Protein AF-A0A2B4R4Y3-F1 (afdb_monomer)

Foldseek 3Di:
DDPLLPAAEEQEDAALAPPVSVVVVVVSCVVHDLVCQQVRYEYEYAPDDHPNVVVCVVSVHHYDHDDNLDDPLRCCLPCRNLVVCVVVVAPSVLLVQLLVVLVVVCLQFVLVRPLQLVLLLQLQLPLPLQQQAEEEEELDPVCQVVLVSLQVNQCVFAVPDNGGHRYHYDYCNPPVVVVLCCCLVDRLRYEYEYEAEQDEPDFDQDDDDPDPVCNVSRRHGPNNVSRVSSVVSQVVCVVSVRHYDYHYDHYDGSNSNSNVSSSSNSNSLSNFDAQLVVVLVLVQLVFQEWEWEDEQLNQFKTKIWTQGQWDDPVVVVQLLDFQDDPQDDPPPPLFRPGPDDGSVHNVSLLLFFFKKKWADGPPDPWIWIWTRHNNDTDDIDIDDDHHTMMIMGGNGRPVHPSSSSSDDRSVSSVVVSLLSQLLLCLLCLSHWYWYHYPPRTPATRHRDDSLSSCCRRVHDQCSLFWFWFWFDDPQKIKTWIWGAQLDKDLDCSQAFEEESSHTADEPLLVVLQCLQCVQFADPSIDIHIHMYIYHDSVQKDQSPHSNSRYIDGVDSPVVSVRSNVRSNVRNLVCLLVLQAVVVVVVVVPDDDDDDDDDDDDDDDDDDDDDDDDDDDDDDDDDDDDDDDDDDDDDDDDDDDDDDDDDDDDDDDDDDDDDDDDDDDDDPPPDPDALAPAPQGAFDDDDQLAWTWHDHPFWIKIFGQQLLQLLLQLLVLVVCLVPPAFAKDFDPDWDKAFAAQVLLVLCVVCQVLCVSSRWHWADDPRGIITTGIDGPLQDDFPVNVLSVVLSVVSVVPDPPDDSVSNSSVNSSSSSSRRTDDRNDDDDSVRSVVSSVSLVVGGSSQAGSHNHGRMHMAGPVNVCVVVVHD

InterPro domains:
  IPR001672 Phosphoglucose isomerase (PGI) [PF00342] (5-161)
  IPR001672 Phosphoglucose isomerase (PGI) [PR00662] (64-82)
  IPR001672 Phosphoglucose isomerase (PGI) [PR00662] (139-160)
  IPR001672 Phosphoglucose isomerase (PGI) [PR00662] (240-258)
  IPR001672 Phosphoglucose isomerase (PGI) [PS51463] (1-276)
  IPR002099 DNA mismatch repair protein MutL/Mlh/PMS [TIGR00585] (272-794)
  IPR013507 DNA mismatch repair protein, S5 domain 2-like [PF01119] (455-571)
  IPR013507 DNA mismatch repair protein, S5 domain 2-like [SM01340] (454-572)
  IPR014721 Small ribosomal subunit protein uS5 domain 2-type fold, subgroup [G3DSA:3.30.230.10] (459-569)
  IPR014762 DNA mismatch repair, conserved site [PS00058] (340-346)
  IPR014790 MutL, C-terminal, dimerisation [PF08676] (684-825)
  IPR014790 MutL, C-terminal, dimerisation [SM00853] (682-825)
  IPR020568 Ribosomal protein uS5 domain 2-type superfamily [SSF54211] (439-572)
  IPR020667 DNA mismatch repair protein, MutL [MF_00149] (247-865)
  IPR035482 Phosphoglucose isomerase, SIS domain 2 [cd05016] (135-276)
  IPR036890 Histidine kinase/HSP90-like ATPase superfamily [G3DSA:3.30.565.10] (274-454)
  IPR036890 Histidine kinase/HSP90-like ATPase superfamily [SSF55874] (273-446)
  IPR037198 MutL, C-terminal domain superfamily [SSF118116] (677-867)
  IPR038973 DNA mismatch repair protein MutL/Mlh/Pms-like [PTHR10073] (274-659)
  IPR042120 MutL, C-terminal domain, dimerisation subdomain [G3DSA:3.30.1540.20] (685-862)

Radius of gyration: 37.44 Å; Cα contacts (8 Å, |Δi|>4): 1451; chains: 1; bounding box: 118×90×121 Å

Solvent-accessible surface area (backbone atoms only — not comparable to full-atom values): 48286 Å² total; per-residue (Å²): 132,81,64,56,95,77,48,75,45,80,47,73,35,70,73,20,66,54,63,69,58,49,53,50,50,55,55,51,58,73,70,41,62,76,93,48,34,50,84,29,34,38,36,38,22,34,78,61,94,25,65,46,51,51,52,30,58,78,57,61,29,49,73,44,71,40,64,80,88,56,52,77,76,72,28,57,87,36,70,79,35,36,48,62,39,42,76,73,69,44,56,50,67,40,20,49,50,21,20,47,49,41,49,52,45,34,68,55,24,38,28,77,26,67,22,39,47,49,22,22,55,56,44,39,48,34,68,79,60,52,23,35,32,35,37,39,28,35,45,42,81,89,42,51,67,54,36,53,49,47,28,50,37,43,34,76,69,50,27,53,94,92,35,69,39,45,52,39,65,43,56,51,82,53,66,46,73,63,50,52,48,52,61,67,76,41,75,89,26,54,32,38,38,40,32,44,62,75,42,66,96,70,75,58,68,39,69,86,53,87,48,78,91,53,42,80,46,52,85,33,28,60,57,56,52,42,45,52,50,46,49,53,47,54,52,49,37,53,75,70,71,41,54,68,46,81,45,78,36,66,51,90,46,50,30,49,49,21,22,51,54,40,27,57,54,49,11,63,53,61,65,62,75,74,67,68,63,59,55,33,50,35,53,68,38,63,30,50,43,40,42,36,39,30,28,70,42,35,40,54,25,34,32,46,34,29,51,16,47,42,37,48,71,67,52,54,65,40,48,53,33,76,74,35,59,92,73,66,59,103,86,44,91,89,62,81,89,55,82,60,78,69,25,49,65,53,30,53,49,16,9,19,11,42,25,36,42,36,22,6,18,71,91,48,96,63,13,34,34,39,41,21,48,43,46,48,75,50,78,77,38,84,49,89,60,64,55,4,36,35,41,35,36,29,36,45,29,61,60,17,66,76,39,54,73,22,55,60,61,36,70,56,35,42,48,56,53,48,57,53,50,51,51,54,38,61,53,35,20,74,29,23,41,31,37,27,49,72,92,43,74,75,47,76,42,69,57,47,50,62,65,58,37,46,25,76,71,69,32,66,72,45,57,79,42,43,40,72,37,79,39,74,56,97,73,33,36,39,36,40,36,39,35,40,58,77,49,57,35,81,52,61,83,54,51,45,39,27,50,70,65,38,64,41,73,39,67,65,61,54,48,20,53,47,66,43,41,57,74,34,35,42,90,75,50,25,55,36,32,40,40,40,38,39,54,59,70,92,44,45,46,53,87,72,37,98,78,45,33,32,64,46,56,74,54,57,64,60,53,36,49,51,49,26,52,38,49,39,51,43,51,48,78,36,25,79,54,62,15,44,63,49,40,62,55,63,75,58,79,78,71,88,78,77,80,82,84,76,85,84,80,88,83,87,84,89,85,80,88,88,84,89,80,89,84,91,84,85,88,82,88,86,87,90,88,81,86,85,85,81,90,83,84,90,81,88,88,89,86,87,86,85,90,88,88,86,88,87,88,85,90,88,86,86,85,88,86,85,86,90,75,83,77,80,80,71,82,76,73,75,81,75,65,50,85,79,40,98,68,31,49,53,74,49,72,47,90,36,41,30,40,35,19,41,37,82,59,32,45,31,45,29,38,48,35,46,33,37,21,34,53,44,32,55,50,50,52,53,32,48,76,74,79,43,34,59,63,32,76,48,97,67,64,49,78,34,78,42,54,55,71,51,47,52,55,54,61,76,42,33,78,58,37,43,57,62,11,36,38,64,45,88,40,79,77,43,28,34,35,39,44,27,37,36,58,77,38,64,81,48,60,59,61,60,52,55,51,55,49,45,55,48,54,69,72,56,56,94,81,62,56,76,69,61,53,51,57,53,51,42,49,56,53,15,59,49,26,29,58,58,79,60,57,84,73,55,62,69,59,45,36,51,51,50,54,49,42,73,74,38,84,45,37,32,37,16,66,66,28,44,63,11,35,35,50,43,44,50,68,58,54,34,49,77,69,74,45,131

pLDDT: mean 74.62, std 19.9, range [24.61, 96.38]

Sequence (868 aa):
ALPWDKTAVLIVSKSGSTAETLCQAHYVLQKLPQNILKDHVWVITSPQSSPLKRLAESNNITCLDHDPSLGGRFSVFSLVGLLPALLQGIDVRQVRLGALQVLEHAKQDLSTSPAAKGAAFIATTNLENQYSLSVIMPYLDQLDQFSKWYRQLWGESVGKDGKGTTPIDALGTIDQHSQIQLYLDGPQDKTFSVITLKSNPIQEPLLKVSDPELSYLNNQTMFDLLQAEGQATLETFIAHNQPTRHIEIDTLNEKTLGALMMSFMLETIATAALLNELVENALDANAKNIEVRIEDGGQSLISVMDDGVGMNGQDLELCVERHATSKLSDENLFKISTMGFRGEALPSIGSIAKLSITSRHKDEDNAWCLKVEGGQKFPLSPTTHTTGTKIEVRELFFATPARLKFLKTPSTELQHITDGLQRLSMAHPEISFSLKEKNRTVFDYPKGSLLDRLHAVMGKEFAENALPLNASRDGYHLEGYASLPTLNRANARLQYLFVNARPVKDKILSGAVRTAYQDLLPRDRHPLLALFLTLPQDAVDVNVHPTKTEVRFKDTGLVRGLLVSGLRHALSGAGHRASNTISASTLGISQPSPLPNMPRAHSGTSSRLYRPSTSTAPQVSEGRGTAYQASLSPTQQDSFTDLNAVRPLPDVSQTSPSEDSHPPEAPSKEEEPLNHYPLGLARAQIHTTFIVAETSDSLVIIDQHAAHERLVYEHMKAQMEEKGIQRQILLIPEVVELKEEEQEILIRHTSDLEKLGLAVEKFGEKAVLVREIPALLKNPNISKLVQDLVDEFQELGDLFSLKEHINELLGTFACHGSIRAGRRLNLTEMDAILRQMEETPYSGQCNHGRPTYIQLSKAEIEKLFERR

Secondary structure (DSSP, 8-state):
---GGG--EEEEESSS--HHHHHHHHHHHHHS-GGGHHHHEEEEE-SS--HHHHHHHHTT-EEEEP-TTS-GGGGGGSHHHHHHHHHTT--HHHHHHHHHHHHHHHHH-TTTSHHHHHHHHHHHHTTTSSS-EEEEEES-GGGHHHHHHHHHHHHHHTSSTT-SPEEEE--TTSSHHHHHHHHHHS-S-EEEEEEEES--S--PBP-----GGGGGGGG-BHHHHHHHHHHHHHHHHHHTT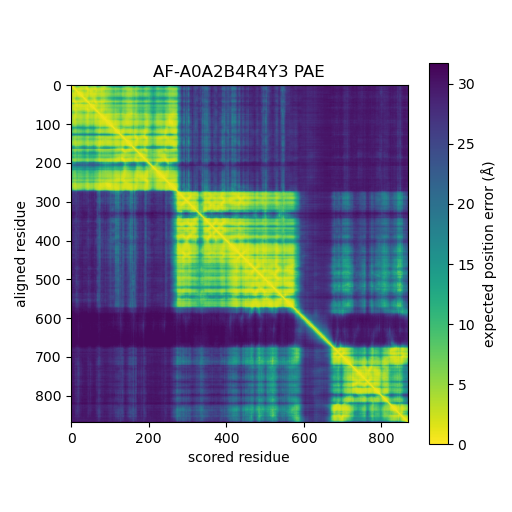--EEEEEES--SHHHHHHHHHHHHHHHHHTT-SSHHHHHHHHHTT-SEEEEEEEGGGTSEEEEEE-SS---HHHHHHHTSTT--SS--TT-TT---SS--SS-HHHHHHHHSEEEEEEE-TT-SSEEEEEEETTEEPPPEEE---SEEEEEEESTTTT-HHHHTTS--HHHHHHHHHHHHHHHHHH-TTSEEEEEETTEEEEEE-S--HHHHHHHHH-HHHHHHEEEEEEEETTEEEEEEEE-TTSEESSGGGEEEEETTEEE--HHHHHHHHHHHTTTS-TT-EE-EEEEEE--GGGEE-TTSTTS---EES-HHHHHHHHHHHHHHHHHHTTTTHHHHHHHHHTT----PPPP------------------------------------PPPP-------------------------PPPPPP------GGG-TT-EEEEEETTTEEEEE-SSEEEEEEHHHHHHHHHHHHHHHHHHHT---EEEEEEEEEEE--HHHHHHHHHTHHHHHHTT-EEEE-SSSEEEEEEEETT-SS--HHHHHHHHHHHHHHHGGGS-HHHHHHHHHHHHHHHTS--TT----HHHHHHHHHHHHHSTTTTB-TTS-BSEEEEEHHHHHHHTT--

Organism: Stylophora pistillata (NCBI:txid50429)

Nearest PDB structures (foldseek):
  6lzj-assembly1_A  TM=9.062E-01  e=4.089E-21  Aquifex aeolicus VF5
  3ifs-assembly3_E  TM=8.488E-01  e=4.109E-15  Bacillus anthracis str. 'Ames Ancestor'
  3ff1-assembly1_A  TM=9.108E-01  e=1.998E-13  Staphylococcus aureus subsp. aureus COL
  1b0z-assembly1_A  TM=8.970E-01  e=7.661E-14  Geobacillus stearothermophilus
  1c7r-assembly1_A  TM=8.956E-01  e=2.444E-13  Geobacillus stearothermophilus

Mean predicted aligned error: 20.49 Å

Structure (mmCIF, N/CA/C/O backbone):
data_AF-A0A2B4R4Y3-F1
#
_entry.id   AF-A0A2B4R4Y3-F1
#
loop_
_atom_site.group_PDB
_atom_site.id
_atom_site.type_symbol
_atom_site.label_atom_id
_atom_site.label_alt_id
_atom_site.label_comp_id
_atom_site.label_asym_id
_atom_site.label_entity_id
_atom_site.label_seq_id
_atom_site.pdbx_PDB_ins_code
_atom_site.Cartn_x
_atom_site.Cartn_y
_atom_site.Cartn_z
_atom_site.occupancy
_atom_site.B_iso_or_equiv
_atom_site.auth_seq_id
_atom_site.auth_comp_id
_atom_site.auth_asym_id
_atom_site.auth_atom_id
_atom_site.pdbx_PDB_model_num
ATOM 1 N N . ALA A 1 1 ? -27.024 -35.172 11.592 1.00 68.19 1 ALA A N 1
ATOM 2 C CA . ALA A 1 1 ? -27.477 -34.424 10.399 1.00 68.19 1 ALA A CA 1
ATOM 3 C C . ALA A 1 1 ? -28.312 -33.242 10.872 1.00 68.19 1 ALA A C 1
ATOM 5 O O . ALA A 1 1 ? -29.016 -33.405 11.862 1.00 68.19 1 ALA A O 1
ATOM 6 N N . LEU A 1 2 ? -28.195 -32.074 10.234 1.00 77.12 2 LEU A N 1
ATOM 7 C CA . LEU A 1 2 ? -29.011 -30.902 10.576 1.00 77.12 2 LEU A CA 1
ATOM 8 C C . LEU A 1 2 ? -30.506 -31.202 10.335 1.00 77.12 2 LEU A C 1
ATOM 10 O O . LEU A 1 2 ? -30.820 -31.880 9.352 1.00 77.12 2 LEU A O 1
ATOM 14 N N . PRO A 1 3 ? -31.423 -30.724 11.195 1.00 86.50 3 PRO A N 1
ATOM 15 C CA . PRO A 1 3 ? -32.861 -30.797 10.950 1.00 86.50 3 PRO A CA 1
ATOM 16 C C . PRO A 1 3 ? -33.236 -29.778 9.865 1.00 86.50 3 PRO A C 1
ATOM 18 O O . PRO A 1 3 ? -33.548 -28.622 10.156 1.00 86.50 3 PRO A O 1
ATOM 21 N N . TRP A 1 4 ? -33.111 -30.178 8.597 1.00 83.06 4 TRP A N 1
ATOM 22 C CA . TRP A 1 4 ? -33.259 -29.296 7.432 1.00 83.06 4 TRP A CA 1
ATOM 23 C C . TRP A 1 4 ? -34.615 -28.579 7.375 1.00 83.06 4 TRP A C 1
ATOM 25 O O . TRP A 1 4 ? -34.671 -27.416 6.998 1.00 83.06 4 TRP A O 1
ATOM 35 N N . ASP A 1 5 ? -35.682 -29.223 7.842 1.00 79.69 5 ASP A N 1
ATOM 36 C CA . ASP A 1 5 ? -37.039 -28.672 7.959 1.00 79.69 5 ASP A CA 1
ATOM 37 C C . ASP A 1 5 ? -37.168 -27.528 8.979 1.00 79.69 5 ASP A C 1
ATOM 39 O O . ASP A 1 5 ? -38.146 -26.788 8.957 1.00 79.69 5 ASP A O 1
ATOM 43 N N . LYS A 1 6 ? -36.189 -27.369 9.875 1.00 84.00 6 LYS A N 1
ATOM 44 C CA . LYS A 1 6 ? -36.148 -26.317 10.908 1.00 84.00 6 LYS A CA 1
ATOM 45 C C . LYS A 1 6 ? -34.944 -25.391 10.771 1.00 84.00 6 LYS A C 1
ATOM 47 O O . LYS A 1 6 ? -34.741 -24.520 11.611 1.00 84.00 6 LYS A O 1
ATOM 52 N N . THR A 1 7 ? -34.121 -25.597 9.746 1.00 87.44 7 THR A N 1
ATOM 53 C CA . THR A 1 7 ? -32.876 -24.852 9.555 1.00 87.44 7 THR A CA 1
ATOM 54 C C . THR A 1 7 ? -33.122 -23.679 8.610 1.00 87.44 7 THR A C 1
ATOM 56 O O . THR A 1 7 ? -33.641 -23.865 7.512 1.00 87.44 7 THR A O 1
ATOM 59 N N . ALA A 1 8 ? -32.743 -22.476 9.041 1.00 87.81 8 ALA A N 1
ATOM 60 C CA . ALA A 1 8 ? -32.669 -21.284 8.201 1.00 87.81 8 ALA A CA 1
ATOM 61 C C . ALA A 1 8 ? -31.267 -21.170 7.585 1.00 87.81 8 ALA A C 1
ATOM 63 O O . ALA A 1 8 ? -30.268 -21.447 8.250 1.00 87.81 8 ALA A O 1
ATOM 64 N N . VAL A 1 9 ? -31.185 -20.754 6.323 1.00 91.19 9 VAL A N 1
ATOM 65 C CA . VAL A 1 9 ? -29.936 -20.648 5.565 1.00 91.19 9 VAL A CA 1
ATOM 66 C C . VAL A 1 9 ? -29.821 -19.249 4.977 1.00 91.19 9 VAL A C 1
ATOM 68 O O . VAL A 1 9 ? -30.662 -18.809 4.198 1.00 91.19 9 VAL A O 1
ATOM 71 N N . LEU A 1 10 ? -28.733 -18.564 5.309 1.00 92.75 10 LEU A N 1
ATOM 72 C CA . LEU A 1 10 ? -28.383 -17.276 4.726 1.00 92.75 10 LEU A CA 1
ATOM 73 C C . LEU A 1 10 ? -27.107 -17.438 3.900 1.00 92.75 10 LEU A C 1
ATOM 75 O O . LEU A 1 10 ? -26.043 -17.728 4.443 1.00 92.75 10 LEU A O 1
ATOM 79 N N . ILE A 1 11 ? -27.213 -17.265 2.586 1.00 93.75 11 ILE A N 1
ATOM 80 C CA . ILE A 1 11 ? -26.091 -17.402 1.653 1.00 93.75 11 ILE A CA 1
ATOM 81 C C . ILE A 1 11 ? -25.585 -16.007 1.309 1.00 93.75 11 ILE A C 1
ATOM 83 O O . ILE A 1 11 ? -26.329 -15.190 0.771 1.00 93.75 11 ILE A O 1
ATOM 87 N N . VAL A 1 12 ? -24.310 -15.732 1.578 1.00 90.81 12 VAL A N 1
ATOM 88 C CA . VAL A 1 12 ? -23.732 -14.401 1.364 1.00 90.81 12 VAL A CA 1
ATOM 89 C C . VAL A 1 12 ? -22.537 -14.474 0.422 1.00 90.81 12 VAL A C 1
ATOM 91 O O . VAL A 1 12 ? -21.568 -15.178 0.689 1.00 90.81 12 VAL A O 1
ATOM 94 N N . SER A 1 13 ? -22.584 -13.729 -0.683 1.00 89.50 13 SER A N 1
ATOM 95 C CA . SER A 1 13 ? -21.434 -13.529 -1.574 1.00 89.50 13 SER A CA 1
ATOM 96 C C . SER A 1 13 ? -21.524 -12.168 -2.247 1.00 89.50 13 SER A C 1
ATOM 98 O O . SER A 1 13 ? -22.450 -11.919 -3.017 1.00 89.50 13 SER A O 1
ATOM 100 N N . LYS A 1 14 ? -20.523 -11.305 -2.028 1.00 80.25 14 LYS A N 1
ATOM 101 C CA . LYS A 1 14 ? -20.473 -9.968 -2.642 1.00 80.25 14 LYS A CA 1
ATOM 102 C C . LYS A 1 14 ? -20.554 -10.034 -4.171 1.00 80.25 14 LYS A C 1
ATOM 104 O O . LYS A 1 14 ? -21.371 -9.338 -4.759 1.00 80.25 14 LYS A O 1
ATOM 109 N N . SER A 1 15 ? -19.714 -10.847 -4.816 1.00 84.12 15 SER A N 1
ATOM 110 C CA . SER A 1 15 ? -19.703 -10.959 -6.282 1.00 84.12 15 SER A CA 1
ATOM 111 C C . SER A 1 15 ? -20.813 -11.861 -6.823 1.00 84.12 15 SER A C 1
ATOM 113 O O . SER A 1 15 ? -21.120 -11.812 -8.011 1.00 84.12 15 SER A O 1
ATOM 115 N N . GLY A 1 16 ? -21.369 -12.733 -5.975 1.00 86.88 16 GLY A N 1
ATOM 116 C CA . GLY A 1 16 ? -22.292 -13.791 -6.385 1.00 86.88 16 GLY A CA 1
ATOM 117 C C . GLY A 1 16 ? -21.656 -14.835 -7.307 1.00 86.88 16 GLY A C 1
ATOM 118 O O . GLY A 1 16 ? -22.364 -15.630 -7.921 1.00 86.88 16 GLY A O 1
ATOM 119 N N . SER A 1 17 ? -20.325 -14.817 -7.422 1.00 88.94 17 SER A N 1
ATOM 120 C CA . SER A 1 17 ? -19.525 -15.678 -8.298 1.00 88.94 17 SER A CA 1
ATOM 121 C C . SER A 1 17 ? -18.470 -16.492 -7.542 1.00 88.94 17 SER A C 1
ATOM 123 O O . SER A 1 17 ? -17.686 -17.194 -8.173 1.00 88.94 17 SER A O 1
ATOM 125 N N . THR A 1 18 ? -18.405 -16.372 -6.211 1.00 87.19 18 THR A N 1
ATOM 126 C CA . THR A 1 18 ? -17.448 -17.107 -5.372 1.00 87.19 18 THR A CA 1
ATOM 127 C C . THR A 1 18 ? -17.716 -18.606 -5.481 1.00 87.19 18 THR A C 1
ATOM 129 O O . THR A 1 18 ? -18.799 -19.061 -5.108 1.00 87.19 18 THR A O 1
ATOM 132 N N . ALA A 1 19 ? -16.750 -19.364 -6.004 1.00 87.19 19 ALA A N 1
ATOM 133 C CA . ALA A 1 19 ? -16.931 -20.772 -6.346 1.00 87.19 19 ALA A CA 1
ATOM 134 C C . ALA A 1 19 ? -17.287 -21.621 -5.117 1.00 87.19 19 ALA A C 1
ATOM 136 O O . ALA A 1 19 ? -18.240 -22.393 -5.157 1.00 87.19 19 ALA A O 1
ATOM 137 N N . GLU A 1 20 ? -16.591 -21.419 -4.001 1.00 90.62 20 GLU A N 1
ATOM 138 C CA . GLU A 1 20 ? -16.821 -22.128 -2.743 1.00 90.62 20 GLU A CA 1
ATOM 139 C C . GLU A 1 20 ? -18.235 -21.873 -2.219 1.00 90.62 20 GLU A C 1
ATOM 141 O O . GLU A 1 20 ? -18.954 -22.816 -1.886 1.00 90.62 20 GLU A O 1
ATOM 146 N N . THR A 1 21 ? -18.670 -20.608 -2.207 1.00 90.75 21 THR A N 1
ATOM 147 C CA . THR A 1 21 ? -20.026 -20.235 -1.784 1.00 90.75 21 THR A CA 1
ATOM 148 C C . THR A 1 21 ? -21.083 -20.825 -2.709 1.00 90.75 21 THR A C 1
ATOM 150 O O . THR A 1 21 ? -22.098 -21.315 -2.226 1.00 90.75 21 THR A O 1
ATOM 153 N N . LEU A 1 22 ? -20.863 -20.810 -4.027 1.00 91.94 22 LEU A N 1
ATOM 154 C CA . LEU A 1 22 ? -21.791 -21.394 -4.997 1.00 91.94 22 LEU A CA 1
ATOM 155 C C . LEU A 1 22 ? -21.906 -22.911 -4.828 1.00 91.94 22 LEU A C 1
ATOM 157 O O . LEU A 1 22 ? -23.016 -23.435 -4.804 1.00 91.94 22 LEU A O 1
ATOM 161 N N . CYS A 1 23 ? -20.789 -23.616 -4.651 1.00 92.94 23 CYS A N 1
ATOM 162 C CA . CYS A 1 23 ? -20.786 -25.054 -4.381 1.00 92.94 23 CYS A CA 1
ATOM 163 C C . CYS A 1 23 ? -21.549 -25.387 -3.092 1.00 92.94 23 CYS A C 1
ATOM 165 O O . CYS A 1 23 ? -22.384 -26.293 -3.085 1.00 92.94 23 CYS A O 1
ATOM 167 N N . GLN A 1 24 ? -21.319 -24.626 -2.016 1.00 93.12 24 GLN A N 1
ATOM 168 C CA . GLN A 1 24 ? -22.047 -24.788 -0.754 1.00 93.12 24 GLN A CA 1
ATOM 169 C C . GLN A 1 24 ? -23.540 -24.481 -0.913 1.00 93.12 24 GLN A C 1
ATOM 171 O O . GLN A 1 24 ? -24.374 -25.248 -0.434 1.00 93.12 24 GLN A O 1
ATOM 176 N N . ALA A 1 25 ? -23.885 -23.412 -1.635 1.00 92.56 25 ALA A N 1
ATOM 177 C CA . ALA A 1 25 ? -25.264 -23.060 -1.951 1.00 92.56 25 ALA A CA 1
ATOM 178 C C . ALA A 1 25 ? -25.965 -24.203 -2.695 1.00 92.56 25 ALA A C 1
ATOM 180 O O . ALA A 1 25 ? -27.010 -24.669 -2.252 1.00 92.56 25 ALA A O 1
ATOM 181 N N . HIS A 1 26 ? -25.364 -24.724 -3.767 1.00 91.56 26 HIS A N 1
ATOM 182 C CA . HIS A 1 26 ? -25.908 -25.863 -4.508 1.00 91.56 26 HIS A CA 1
ATOM 183 C C . HIS A 1 26 ? -26.100 -27.099 -3.624 1.00 91.56 26 HIS A C 1
ATOM 185 O O . HIS A 1 26 ? -27.152 -27.732 -3.689 1.00 91.56 26 HIS A O 1
ATOM 191 N N . TYR A 1 27 ? -25.123 -27.421 -2.774 1.00 90.56 27 TYR A N 1
ATOM 192 C CA . TYR A 1 27 ? -25.227 -28.551 -1.853 1.00 90.56 27 TYR A CA 1
ATOM 193 C C . TYR A 1 27 ? -26.391 -28.389 -0.867 1.00 90.56 27 TYR A C 1
ATOM 195 O O . TYR A 1 27 ? -27.174 -29.318 -0.679 1.00 90.56 27 TYR A O 1
ATOM 203 N N . VAL A 1 28 ? -26.543 -27.209 -0.262 1.00 88.50 28 VAL A N 1
ATOM 204 C CA . VAL A 1 28 ? -27.623 -26.933 0.698 1.00 88.50 28 VAL A CA 1
ATOM 205 C C . VAL A 1 28 ? -28.993 -26.968 0.020 1.00 88.50 28 VAL A C 1
ATOM 207 O O . VAL A 1 28 ? -29.912 -27.605 0.537 1.00 88.50 28 VAL A O 1
ATOM 210 N N . LEU A 1 29 ? -29.122 -26.371 -1.167 1.00 89.31 29 LEU A N 1
ATOM 211 C CA . LEU A 1 29 ? -30.369 -26.384 -1.937 1.00 89.31 29 LEU A CA 1
ATOM 212 C C . LEU A 1 29 ? -30.793 -27.801 -2.352 1.00 89.31 29 LEU A C 1
ATOM 214 O O . LEU A 1 29 ? -31.983 -28.074 -2.428 1.00 89.31 29 LEU A O 1
ATOM 218 N N . GLN A 1 30 ? -29.848 -28.725 -2.563 1.00 88.25 30 GLN A N 1
ATOM 219 C CA . GLN A 1 30 ? -30.157 -30.138 -2.828 1.00 88.25 30 GLN A CA 1
ATOM 220 C C . GLN A 1 30 ? -30.651 -30.905 -1.591 1.00 88.25 30 GLN A C 1
ATOM 222 O O . GLN A 1 30 ? -31.267 -31.961 -1.736 1.00 88.25 30 GLN A O 1
ATOM 227 N N . LYS A 1 31 ? -30.353 -30.430 -0.375 1.00 86.88 31 LYS A N 1
ATOM 228 C CA . LYS A 1 31 ? -30.771 -31.083 0.878 1.00 86.88 31 LYS A CA 1
ATOM 229 C C . LYS A 1 31 ? -32.124 -30.597 1.389 1.00 86.88 31 LYS A C 1
ATOM 231 O O . LYS A 1 31 ? -32.761 -31.317 2.157 1.00 86.88 31 LYS A O 1
ATOM 236 N N . LEU A 1 32 ? -32.557 -29.411 0.972 1.00 85.94 32 LEU A N 1
ATOM 237 C CA . LEU A 1 32 ? -33.831 -28.816 1.361 1.00 85.94 32 LEU A CA 1
ATOM 238 C C . LEU A 1 32 ? -34.929 -29.140 0.329 1.00 85.94 32 LEU A C 1
ATOM 240 O O . LEU A 1 32 ? -34.704 -28.990 -0.871 1.00 85.94 32 LEU A O 1
ATOM 244 N N . PRO A 1 33 ? -36.134 -29.551 0.762 1.00 84.12 33 PRO A N 1
ATOM 245 C CA . PRO A 1 33 ? -37.290 -29.662 -0.123 1.00 84.12 33 PRO A CA 1
ATOM 246 C C . PRO A 1 33 ? -37.600 -28.337 -0.839 1.00 84.12 33 PRO A C 1
ATOM 248 O O . PRO A 1 33 ? -37.613 -27.277 -0.213 1.00 84.12 33 PRO A O 1
ATOM 251 N N . GLN A 1 34 ? -37.910 -28.378 -2.142 1.00 83.75 34 GLN A N 1
ATOM 252 C CA . GLN A 1 34 ? -38.172 -27.155 -2.920 1.00 83.75 34 GLN A CA 1
ATOM 253 C C . GLN A 1 34 ? -39.301 -26.286 -2.346 1.00 83.75 34 GLN A C 1
ATOM 255 O O . GLN A 1 34 ? -39.245 -25.063 -2.434 1.00 83.75 34 GLN A O 1
ATOM 260 N N . ASN A 1 35 ? -40.312 -26.903 -1.731 1.00 84.88 35 ASN A N 1
ATOM 261 C CA . ASN A 1 35 ? -41.476 -26.209 -1.184 1.00 84.88 35 ASN A CA 1
ATOM 262 C C . ASN A 1 35 ? -41.176 -25.356 0.059 1.00 84.88 35 ASN A C 1
ATOM 264 O O . ASN A 1 35 ? -42.027 -24.550 0.416 1.00 84.88 35 ASN A O 1
ATOM 268 N N . ILE A 1 36 ? -40.012 -25.518 0.701 1.00 86.38 36 ILE A N 1
ATOM 269 C CA . ILE A 1 36 ? -39.631 -24.726 1.883 1.00 86.38 36 ILE A CA 1
ATOM 270 C C . ILE A 1 36 ? -38.542 -23.685 1.589 1.00 86.38 36 ILE A C 1
ATOM 272 O O . ILE A 1 36 ? -38.265 -22.837 2.432 1.00 86.38 36 ILE A O 1
ATOM 276 N N . LEU A 1 37 ? -37.933 -23.706 0.394 1.00 86.94 37 LEU A N 1
ATOM 277 C CA . LEU A 1 37 ? -36.782 -22.854 0.060 1.00 86.94 37 LEU A CA 1
ATOM 278 C C . LEU A 1 37 ? -37.070 -21.359 0.220 1.00 86.94 37 LEU A C 1
ATOM 280 O O . LEU A 1 37 ? -36.234 -20.633 0.747 1.00 86.94 37 LEU A O 1
ATOM 284 N N . LYS A 1 38 ? -38.255 -20.905 -0.196 1.00 86.38 38 LYS A N 1
ATOM 285 C CA . LYS A 1 38 ? -38.647 -19.491 -0.132 1.00 86.38 38 LYS A CA 1
ATOM 286 C C . LYS A 1 38 ? -38.705 -18.946 1.300 1.00 86.38 38 LYS A C 1
ATOM 288 O O . LYS A 1 38 ? -38.422 -17.768 1.509 1.00 86.38 38 LYS A O 1
ATOM 293 N N . ASP A 1 39 ? -39.061 -19.802 2.254 1.00 86.12 39 ASP A N 1
ATOM 294 C CA . ASP A 1 39 ? -39.295 -19.419 3.649 1.00 86.12 39 ASP A CA 1
ATOM 295 C C . ASP A 1 39 ? -38.081 -19.708 4.547 1.00 86.12 39 ASP A C 1
ATOM 297 O O . ASP A 1 39 ? -38.016 -19.219 5.672 1.00 86.12 39 ASP A O 1
ATOM 301 N N . HIS A 1 40 ? -37.120 -20.499 4.056 1.00 88.62 40 HIS A N 1
ATOM 302 C CA . HIS A 1 40 ? -35.952 -20.948 4.817 1.00 88.62 40 HIS A CA 1
ATOM 303 C C . HIS A 1 40 ? -34.618 -20.449 4.266 1.00 88.62 40 HIS A C 1
ATOM 305 O O . HIS A 1 40 ? -33.615 -20.534 4.975 1.00 88.62 40 HIS A O 1
ATOM 311 N N . VAL A 1 41 ? -34.569 -19.969 3.022 1.00 92.50 41 VAL A N 1
ATOM 312 C CA . VAL A 1 41 ? -33.326 -19.544 2.375 1.00 92.50 41 VAL A CA 1
ATOM 313 C C . VAL A 1 41 ? -33.410 -18.075 1.985 1.00 92.50 41 VAL A C 1
ATOM 315 O O . VAL A 1 41 ? -34.380 -17.626 1.378 1.00 92.50 41 VAL A O 1
ATOM 318 N N . TRP A 1 42 ? -32.347 -17.336 2.289 1.00 93.88 42 TRP A N 1
ATOM 319 C CA . TRP A 1 42 ? -32.140 -15.964 1.836 1.00 93.88 42 TRP A CA 1
ATOM 320 C C . TRP A 1 42 ? -30.752 -15.818 1.231 1.00 93.88 42 TRP A C 1
ATOM 322 O O . TRP A 1 42 ? -29.799 -16.486 1.639 1.00 93.88 42 TRP A O 1
ATOM 332 N N . VAL A 1 43 ? -30.631 -14.915 0.266 1.00 94.88 43 VAL A N 1
ATOM 333 C CA . VAL A 1 43 ? -29.369 -14.603 -0.407 1.00 94.88 43 VAL A CA 1
ATOM 334 C C . VAL A 1 43 ? -29.025 -13.137 -0.186 1.00 94.88 43 VAL A C 1
ATOM 336 O O . VAL A 1 43 ? -29.891 -12.283 -0.320 1.00 94.88 43 VAL A O 1
ATOM 339 N N . ILE A 1 44 ? -27.761 -12.836 0.110 1.00 93.56 44 ILE A N 1
ATOM 340 C CA . ILE A 1 44 ? -27.206 -11.478 0.063 1.00 93.56 44 ILE A CA 1
ATOM 341 C C . ILE A 1 44 ? -26.120 -11.446 -1.013 1.00 93.56 44 ILE A C 1
ATOM 343 O O . ILE A 1 44 ? -25.101 -12.136 -0.899 1.00 93.56 44 ILE A O 1
ATOM 347 N N . THR A 1 45 ? -26.318 -10.657 -2.068 1.00 91.88 45 THR A N 1
ATOM 348 C CA . THR A 1 45 ? -25.345 -10.540 -3.166 1.00 91.88 45 THR A CA 1
ATOM 349 C C . THR A 1 45 ? -25.434 -9.194 -3.880 1.00 91.88 45 THR A C 1
ATOM 351 O O . THR A 1 45 ? -26.316 -8.397 -3.576 1.00 91.88 45 THR A O 1
ATOM 354 N N . SER A 1 46 ? -24.496 -8.899 -4.786 1.00 82.44 46 SER A N 1
ATOM 355 C CA . SER A 1 46 ? -24.535 -7.665 -5.581 1.00 82.44 46 SER A CA 1
ATOM 356 C C . SER A 1 46 ? -25.893 -7.504 -6.289 1.00 82.44 46 SER A C 1
ATOM 358 O O . SER A 1 46 ? -26.444 -8.494 -6.778 1.00 82.44 46 SER A O 1
ATOM 360 N N . PRO A 1 47 ? -26.419 -6.271 -6.422 1.00 83.69 47 PRO A N 1
ATOM 361 C CA . PRO A 1 47 ? -27.612 -5.992 -7.213 1.00 83.69 47 PRO A CA 1
ATOM 362 C C . PRO A 1 47 ? -27.477 -6.414 -8.682 1.00 83.69 47 PRO A C 1
ATOM 364 O O . PRO A 1 47 ? -28.487 -6.679 -9.336 1.00 83.69 47 PRO A O 1
ATOM 367 N N . GLN A 1 48 ? -26.253 -6.517 -9.204 1.00 85.31 48 GLN A N 1
ATOM 368 C CA . GLN A 1 48 ? -25.990 -6.961 -10.573 1.00 85.31 48 GLN A CA 1
ATOM 369 C C . GLN A 1 48 ? -26.295 -8.457 -10.755 1.00 85.31 48 GLN A C 1
ATOM 371 O O . GLN A 1 48 ? -26.155 -9.254 -9.828 1.00 85.31 48 GLN A O 1
ATOM 376 N N . SER A 1 49 ? -26.672 -8.862 -11.974 1.00 87.69 49 SER A N 1
ATOM 377 C CA . SER A 1 49 ? -26.899 -10.282 -12.275 1.00 87.69 49 SER A CA 1
ATOM 378 C C . SER A 1 49 ? -25.619 -11.092 -12.051 1.00 87.69 49 SER A C 1
ATOM 380 O O . SER A 1 49 ? -24.575 -10.816 -12.642 1.00 87.69 49 SER A O 1
ATOM 382 N N . SER A 1 50 ? -25.713 -12.126 -11.220 1.00 90.88 50 SER A N 1
ATOM 383 C CA . SER A 1 50 ? -24.618 -13.026 -10.861 1.00 90.88 50 SER A CA 1
ATOM 384 C C . SER A 1 50 ? -25.103 -14.479 -10.888 1.00 90.88 50 SER A C 1
ATOM 386 O O . SER A 1 50 ? -26.315 -14.716 -10.866 1.00 90.88 50 SER A O 1
ATOM 388 N N . PRO A 1 51 ? -24.201 -15.478 -10.948 1.00 93.50 51 PRO A N 1
ATOM 389 C CA . PRO A 1 51 ? -24.592 -16.881 -10.821 1.00 93.50 51 PRO A CA 1
ATOM 390 C C . PRO A 1 51 ? -25.450 -17.150 -9.578 1.00 93.50 51 PRO A C 1
ATOM 392 O O . PRO A 1 51 ? -26.476 -17.813 -9.690 1.00 93.50 51 PRO A O 1
ATOM 395 N N . LEU A 1 52 ? -25.089 -16.575 -8.426 1.00 93.75 52 LEU A N 1
ATOM 396 C CA . LEU A 1 52 ? -25.854 -16.721 -7.188 1.00 93.75 52 LEU A CA 1
ATOM 397 C C . LEU A 1 52 ? -27.227 -16.042 -7.270 1.00 93.75 52 LEU A C 1
ATOM 399 O O . LEU A 1 52 ? -28.211 -16.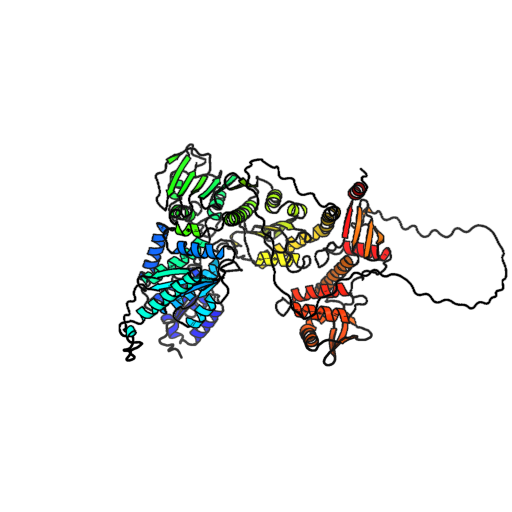611 -6.806 1.00 93.75 52 LEU A O 1
ATOM 403 N N . LYS A 1 53 ? -27.316 -14.859 -7.890 1.00 93.12 53 LYS A N 1
ATOM 404 C CA . LYS A 1 53 ? -28.594 -14.156 -8.072 1.00 93.12 53 LYS A CA 1
ATOM 405 C C . LYS A 1 53 ? -29.530 -14.932 -9.004 1.00 93.12 53 LYS A C 1
ATOM 407 O O . LYS A 1 53 ? -30.676 -15.167 -8.646 1.00 93.12 53 LYS A O 1
ATOM 412 N N . ARG A 1 54 ? -29.013 -15.460 -10.121 1.00 94.31 54 ARG A N 1
ATOM 413 C CA . ARG A 1 54 ? -29.767 -16.357 -11.019 1.00 94.31 54 ARG A CA 1
ATOM 414 C C . ARG A 1 54 ? -30.191 -17.653 -10.328 1.00 94.31 54 ARG A C 1
ATOM 416 O O . ARG A 1 54 ? -31.301 -18.132 -10.544 1.00 94.31 54 ARG A O 1
ATOM 423 N N . LEU A 1 55 ? -29.327 -18.218 -9.483 1.00 91.81 55 LEU A N 1
ATOM 424 C CA . LEU A 1 55 ? -29.652 -19.396 -8.680 1.00 91.81 55 LEU A CA 1
ATOM 425 C C . LEU A 1 55 ? -30.809 -19.101 -7.718 1.00 91.81 55 LEU A C 1
ATOM 427 O O . LEU A 1 55 ? -31.748 -19.895 -7.644 1.00 91.81 55 LEU A O 1
ATOM 431 N N . ALA A 1 56 ? -30.778 -17.950 -7.043 1.00 92.69 56 ALA A N 1
ATOM 432 C CA . ALA A 1 56 ? -31.854 -17.502 -6.167 1.00 92.69 56 ALA A CA 1
ATOM 433 C C . ALA A 1 56 ? -33.171 -17.309 -6.937 1.00 92.69 56 ALA A C 1
ATOM 435 O O . ALA A 1 56 ? -34.196 -17.869 -6.551 1.00 92.69 56 ALA A O 1
ATOM 436 N N . GLU A 1 57 ? -33.123 -16.602 -8.069 1.00 92.25 57 GLU A N 1
ATOM 437 C CA . GLU A 1 57 ? -34.271 -16.352 -8.952 1.00 92.25 57 GLU A CA 1
ATOM 438 C C . GLU A 1 57 ? -34.903 -17.662 -9.447 1.00 92.25 57 GLU A C 1
ATOM 440 O O . GLU A 1 57 ? -36.112 -17.850 -9.326 1.00 92.25 57 GLU A O 1
ATOM 445 N N . SER A 1 58 ? -34.088 -18.610 -9.927 1.00 91.38 58 SER A N 1
ATOM 446 C CA . SER A 1 58 ? -34.567 -19.907 -10.433 1.00 91.38 58 SER A CA 1
ATOM 447 C C . SER A 1 58 ? -35.250 -20.781 -9.374 1.00 91.38 58 SER A C 1
ATOM 449 O O . SER A 1 58 ? -36.064 -21.633 -9.722 1.00 91.38 58 SER A O 1
ATOM 451 N N . ASN A 1 59 ? -34.949 -20.561 -8.090 1.00 90.56 59 ASN A N 1
ATOM 452 C CA . ASN A 1 59 ? -35.527 -21.296 -6.963 1.00 90.56 59 ASN A CA 1
ATOM 453 C C . ASN A 1 59 ? -36.539 -20.460 -6.157 1.00 90.56 59 ASN A C 1
ATOM 455 O O . ASN A 1 59 ? -36.973 -20.900 -5.094 1.00 90.56 59 ASN A O 1
ATOM 459 N N . ASN A 1 60 ? -36.928 -19.274 -6.647 1.00 91.50 60 ASN A N 1
ATOM 460 C CA . ASN A 1 60 ? -37.855 -18.354 -5.972 1.00 91.50 60 ASN A CA 1
ATOM 461 C C . ASN A 1 60 ? -37.410 -17.966 -4.542 1.00 91.50 60 ASN A C 1
ATOM 463 O O . ASN A 1 60 ? -38.223 -17.866 -3.622 1.00 91.50 60 ASN A O 1
ATOM 467 N N . ILE A 1 61 ? -36.101 -17.785 -4.360 1.00 94.69 61 ILE A N 1
ATOM 468 C CA . ILE A 1 61 ? -35.455 -17.422 -3.094 1.00 94.69 61 ILE A CA 1
ATOM 469 C C . ILE A 1 61 ? -35.335 -15.901 -2.996 1.00 94.69 61 ILE A C 1
ATOM 471 O O . ILE A 1 61 ? -34.963 -15.230 -3.961 1.00 94.69 61 ILE A O 1
ATOM 475 N N . THR A 1 62 ? -35.603 -15.350 -1.811 1.00 92.81 62 THR A N 1
ATOM 476 C CA . THR A 1 62 ? -35.493 -13.905 -1.574 1.00 92.81 62 THR A CA 1
ATOM 477 C C . THR A 1 62 ? -34.029 -13.463 -1.609 1.00 92.81 62 THR A C 1
ATOM 479 O O . THR A 1 62 ? -33.196 -13.975 -0.858 1.00 92.81 62 THR A O 1
ATOM 482 N N . CYS A 1 63 ? -33.726 -12.477 -2.455 1.00 93.06 63 CYS A N 1
ATOM 483 C CA . CYS A 1 63 ? -32.398 -11.888 -2.591 1.00 93.06 63 CYS A CA 1
ATOM 484 C C . CYS A 1 63 ? -32.387 -10.455 -2.042 1.00 93.06 63 CYS A C 1
ATOM 486 O O . CYS A 1 63 ? -33.202 -9.627 -2.441 1.00 93.06 63 CYS A O 1
ATOM 488 N N . LEU A 1 64 ? -31.455 -10.171 -1.138 1.00 92.69 64 LEU A N 1
ATOM 489 C CA . LEU A 1 64 ? -31.175 -8.856 -0.579 1.00 92.69 64 LEU A CA 1
ATOM 490 C C . LEU A 1 64 ? -29.925 -8.285 -1.250 1.00 92.69 64 LEU A C 1
ATOM 492 O O . LEU A 1 64 ? -28.908 -8.971 -1.380 1.00 92.69 64 LEU A O 1
ATOM 496 N N . ASP A 1 65 ? -29.996 -7.025 -1.662 1.00 90.19 65 ASP A N 1
ATOM 497 C CA . ASP A 1 65 ? -28.895 -6.389 -2.375 1.00 90.19 65 ASP A CA 1
ATOM 498 C C . ASP A 1 65 ? -27.802 -5.917 -1.399 1.00 90.19 65 ASP A C 1
ATOM 500 O O . ASP A 1 65 ? -28.052 -5.204 -0.423 1.00 90.19 65 ASP A O 1
ATOM 504 N N . HIS A 1 66 ? -26.563 -6.320 -1.677 1.00 83.25 66 HIS A N 1
ATOM 505 C CA . HIS A 1 66 ? -25.350 -5.810 -1.039 1.00 83.25 66 HIS A CA 1
ATOM 506 C C . HIS A 1 66 ? -24.860 -4.559 -1.767 1.00 83.25 66 HIS A C 1
ATOM 508 O O . HIS A 1 66 ? -24.759 -4.569 -2.991 1.00 83.25 66 HIS A O 1
ATOM 514 N N . ASP A 1 67 ? -24.463 -3.522 -1.027 1.00 75.69 67 ASP A N 1
ATOM 515 C CA . ASP A 1 67 ? -23.884 -2.305 -1.604 1.00 75.69 67 ASP A CA 1
ATOM 516 C C . ASP A 1 67 ? -22.532 -2.603 -2.296 1.00 75.69 67 ASP A C 1
ATOM 518 O O . ASP A 1 67 ? -21.538 -2.896 -1.616 1.00 75.69 67 ASP A O 1
ATOM 522 N N . PRO A 1 68 ? -22.431 -2.499 -3.638 1.00 69.75 68 PRO A N 1
ATOM 523 C CA . PRO A 1 68 ? -21.197 -2.798 -4.363 1.00 69.75 68 PRO A CA 1
ATOM 524 C C . PRO A 1 68 ? -19.996 -1.962 -3.905 1.00 69.75 68 PRO A C 1
ATOM 526 O O . PRO A 1 68 ? -18.859 -2.454 -3.957 1.00 69.75 68 PRO A O 1
ATOM 529 N N . SER A 1 69 ? -20.240 -0.735 -3.432 1.00 57.56 69 SER A N 1
ATOM 530 C CA . SER A 1 69 ? -19.209 0.209 -2.990 1.00 57.56 69 SER A CA 1
ATOM 531 C C . SER A 1 69 ? -18.534 -0.221 -1.683 1.00 57.56 69 SER A C 1
ATOM 533 O O . SER A 1 69 ? -17.382 0.135 -1.426 1.00 57.56 69 SER A O 1
ATOM 535 N N . LEU A 1 70 ? -19.199 -1.064 -0.888 1.00 54.50 70 LEU A N 1
ATOM 536 C CA . LEU A 1 70 ? -18.690 -1.531 0.392 1.00 54.50 70 LEU A CA 1
ATOM 537 C C . LEU A 1 70 ? -17.779 -2.750 0.200 1.00 54.50 70 LEU A C 1
ATOM 539 O O . LEU A 1 70 ? -18.186 -3.807 -0.299 1.00 54.50 70 LEU A O 1
ATOM 543 N N . GLY A 1 71 ? -16.504 -2.612 0.569 1.00 57.12 71 GLY A N 1
ATOM 544 C CA . GLY A 1 71 ? -15.543 -3.719 0.581 1.00 57.12 71 GLY A CA 1
ATOM 545 C C . GLY A 1 71 ? -15.953 -4.810 1.577 1.00 57.12 71 GLY A C 1
ATOM 546 O O . GLY A 1 71 ? -16.439 -4.493 2.659 1.00 57.12 71 GLY A O 1
ATOM 547 N N . GLY A 1 72 ? -15.732 -6.088 1.240 1.00 64.44 72 GLY A N 1
ATOM 548 C CA . GLY A 1 72 ? -16.162 -7.225 2.073 1.00 64.44 72 GLY A CA 1
ATOM 549 C C . GLY A 1 72 ? -15.677 -7.132 3.525 1.00 64.44 72 GLY A C 1
ATOM 550 O O . GLY A 1 72 ? -16.478 -7.230 4.448 1.00 64.44 72 GLY A O 1
ATOM 551 N N . ARG A 1 73 ? -14.402 -6.796 3.735 1.00 64.75 73 ARG A N 1
ATOM 552 C CA . ARG A 1 73 ? -13.811 -6.602 5.071 1.00 64.75 73 ARG A CA 1
ATOM 553 C C . ARG A 1 73 ? -14.407 -5.457 5.908 1.00 64.75 73 ARG A C 1
ATOM 555 O O . ARG A 1 73 ? -14.325 -5.497 7.127 1.00 64.75 73 ARG A O 1
ATOM 562 N N . PHE A 1 74 ? -15.052 -4.472 5.276 1.00 67.88 74 PHE A N 1
ATOM 563 C CA . PHE A 1 74 ? -15.743 -3.361 5.952 1.00 67.88 74 PHE A CA 1
ATOM 564 C C . PHE A 1 74 ? -17.267 -3.562 6.015 1.00 67.88 74 PHE A C 1
ATOM 566 O O . PHE A 1 74 ? -17.997 -2.697 6.492 1.00 67.88 74 PHE A O 1
ATOM 573 N N . SER A 1 75 ? -17.772 -4.703 5.534 1.00 78.44 75 SER A N 1
ATOM 574 C CA . SER A 1 75 ? -19.211 -4.950 5.385 1.00 78.44 75 SER A CA 1
ATOM 575 C C . SER A 1 75 ? -19.928 -5.363 6.671 1.00 78.44 75 SER A C 1
ATOM 577 O O . SER A 1 75 ? -21.137 -5.597 6.659 1.00 78.44 75 SER A O 1
ATOM 579 N N . VAL A 1 76 ? -19.219 -5.408 7.798 1.00 82.69 76 VAL A N 1
ATOM 580 C CA . VAL A 1 76 ? -19.736 -5.951 9.059 1.00 82.69 76 VAL A CA 1
ATOM 581 C C . VAL A 1 76 ? -20.921 -5.164 9.638 1.00 82.69 76 VAL A C 1
ATOM 583 O O . VAL A 1 76 ? -21.796 -5.744 10.269 1.00 82.69 76 VAL A O 1
ATOM 586 N N . PHE A 1 77 ? -21.017 -3.864 9.337 1.00 84.44 77 PHE A N 1
ATOM 587 C CA . PHE A 1 77 ? -22.159 -3.013 9.709 1.00 84.44 77 PHE A CA 1
ATOM 588 C C . PHE A 1 77 ? -23.219 -2.869 8.602 1.00 84.44 77 PHE A C 1
ATOM 590 O O . PHE A 1 77 ? -24.122 -2.041 8.713 1.00 84.44 77 PHE A O 1
ATOM 597 N N . SER A 1 78 ? -23.119 -3.656 7.531 1.00 86.56 78 SER A N 1
ATOM 598 C CA . SER A 1 78 ? -24.139 -3.748 6.479 1.00 86.56 78 SER A CA 1
ATOM 599 C C . SER A 1 78 ? -25.057 -4.950 6.700 1.00 86.56 78 SER A C 1
ATOM 601 O O . SER A 1 78 ? -24.898 -5.689 7.670 1.00 86.56 78 SER A O 1
ATOM 603 N N . LEU A 1 79 ? -25.980 -5.196 5.766 1.00 87.25 79 LEU A N 1
ATOM 604 C CA . LEU A 1 79 ? -26.813 -6.403 5.768 1.00 87.25 79 LEU A CA 1
ATOM 605 C C . LEU A 1 79 ? -25.984 -7.694 5.847 1.00 87.25 79 LEU A C 1
ATOM 607 O O . LEU A 1 79 ? -26.428 -8.646 6.480 1.00 87.25 79 LEU A O 1
ATOM 611 N N . VAL A 1 80 ? -24.772 -7.705 5.280 1.00 87.38 80 VAL A N 1
ATOM 612 C CA . VAL A 1 80 ? -23.859 -8.859 5.307 1.00 87.38 80 VAL A CA 1
ATOM 613 C C . VAL A 1 80 ? -23.510 -9.295 6.729 1.00 87.38 80 VAL A C 1
ATOM 615 O O . VAL A 1 80 ? -23.496 -10.491 6.992 1.00 87.38 80 VAL A O 1
ATOM 618 N N . GLY A 1 81 ? -23.241 -8.354 7.640 1.00 87.38 81 GLY A N 1
ATOM 619 C CA . GLY A 1 81 ? -22.897 -8.672 9.031 1.00 87.38 81 GLY A CA 1
ATOM 620 C C . GLY A 1 81 ? -24.073 -8.558 10.000 1.00 87.38 81 GLY A C 1
ATOM 621 O O . GLY A 1 81 ? -24.225 -9.390 10.893 1.00 87.38 81 GLY A O 1
ATOM 622 N N . LEU A 1 82 ? -24.953 -7.573 9.804 1.00 90.44 82 LEU A N 1
ATOM 623 C CA . LEU A 1 82 ? -26.051 -7.303 10.730 1.00 90.44 82 LEU A CA 1
ATOM 624 C C . LEU A 1 82 ? -27.208 -8.294 10.596 1.00 90.44 82 LEU A C 1
ATOM 626 O O . LEU A 1 82 ? -27.810 -8.636 11.606 1.00 90.44 82 LEU A O 1
ATOM 630 N N . LEU A 1 83 ? -27.539 -8.785 9.397 1.00 90.50 83 LEU A N 1
ATOM 631 C CA . LEU A 1 83 ? -28.634 -9.752 9.275 1.00 90.50 83 LEU A CA 1
ATOM 632 C C . LEU A 1 83 ? -28.317 -11.086 9.979 1.00 90.50 83 LEU A C 1
ATOM 634 O O . LEU A 1 83 ? -29.148 -11.517 10.778 1.00 90.50 83 LEU A O 1
ATOM 638 N N . PRO A 1 84 ? -27.142 -11.721 9.776 1.00 88.88 84 PRO A N 1
ATOM 639 C CA . PRO A 1 84 ? -26.780 -12.906 10.551 1.00 88.88 84 PRO A CA 1
ATOM 640 C C . PRO A 1 84 ? -26.777 -12.649 12.063 1.00 88.88 84 PRO A C 1
ATOM 642 O O . PRO A 1 84 ? -27.263 -13.488 12.815 1.00 88.88 84 PRO A O 1
ATOM 645 N N . ALA A 1 85 ? -26.275 -11.491 12.507 1.00 89.19 85 ALA A N 1
ATOM 646 C CA . ALA A 1 85 ? -26.262 -11.126 13.923 1.00 89.19 85 ALA A CA 1
ATOM 647 C C . ALA A 1 85 ? -27.686 -11.030 14.495 1.00 89.19 85 ALA A C 1
ATOM 649 O O . ALA A 1 85 ? -27.982 -11.625 15.530 1.00 89.19 85 ALA A O 1
ATOM 650 N N . LEU A 1 86 ? -28.593 -10.357 13.780 1.00 91.12 86 LEU A N 1
ATOM 651 C CA . LEU A 1 86 ? -30.001 -10.252 14.160 1.00 91.12 86 LEU A CA 1
ATOM 652 C C . LEU A 1 86 ? -30.663 -11.632 14.269 1.00 91.12 86 LEU A C 1
ATOM 654 O O . LEU A 1 86 ? -31.396 -11.887 15.221 1.00 91.12 86 LEU A O 1
ATOM 658 N N . LEU A 1 87 ? -30.387 -12.531 13.319 1.00 87.81 87 LEU A N 1
ATOM 659 C CA . LEU A 1 87 ? -30.923 -13.898 13.319 1.00 87.81 87 LEU A CA 1
ATOM 660 C C . LEU A 1 87 ? -30.396 -14.750 14.484 1.00 87.81 87 LEU A C 1
ATOM 662 O O . LEU A 1 87 ? -31.072 -15.685 14.903 1.00 87.81 87 LEU A O 1
ATOM 666 N N . GLN A 1 88 ? -29.225 -14.418 15.030 1.00 86.19 88 GLN A N 1
ATOM 667 C CA . GLN A 1 88 ? -28.665 -15.048 16.232 1.00 86.19 88 GLN A CA 1
ATOM 668 C C . GLN A 1 88 ? -29.174 -14.417 17.539 1.00 86.19 88 GLN A C 1
ATOM 670 O O . GLN A 1 88 ? -28.754 -14.824 18.618 1.00 86.19 88 GLN A O 1
ATOM 675 N N . GLY A 1 89 ? -30.087 -13.443 17.461 1.00 89.56 89 GLY A N 1
ATOM 676 C CA . GLY A 1 89 ? -30.663 -12.772 18.627 1.00 89.56 89 GLY A CA 1
ATOM 677 C C . GLY A 1 89 ? -29.844 -11.591 19.151 1.00 89.56 89 GLY A C 1
ATOM 678 O O . GLY A 1 89 ? -30.164 -11.074 20.216 1.00 89.56 89 GLY A O 1
ATOM 679 N N . ILE A 1 90 ? -28.823 -11.137 18.417 1.00 91.25 90 ILE A N 1
ATOM 680 C CA . ILE A 1 90 ? -28.028 -9.957 18.779 1.00 91.25 90 ILE A CA 1
ATOM 681 C C . ILE A 1 90 ? -28.843 -8.692 18.481 1.00 91.25 90 ILE A C 1
ATOM 683 O O . ILE A 1 90 ? -29.345 -8.513 17.364 1.00 91.25 90 ILE A O 1
ATOM 687 N N . ASP A 1 91 ? -28.929 -7.765 19.440 1.00 95.06 91 ASP A N 1
ATOM 688 C CA . ASP A 1 91 ? -29.530 -6.448 19.204 1.00 95.06 91 ASP A CA 1
ATOM 689 C C . ASP A 1 91 ? -28.630 -5.581 18.305 1.00 95.06 91 ASP A C 1
ATOM 691 O O . ASP A 1 91 ? -27.806 -4.771 18.742 1.00 95.06 91 ASP A O 1
ATOM 695 N N . VAL A 1 92 ? -28.832 -5.712 16.994 1.00 95.38 92 VAL A N 1
ATOM 696 C CA . VAL A 1 92 ? -28.112 -4.945 15.967 1.00 95.38 92 VAL A CA 1
ATOM 697 C C . VAL A 1 92 ? -28.306 -3.435 16.078 1.00 95.38 92 VAL A C 1
ATOM 699 O O . VAL A 1 92 ? -27.492 -2.677 15.545 1.00 95.38 92 VAL A O 1
ATOM 702 N N . ARG A 1 93 ? -29.364 -2.958 16.751 1.00 95.38 93 ARG A N 1
ATOM 703 C CA . ARG A 1 93 ? -29.547 -1.521 16.990 1.00 95.38 93 ARG A CA 1
ATOM 704 C C . ARG A 1 93 ? -28.520 -1.043 18.004 1.00 95.38 93 ARG A C 1
ATOM 706 O O . ARG A 1 93 ? -27.894 -0.017 17.758 1.00 95.38 93 ARG A O 1
ATOM 713 N N . GLN A 1 94 ? -28.291 -1.801 19.076 1.00 96.12 94 GLN A N 1
ATOM 714 C CA . GLN A 1 94 ? -27.240 -1.498 20.051 1.00 96.12 94 GLN A CA 1
ATOM 715 C C . GLN A 1 94 ? -25.845 -1.590 19.429 1.00 96.12 94 GLN A C 1
ATOM 717 O O . GLN A 1 94 ? -25.060 -0.658 19.604 1.00 96.12 94 GLN A O 1
ATOM 722 N N . VAL A 1 95 ? -25.574 -2.616 18.612 1.00 92.56 95 VAL A N 1
ATOM 723 C CA . VAL A 1 95 ? -24.316 -2.724 17.843 1.00 92.56 95 VAL A CA 1
ATOM 724 C C . VAL A 1 95 ? -24.069 -1.464 17.009 1.00 92.56 95 VAL A C 1
ATOM 726 O O . VAL A 1 95 ? -23.012 -0.837 17.098 1.00 92.56 95 VAL A O 1
ATOM 729 N N . ARG A 1 96 ? -25.066 -1.032 16.229 1.00 89.62 96 ARG A N 1
ATOM 730 C CA . ARG A 1 96 ? -24.959 0.193 15.423 1.00 89.62 96 ARG A CA 1
ATOM 731 C C . ARG A 1 96 ? -24.802 1.444 16.278 1.00 89.62 96 ARG A C 1
ATOM 733 O O . ARG A 1 96 ? -24.042 2.322 15.891 1.00 89.62 96 ARG A O 1
ATOM 740 N N . LEU A 1 97 ? -25.497 1.540 17.411 1.00 93.69 97 LEU A N 1
ATOM 741 C CA . LEU A 1 97 ? -25.379 2.679 18.323 1.00 93.69 97 LEU A CA 1
ATOM 742 C C . LEU A 1 97 ? -23.964 2.797 18.888 1.00 93.69 97 LEU A C 1
ATOM 744 O O . LEU A 1 97 ? -23.414 3.892 18.890 1.00 93.69 97 LEU A O 1
ATOM 748 N N . GLY A 1 98 ? -23.354 1.696 19.324 1.00 88.56 98 GLY A N 1
ATOM 749 C CA . GLY A 1 98 ? -21.976 1.706 19.815 1.00 88.56 98 GLY A CA 1
ATOM 750 C C . GLY A 1 98 ? -20.962 2.070 18.735 1.00 88.56 98 GLY A C 1
ATOM 751 O O . GLY A 1 98 ? -20.087 2.907 18.952 1.00 88.56 98 GLY A O 1
ATOM 752 N N . ALA A 1 99 ? -21.130 1.514 17.535 1.00 85.00 99 ALA A N 1
ATOM 753 C CA . ALA A 1 99 ? -20.314 1.873 16.382 1.00 85.00 99 ALA A CA 1
ATOM 754 C C . ALA A 1 99 ? -20.454 3.358 16.024 1.00 85.00 99 ALA A C 1
ATOM 756 O O . ALA A 1 99 ? -19.457 4.048 15.825 1.00 85.00 99 ALA A O 1
ATOM 757 N N . LEU A 1 100 ? -21.686 3.871 15.997 1.00 82.12 100 LEU A N 1
ATOM 758 C CA . LEU A 1 100 ? -21.963 5.279 15.744 1.00 82.12 100 LEU A CA 1
ATOM 759 C C . LEU A 1 100 ? -21.337 6.164 16.823 1.00 82.12 100 LEU A C 1
ATOM 761 O O . LEU A 1 100 ? -20.761 7.179 16.480 1.00 82.12 100 LEU A O 1
ATOM 765 N N . GLN A 1 101 ? -21.376 5.779 18.100 1.00 86.12 101 GLN A N 1
ATOM 766 C CA . GLN A 1 101 ? -20.727 6.543 19.170 1.00 86.12 101 GLN A CA 1
ATOM 767 C C . GLN A 1 101 ? -19.218 6.673 18.965 1.00 86.12 101 GLN A C 1
ATOM 769 O O . GLN A 1 101 ? -18.680 7.763 19.128 1.00 86.12 101 GLN A O 1
ATOM 774 N N . VAL A 1 102 ? -18.538 5.588 18.591 1.00 78.19 102 VAL A N 1
ATOM 775 C CA . VAL A 1 102 ? -17.096 5.632 18.304 1.00 78.19 102 VAL A CA 1
ATOM 776 C C . VAL A 1 102 ? -16.810 6.448 17.058 1.00 78.19 102 VAL A C 1
ATOM 778 O O . VAL A 1 102 ? -15.866 7.233 17.059 1.00 78.19 102 VAL A O 1
ATOM 781 N N . LEU A 1 103 ? -17.633 6.294 16.021 1.00 71.25 103 LEU A N 1
ATOM 782 C CA . LEU A 1 103 ? -17.517 7.097 14.818 1.00 71.25 103 LEU A CA 1
ATOM 783 C C . LEU A 1 103 ? -17.695 8.576 15.159 1.00 71.25 103 LEU A C 1
ATOM 785 O O . LEU A 1 103 ? -16.784 9.338 14.897 1.00 71.25 103 LEU A O 1
ATOM 789 N N . GLU A 1 104 ? -18.792 8.973 15.800 1.00 76.56 104 GLU A N 1
ATOM 790 C CA . GLU A 1 104 ? -19.068 10.355 16.208 1.00 76.56 104 GLU A CA 1
ATOM 791 C C . GLU A 1 104 ? -17.998 10.913 17.160 1.00 76.56 104 GLU A C 1
ATOM 793 O O . GLU A 1 104 ? -17.597 12.064 17.021 1.00 76.56 104 GLU A O 1
ATOM 798 N N . HIS A 1 105 ? -17.452 10.102 18.069 1.00 68.38 105 HIS A N 1
ATOM 799 C CA . HIS A 1 105 ? -16.328 10.515 18.912 1.00 68.38 105 HIS A CA 1
ATOM 800 C C . HIS A 1 105 ? -15.058 10.758 18.087 1.00 68.38 105 HIS A C 1
ATOM 802 O O . HIS A 1 105 ? -14.447 11.815 18.198 1.00 68.38 105 HIS A O 1
ATOM 808 N N . ALA A 1 106 ? -14.702 9.835 17.192 1.00 56.56 106 ALA A N 1
ATOM 809 C CA . ALA A 1 106 ? -13.613 10.037 16.240 1.00 56.56 106 ALA A CA 1
ATOM 810 C C . ALA A 1 106 ? -13.913 11.174 15.250 1.00 56.56 106 ALA A C 1
ATOM 812 O O . ALA A 1 106 ? -12.994 11.747 14.665 1.00 56.56 106 ALA A O 1
ATOM 813 N N . LYS A 1 107 ? -15.194 11.511 15.053 1.00 50.84 107 LYS A N 1
ATOM 814 C CA . LYS A 1 107 ? -15.606 12.629 14.221 1.00 50.84 107 LYS A CA 1
ATOM 815 C C . LYS A 1 107 ? -15.356 13.971 14.909 1.00 50.84 107 LYS A C 1
ATOM 817 O O . LYS A 1 107 ? -14.968 14.936 14.252 1.00 50.84 107 LYS A O 1
ATOM 822 N N . GLN A 1 108 ? -15.617 14.021 16.208 1.00 57.84 108 GLN A N 1
ATOM 823 C CA . GLN A 1 108 ? -15.356 15.181 17.053 1.00 57.84 108 GLN A CA 1
ATOM 824 C C . GLN A 1 108 ? -13.853 15.379 17.228 1.00 57.84 108 GLN A C 1
ATOM 826 O O . GLN A 1 108 ? -13.343 16.473 17.009 1.00 57.84 108 GLN A O 1
ATOM 831 N N . ASP A 1 109 ? -13.150 14.302 17.565 1.00 52.72 109 ASP A N 1
ATOM 832 C CA . ASP A 1 109 ? -11.718 14.314 17.797 1.00 52.72 109 ASP A CA 1
ATOM 833 C C . ASP A 1 109 ? -11.125 12.930 17.492 1.00 52.72 109 ASP A C 1
ATOM 835 O O . ASP A 1 109 ? -11.098 12.013 18.322 1.00 52.72 109 ASP A O 1
ATOM 839 N N . LEU A 1 110 ? -10.612 12.768 16.265 1.00 51.50 110 LEU A N 1
ATOM 840 C CA . LEU A 1 110 ? -9.966 11.523 15.859 1.00 51.50 110 LEU A CA 1
ATOM 841 C C . LEU A 1 110 ? -8.754 11.253 16.732 1.00 51.50 110 LEU A C 1
ATOM 843 O O . LEU A 1 110 ? -8.365 10.096 16.831 1.00 51.50 110 LEU A O 1
ATOM 847 N N . SER A 1 111 ? -8.158 12.270 17.347 1.00 50.34 111 SER A N 1
ATOM 848 C CA . SER A 1 111 ? -6.971 12.179 18.167 1.00 50.34 111 SER A CA 1
ATOM 849 C C . SER A 1 111 ? -7.293 11.417 19.466 1.00 50.34 111 SER A C 1
ATOM 851 O O . SER A 1 111 ? -6.749 10.339 19.747 1.00 50.34 111 SER A O 1
ATOM 853 N N . THR A 1 112 ? -8.249 11.869 20.254 1.00 59.41 112 THR A N 1
ATOM 854 C CA . THR A 1 112 ? -8.521 11.214 21.538 1.00 59.41 112 THR A CA 1
ATOM 855 C C . THR A 1 112 ? -9.102 9.806 21.383 1.00 59.41 112 THR A C 1
ATOM 857 O O . THR A 1 112 ? -8.986 9.003 22.319 1.00 59.41 112 THR A O 1
ATOM 860 N N . SER A 1 113 ? -9.577 9.461 20.176 1.00 64.12 113 SER A N 1
ATOM 861 C CA . SER A 1 113 ? -10.084 8.129 19.856 1.00 64.12 113 SER A CA 1
ATOM 862 C C . SER A 1 113 ? -9.077 6.996 20.155 1.00 64.12 113 SER A C 1
ATOM 864 O O . SER A 1 113 ? -7.891 7.078 19.793 1.00 64.12 113 SER A O 1
ATOM 866 N N . PRO A 1 114 ? -9.541 5.890 20.773 1.00 72.12 114 PRO A N 1
ATOM 867 C CA . PRO A 1 114 ? -8.752 4.669 20.945 1.00 72.12 114 PRO A CA 1
ATOM 868 C C . PRO A 1 114 ? -8.204 4.136 19.617 1.00 72.12 114 PRO A C 1
ATOM 870 O O . PRO A 1 114 ? -7.036 3.757 19.547 1.00 72.12 114 PRO A O 1
ATOM 873 N N . ALA A 1 115 ? -9.019 4.210 18.559 1.00 66.62 115 ALA A N 1
ATOM 874 C CA . ALA A 1 115 ? -8.703 3.767 17.207 1.00 66.62 115 ALA A CA 1
ATOM 875 C C . ALA A 1 115 ? -7.343 4.263 16.727 1.00 66.62 115 ALA A C 1
ATOM 877 O O . ALA A 1 115 ? -6.472 3.477 16.370 1.00 66.62 115 ALA A O 1
ATOM 878 N N . ALA A 1 116 ? -7.114 5.574 16.752 1.00 60.50 116 ALA A N 1
ATOM 879 C CA . ALA A 1 116 ? -5.874 6.077 16.196 1.00 60.50 116 ALA A CA 1
ATOM 880 C C . ALA A 1 116 ? -4.727 6.182 17.223 1.00 60.50 116 ALA A C 1
ATOM 882 O O . ALA A 1 116 ? -3.579 6.334 16.820 1.00 60.50 116 ALA A O 1
ATOM 883 N N . LYS A 1 117 ? -4.972 5.987 18.535 1.00 71.12 117 LYS A N 1
ATOM 884 C CA . LYS A 1 117 ? -3.896 5.621 19.488 1.00 71.12 117 LYS A CA 1
ATOM 885 C C . LYS A 1 117 ? -3.336 4.239 19.150 1.00 71.12 117 LYS A C 1
ATOM 887 O O . LYS A 1 117 ? -2.126 4.045 19.164 1.00 71.12 117 LYS A O 1
ATOM 892 N N . GLY A 1 118 ? -4.221 3.312 18.805 1.00 68.31 118 GLY A N 1
ATOM 893 C CA . GLY A 1 118 ? -3.850 1.988 18.341 1.00 68.31 118 GLY A CA 1
ATOM 894 C C . GLY A 1 118 ? -3.174 1.985 16.969 1.00 68.31 118 GLY A C 1
ATOM 895 O O . GLY A 1 118 ? -2.156 1.321 16.789 1.00 68.31 118 GLY A O 1
ATOM 896 N N . ALA A 1 119 ? -3.662 2.804 16.032 1.00 64.56 119 ALA A N 1
ATOM 897 C CA . ALA A 1 119 ? -3.049 2.971 14.707 1.00 64.56 119 ALA A CA 1
ATOM 898 C C . ALA A 1 119 ? -1.606 3.448 14.829 1.00 64.56 119 ALA A C 1
ATOM 900 O O . ALA A 1 119 ? -0.706 2.943 14.162 1.00 64.56 119 ALA A O 1
ATOM 901 N N . ALA A 1 120 ? -1.405 4.407 15.729 1.00 60.00 120 ALA A N 1
ATOM 902 C CA . ALA A 1 120 ? -0.105 4.923 16.066 1.00 60.00 120 ALA A CA 1
ATOM 903 C C . ALA A 1 120 ? 0.759 3.795 16.665 1.00 60.00 120 ALA A C 1
ATOM 905 O O . ALA A 1 120 ? 1.837 3.536 16.141 1.00 60.00 120 ALA A O 1
ATOM 906 N N . PHE A 1 121 ? 0.257 3.040 17.652 1.00 72.56 121 PHE A N 1
ATOM 907 C CA . PHE A 1 121 ? 0.949 1.878 18.239 1.00 72.56 121 PHE A CA 1
ATOM 908 C C . PHE A 1 121 ? 1.487 0.868 17.246 1.00 72.56 121 PHE A C 1
ATOM 910 O O . PHE A 1 121 ? 2.655 0.474 17.327 1.00 72.56 121 PHE A O 1
ATOM 917 N N . ILE A 1 122 ? 0.670 0.487 16.280 1.00 65.50 122 ILE A N 1
ATOM 918 C CA . ILE A 1 122 ? 1.114 -0.459 15.265 1.00 65.50 122 ILE A CA 1
ATOM 919 C C . ILE A 1 122 ? 2.080 0.213 14.285 1.00 65.50 122 ILE A C 1
ATOM 921 O O . ILE A 1 122 ? 3.043 -0.415 13.850 1.00 65.50 122 ILE A O 1
ATOM 925 N N . ALA A 1 123 ? 1.876 1.498 13.981 1.00 59.94 123 ALA A N 1
ATOM 926 C CA . ALA A 1 123 ? 2.807 2.246 13.156 1.00 59.94 123 ALA A CA 1
ATOM 927 C C . ALA A 1 123 ? 4.212 2.271 13.782 1.00 59.94 123 ALA A C 1
ATOM 929 O O . ALA A 1 123 ? 5.114 1.809 13.088 1.00 59.94 123 ALA A O 1
ATOM 930 N N . THR A 1 124 ? 4.422 2.677 15.059 1.00 55.28 124 THR A N 1
ATOM 931 C CA . THR A 1 124 ? 5.800 2.742 15.639 1.00 55.28 124 THR A CA 1
ATOM 932 C C . THR A 1 124 ? 6.538 1.436 15.558 1.00 55.28 124 THR A C 1
ATOM 934 O O . THR A 1 124 ? 7.757 1.363 15.405 1.00 55.28 124 THR A O 1
ATOM 937 N N . THR A 1 125 ? 5.825 0.394 15.914 1.00 61.69 125 THR A N 1
ATOM 938 C CA . THR A 1 125 ? 6.473 -0.870 16.186 1.00 61.69 125 THR A CA 1
ATOM 939 C C . THR A 1 125 ? 6.874 -1.493 14.848 1.00 61.69 125 THR A C 1
ATOM 941 O O . THR A 1 125 ? 7.918 -2.122 14.724 1.00 61.69 125 THR A O 1
ATOM 944 N N . ASN A 1 126 ? 6.161 -1.178 13.768 1.00 60.78 126 ASN A N 1
ATOM 945 C CA . ASN A 1 126 ? 6.488 -1.653 12.432 1.00 60.78 126 ASN A CA 1
ATOM 946 C C . ASN A 1 126 ? 7.544 -0.808 11.681 1.00 60.78 126 ASN A C 1
ATOM 948 O O . ASN A 1 126 ? 7.894 -1.130 10.548 1.00 60.78 126 ASN A O 1
ATOM 952 N N . LEU A 1 127 ? 8.082 0.269 12.267 1.00 47.91 127 LEU A N 1
ATOM 953 C CA . LEU A 1 127 ? 8.817 1.295 11.515 1.00 47.91 127 LEU A CA 1
ATOM 954 C C . LEU A 1 127 ? 10.101 0.811 10.804 1.00 47.91 127 LEU A C 1
ATOM 956 O O . LEU A 1 127 ? 10.525 1.432 9.829 1.00 47.91 127 LEU A O 1
ATOM 960 N N . GLU A 1 128 ? 10.680 -0.308 11.223 1.00 46.72 128 GLU A N 1
ATOM 961 C CA . GLU A 1 128 ? 11.875 -0.912 10.610 1.00 46.72 128 GLU A CA 1
ATOM 962 C C . GLU A 1 128 ? 11.647 -2.375 10.193 1.00 46.72 128 GLU A C 1
ATOM 964 O O . GLU A 1 128 ? 12.598 -3.130 10.020 1.00 46.72 128 GLU A O 1
ATOM 969 N N . ASN A 1 129 ? 10.383 -2.805 10.067 1.00 52.00 129 ASN A N 1
ATOM 970 C CA . ASN A 1 129 ? 9.979 -4.221 10.024 1.00 52.00 129 ASN A CA 1
ATOM 971 C C . ASN A 1 129 ? 10.444 -5.041 11.245 1.00 52.00 129 ASN A C 1
ATOM 973 O O . ASN A 1 129 ? 10.360 -6.266 11.216 1.00 52.00 129 ASN A O 1
ATOM 977 N N . GLN A 1 130 ? 10.910 -4.379 12.311 1.00 64.94 130 GLN A N 1
ATOM 978 C CA . GLN A 1 130 ? 11.367 -5.032 13.534 1.00 64.94 130 GLN A CA 1
ATOM 979 C C . GLN A 1 130 ? 10.232 -5.836 14.168 1.00 64.94 130 GLN A C 1
ATOM 981 O O . GLN A 1 130 ? 10.399 -7.023 14.414 1.00 64.94 130 GLN A O 1
ATOM 986 N N . TYR A 1 131 ? 9.064 -5.213 14.357 1.00 75.19 131 TYR A N 1
ATOM 987 C CA . TYR A 1 131 ? 7.869 -5.891 14.845 1.00 75.19 131 TYR A CA 1
ATOM 988 C C . TYR A 1 131 ? 6.911 -6.142 13.680 1.00 75.19 131 TYR A C 1
ATOM 990 O O . TYR A 1 131 ? 6.063 -5.315 13.332 1.00 75.19 131 TYR A O 1
ATOM 998 N N . SER A 1 132 ? 7.118 -7.276 13.015 1.00 76.31 132 SER A N 1
ATOM 999 C CA . SER A 1 132 ? 6.356 -7.694 11.836 1.00 76.31 132 SER A CA 1
ATOM 1000 C C . SER A 1 132 ? 5.059 -8.426 12.193 1.00 76.31 132 SER A C 1
ATOM 1002 O O . SER A 1 132 ? 4.187 -8.560 11.336 1.00 76.31 132 SER A O 1
ATOM 1004 N N . LEU A 1 133 ? 4.889 -8.855 13.446 1.00 87.50 133 LEU A N 1
ATOM 1005 C CA . LEU A 1 133 ? 3.717 -9.581 13.933 1.00 87.50 133 LEU A CA 1
ATOM 1006 C C . LEU A 1 133 ? 2.898 -8.712 14.903 1.00 87.50 133 LEU A C 1
ATOM 1008 O O . LEU A 1 133 ? 3.445 -8.019 15.763 1.00 87.50 133 LEU A O 1
ATOM 1012 N N . SER A 1 134 ? 1.570 -8.754 14.790 1.00 87.25 134 SER A N 1
ATOM 1013 C CA . SER A 1 134 ? 0.650 -8.090 15.721 1.00 87.25 134 SER A CA 1
ATOM 1014 C C . SER A 1 134 ? -0.325 -9.098 16.309 1.00 87.25 134 SER A C 1
ATOM 1016 O O . SER A 1 134 ? -1.246 -9.556 15.638 1.00 87.25 134 SER A O 1
ATOM 1018 N N . VAL A 1 135 ? -0.099 -9.466 17.564 1.00 92.50 135 VAL A N 1
ATOM 1019 C CA . VAL A 1 135 ? -0.887 -10.447 18.305 1.00 92.50 135 VAL A CA 1
ATOM 1020 C C . VAL A 1 135 ? -2.055 -9.734 18.982 1.00 92.50 135 VAL A C 1
ATOM 1022 O O . VAL A 1 135 ? -1.850 -8.818 19.781 1.00 92.50 135 VAL A O 1
ATOM 1025 N N . ILE A 1 136 ? -3.286 -10.141 18.676 1.00 92.19 136 ILE A N 1
ATOM 1026 C CA . ILE A 1 136 ? -4.486 -9.716 19.404 1.00 92.19 136 ILE A CA 1
ATOM 1027 C C . ILE A 1 136 ? -4.879 -10.805 20.395 1.00 92.19 136 ILE A C 1
ATOM 1029 O O . ILE A 1 136 ? -5.049 -11.959 20.006 1.00 92.19 136 ILE A O 1
ATOM 1033 N N . MET A 1 137 ? -4.989 -10.433 21.671 1.00 92.81 137 MET A N 1
ATOM 1034 C CA . MET A 1 137 ? -5.127 -11.382 22.769 1.00 92.81 137 MET A CA 1
ATOM 1035 C C . MET A 1 137 ? -6.239 -11.002 23.749 1.00 92.81 137 MET A C 1
ATOM 1037 O O . MET A 1 137 ? -5.973 -10.375 24.779 1.00 92.81 137 MET A O 1
ATOM 1041 N N . PRO A 1 138 ? -7.505 -11.336 23.439 1.00 92.50 138 PRO A N 1
ATOM 1042 C CA . PRO A 1 138 ? -8.590 -11.158 24.387 1.00 92.50 138 PRO A CA 1
ATOM 1043 C C . PRO A 1 138 ? -8.574 -12.226 25.484 1.00 92.50 138 PRO A C 1
ATOM 1045 O O . PRO A 1 138 ? -8.445 -13.415 25.204 1.00 92.50 138 PRO A O 1
ATOM 1048 N N . TYR A 1 139 ? -8.796 -11.798 26.726 1.00 89.94 139 TYR A N 1
ATOM 1049 C CA . TYR A 1 139 ? -9.055 -12.656 27.893 1.00 89.94 139 TYR A CA 1
ATOM 1050 C C . TYR A 1 139 ? -10.555 -12.916 28.070 1.00 89.94 139 TYR A C 1
ATOM 1052 O O . TYR A 1 139 ? -11.120 -12.761 29.151 1.00 89.94 139 TYR A O 1
ATOM 1060 N N . LEU A 1 140 ? -11.225 -13.194 26.947 1.00 85.00 140 LEU A N 1
ATOM 1061 C CA . LEU A 1 140 ? -12.678 -13.283 26.819 1.00 85.00 140 LEU A CA 1
ATOM 1062 C C . LEU A 1 140 ? -13.030 -14.237 25.678 1.00 85.00 140 LEU A C 1
ATOM 1064 O O . LEU A 1 140 ? -12.932 -13.856 24.510 1.00 85.00 140 LEU A O 1
ATOM 1068 N N . ASP A 1 141 ? -13.509 -15.438 25.996 1.00 84.94 141 ASP A N 1
ATOM 1069 C CA . ASP A 1 141 ? -13.880 -16.455 24.994 1.00 84.94 141 ASP A CA 1
ATOM 1070 C C . ASP A 1 141 ? -14.902 -15.933 23.975 1.00 84.94 141 ASP A C 1
ATOM 1072 O O . ASP A 1 141 ? -14.858 -16.252 22.788 1.00 84.94 141 ASP A O 1
ATOM 1076 N N . GLN A 1 142 ? -15.792 -15.048 24.428 1.00 86.38 142 GLN A N 1
ATOM 1077 C CA . GLN A 1 142 ? -16.826 -14.414 23.608 1.00 86.38 142 GLN A CA 1
ATOM 1078 C C . GLN A 1 142 ? -16.253 -13.529 22.478 1.00 86.38 142 GLN A C 1
ATOM 1080 O O . GLN A 1 142 ? -16.975 -13.218 21.532 1.00 86.38 142 GLN A O 1
ATOM 1085 N N . LEU A 1 143 ? -14.972 -13.138 22.540 1.00 88.69 143 LEU A N 1
ATOM 1086 C CA . LEU A 1 143 ? -14.288 -12.338 21.514 1.00 88.69 143 LEU A CA 1
ATOM 1087 C C . LEU A 1 143 ? -13.404 -13.159 20.558 1.00 88.69 143 LEU A C 1
ATOM 1089 O O . LEU A 1 143 ? -12.747 -12.570 19.701 1.00 88.69 143 LEU A O 1
ATOM 1093 N N . ASP A 1 144 ? -13.411 -14.494 20.617 1.00 88.38 144 ASP A N 1
ATOM 1094 C CA . ASP A 1 144 ? -12.663 -15.342 19.668 1.00 88.38 144 ASP A CA 1
ATOM 1095 C C . ASP A 1 144 ? -12.999 -15.010 18.198 1.00 88.38 144 ASP A C 1
ATOM 1097 O O . ASP A 1 144 ? -12.124 -14.742 17.370 1.00 88.38 144 ASP A O 1
ATOM 1101 N N . GLN A 1 145 ? -14.293 -14.927 17.875 1.00 88.44 145 GLN A N 1
ATOM 1102 C CA . GLN A 1 145 ? -14.748 -14.578 16.523 1.00 88.44 145 GLN A CA 1
ATOM 1103 C C . GLN A 1 145 ? -14.403 -13.135 16.138 1.00 88.44 145 GLN A C 1
ATOM 1105 O O . GLN A 1 145 ? -14.145 -12.851 14.967 1.00 88.44 145 GLN A O 1
ATOM 1110 N N . PHE A 1 146 ? -14.347 -12.226 17.114 1.00 90.19 146 PHE A N 1
ATOM 1111 C CA . PHE A 1 146 ? -13.903 -10.854 16.892 1.00 90.19 146 PHE A CA 1
ATOM 1112 C C . PHE A 1 146 ? -12.420 -10.809 16.492 1.00 90.19 146 PHE A C 1
ATOM 1114 O O . PHE A 1 146 ? -12.077 -10.126 15.527 1.00 90.19 146 PHE A O 1
ATOM 1121 N N . SER A 1 147 ? -11.552 -11.575 17.157 1.00 90.62 147 SER A N 1
ATOM 1122 C CA . SER A 1 147 ? -10.127 -11.661 16.804 1.00 90.62 147 SER A CA 1
ATOM 1123 C C . SER A 1 147 ? -9.917 -12.212 15.393 1.00 90.62 147 SER A C 1
ATOM 1125 O O . SER A 1 147 ? -9.130 -11.658 14.624 1.00 90.62 147 SER A O 1
ATOM 1127 N N . LYS A 1 148 ? -10.682 -13.241 15.004 1.00 89.81 148 LYS A N 1
ATOM 1128 C CA . LYS A 1 148 ? -10.672 -13.797 13.637 1.00 89.81 148 LYS A CA 1
ATOM 1129 C C . LYS A 1 148 ? -11.122 -12.773 12.598 1.00 89.81 148 LYS A C 1
ATOM 1131 O O . LYS A 1 148 ? -10.487 -12.632 11.551 1.00 89.81 148 LYS A O 1
ATOM 1136 N N . TRP A 1 149 ? -12.182 -12.025 12.901 1.00 89.19 149 TRP A N 1
ATOM 1137 C CA . TRP A 1 149 ? -12.639 -10.919 12.063 1.00 89.19 149 TRP A CA 1
ATOM 1138 C C . TRP A 1 149 ? -11.572 -9.823 11.935 1.00 89.19 149 TRP A C 1
ATOM 1140 O O . TRP A 1 149 ? -11.304 -9.368 10.824 1.00 89.19 149 TRP A O 1
ATOM 1150 N N . TYR A 1 150 ? -10.912 -9.432 13.029 1.00 86.38 150 TYR A N 1
ATOM 1151 C CA . TYR A 1 150 ? -9.836 -8.441 12.989 1.00 86.38 150 TYR A CA 1
ATOM 1152 C C . TYR A 1 150 ? -8.643 -8.927 12.159 1.00 86.38 150 TYR A C 1
ATOM 1154 O O . TYR A 1 150 ? -8.132 -8.172 11.331 1.00 86.38 150 TYR A O 1
ATOM 1162 N N . ARG A 1 151 ? -8.239 -10.197 12.308 1.00 86.19 151 ARG A N 1
ATOM 1163 C CA . ARG A 1 151 ? -7.193 -10.809 11.476 1.00 86.19 151 ARG A CA 1
ATOM 1164 C C . ARG A 1 151 ? -7.519 -10.670 9.992 1.00 86.19 151 ARG A C 1
ATOM 1166 O O . ARG A 1 151 ? -6.651 -10.276 9.213 1.00 86.19 151 ARG A O 1
ATOM 1173 N N . GLN A 1 152 ? -8.768 -10.928 9.609 1.00 78.75 152 GLN A N 1
ATOM 1174 C CA . GLN A 1 152 ? -9.229 -10.722 8.239 1.00 78.75 152 GLN A CA 1
ATOM 1175 C C . GLN A 1 152 ? -9.205 -9.238 7.838 1.00 78.75 152 GLN A C 1
ATOM 1177 O O . GLN A 1 152 ? -8.643 -8.897 6.798 1.00 78.75 152 GLN A O 1
ATOM 1182 N N . LEU A 1 153 ? -9.778 -8.345 8.652 1.00 75.19 153 LEU A N 1
ATOM 1183 C CA . LEU A 1 153 ? -9.829 -6.903 8.394 1.00 75.19 153 LEU A CA 1
ATOM 1184 C C . LEU A 1 153 ? -8.434 -6.318 8.152 1.00 75.19 153 LEU A C 1
ATOM 1186 O O . LEU A 1 153 ? -8.216 -5.627 7.153 1.00 75.19 153 LEU A O 1
ATOM 1190 N N . TRP A 1 154 ? -7.505 -6.599 9.061 1.00 71.19 154 TRP A N 1
ATOM 1191 C CA . TRP A 1 154 ? -6.149 -6.068 9.047 1.00 71.19 154 TRP A CA 1
ATOM 1192 C C . TRP A 1 154 ? -5.299 -6.724 7.963 1.00 71.19 154 TRP A C 1
ATOM 1194 O O . TRP A 1 154 ? -4.689 -6.032 7.144 1.00 71.19 154 TRP A O 1
ATOM 1204 N N . GLY A 1 155 ? -5.322 -8.058 7.895 1.00 63.81 155 GLY A N 1
ATOM 1205 C CA . GLY A 1 155 ? -4.575 -8.830 6.908 1.00 63.81 155 GLY A CA 1
ATOM 1206 C C . GLY A 1 155 ? -4.990 -8.484 5.483 1.00 63.81 155 GLY A C 1
ATOM 1207 O O . GLY A 1 155 ? -4.141 -8.372 4.606 1.00 63.81 155 GLY A O 1
ATOM 1208 N N . GLU A 1 156 ? -6.277 -8.220 5.236 1.00 59.56 156 GLU A N 1
ATOM 1209 C CA . GLU A 1 156 ? -6.740 -7.807 3.913 1.00 59.56 156 GLU A CA 1
ATOM 1210 C C . GLU A 1 156 ? -6.486 -6.333 3.571 1.00 59.56 156 GLU A C 1
ATOM 1212 O O . GLU A 1 156 ? -6.565 -5.998 2.381 1.00 59.56 156 GLU A O 1
ATOM 1217 N N . SER A 1 157 ? -6.220 -5.475 4.565 1.00 56.97 157 SER A N 1
ATOM 1218 C CA . SER A 1 157 ? -6.110 -4.017 4.394 1.00 56.97 157 SER A CA 1
ATOM 1219 C C . SER A 1 157 ? -4.681 -3.481 4.446 1.00 56.97 157 SER A C 1
ATOM 1221 O O . SER A 1 157 ? -4.331 -2.659 3.608 1.00 56.97 157 SER A O 1
ATOM 1223 N N . VAL A 1 158 ? -3.883 -3.892 5.435 1.00 58.09 158 VAL A N 1
ATOM 1224 C CA . VAL A 1 158 ? -2.567 -3.294 5.740 1.00 58.09 158 VAL A CA 1
ATOM 1225 C C . VAL A 1 158 ? -1.443 -4.340 5.734 1.00 58.09 158 VAL A C 1
ATOM 1227 O O . VAL A 1 158 ? -0.297 -3.960 5.540 1.00 58.09 158 VAL A O 1
ATOM 1230 N N . GLY A 1 159 ? -1.756 -5.639 5.868 1.00 48.03 159 GLY A N 1
ATOM 1231 C CA . GLY A 1 159 ? -0.777 -6.737 5.985 1.00 48.03 159 GLY A CA 1
ATOM 1232 C C . GLY A 1 159 ? -0.400 -7.493 4.695 1.00 48.03 159 GLY A C 1
ATOM 1233 O O . GLY A 1 159 ? 0.144 -8.593 4.781 1.00 48.03 159 GLY A O 1
ATOM 1234 N N . LYS A 1 160 ? -0.727 -6.988 3.493 1.00 48.31 160 LYS A N 1
ATOM 1235 C CA . LYS A 1 160 ? -0.464 -7.687 2.212 1.00 48.31 160 LYS A CA 1
ATOM 1236 C C . LYS A 1 160 ? 0.915 -7.378 1.623 1.00 48.31 160 LYS A C 1
ATOM 1238 O O . LYS A 1 160 ? 1.461 -6.292 1.797 1.00 48.31 160 LYS A O 1
ATOM 1243 N N . ASP A 1 161 ? 1.434 -8.330 0.842 1.00 42.50 161 ASP A N 1
ATOM 1244 C CA . ASP A 1 161 ? 2.635 -8.183 0.003 1.00 42.50 161 ASP A CA 1
ATOM 1245 C C . ASP A 1 161 ? 3.896 -7.732 0.765 1.00 42.50 161 ASP A C 1
ATOM 1247 O O . ASP A 1 161 ? 4.671 -6.901 0.282 1.00 42.50 161 ASP A O 1
ATOM 1251 N N . GLY A 1 162 ? 4.089 -8.266 1.976 1.00 45.09 162 GLY A N 1
ATOM 1252 C CA . GLY A 1 162 ? 5.257 -7.978 2.816 1.00 45.09 162 GLY A CA 1
ATOM 1253 C C . GLY A 1 162 ? 5.295 -6.552 3.375 1.00 45.09 162 GLY A C 1
ATOM 1254 O O . GLY A 1 162 ? 6.368 -6.066 3.727 1.00 45.09 162 GLY A O 1
ATOM 1255 N N . LYS A 1 163 ? 4.151 -5.858 3.416 1.00 46.91 163 LYS A N 1
ATOM 1256 C CA . LYS A 1 163 ? 3.991 -4.528 4.020 1.00 46.91 163 LYS A CA 1
ATOM 1257 C C . LYS A 1 163 ? 3.092 -4.628 5.253 1.00 46.91 163 LYS A C 1
ATOM 1259 O O . LYS A 1 163 ? 2.170 -5.437 5.262 1.00 46.91 163 LYS A O 1
ATOM 1264 N N . GLY A 1 164 ? 3.351 -3.783 6.254 1.00 60.09 164 GLY A N 1
ATOM 1265 C CA . GLY A 1 164 ? 2.587 -3.732 7.503 1.00 60.09 164 GLY A CA 1
ATOM 1266 C C . GLY A 1 164 ? 2.898 -4.889 8.456 1.00 60.09 164 GLY A C 1
ATOM 1267 O O . GLY A 1 164 ? 3.954 -5.515 8.371 1.00 60.09 164 GLY A O 1
ATOM 1268 N N . THR A 1 165 ? 1.986 -5.154 9.393 1.00 68.62 165 THR A N 1
ATOM 1269 C CA . THR A 1 165 ? 2.094 -6.267 10.349 1.00 68.62 165 THR A CA 1
ATOM 1270 C C . THR A 1 165 ? 1.199 -7.439 9.954 1.00 68.62 165 THR A C 1
ATOM 1272 O O . THR A 1 165 ? 0.090 -7.247 9.450 1.00 68.62 165 THR A O 1
ATOM 1275 N N . THR A 1 166 ? 1.656 -8.659 10.237 1.00 82.25 166 THR A N 1
ATOM 1276 C CA . THR A 1 166 ? 0.858 -9.885 10.148 1.00 82.25 166 THR A CA 1
ATOM 1277 C C . THR A 1 166 ? 0.032 -10.030 11.428 1.00 82.25 166 THR A C 1
ATOM 1279 O O . THR A 1 166 ? 0.613 -10.166 12.508 1.00 82.25 166 THR A O 1
ATOM 1282 N N . PRO A 1 167 ? -1.306 -9.993 11.346 1.00 82.88 167 PRO A N 1
ATOM 1283 C CA . PRO A 1 167 ? -2.157 -10.128 12.515 1.00 82.88 167 PRO A CA 1
ATOM 1284 C C . PRO A 1 167 ? -2.264 -11.600 12.940 1.00 82.88 167 PRO A C 1
ATOM 1286 O O . PRO A 1 167 ? -2.570 -12.465 12.117 1.00 82.88 167 PRO A O 1
ATOM 1289 N N . ILE A 1 168 ? -2.042 -11.871 14.225 1.00 90.12 168 ILE A N 1
ATOM 1290 C CA . ILE A 1 168 ? -2.178 -13.189 14.857 1.00 90.12 168 ILE A CA 1
ATOM 1291 C C . ILE A 1 168 ? -3.321 -13.105 15.865 1.00 90.12 168 ILE A C 1
ATOM 1293 O O . ILE A 1 168 ? -3.267 -12.298 16.792 1.00 90.12 168 ILE A O 1
ATOM 1297 N N . ASP A 1 169 ? -4.357 -13.922 15.693 1.00 89.00 169 ASP A N 1
ATOM 1298 C CA . ASP A 1 169 ? -5.376 -14.133 16.717 1.00 89.00 169 ASP A CA 1
ATOM 1299 C C . ASP A 1 169 ? -4.894 -15.172 17.732 1.00 89.00 169 ASP A C 1
ATOM 1301 O O . ASP A 1 169 ? -4.574 -16.301 17.370 1.00 89.00 169 ASP A O 1
ATOM 1305 N N . ALA A 1 170 ? -4.839 -14.780 19.004 1.00 88.56 170 ALA A N 1
ATOM 1306 C CA . ALA A 1 170 ? -4.466 -15.643 20.118 1.00 88.56 170 ALA A CA 1
ATOM 1307 C C . ALA A 1 170 ? -5.519 -15.495 21.216 1.00 88.56 170 ALA A C 1
ATOM 1309 O O . ALA A 1 170 ? -5.719 -14.400 21.724 1.00 88.56 170 ALA A O 1
ATOM 1310 N N . LEU A 1 171 ? -6.234 -16.554 21.587 1.00 86.75 171 LEU A N 1
ATOM 1311 C CA . LEU A 1 171 ? -7.185 -16.455 22.694 1.00 86.75 171 LEU A CA 1
ATOM 1312 C C . LEU A 1 171 ? -6.424 -16.621 24.016 1.00 86.75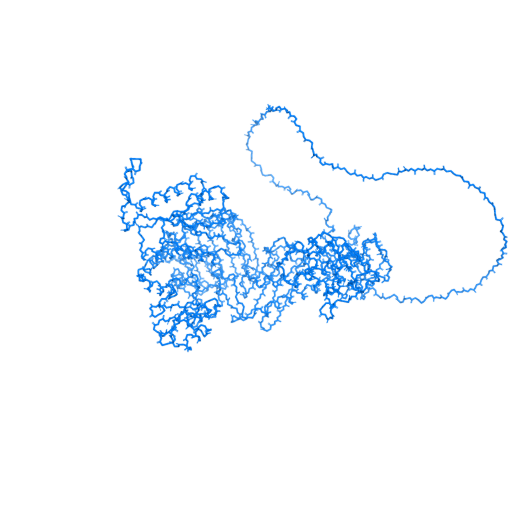 171 LEU A C 1
ATOM 1314 O O . LEU A 1 171 ? -5.850 -17.680 24.255 1.00 86.75 171 LEU A O 1
ATOM 1318 N N . GLY A 1 172 ? -6.408 -15.582 24.858 1.00 83.12 172 GLY A N 1
ATOM 1319 C CA . GLY A 1 172 ? -5.565 -15.543 26.063 1.00 83.12 172 GLY A CA 1
ATOM 1320 C C . GLY A 1 172 ? -5.952 -16.567 27.133 1.00 83.12 172 GLY A C 1
ATOM 1321 O O . GLY A 1 172 ? -5.122 -16.947 27.948 1.00 83.12 172 GLY A O 1
ATOM 1322 N N . THR A 1 173 ? -7.195 -17.047 27.094 1.00 81.38 173 THR A N 1
ATOM 1323 C CA . THR A 1 173 ? -7.759 -18.030 28.030 1.00 81.38 173 THR A CA 1
ATOM 1324 C C . THR A 1 173 ? -7.378 -19.479 27.704 1.00 81.38 173 THR A C 1
ATOM 1326 O O . THR A 1 173 ? -7.692 -20.385 28.473 1.00 81.38 173 THR A O 1
ATOM 1329 N N . ILE A 1 174 ? -6.713 -19.730 26.568 1.00 82.38 174 ILE A N 1
ATOM 1330 C CA . ILE A 1 174 ? -6.368 -21.079 26.103 1.00 82.38 174 ILE A CA 1
ATOM 1331 C C . ILE A 1 174 ? -4.857 -21.204 25.936 1.00 82.38 174 ILE A C 1
ATOM 1333 O O . ILE A 1 174 ? -4.226 -20.376 25.291 1.00 82.38 174 ILE A O 1
ATOM 1337 N N . ASP A 1 175 ? -4.294 -22.299 26.456 1.00 77.88 175 ASP A N 1
ATOM 1338 C CA . ASP A 1 175 ? -2.899 -22.709 26.232 1.00 77.88 175 ASP A CA 1
ATOM 1339 C C . ASP A 1 175 ? -1.859 -21.622 26.573 1.00 77.88 175 ASP A C 1
ATOM 1341 O O . ASP A 1 175 ? -0.833 -21.444 25.914 1.00 77.88 175 ASP A O 1
ATOM 1345 N N . GLN A 1 176 ? -2.144 -20.861 27.629 1.00 79.38 176 GLN A N 1
ATOM 1346 C CA . GLN A 1 176 ? -1.371 -19.688 28.020 1.00 79.38 176 GLN A CA 1
ATOM 1347 C C . GLN A 1 176 ? 0.088 -20.032 28.349 1.00 79.38 176 GLN A C 1
ATOM 1349 O O . GLN A 1 176 ? 0.991 -19.277 27.996 1.00 79.38 176 GLN A O 1
ATOM 1354 N N . HIS A 1 177 ? 0.332 -21.183 28.984 1.00 76.81 177 HIS A N 1
ATOM 1355 C CA . HIS A 1 177 ? 1.681 -21.612 29.349 1.00 76.81 177 HIS A CA 1
ATOM 1356 C C . HIS A 1 177 ? 2.581 -21.742 28.115 1.00 76.81 177 HIS A C 1
ATOM 1358 O O . HIS A 1 177 ? 3.653 -21.141 28.066 1.00 76.81 177 HIS A O 1
ATOM 1364 N N . SER A 1 178 ? 2.117 -22.457 27.088 1.00 82.81 178 SER A N 1
ATOM 1365 C CA . SER A 1 178 ? 2.880 -22.649 25.857 1.00 82.81 178 SER A CA 1
ATOM 1366 C C . SER A 1 178 ? 2.911 -21.392 24.990 1.00 82.81 178 SER A C 1
ATOM 1368 O O . SER A 1 178 ? 3.962 -21.069 24.439 1.00 82.81 178 SER A O 1
ATOM 1370 N N . GLN A 1 179 ? 1.811 -20.639 24.900 1.00 84.94 179 GLN A N 1
ATOM 1371 C CA . GLN A 1 179 ? 1.764 -19.410 24.102 1.00 84.94 179 GLN A CA 1
ATOM 1372 C C . GLN A 1 179 ? 2.652 -18.300 24.667 1.00 84.94 179 GLN A C 1
ATOM 1374 O O . GLN A 1 179 ? 3.441 -17.718 23.926 1.00 84.94 179 GLN A O 1
ATOM 1379 N N . ILE A 1 180 ? 2.567 -18.008 25.969 1.00 86.19 180 ILE A N 1
ATOM 1380 C CA . ILE A 1 180 ? 3.397 -16.964 26.585 1.00 86.19 180 ILE A CA 1
ATOM 1381 C C . ILE A 1 180 ? 4.867 -17.358 26.511 1.00 86.19 180 ILE A C 1
ATOM 1383 O O . ILE A 1 180 ? 5.691 -16.517 26.159 1.00 86.19 180 ILE A O 1
ATOM 1387 N N . GLN A 1 181 ? 5.198 -18.626 26.767 1.00 85.50 181 GLN A N 1
ATOM 1388 C CA . GLN A 1 181 ? 6.568 -19.102 26.623 1.00 85.50 181 GLN A CA 1
ATOM 1389 C C . GLN A 1 181 ? 7.079 -18.911 25.188 1.00 85.50 181 GLN A C 1
ATOM 1391 O O . GLN A 1 181 ? 8.140 -18.329 24.989 1.00 85.50 181 GLN A O 1
ATOM 1396 N N . LEU A 1 182 ? 6.294 -19.303 24.180 1.00 86.62 182 LEU A N 1
ATOM 1397 C CA . LEU A 1 182 ? 6.627 -19.087 22.769 1.00 86.62 182 LEU A CA 1
ATOM 1398 C C . LEU A 1 182 ? 6.846 -17.601 22.440 1.00 86.62 182 LEU A C 1
ATOM 1400 O O . LEU A 1 182 ? 7.734 -17.256 21.658 1.00 86.62 182 LEU A O 1
ATOM 1404 N N . TYR A 1 183 ? 6.025 -16.718 23.005 1.00 90.12 183 TYR A N 1
ATOM 1405 C CA . TYR A 1 183 ? 6.095 -15.279 22.760 1.00 90.12 183 TYR A CA 1
ATOM 1406 C C . TYR A 1 183 ? 7.264 -14.594 23.469 1.00 90.12 183 TYR A C 1
ATOM 1408 O O . TYR A 1 183 ? 7.806 -13.634 22.920 1.00 90.12 183 TYR A O 1
ATOM 1416 N N . LEU A 1 184 ? 7.657 -15.072 24.651 1.00 86.62 184 LEU A N 1
ATOM 1417 C CA . LEU A 1 184 ? 8.768 -14.521 25.427 1.00 86.62 184 LEU A CA 1
ATOM 1418 C C . LEU A 1 184 ? 10.128 -15.076 24.992 1.00 86.62 184 LEU A C 1
ATOM 1420 O O . LEU A 1 184 ? 11.063 -14.293 24.832 1.00 86.62 184 LEU A O 1
ATOM 1424 N N . ASP A 1 185 ? 10.228 -16.390 24.778 1.00 87.31 185 ASP A N 1
ATOM 1425 C CA . ASP A 1 185 ? 11.482 -17.069 24.418 1.00 87.31 185 ASP A CA 1
ATOM 1426 C C . ASP A 1 185 ? 11.788 -16.963 22.911 1.00 87.31 185 ASP A C 1
ATOM 1428 O O . ASP A 1 185 ? 12.919 -17.187 22.473 1.00 87.31 185 ASP A O 1
ATOM 1432 N N . GLY A 1 186 ? 10.776 -16.644 22.097 1.00 84.50 186 GLY A N 1
ATOM 1433 C CA . GLY A 1 186 ? 10.900 -16.474 20.652 1.00 84.50 186 GLY A CA 1
ATOM 1434 C C . GLY A 1 186 ? 11.498 -15.123 20.220 1.00 84.50 186 GLY A C 1
ATOM 1435 O O . GLY A 1 186 ? 11.840 -14.274 21.042 1.00 84.50 186 GLY A O 1
ATOM 1436 N N . PRO A 1 187 ? 11.603 -14.878 18.897 1.00 84.62 187 PRO A N 1
ATOM 1437 C CA . PRO A 1 187 ? 12.099 -13.609 18.368 1.00 84.62 187 PRO A CA 1
ATOM 1438 C C . PRO A 1 187 ? 11.282 -12.405 18.859 1.00 84.62 187 PRO A C 1
ATOM 1440 O O . PRO A 1 187 ? 10.050 -12.471 18.945 1.00 84.62 187 PRO A O 1
ATOM 1443 N N . GLN A 1 188 ? 11.968 -11.290 19.126 1.00 85.38 188 GLN A N 1
ATOM 1444 C CA . GLN A 1 188 ? 11.359 -10.010 19.510 1.00 85.38 188 GLN A CA 1
ATOM 1445 C C . GLN A 1 188 ? 10.845 -9.240 18.286 1.00 85.38 188 GLN A C 1
ATOM 1447 O O . GLN A 1 188 ? 11.334 -8.166 17.947 1.00 85.38 188 GLN A O 1
ATOM 1452 N N . ASP A 1 189 ? 9.865 -9.823 17.604 1.00 88.12 189 ASP A N 1
ATOM 1453 C CA . ASP A 1 189 ? 9.247 -9.296 16.383 1.00 88.12 189 ASP A CA 1
ATOM 1454 C C . ASP A 1 189 ? 7.717 -9.160 16.489 1.00 88.12 189 ASP A C 1
ATOM 1456 O O . ASP A 1 189 ? 7.024 -8.957 15.487 1.00 88.12 189 ASP A O 1
ATOM 1460 N N . LYS A 1 190 ? 7.181 -9.250 17.712 1.00 91.12 190 LYS A N 1
ATOM 1461 C CA . LYS A 1 190 ? 5.746 -9.218 18.014 1.00 91.12 190 LYS A CA 1
ATOM 1462 C C . LYS A 1 190 ? 5.350 -7.965 18.780 1.00 91.12 190 LYS A C 1
ATOM 1464 O O . LYS A 1 190 ? 6.051 -7.509 19.675 1.00 91.12 190 LYS A O 1
ATOM 1469 N N . THR A 1 191 ? 4.169 -7.461 18.462 1.00 90.38 191 THR A N 1
ATOM 1470 C CA . THR A 1 191 ? 3.423 -6.538 19.317 1.00 90.38 191 THR A CA 1
ATOM 1471 C C . THR A 1 191 ? 2.202 -7.223 19.892 1.00 90.38 191 THR A C 1
ATOM 1473 O O . THR A 1 191 ? 1.618 -8.079 19.232 1.00 90.38 191 THR A O 1
ATOM 1476 N N . PHE A 1 192 ? 1.781 -6.820 21.087 1.00 92.75 192 PHE A N 1
ATOM 1477 C CA . PHE A 1 192 ? 0.658 -7.441 21.784 1.00 92.75 192 PHE A CA 1
ATOM 1478 C C . PHE A 1 192 ? -0.465 -6.434 22.027 1.00 92.75 192 PHE A C 1
ATOM 1480 O O . PHE A 1 192 ? -0.239 -5.321 22.497 1.00 92.75 192 PHE A O 1
ATOM 1487 N N . SER A 1 193 ? -1.693 -6.826 21.704 1.00 92.50 193 SER A N 1
ATOM 1488 C CA . SER A 1 193 ? -2.924 -6.105 22.033 1.00 92.50 193 SER A CA 1
ATOM 1489 C C . SER A 1 193 ? -3.728 -6.949 23.009 1.00 92.50 193 SER A C 1
ATOM 1491 O O . SER A 1 193 ? -4.489 -7.816 22.584 1.00 92.50 193 SER A O 1
ATOM 1493 N N . VAL A 1 194 ? -3.541 -6.723 24.306 1.00 93.38 194 VAL A N 1
ATOM 1494 C CA . VAL A 1 194 ? -4.243 -7.478 25.352 1.00 93.38 194 VAL A CA 1
ATOM 1495 C C . VAL A 1 194 ? -5.595 -6.821 25.610 1.00 93.38 194 VAL A C 1
ATOM 1497 O O . VAL A 1 194 ? -5.645 -5.620 25.883 1.00 93.38 194 VAL A O 1
ATOM 1500 N N . ILE A 1 195 ? -6.684 -7.588 25.506 1.00 92.75 195 ILE A N 1
ATOM 1501 C CA . ILE A 1 195 ? -8.050 -7.090 25.726 1.00 92.75 195 ILE A CA 1
ATOM 1502 C C . ILE A 1 195 ? -8.624 -7.723 26.991 1.00 92.75 195 ILE A C 1
ATOM 1504 O O . ILE A 1 195 ? -8.696 -8.948 27.085 1.00 92.75 195 ILE A O 1
ATOM 1508 N N . THR A 1 196 ? -9.061 -6.898 27.941 1.00 90.88 196 THR A N 1
ATOM 1509 C CA . THR A 1 196 ? -9.643 -7.349 29.214 1.00 90.88 196 THR A CA 1
ATOM 1510 C C . THR A 1 196 ? -10.996 -6.685 29.486 1.00 90.88 196 THR A C 1
ATOM 1512 O O . THR A 1 196 ? -11.415 -5.774 28.764 1.00 90.88 196 THR A O 1
ATOM 1515 N N . LEU A 1 197 ? -11.704 -7.159 30.514 1.00 88.38 197 LEU A N 1
ATOM 1516 C CA . LEU A 1 197 ? -12.988 -6.612 30.952 1.00 88.38 197 LEU A CA 1
ATOM 1517 C C . LEU A 1 197 ? -12.851 -6.041 32.356 1.00 88.38 197 LEU A C 1
ATOM 1519 O O . LEU A 1 197 ? -12.342 -6.693 33.256 1.00 88.38 197 LEU A O 1
ATOM 1523 N N . LYS A 1 198 ? -13.422 -4.868 32.587 1.00 85.19 198 LYS A N 1
ATOM 1524 C CA . LYS A 1 198 ? -13.498 -4.292 33.928 1.00 85.19 198 LYS A CA 1
ATOM 1525 C C . LYS A 1 198 ? -14.540 -4.983 34.801 1.00 85.19 198 LYS A C 1
ATOM 1527 O O . LYS A 1 198 ? -14.379 -5.092 36.012 1.00 85.19 198 LYS A O 1
ATOM 1532 N N . SER A 1 199 ? -15.634 -5.432 34.190 1.00 78.75 199 SER A N 1
ATOM 1533 C CA . SER A 1 199 ? -16.704 -6.154 34.874 1.00 78.75 199 SER A CA 1
ATOM 1534 C C . SER A 1 199 ? -17.433 -7.104 33.926 1.00 78.75 199 SER A C 1
ATOM 1536 O O . SER A 1 199 ? -17.610 -6.804 32.742 1.00 78.75 199 SER A O 1
ATOM 1538 N N . ASN A 1 200 ? -17.876 -8.249 34.449 1.00 70.25 200 ASN A N 1
ATOM 1539 C CA . ASN A 1 200 ? -18.705 -9.209 33.724 1.00 70.25 200 ASN A CA 1
ATOM 1540 C C . ASN A 1 200 ? -20.057 -9.376 34.437 1.00 70.25 200 ASN A C 1
ATOM 1542 O O . ASN A 1 200 ? -20.081 -9.537 35.659 1.00 70.25 200 ASN A O 1
ATOM 1546 N N . PRO A 1 201 ? -21.186 -9.335 33.705 1.00 60.78 201 PRO A N 1
ATOM 1547 C CA . PRO A 1 201 ? -22.501 -9.616 34.279 1.00 60.78 201 PRO A CA 1
ATOM 1548 C C . PRO A 1 201 ? -22.654 -11.047 34.826 1.00 60.78 201 PRO A C 1
ATOM 1550 O O . PRO A 1 201 ? -23.538 -11.279 35.648 1.00 60.78 201 PRO A O 1
ATOM 1553 N N . ILE A 1 202 ? -21.818 -12.002 34.403 1.00 62.69 202 ILE A N 1
ATOM 1554 C CA . ILE A 1 202 ? -21.853 -13.390 34.883 1.00 62.69 202 ILE A CA 1
ATOM 1555 C C . ILE A 1 202 ? -20.910 -13.535 36.085 1.00 62.69 202 ILE A C 1
ATOM 1557 O O . ILE A 1 202 ? -19.693 -13.588 35.927 1.00 62.69 202 ILE A O 1
ATOM 1561 N N . GLN A 1 203 ? -21.489 -13.606 37.287 1.00 64.69 203 GLN A N 1
ATOM 1562 C CA . GLN A 1 203 ? -20.781 -13.750 38.567 1.00 64.69 203 GLN A CA 1
ATOM 1563 C C . GLN A 1 203 ? -21.001 -15.139 39.182 1.00 64.69 203 GLN A C 1
ATOM 1565 O O . GLN A 1 203 ? -21.442 -15.266 40.324 1.00 64.69 203 GLN A O 1
ATOM 1570 N N . GLU A 1 204 ? -20.758 -16.202 38.417 1.00 67.94 204 GLU A N 1
ATOM 1571 C CA . GLU A 1 204 ? -20.818 -17.549 38.986 1.00 67.94 204 GLU A CA 1
ATOM 1572 C C . GLU A 1 204 ? -19.585 -17.781 39.883 1.00 67.94 204 GLU A C 1
ATOM 1574 O O . GLU A 1 204 ? -18.450 -17.648 39.406 1.00 67.94 204 GLU A O 1
ATOM 1579 N N . PRO A 1 205 ? -19.768 -18.077 41.186 1.00 66.12 205 PRO A N 1
ATOM 1580 C CA . PRO A 1 205 ? -18.653 -18.346 42.084 1.00 66.12 205 PRO A CA 1
ATOM 1581 C C . PRO A 1 205 ? -17.930 -19.621 41.653 1.00 66.12 205 PRO A C 1
ATOM 1583 O O . PRO A 1 205 ? -18.572 -20.598 41.251 1.00 66.12 205 PRO A O 1
ATOM 1586 N N . LEU A 1 206 ? -16.598 -19.637 41.768 1.00 63.81 206 LEU A N 1
ATOM 1587 C CA . LEU A 1 206 ? -15.862 -20.881 41.598 1.00 63.81 206 LEU A CA 1
ATOM 1588 C C . LEU A 1 206 ? -16.308 -21.901 42.643 1.00 63.81 206 LEU A C 1
ATOM 1590 O O . LEU A 1 206 ? -16.654 -21.575 43.779 1.00 63.81 206 LEU A O 1
ATOM 1594 N N . LEU A 1 207 ? -16.282 -23.156 42.199 1.00 65.44 207 LEU A N 1
ATOM 1595 C CA . LEU A 1 207 ? -16.384 -24.373 42.996 1.00 65.44 207 LEU A CA 1
ATOM 1596 C C . LEU A 1 207 ? -15.896 -24.179 44.440 1.00 65.44 207 LEU A C 1
ATOM 1598 O O . LEU A 1 207 ? -14.819 -23.639 44.673 1.00 65.44 207 LEU A O 1
ATOM 1602 N N . LYS A 1 208 ? -16.649 -24.710 45.410 1.00 69.50 208 LYS A N 1
ATOM 1603 C CA . LYS A 1 208 ? -16.178 -24.808 46.797 1.00 69.50 208 LYS A CA 1
ATOM 1604 C C . LYS A 1 208 ? -14.959 -25.729 46.849 1.00 69.50 208 LYS A C 1
ATOM 1606 O O . LYS A 1 208 ? -15.103 -26.946 46.734 1.00 69.50 208 LYS A O 1
ATOM 1611 N N . VAL A 1 209 ? -13.781 -25.154 47.042 1.00 76.00 209 VAL A N 1
ATOM 1612 C CA . VAL A 1 209 ? -12.519 -25.870 47.202 1.00 76.00 209 VAL A CA 1
ATOM 1613 C C . VAL A 1 209 ? -12.306 -26.178 48.682 1.00 76.00 209 VAL A C 1
ATOM 1615 O O . VAL A 1 209 ? -12.281 -25.287 49.533 1.00 76.00 209 VAL A O 1
ATOM 1618 N N . SER A 1 210 ? -12.180 -27.466 49.000 1.00 80.62 210 SER A N 1
ATOM 1619 C CA . SER A 1 210 ? -11.943 -27.966 50.360 1.00 80.62 210 SER A CA 1
ATOM 1620 C C . SER A 1 210 ? -10.468 -27.969 50.770 1.00 80.62 210 SER A C 1
ATOM 1622 O O . SER A 1 210 ? -10.169 -28.195 51.939 1.00 80.62 210 SER A O 1
ATOM 1624 N N . ASP A 1 211 ? -9.558 -27.750 49.819 1.00 83.69 211 ASP A N 1
ATOM 1625 C CA . ASP A 1 211 ? -8.118 -27.703 50.064 1.00 83.69 211 ASP A CA 1
ATOM 1626 C C . ASP A 1 211 ? -7.720 -26.375 50.752 1.00 83.69 211 ASP A C 1
ATOM 1628 O O . ASP A 1 211 ? -8.023 -25.302 50.215 1.00 83.69 211 ASP A O 1
ATOM 1632 N N . PRO A 1 212 ? -7.057 -26.411 51.925 1.00 82.00 212 PRO A N 1
ATOM 1633 C CA . PRO A 1 212 ? -6.603 -25.212 52.627 1.00 82.00 212 PRO A CA 1
ATOM 1634 C C . PRO A 1 212 ? -5.670 -24.315 51.804 1.00 82.00 212 PRO A C 1
ATOM 1636 O O . PRO A 1 212 ? -5.753 -23.092 51.940 1.00 82.00 212 PRO A O 1
ATOM 1639 N N . GLU A 1 213 ? -4.819 -24.882 50.943 1.00 83.44 213 GLU A N 1
ATOM 1640 C CA . GLU A 1 213 ? -3.860 -24.117 50.129 1.00 83.44 213 GLU A CA 1
ATOM 1641 C C . GLU A 1 213 ? -4.554 -23.333 49.011 1.00 83.44 213 GLU A C 1
ATOM 1643 O O . GLU A 1 213 ? -4.108 -22.252 48.636 1.00 83.44 213 GLU A O 1
ATOM 1648 N N . LEU A 1 214 ? -5.698 -23.828 48.538 1.00 81.00 214 LEU A N 1
ATOM 1649 C CA . LEU A 1 214 ? -6.516 -23.205 47.494 1.00 81.00 214 LEU A CA 1
ATOM 1650 C C . LEU A 1 214 ? -7.719 -22.437 48.059 1.00 81.00 214 LEU A C 1
ATOM 1652 O O . LEU A 1 214 ? -8.575 -21.962 47.313 1.00 81.00 214 LEU A O 1
ATOM 1656 N N . SER A 1 215 ? -7.794 -22.286 49.384 1.00 81.06 215 SER A N 1
ATOM 1657 C CA . SER A 1 215 ? -8.929 -21.656 50.069 1.00 81.06 215 SER A CA 1
ATOM 1658 C C . SER A 1 215 ? -9.173 -20.198 49.656 1.00 81.06 215 SER A C 1
ATOM 1660 O O . SER A 1 215 ? -10.299 -19.713 49.778 1.00 81.06 215 SER A O 1
ATOM 1662 N N . TYR A 1 216 ? -8.160 -19.523 49.101 1.00 80.44 216 TYR A N 1
ATOM 1663 C CA . TYR A 1 216 ? -8.264 -18.175 48.536 1.00 80.44 216 TYR A CA 1
ATOM 1664 C C . TYR A 1 216 ? -9.180 -18.096 47.298 1.00 80.44 216 TYR A C 1
ATOM 1666 O O . TYR A 1 216 ? -9.679 -17.013 46.991 1.00 80.44 216 TYR A O 1
ATOM 1674 N N . LEU A 1 217 ? -9.449 -19.224 46.623 1.00 81.00 217 LEU A N 1
ATOM 1675 C CA . LEU A 1 217 ? -10.344 -19.311 45.461 1.00 81.00 217 LEU A CA 1
ATOM 1676 C C . LEU A 1 217 ? -11.832 -19.320 45.837 1.00 81.00 217 LEU A C 1
ATOM 1678 O O . LEU A 1 217 ? -12.669 -18.986 45.007 1.00 81.00 217 LEU A O 1
ATOM 1682 N N . ASN A 1 218 ? -12.179 -19.657 47.085 1.00 80.00 218 ASN A N 1
ATOM 1683 C CA . ASN A 1 218 ? -13.570 -19.882 47.511 1.00 80.00 218 ASN A CA 1
ATOM 1684 C C . ASN A 1 218 ? -14.491 -18.653 47.416 1.00 80.00 218 ASN A C 1
ATOM 1686 O O . ASN A 1 218 ? -15.709 -18.805 47.458 1.00 80.00 218 ASN A O 1
ATOM 1690 N N . ASN A 1 219 ? -13.920 -17.452 47.311 1.00 77.56 219 ASN A N 1
ATOM 1691 C CA . ASN A 1 219 ? -14.659 -16.195 47.167 1.00 77.56 219 ASN A CA 1
ATOM 1692 C C . ASN A 1 219 ? -14.435 -15.528 45.801 1.00 77.56 219 ASN A C 1
ATOM 1694 O O . ASN A 1 219 ? -14.826 -14.378 45.628 1.00 77.56 219 ASN A O 1
ATOM 1698 N N . GLN A 1 220 ? -13.777 -16.217 44.867 1.00 82.25 220 GLN A N 1
ATOM 1699 C CA . GLN A 1 220 ? -13.475 -15.702 43.535 1.00 82.25 220 GLN A CA 1
ATOM 1700 C C . GLN A 1 220 ? -14.460 -16.278 42.516 1.00 82.25 220 GLN A C 1
ATOM 1702 O O . GLN A 1 220 ? -14.935 -17.409 42.640 1.00 82.25 220 GLN A O 1
ATOM 1707 N N . THR A 1 221 ? -14.769 -15.499 41.491 1.00 83.62 221 THR A N 1
ATOM 1708 C CA . THR A 1 221 ? -15.521 -15.935 40.310 1.00 83.62 221 THR A CA 1
ATOM 1709 C C . THR A 1 221 ? -14.564 -16.319 39.183 1.00 83.62 221 THR A C 1
ATOM 1711 O O . THR A 1 221 ? -13.386 -15.961 39.197 1.00 83.62 221 THR A O 1
ATOM 1714 N N . MET A 1 222 ? -15.055 -17.060 38.181 1.00 80.19 222 MET A N 1
ATOM 1715 C CA . MET A 1 222 ? -14.235 -17.384 37.000 1.00 80.19 222 MET A CA 1
ATOM 1716 C C . MET A 1 222 ? -13.755 -16.112 36.297 1.00 80.19 222 MET A C 1
ATOM 1718 O O . MET A 1 222 ? -12.647 -16.050 35.778 1.00 80.19 222 MET A O 1
ATOM 1722 N N . PHE A 1 223 ? -14.575 -15.066 36.347 1.00 82.12 223 PHE A N 1
ATOM 1723 C CA . PHE A 1 223 ? -14.203 -13.754 35.860 1.00 82.12 223 PHE A CA 1
ATOM 1724 C C . PHE A 1 223 ? -13.001 -13.161 36.609 1.00 82.12 223 PHE A C 1
ATOM 1726 O O . PHE A 1 223 ? -12.090 -12.659 35.956 1.00 82.12 223 PHE A O 1
ATOM 1733 N N . ASP A 1 224 ? -12.971 -13.252 37.942 1.00 83.31 224 ASP A N 1
ATOM 1734 C CA . ASP A 1 224 ? -11.870 -12.709 38.751 1.00 83.31 224 ASP A CA 1
ATOM 1735 C C . ASP A 1 224 ? -10.539 -13.396 38.422 1.00 83.31 224 ASP A C 1
ATOM 1737 O O . ASP A 1 224 ? -9.508 -12.730 38.317 1.00 83.31 224 ASP A O 1
ATOM 1741 N N . LEU A 1 225 ? -10.565 -14.712 38.177 1.00 83.06 225 LEU A N 1
ATOM 1742 C CA . LEU A 1 225 ? -9.386 -15.458 37.731 1.00 83.06 225 LEU A CA 1
ATOM 1743 C C . LEU A 1 225 ? -8.922 -15.030 36.339 1.00 83.06 225 LEU A C 1
ATOM 1745 O O . LEU A 1 225 ? -7.755 -14.688 36.175 1.00 83.06 225 LEU A O 1
ATOM 1749 N N . LEU A 1 226 ? -9.830 -14.963 35.362 1.00 83.12 226 LEU A N 1
ATOM 1750 C CA . LEU A 1 226 ? -9.494 -14.540 33.998 1.00 83.12 226 LEU A CA 1
ATOM 1751 C C . LEU A 1 226 ? -8.949 -13.103 33.950 1.00 83.12 226 LEU A C 1
ATOM 1753 O O . LEU A 1 226 ? -8.063 -12.802 33.148 1.00 83.12 226 LEU A O 1
ATOM 1757 N N . GLN A 1 227 ? -9.445 -12.209 34.814 1.00 83.56 227 GLN A N 1
ATOM 1758 C CA . GLN A 1 227 ? -8.884 -10.862 34.947 1.00 83.56 227 GLN A CA 1
ATOM 1759 C C . GLN A 1 227 ? -7.496 -10.870 35.576 1.00 83.56 227 GLN A C 1
ATOM 1761 O O . GLN A 1 227 ? -6.601 -10.193 35.068 1.00 83.56 227 GLN A O 1
ATOM 1766 N N . ALA A 1 228 ? -7.295 -11.643 36.645 1.00 85.88 228 ALA A N 1
ATOM 1767 C CA . ALA A 1 228 ? -5.984 -11.785 37.267 1.00 85.88 228 ALA A CA 1
ATOM 1768 C C . ALA A 1 228 ? -4.949 -12.350 36.277 1.00 85.88 228 ALA A C 1
ATOM 1770 O O . ALA A 1 228 ? -3.835 -11.836 36.197 1.00 85.88 228 ALA A O 1
ATOM 1771 N N . GLU A 1 229 ? -5.326 -13.343 35.470 1.00 87.00 229 GLU A N 1
ATOM 1772 C CA . GLU A 1 229 ? -4.481 -13.928 34.421 1.00 87.00 229 GLU A CA 1
ATOM 1773 C C . GLU A 1 229 ? -4.152 -12.930 33.303 1.00 87.00 229 GLU A C 1
ATOM 1775 O O . GLU A 1 229 ? -2.990 -12.802 32.895 1.00 87.00 229 GLU A O 1
ATOM 1780 N N . GLY A 1 230 ? -5.154 -12.186 32.823 1.00 88.88 230 GLY A N 1
ATOM 1781 C CA . GLY A 1 230 ? -4.963 -11.154 31.805 1.00 88.88 230 GLY A CA 1
ATOM 1782 C C . GLY A 1 230 ? -4.031 -10.042 32.274 1.00 88.88 230 GLY A C 1
ATOM 1783 O O . GLY A 1 230 ? -3.114 -9.648 31.546 1.00 88.88 230 GLY A O 1
ATOM 1784 N N . GLN A 1 231 ? -4.213 -9.594 33.516 1.00 89.44 231 GLN A N 1
ATOM 1785 C CA . GLN A 1 231 ? -3.373 -8.580 34.146 1.00 89.44 231 GLN A CA 1
ATOM 1786 C C . GLN A 1 231 ? -1.939 -9.082 34.360 1.00 89.44 231 GLN A C 1
ATOM 1788 O O . GLN A 1 231 ? -0.991 -8.398 33.974 1.00 89.44 231 GLN A O 1
ATOM 1793 N N . ALA A 1 232 ? -1.766 -10.298 34.884 1.00 89.25 232 ALA A N 1
ATOM 1794 C CA . ALA A 1 232 ? -0.450 -10.911 35.058 1.00 89.25 232 ALA A CA 1
ATOM 1795 C C . ALA A 1 232 ? 0.298 -11.044 33.722 1.00 89.25 232 ALA A C 1
ATOM 1797 O O . ALA A 1 232 ? 1.507 -10.819 33.646 1.00 89.25 232 ALA A O 1
ATOM 1798 N N . THR A 1 233 ? -0.417 -11.353 32.640 1.00 91.00 233 THR A N 1
ATOM 1799 C CA . THR A 1 233 ? 0.179 -11.450 31.302 1.00 91.00 233 THR A CA 1
ATOM 1800 C C . THR A 1 233 ? 0.623 -10.102 30.764 1.00 91.00 233 THR A C 1
ATOM 1802 O O . THR A 1 233 ? 1.732 -9.983 30.243 1.00 91.00 233 THR A O 1
ATOM 1805 N N . LEU A 1 234 ? -0.218 -9.078 30.917 1.00 91.50 234 LEU A N 1
ATOM 1806 C CA . LEU A 1 234 ? 0.126 -7.706 30.557 1.00 91.50 234 LEU A CA 1
ATOM 1807 C C . LEU A 1 234 ? 1.393 -7.253 31.295 1.00 91.50 234 LEU A C 1
ATOM 1809 O O . LEU A 1 234 ? 2.334 -6.768 30.667 1.00 91.50 234 LEU A O 1
ATOM 1813 N N . GLU A 1 235 ? 1.440 -7.460 32.611 1.00 90.94 235 GLU A N 1
ATOM 1814 C CA . GLU A 1 235 ? 2.594 -7.129 33.453 1.00 90.94 235 GLU A CA 1
ATOM 1815 C C . GLU A 1 235 ? 3.845 -7.906 33.038 1.00 90.94 235 GLU A C 1
ATOM 1817 O O . GLU A 1 235 ? 4.931 -7.331 32.959 1.00 90.94 235 GLU A O 1
ATOM 1822 N N . THR A 1 236 ? 3.694 -9.184 32.691 1.00 91.06 236 THR A N 1
ATOM 1823 C CA . THR A 1 236 ? 4.799 -10.030 32.231 1.00 91.06 236 THR A CA 1
ATOM 1824 C C . THR A 1 236 ? 5.377 -9.531 30.908 1.00 91.06 236 THR A C 1
ATOM 1826 O O . THR A 1 236 ? 6.596 -9.392 30.793 1.00 91.06 236 THR A O 1
ATOM 1829 N N . PHE A 1 237 ? 4.540 -9.213 29.916 1.00 92.25 237 PHE A N 1
ATOM 1830 C CA . PHE A 1 237 ? 5.008 -8.657 28.643 1.00 92.25 237 PHE A CA 1
ATOM 1831 C C . PHE A 1 237 ? 5.718 -7.316 28.833 1.00 92.25 237 PHE A C 1
ATOM 1833 O O . PHE A 1 237 ? 6.794 -7.107 28.270 1.00 92.25 237 PHE A O 1
ATOM 1840 N N . ILE A 1 238 ? 5.177 -6.440 29.684 1.00 88.19 238 ILE A N 1
ATOM 1841 C CA . ILE A 1 238 ? 5.809 -5.158 30.017 1.00 88.19 238 ILE A CA 1
ATOM 1842 C C . ILE A 1 238 ? 7.170 -5.382 30.693 1.00 88.19 238 ILE A C 1
ATOM 1844 O O . ILE A 1 238 ? 8.150 -4.750 30.301 1.00 88.19 238 ILE A O 1
ATOM 1848 N N . ALA A 1 239 ? 7.263 -6.305 31.655 1.00 89.62 239 ALA A N 1
ATOM 1849 C CA . ALA A 1 239 ? 8.506 -6.617 32.365 1.00 89.62 239 ALA A CA 1
ATOM 1850 C C . ALA A 1 239 ? 9.614 -7.151 31.438 1.00 89.62 239 ALA A C 1
ATOM 1852 O O . ALA A 1 239 ? 10.794 -6.911 31.686 1.00 89.62 239 ALA A O 1
ATOM 1853 N N . HIS A 1 240 ? 9.239 -7.823 30.347 1.00 88.50 240 HIS A N 1
ATOM 1854 C CA . HIS A 1 240 ? 10.163 -8.352 29.338 1.00 88.50 240 HIS A CA 1
ATOM 1855 C C . HIS A 1 240 ? 10.387 -7.395 28.154 1.00 88.50 240 HIS A C 1
ATOM 1857 O O . HIS A 1 240 ? 10.970 -7.793 27.147 1.00 88.50 240 HIS A O 1
ATOM 1863 N N . ASN A 1 241 ? 9.962 -6.130 28.266 1.00 87.38 241 ASN A N 1
ATOM 1864 C CA . ASN A 1 241 ? 10.072 -5.101 27.223 1.00 87.38 241 ASN A CA 1
ATOM 1865 C C . ASN A 1 241 ? 9.379 -5.463 25.896 1.00 87.38 241 ASN A C 1
ATOM 1867 O O . ASN A 1 241 ? 9.776 -4.976 24.837 1.00 87.38 241 ASN A O 1
ATOM 1871 N N . GLN A 1 242 ? 8.330 -6.286 25.936 1.00 87.31 242 GLN A N 1
ATOM 1872 C CA . GLN A 1 242 ? 7.523 -6.580 24.755 1.00 87.31 242 GLN A CA 1
ATOM 1873 C C . GLN A 1 242 ? 6.583 -5.399 24.461 1.00 87.31 242 GLN A C 1
ATOM 1875 O O . GLN A 1 242 ? 5.829 -4.987 25.356 1.00 87.31 242 GLN A O 1
ATOM 1880 N N . PRO A 1 243 ? 6.561 -4.844 23.231 1.00 89.38 243 PRO A N 1
ATOM 1881 C CA . PRO A 1 243 ? 5.655 -3.753 22.898 1.00 89.38 243 PRO A CA 1
ATOM 1882 C C . PRO A 1 243 ? 4.206 -4.203 23.052 1.00 89.38 243 PRO A C 1
ATOM 1884 O O . PRO A 1 243 ? 3.710 -5.044 22.301 1.00 89.38 243 PRO A O 1
ATOM 1887 N N . THR A 1 244 ? 3.516 -3.620 24.027 1.00 92.06 244 THR A N 1
ATOM 1888 C CA . THR A 1 244 ? 2.179 -4.063 24.420 1.00 92.06 244 THR A CA 1
ATOM 1889 C C . THR A 1 244 ? 1.246 -2.872 24.572 1.00 92.06 244 THR A C 1
ATOM 1891 O O . THR A 1 244 ? 1.605 -1.865 25.183 1.00 92.06 244 THR A O 1
ATOM 1894 N N . ARG A 1 245 ? 0.031 -2.993 24.033 1.00 91.38 245 ARG A N 1
ATOM 1895 C CA . ARG A 1 245 ? -1.100 -2.110 24.327 1.00 91.38 245 ARG A CA 1
ATOM 1896 C C . ARG A 1 245 ? -2.176 -2.882 25.081 1.00 91.38 245 ARG A C 1
ATOM 1898 O O . ARG A 1 245 ? -2.465 -4.036 24.764 1.00 91.38 245 ARG A O 1
ATOM 1905 N N . HIS A 1 246 ? -2.791 -2.214 26.047 1.00 93.56 246 HIS A N 1
ATOM 1906 C CA . HIS A 1 246 ? -3.912 -2.735 26.820 1.00 93.56 246 HIS A CA 1
ATOM 1907 C C . HIS A 1 246 ? -5.205 -2.048 26.385 1.00 93.56 246 HIS A C 1
ATOM 1909 O O . HIS A 1 246 ? -5.253 -0.823 26.261 1.00 93.56 246 HIS A O 1
ATOM 1915 N N . ILE A 1 247 ? -6.236 -2.845 26.115 1.00 91.75 247 ILE A N 1
ATOM 1916 C CA . ILE A 1 247 ? -7.580 -2.390 25.766 1.00 91.75 247 ILE A CA 1
ATOM 1917 C C . ILE A 1 247 ? -8.526 -2.934 26.834 1.00 91.75 247 ILE A C 1
ATOM 1919 O O . ILE A 1 247 ? -8.910 -4.101 26.808 1.00 91.75 247 ILE A O 1
ATOM 1923 N N . GLU A 1 248 ? -8.900 -2.084 27.781 1.00 90.88 248 GLU A N 1
ATOM 1924 C CA . GLU A 1 248 ? -9.903 -2.415 28.789 1.00 90.88 248 GLU A CA 1
ATOM 1925 C C . GLU A 1 248 ? -11.300 -2.048 28.272 1.00 90.88 248 GLU A C 1
ATOM 1927 O O . GLU A 1 248 ? -11.531 -0.934 27.796 1.00 90.88 248 GLU A O 1
ATOM 1932 N N . ILE A 1 249 ? -12.235 -2.991 28.359 1.00 90.38 249 ILE A N 1
ATOM 1933 C CA . ILE A 1 249 ? -13.649 -2.787 28.036 1.00 90.38 249 ILE A CA 1
ATOM 1934 C C . ILE A 1 249 ? -14.434 -2.762 29.353 1.00 90.38 249 ILE A C 1
ATOM 1936 O O . ILE A 1 249 ? -14.254 -3.637 30.191 1.00 90.38 249 ILE A O 1
ATOM 1940 N N . ASP A 1 250 ? -15.335 -1.796 29.557 1.00 87.12 250 ASP A N 1
ATOM 1941 C CA . ASP A 1 250 ? -16.080 -1.696 30.825 1.00 87.12 250 ASP A CA 1
ATOM 1942 C C . ASP A 1 250 ? -16.985 -2.920 31.084 1.00 87.12 250 ASP A C 1
ATOM 1944 O O . ASP A 1 250 ? -16.956 -3.525 32.157 1.00 87.12 250 ASP A O 1
ATOM 1948 N N . THR A 1 251 ? -17.796 -3.281 30.085 1.00 88.38 251 THR A N 1
ATOM 1949 C CA . THR A 1 251 ? -18.686 -4.456 30.061 1.00 88.38 251 THR A CA 1
ATOM 1950 C C . THR A 1 251 ? -18.796 -4.969 28.630 1.00 88.38 251 THR A C 1
ATOM 1952 O O . THR A 1 251 ? -18.746 -4.172 27.689 1.00 88.38 251 THR A O 1
ATOM 1955 N N . LEU A 1 252 ? -18.986 -6.275 28.436 1.00 88.50 252 LEU A N 1
ATOM 1956 C CA . LEU A 1 252 ? -19.239 -6.830 27.107 1.00 88.50 252 LEU A CA 1
ATOM 1957 C C . LEU A 1 252 ? -20.748 -6.931 26.869 1.00 88.50 252 LEU A C 1
ATOM 1959 O O . LEU A 1 252 ? -21.449 -7.672 27.549 1.00 88.50 252 LEU A O 1
ATOM 1963 N N . ASN A 1 253 ? -21.241 -6.142 25.919 1.00 91.06 253 ASN A N 1
ATOM 1964 C CA . ASN A 1 253 ? -22.610 -6.158 25.417 1.00 91.06 253 ASN A CA 1
ATOM 1965 C C . ASN A 1 253 ? -22.605 -5.755 23.934 1.00 91.06 253 ASN A C 1
ATOM 1967 O O . ASN A 1 253 ? -21.571 -5.386 23.374 1.00 91.06 253 ASN A O 1
ATOM 1971 N N . GLU A 1 254 ? -23.760 -5.800 23.279 1.00 93.06 254 GLU A N 1
ATOM 1972 C CA . GLU A 1 254 ? -23.901 -5.506 21.851 1.00 93.06 254 GLU A CA 1
ATOM 1973 C C . GLU A 1 254 ? -23.390 -4.110 21.493 1.00 93.06 254 GLU A C 1
ATOM 1975 O O . GLU A 1 254 ? -22.745 -3.914 20.461 1.00 93.06 254 GLU A O 1
ATOM 1980 N N . LYS A 1 255 ? -23.628 -3.134 22.372 1.00 93.75 255 LYS A N 1
ATOM 1981 C CA . LYS A 1 255 ? -23.178 -1.758 22.179 1.00 93.75 255 LYS A CA 1
ATOM 1982 C C . LYS A 1 255 ? -21.657 -1.651 22.260 1.00 93.75 255 LYS A C 1
ATOM 1984 O O . LYS A 1 255 ? -21.045 -1.066 21.368 1.00 93.75 255 LYS A O 1
ATOM 1989 N N . THR A 1 256 ? -21.022 -2.221 23.281 1.00 92.50 256 THR A N 1
ATOM 1990 C CA . THR A 1 256 ? -19.557 -2.170 23.409 1.00 92.50 256 THR A CA 1
ATOM 1991 C C . THR A 1 256 ? -18.854 -3.001 22.339 1.00 92.50 256 THR A C 1
ATOM 1993 O O . THR A 1 256 ? -17.812 -2.574 21.845 1.00 92.50 256 THR A O 1
ATOM 1996 N N . LEU A 1 257 ? -19.457 -4.101 21.875 1.00 91.38 257 LEU A N 1
ATOM 1997 C CA . LEU A 1 257 ? -18.982 -4.856 20.712 1.00 91.38 257 LEU A CA 1
ATOM 1998 C C . LEU A 1 257 ? -18.973 -3.990 19.444 1.00 91.38 257 LEU A C 1
ATOM 2000 O O . LEU A 1 257 ? -17.958 -3.909 18.754 1.00 91.38 257 LEU A O 1
ATOM 2004 N N . GLY A 1 258 ? -20.075 -3.290 19.157 1.00 89.44 258 GLY A N 1
ATOM 2005 C CA . GLY A 1 258 ? -20.150 -2.377 18.015 1.00 89.44 258 GLY A CA 1
ATOM 2006 C C . GLY A 1 258 ? -19.130 -1.237 18.084 1.00 89.44 258 GLY A C 1
ATOM 2007 O O . GLY A 1 258 ? -18.495 -0.907 17.080 1.00 89.44 258 GLY A O 1
ATOM 2008 N N . ALA A 1 259 ? -18.923 -0.674 19.277 1.00 91.06 259 ALA A N 1
ATOM 2009 C CA . ALA A 1 259 ? -17.890 0.328 19.531 1.00 91.06 259 ALA A CA 1
ATOM 2010 C C . ALA A 1 259 ? -16.478 -0.221 19.253 1.00 91.06 259 ALA A C 1
ATOM 2012 O O . ALA A 1 259 ? -15.706 0.394 18.512 1.00 91.06 259 ALA A O 1
ATOM 2013 N N . LEU A 1 260 ? -16.159 -1.404 19.786 1.00 91.62 260 LEU A N 1
ATOM 2014 C CA . LEU A 1 260 ? -14.872 -2.072 19.596 1.00 91.62 260 LEU A CA 1
ATOM 2015 C C . LEU A 1 260 ? -14.589 -2.318 18.108 1.00 91.62 260 LEU A C 1
ATOM 2017 O O . LEU A 1 260 ? -13.551 -1.903 17.595 1.00 91.62 260 LEU A O 1
ATOM 2021 N N . MET A 1 261 ? -15.540 -2.912 17.386 1.00 89.19 261 MET A N 1
ATOM 2022 C CA . MET A 1 261 ? -15.404 -3.186 15.952 1.00 89.19 261 MET A CA 1
ATOM 2023 C C . MET A 1 261 ? -15.190 -1.905 15.138 1.00 89.19 261 MET A C 1
ATOM 2025 O O . MET A 1 261 ? -14.291 -1.851 14.300 1.00 89.19 261 MET A O 1
ATOM 2029 N N . MET A 1 262 ? -15.949 -0.838 15.408 1.00 85.00 262 MET A N 1
ATOM 2030 C CA . MET A 1 262 ? -15.733 0.441 14.725 1.00 85.00 262 MET A CA 1
ATOM 2031 C C . MET A 1 262 ? -14.353 1.035 15.029 1.00 85.00 262 MET A C 1
ATOM 2033 O O . MET A 1 262 ? -13.697 1.543 14.120 1.00 85.00 262 MET A O 1
ATOM 2037 N N . SER A 1 263 ? -13.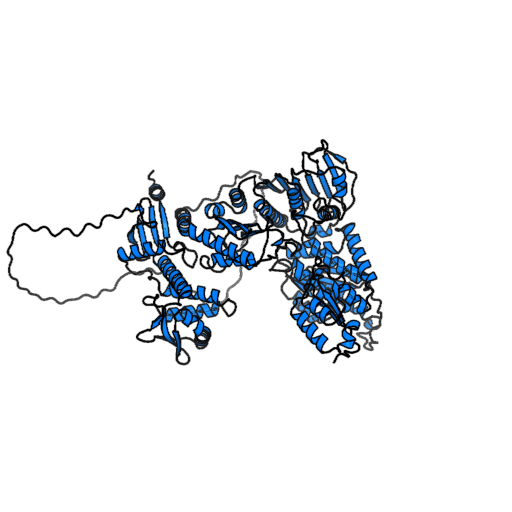880 0.930 16.273 1.00 84.06 263 SER A N 1
ATOM 2038 C CA . SER A 1 263 ? -12.557 1.428 16.662 1.00 84.06 263 SER A CA 1
ATOM 2039 C C . SER A 1 263 ? -11.443 0.771 15.843 1.00 84.06 263 SER A C 1
ATOM 2041 O O . SER A 1 263 ? -10.587 1.465 15.302 1.00 84.06 263 SER A O 1
ATOM 2043 N N . PHE A 1 264 ? -11.480 -0.552 15.674 1.00 85.12 264 PHE A N 1
ATOM 2044 C CA . PHE A 1 264 ? -10.477 -1.279 14.888 1.00 85.12 264 PHE A CA 1
ATOM 2045 C C . PHE A 1 264 ? -10.590 -1.038 13.368 1.00 85.12 264 PHE A C 1
ATOM 2047 O O . PHE A 1 264 ? -9.579 -1.032 12.660 1.00 85.12 264 PHE A O 1
ATOM 2054 N N . MET A 1 265 ? -11.791 -0.763 12.843 1.00 72.38 265 MET A N 1
ATOM 2055 C CA . MET A 1 265 ? -11.935 -0.306 11.451 1.00 72.38 265 MET A CA 1
ATOM 2056 C C . MET A 1 265 ? -11.314 1.077 11.232 1.00 72.38 265 MET A C 1
ATOM 2058 O O . MET A 1 265 ? -10.588 1.269 10.258 1.00 72.38 265 MET A O 1
ATOM 2062 N N . LEU A 1 266 ? -11.574 2.032 12.129 1.00 62.91 266 LEU A N 1
ATOM 2063 C CA . LEU A 1 266 ? -11.001 3.380 12.053 1.00 62.91 266 LEU A CA 1
ATOM 2064 C C . LEU A 1 266 ? -9.482 3.368 12.243 1.00 62.91 266 LEU A C 1
ATOM 2066 O O . LEU A 1 266 ? -8.784 4.103 11.553 1.00 62.91 266 LEU A O 1
ATOM 2070 N N . GLU A 1 267 ? -8.975 2.504 13.123 1.00 73.75 267 GLU A N 1
ATOM 2071 C CA . GLU A 1 267 ? -7.544 2.248 13.315 1.00 73.75 267 GLU A CA 1
ATOM 2072 C C . GLU A 1 267 ? -6.874 1.873 11.986 1.00 73.75 267 GLU A C 1
ATOM 2074 O O . GLU A 1 267 ? -5.929 2.528 11.551 1.00 73.75 267 GLU A O 1
ATOM 2079 N N . THR A 1 268 ? -7.450 0.889 11.292 1.00 62.69 268 THR A N 1
ATOM 2080 C CA . THR A 1 268 ? -6.972 0.400 9.990 1.00 62.69 268 THR A CA 1
ATOM 2081 C C . THR A 1 268 ? -6.948 1.509 8.926 1.00 62.69 268 THR A C 1
ATOM 2083 O O . THR A 1 268 ? -6.037 1.569 8.103 1.00 62.69 268 THR A O 1
ATOM 2086 N N . ILE A 1 269 ? -7.947 2.401 8.935 1.00 57.06 269 ILE A N 1
ATOM 2087 C CA . ILE A 1 269 ? -8.045 3.532 7.998 1.00 57.06 269 ILE A CA 1
ATOM 2088 C C . ILE A 1 269 ? -7.007 4.615 8.330 1.00 57.06 269 ILE A C 1
ATOM 2090 O O . ILE A 1 269 ? -6.338 5.121 7.430 1.00 57.06 269 ILE A O 1
ATOM 2094 N N . ALA A 1 270 ? -6.853 4.964 9.609 1.00 55.47 270 ALA A N 1
ATOM 2095 C CA . ALA A 1 270 ? -5.953 6.023 10.065 1.00 55.47 270 ALA A CA 1
ATOM 2096 C C . ALA A 1 270 ? -4.472 5.693 9.823 1.00 55.47 270 ALA A C 1
ATOM 2098 O O . ALA A 1 270 ? -3.693 6.593 9.516 1.00 55.47 270 ALA A O 1
ATOM 2099 N N . THR A 1 271 ? -4.088 4.414 9.880 1.00 53.94 271 THR A N 1
ATOM 2100 C CA . THR A 1 271 ? -2.737 3.951 9.516 1.00 53.94 271 THR A CA 1
ATOM 2101 C C . THR A 1 271 ? -2.395 4.212 8.034 1.00 53.94 271 THR A C 1
ATOM 2103 O O . THR A 1 271 ? -1.224 4.165 7.667 1.00 53.94 271 THR A O 1
ATOM 2106 N N . ALA A 1 272 ? -3.373 4.520 7.168 1.00 48.12 272 ALA A N 1
ATOM 2107 C CA . ALA A 1 272 ? -3.192 4.503 5.715 1.00 48.12 272 ALA A CA 1
ATOM 2108 C C . ALA A 1 272 ? -3.064 5.866 4.978 1.00 48.12 272 ALA A C 1
ATOM 2110 O O . ALA A 1 272 ? -2.605 5.831 3.835 1.00 48.12 272 ALA A O 1
ATOM 2111 N N . ALA A 1 273 ? -3.457 7.044 5.510 1.00 50.69 273 ALA A N 1
ATOM 2112 C CA . ALA A 1 273 ? -3.686 8.221 4.629 1.00 50.69 273 ALA A CA 1
ATOM 2113 C C . ALA A 1 273 ? -3.591 9.652 5.237 1.00 50.69 273 ALA A C 1
ATOM 2115 O O . ALA A 1 273 ? -4.618 10.230 5.568 1.00 50.69 273 ALA A O 1
ATOM 2116 N N . LEU A 1 274 ? -2.417 10.312 5.280 1.00 51.00 274 LEU A N 1
ATOM 2117 C CA . LEU A 1 274 ? -2.342 11.733 5.718 1.00 51.00 274 LEU A CA 1
ATOM 2118 C C . LEU A 1 274 ? -1.632 12.713 4.758 1.00 51.00 274 LEU A C 1
ATOM 2120 O O . LEU A 1 274 ? -2.155 13.802 4.540 1.00 51.00 274 LEU A O 1
ATOM 2124 N N . LEU A 1 275 ? -0.492 12.371 4.142 1.00 55.28 275 LEU A N 1
ATOM 2125 C CA . LEU A 1 275 ? 0.262 13.351 3.335 1.00 55.28 275 LEU A CA 1
ATOM 2126 C C . LEU A 1 275 ? -0.135 13.413 1.851 1.00 55.28 275 LEU A C 1
ATOM 2128 O O . LEU A 1 275 ? -0.266 14.507 1.303 1.00 55.28 275 LEU A O 1
ATOM 2132 N N . ASN A 1 276 ? -0.330 12.265 1.196 1.00 60.06 276 ASN A N 1
ATOM 2133 C CA . ASN A 1 276 ? -0.672 12.237 -0.233 1.00 60.06 276 ASN A CA 1
ATOM 2134 C C . ASN A 1 276 ? -1.957 13.026 -0.522 1.00 60.06 276 ASN A C 1
ATOM 2136 O O . ASN A 1 276 ? -2.036 13.716 -1.529 1.00 60.06 276 ASN A O 1
ATOM 2140 N N . GLU A 1 277 ? -2.915 13.007 0.404 1.00 68.31 277 GLU A N 1
ATOM 2141 C CA . GLU A 1 277 ? -4.201 13.695 0.262 1.00 68.31 277 GLU A CA 1
ATOM 2142 C C . GLU A 1 277 ? -4.059 15.228 0.170 1.00 68.31 277 GLU A C 1
ATOM 2144 O O . GLU A 1 277 ? -4.793 15.865 -0.582 1.00 68.31 277 GLU A O 1
ATOM 2149 N N . LEU A 1 278 ? -3.099 15.845 0.876 1.00 74.44 278 LEU A N 1
ATOM 2150 C CA . LEU A 1 278 ? -2.891 17.300 0.798 1.00 74.44 278 LEU A CA 1
ATOM 2151 C C . LEU A 1 278 ? -2.323 17.728 -0.559 1.00 74.44 278 LEU A C 1
ATOM 2153 O O . LEU A 1 278 ? -2.728 18.748 -1.110 1.00 74.44 278 LEU A O 1
ATOM 2157 N N . VAL A 1 279 ? -1.407 16.936 -1.111 1.00 78.25 279 VAL A N 1
ATOM 2158 C CA . VAL A 1 279 ? -0.776 17.224 -2.405 1.00 78.25 279 VAL A CA 1
ATOM 2159 C C . VAL A 1 279 ? -1.715 16.881 -3.560 1.00 78.25 279 VAL A C 1
ATOM 2161 O O . VAL A 1 279 ? -1.796 17.634 -4.524 1.00 78.25 279 VAL A O 1
ATOM 2164 N N . GLU A 1 280 ? -2.494 15.805 -3.441 1.00 76.50 280 GLU A N 1
ATOM 2165 C CA . GLU A 1 280 ? -3.577 15.484 -4.377 1.00 76.50 280 GLU A CA 1
ATOM 2166 C C . GLU A 1 280 ? -4.632 16.603 -4.431 1.00 76.50 280 GLU A C 1
ATOM 2168 O O . GLU A 1 280 ? -5.121 16.929 -5.510 1.00 76.50 280 GLU A O 1
ATOM 2173 N N . ASN A 1 281 ? -4.937 17.261 -3.304 1.00 81.19 281 ASN A N 1
ATOM 2174 C CA . ASN A 1 281 ? -5.829 18.425 -3.295 1.00 81.19 281 ASN A CA 1
ATOM 2175 C C . ASN A 1 281 ? -5.263 19.624 -4.069 1.00 81.19 281 ASN A C 1
ATOM 2177 O O . ASN A 1 281 ? -6.022 20.279 -4.781 1.00 81.19 281 ASN A O 1
ATOM 2181 N N . ALA A 1 282 ? -3.957 19.887 -3.968 1.00 84.50 282 ALA A N 1
ATOM 2182 C CA . ALA A 1 282 ? -3.299 20.932 -4.754 1.00 84.50 282 ALA A CA 1
ATOM 2183 C C . ALA A 1 282 ? -3.335 20.620 -6.263 1.00 84.50 282 ALA A C 1
ATOM 2185 O O . ALA A 1 282 ? -3.606 21.502 -7.080 1.00 84.50 282 ALA A O 1
ATOM 2186 N N . LEU A 1 283 ? -3.127 19.353 -6.639 1.00 83.75 283 LEU A N 1
ATOM 2187 C CA . LEU A 1 283 ? -3.247 18.894 -8.027 1.00 83.75 283 LEU A CA 1
ATOM 2188 C C . LEU A 1 283 ? -4.672 19.075 -8.565 1.00 83.75 283 LEU A C 1
ATOM 2190 O O . LEU A 1 283 ? -4.853 19.650 -9.637 1.00 83.75 283 LEU A O 1
ATOM 2194 N N . ASP A 1 284 ? -5.683 18.669 -7.793 1.00 82.12 284 ASP A N 1
ATOM 2195 C CA . ASP A 1 284 ? -7.096 18.850 -8.153 1.00 82.12 284 ASP A CA 1
ATOM 2196 C C . ASP A 1 284 ? -7.482 20.342 -8.274 1.00 82.12 284 ASP A C 1
ATOM 2198 O O . ASP A 1 284 ? -8.388 20.692 -9.030 1.00 82.12 284 ASP A O 1
ATOM 2202 N N . ALA A 1 285 ? -6.772 21.239 -7.580 1.00 85.62 285 ALA A N 1
ATOM 2203 C CA . ALA A 1 285 ? -6.927 22.691 -7.695 1.00 85.62 285 ALA A CA 1
ATOM 2204 C C . ALA A 1 285 ? -6.220 23.299 -8.926 1.00 85.62 285 ALA A C 1
ATOM 2206 O O . ALA A 1 285 ? -6.180 24.525 -9.064 1.00 85.62 285 ALA A O 1
ATOM 2207 N N . ASN A 1 286 ? -5.689 22.468 -9.833 1.00 89.38 286 ASN A N 1
ATOM 2208 C CA . ASN A 1 286 ? -4.921 22.855 -11.022 1.00 89.38 286 ASN A CA 1
ATOM 2209 C C . ASN A 1 286 ? -3.648 23.662 -10.719 1.00 89.38 286 ASN A C 1
ATOM 2211 O O . ASN A 1 286 ? -3.247 24.513 -11.521 1.00 89.38 286 ASN A O 1
ATOM 2215 N N . ALA A 1 287 ? -3.001 23.392 -9.584 1.00 91.62 287 ALA A N 1
ATOM 2216 C CA . ALA A 1 287 ? -1.723 24.004 -9.248 1.00 91.62 287 ALA A CA 1
ATOM 2217 C C . ALA A 1 287 ? -0.662 23.737 -10.327 1.00 91.62 287 ALA A C 1
ATOM 2219 O O . ALA A 1 287 ? -0.621 22.684 -10.966 1.00 91.62 287 ALA A O 1
ATOM 2220 N N . LYS A 1 288 ? 0.224 24.706 -10.529 1.00 93.50 288 LYS A N 1
ATOM 2221 C CA . LYS A 1 288 ? 1.410 24.599 -11.384 1.00 93.50 288 LYS A CA 1
ATOM 2222 C C . LYS A 1 288 ? 2.697 24.593 -10.572 1.00 93.50 288 LYS A C 1
ATOM 2224 O O . LYS A 1 288 ? 3.723 24.162 -11.093 1.00 93.50 288 LYS A O 1
ATOM 2229 N N . ASN A 1 289 ? 2.667 25.045 -9.330 1.00 94.31 289 ASN A N 1
ATOM 2230 C CA . ASN A 1 289 ? 3.793 25.018 -8.419 1.00 94.31 289 ASN A CA 1
ATOM 2231 C C . ASN A 1 289 ? 3.320 24.510 -7.057 1.00 94.31 289 ASN A C 1
ATOM 2233 O O . ASN A 1 289 ? 2.401 25.081 -6.477 1.00 94.31 289 ASN A O 1
ATOM 2237 N N . ILE A 1 290 ? 3.954 23.450 -6.556 1.00 94.25 290 ILE A N 1
ATOM 2238 C CA . ILE A 1 290 ? 3.666 22.865 -5.246 1.00 94.25 290 ILE A CA 1
ATOM 2239 C C . ILE A 1 290 ? 4.944 22.894 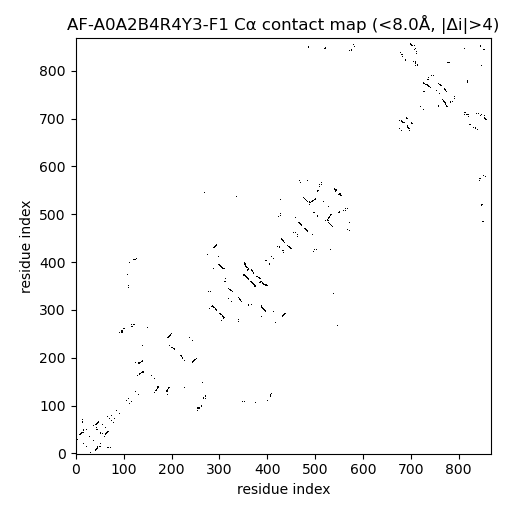-4.406 1.00 94.25 290 ILE A C 1
ATOM 2241 O O . ILE A 1 290 ? 5.960 22.280 -4.741 1.00 94.25 290 ILE A O 1
ATOM 2245 N N . GLU A 1 291 ? 4.894 23.605 -3.286 1.00 94.12 291 GLU A N 1
ATOM 2246 C CA . GLU A 1 291 ? 5.965 23.653 -2.297 1.00 94.12 291 GLU A CA 1
ATOM 2247 C C . GLU A 1 291 ? 5.533 22.926 -1.024 1.00 94.12 291 GLU A C 1
ATOM 2249 O O . GLU A 1 291 ? 4.538 23.276 -0.391 1.00 94.12 291 GLU A O 1
ATOM 2254 N N . VAL A 1 292 ? 6.323 21.933 -0.621 1.00 91.50 292 VAL A N 1
ATOM 2255 C CA . VAL A 1 292 ? 6.149 21.204 0.632 1.00 91.50 292 VAL A CA 1
ATOM 2256 C C . VAL A 1 292 ? 7.288 21.562 1.580 1.00 91.50 292 VAL A C 1
ATOM 2258 O O . VAL A 1 292 ? 8.466 21.426 1.248 1.00 91.50 292 VAL A O 1
ATOM 2261 N N . ARG A 1 293 ? 6.952 22.009 2.788 1.00 88.81 293 ARG A N 1
ATOM 2262 C CA . ARG A 1 293 ? 7.918 22.224 3.872 1.00 88.81 293 ARG A CA 1
ATOM 2263 C C . ARG A 1 293 ? 7.584 21.324 5.040 1.00 88.81 293 ARG A C 1
ATOM 2265 O O . ARG A 1 293 ? 6.428 21.256 5.448 1.00 88.81 293 ARG A O 1
ATOM 2272 N N . ILE A 1 294 ? 8.597 20.680 5.593 1.00 83.19 294 ILE A N 1
ATOM 2273 C CA . ILE A 1 294 ? 8.457 19.814 6.757 1.00 83.19 294 ILE A CA 1
ATOM 2274 C C . ILE A 1 294 ? 9.488 20.151 7.827 1.00 83.19 294 ILE A C 1
ATOM 2276 O O . ILE A 1 294 ? 10.600 20.599 7.539 1.00 83.19 294 ILE A O 1
ATOM 2280 N N . GLU A 1 295 ? 9.122 19.910 9.078 1.00 80.94 295 GLU A N 1
ATOM 2281 C CA . GLU A 1 295 ? 10.023 19.999 10.225 1.00 80.94 295 GLU A CA 1
ATOM 2282 C C . GLU A 1 295 ? 9.875 18.746 11.086 1.00 80.94 295 GLU A C 1
ATOM 2284 O O . GLU A 1 295 ? 8.761 18.274 11.319 1.00 80.94 295 GLU A O 1
ATOM 2289 N N . ASP A 1 296 ? 11.010 18.204 11.534 1.00 69.19 296 ASP A N 1
ATOM 2290 C CA . ASP A 1 296 ? 11.092 17.007 12.381 1.00 69.19 296 ASP A CA 1
ATOM 2291 C C . ASP A 1 296 ? 10.296 15.822 11.800 1.00 69.19 296 ASP A C 1
ATOM 2293 O O . ASP A 1 296 ? 9.452 15.226 12.461 1.00 69.19 296 ASP A O 1
ATOM 2297 N N . GLY A 1 297 ? 10.519 15.515 10.515 1.00 60.75 297 GLY A N 1
ATOM 2298 C CA . GLY A 1 297 ? 9.818 14.426 9.822 1.00 60.75 297 GLY A CA 1
ATOM 2299 C C . GLY A 1 297 ? 8.324 14.678 9.589 1.00 60.75 297 GLY A C 1
ATOM 2300 O O . GLY A 1 297 ? 7.595 13.748 9.275 1.00 60.75 297 GLY A O 1
ATOM 2301 N N . GLY A 1 298 ? 7.851 15.918 9.748 1.00 63.47 298 GLY A N 1
ATOM 2302 C CA . GLY A 1 298 ? 6.431 16.265 9.656 1.00 63.47 298 GLY A CA 1
ATOM 2303 C C . GLY A 1 298 ? 5.710 16.298 11.008 1.00 63.47 298 GLY A C 1
ATOM 2304 O O . GLY A 1 298 ? 4.531 16.635 11.059 1.00 63.47 298 GLY A O 1
ATOM 2305 N N . GLN A 1 299 ? 6.407 15.999 12.109 1.00 66.25 299 GLN A N 1
ATOM 2306 C CA . GLN A 1 299 ? 5.855 16.103 13.460 1.00 66.25 299 GLN A CA 1
ATOM 2307 C C . GLN A 1 299 ? 5.537 17.555 13.832 1.00 66.25 299 GLN A C 1
ATOM 2309 O O . GLN A 1 299 ? 4.446 17.868 14.306 1.00 66.25 299 GLN A O 1
ATOM 2314 N N . SER A 1 300 ? 6.508 18.446 13.640 1.00 72.38 300 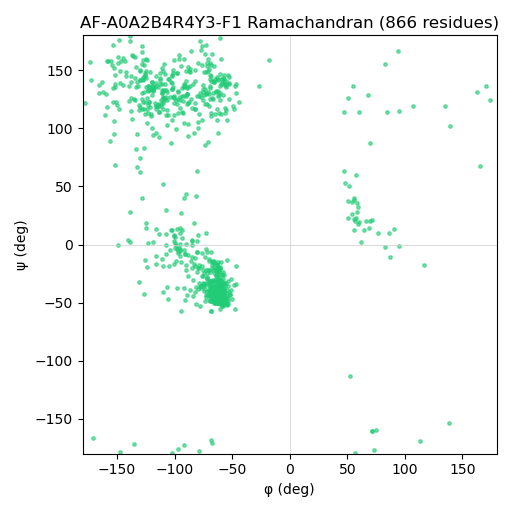SER A N 1
ATOM 2315 C CA . SER A 1 300 ? 6.406 19.841 14.077 1.00 72.38 300 SER A CA 1
ATOM 2316 C C . SER A 1 300 ? 5.625 20.681 13.069 1.00 72.38 300 SER A C 1
ATOM 2318 O O . SER A 1 300 ? 4.790 21.507 13.451 1.00 72.38 300 SER A O 1
ATOM 2320 N N . LEU A 1 301 ? 5.864 20.445 11.777 1.00 80.88 301 LEU A N 1
ATOM 2321 C CA . LEU A 1 301 ? 5.213 21.150 10.680 1.00 80.88 301 LEU A CA 1
ATOM 2322 C C . LEU A 1 301 ? 5.142 20.266 9.436 1.00 80.88 301 LEU A C 1
ATOM 2324 O O . LEU A 1 301 ? 6.153 19.701 9.022 1.00 80.88 301 LEU A O 1
ATOM 2328 N N . ILE A 1 302 ? 3.978 20.256 8.793 1.00 80.50 302 ILE A N 1
ATOM 2329 C CA . ILE A 1 302 ? 3.798 19.939 7.375 1.00 80.50 302 ILE A CA 1
ATOM 2330 C C . ILE A 1 302 ? 3.090 21.140 6.752 1.00 80.50 302 ILE A C 1
ATOM 2332 O O . ILE A 1 302 ? 1.969 21.464 7.127 1.00 80.50 302 ILE A O 1
ATOM 2336 N N . SER A 1 303 ? 3.733 21.819 5.812 1.00 89.88 303 SER A N 1
ATOM 2337 C CA . SER A 1 303 ? 3.152 22.921 5.049 1.00 89.88 303 SER A CA 1
ATOM 2338 C C . SER A 1 303 ? 3.099 22.521 3.586 1.00 89.88 303 SER A C 1
ATOM 2340 O O . SER A 1 303 ? 4.146 22.261 3.004 1.00 89.88 303 SER A O 1
ATOM 2342 N N . VAL A 1 304 ? 1.914 22.526 2.985 1.00 91.00 304 VAL A N 1
ATOM 2343 C CA . VAL A 1 304 ? 1.724 22.370 1.538 1.00 91.00 304 VAL A CA 1
ATOM 2344 C C . VAL A 1 304 ? 1.207 23.695 1.000 1.00 91.00 304 VAL A C 1
ATOM 2346 O O . VAL A 1 304 ? 0.187 24.194 1.470 1.00 91.00 304 VAL A O 1
ATOM 2349 N N . MET A 1 305 ? 1.942 24.294 0.072 1.00 94.69 305 MET A N 1
ATOM 2350 C CA . MET A 1 305 ? 1.587 25.544 -0.589 1.00 94.69 305 MET A CA 1
ATOM 2351 C C . MET A 1 305 ? 1.465 25.304 -2.087 1.00 94.69 305 MET A C 1
ATOM 2353 O O . MET A 1 305 ? 2.344 24.689 -2.689 1.00 94.69 305 MET A O 1
ATOM 2357 N N . ASP A 1 306 ? 0.396 25.819 -2.673 1.00 95.12 306 ASP A N 1
ATOM 2358 C CA . ASP A 1 306 ? 0.102 25.731 -4.091 1.00 95.12 306 ASP A CA 1
ATOM 2359 C C . ASP A 1 306 ? -0.346 27.079 -4.668 1.00 95.12 306 ASP A C 1
ATOM 2361 O O . ASP A 1 306 ? -0.742 27.995 -3.943 1.00 95.12 306 ASP A O 1
ATOM 2365 N N . ASP A 1 307 ? -0.267 27.193 -5.989 1.00 94.69 307 ASP A N 1
ATOM 2366 C CA . ASP A 1 307 ? -0.760 28.320 -6.786 1.00 94.69 307 ASP A CA 1
ATOM 2367 C C . ASP A 1 307 ? -2.024 27.954 -7.588 1.00 94.69 307 ASP A C 1
ATOM 2369 O O . ASP A 1 307 ? -2.249 28.480 -8.681 1.00 94.69 307 ASP A O 1
ATOM 2373 N N . GLY A 1 308 ? -2.830 27.019 -7.073 1.00 93.19 308 GLY A N 1
ATOM 2374 C CA . GLY A 1 308 ? -4.078 26.591 -7.697 1.00 93.19 308 GLY A CA 1
ATOM 2375 C C . GLY A 1 308 ? -5.166 27.670 -7.680 1.00 93.19 308 GLY A C 1
ATOM 2376 O O . GLY A 1 308 ? -4.941 28.835 -7.356 1.00 93.19 308 GLY A O 1
ATOM 2377 N N . VAL A 1 309 ? -6.399 27.283 -8.010 1.00 93.56 309 VAL A N 1
ATOM 2378 C CA . VAL A 1 309 ? -7.542 28.221 -8.086 1.00 93.56 309 VAL A CA 1
ATOM 2379 C C . VAL A 1 309 ? -7.905 28.888 -6.752 1.00 93.56 309 VAL A C 1
ATOM 2381 O O . VAL A 1 309 ? -8.513 29.959 -6.759 1.00 93.56 309 VAL A O 1
ATOM 2384 N N . GLY A 1 310 ? -7.506 28.284 -5.629 1.00 92.19 310 GLY A N 1
ATOM 2385 C CA . GLY A 1 310 ? -7.840 28.732 -4.278 1.00 92.19 310 GLY A CA 1
ATOM 2386 C C . GLY A 1 310 ? -9.299 28.470 -3.885 1.00 92.19 310 GLY A C 1
ATOM 2387 O O . GLY A 1 310 ? -10.066 27.869 -4.632 1.00 92.19 310 GLY A O 1
ATOM 2388 N N . MET A 1 311 ? -9.676 28.924 -2.693 1.00 93.31 311 MET A N 1
ATOM 2389 C CA . MET A 1 311 ? -11.017 28.841 -2.107 1.00 93.31 311 MET A CA 1
ATOM 2390 C C . MET A 1 311 ? -11.457 30.236 -1.661 1.00 93.31 311 MET A C 1
ATOM 2392 O O . MET A 1 311 ? -10.636 31.016 -1.169 1.00 93.31 311 MET A O 1
ATOM 2396 N N . ASN A 1 312 ? -12.741 30.556 -1.838 1.00 91.81 312 ASN A N 1
ATOM 2397 C CA . ASN A 1 312 ? -13.332 31.767 -1.264 1.00 91.81 312 ASN A CA 1
ATOM 2398 C C . ASN A 1 312 ? -13.620 31.560 0.238 1.00 91.81 312 ASN A C 1
ATOM 2400 O O . ASN A 1 312 ? -13.438 30.466 0.781 1.00 91.81 312 ASN A O 1
ATOM 2404 N N . GLY A 1 313 ? -14.076 32.609 0.925 1.00 88.50 313 GLY A N 1
ATOM 2405 C CA . GLY A 1 313 ? -14.359 32.534 2.362 1.00 88.50 313 GLY A CA 1
ATOM 2406 C C . GLY A 1 313 ? -15.413 31.485 2.751 1.00 88.50 313 GLY A C 1
ATOM 2407 O O . GLY A 1 313 ? -15.261 30.829 3.779 1.00 88.50 313 GLY A O 1
ATOM 2408 N N . GLN A 1 314 ? -16.442 31.279 1.924 1.00 88.00 314 GLN A N 1
ATOM 2409 C CA . GLN A 1 314 ? -17.507 30.299 2.184 1.00 88.00 314 GLN A CA 1
ATOM 2410 C C . GLN A 1 314 ? -17.004 28.862 1.993 1.00 88.00 314 GLN A C 1
ATOM 2412 O O . GLN A 1 314 ? -17.245 27.999 2.836 1.00 88.00 314 GLN A O 1
ATOM 2417 N N . ASP A 1 315 ? -16.244 28.618 0.925 1.00 88.50 315 ASP A N 1
ATOM 2418 C CA . ASP A 1 315 ? -15.637 27.319 0.635 1.00 88.50 315 ASP A CA 1
ATOM 2419 C C . ASP A 1 315 ? -14.599 26.938 1.694 1.00 88.50 315 ASP A C 1
ATOM 2421 O O . ASP A 1 315 ? -14.506 25.770 2.067 1.00 88.50 315 ASP A O 1
ATOM 2425 N N . LEU A 1 316 ? -13.852 27.911 2.230 1.00 87.88 316 LEU A N 1
ATOM 2426 C CA . LEU A 1 316 ? -12.945 27.687 3.358 1.00 87.88 316 LEU A CA 1
ATOM 2427 C C . LEU A 1 316 ? -13.697 27.194 4.593 1.00 87.88 316 LEU A C 1
ATOM 2429 O O . LEU A 1 316 ? -13.266 26.226 5.216 1.00 87.88 316 LEU A O 1
ATOM 2433 N N . GLU A 1 317 ? -14.825 27.815 4.938 1.00 87.62 317 GLU A N 1
ATOM 2434 C CA . GLU A 1 317 ? -15.645 27.357 6.062 1.00 87.62 317 GLU A CA 1
ATOM 2435 C C . GLU A 1 317 ? -16.221 25.956 5.838 1.00 87.62 317 GLU A C 1
ATOM 2437 O O . GLU A 1 317 ? -16.335 25.201 6.805 1.00 87.62 317 GLU A O 1
ATOM 2442 N N . LEU A 1 318 ? -16.543 25.607 4.588 1.00 85.25 318 LEU A N 1
ATOM 2443 C CA . LEU A 1 318 ? -17.093 24.310 4.197 1.00 85.25 318 LEU A CA 1
ATOM 2444 C C . LEU A 1 318 ? -16.020 23.209 4.107 1.00 85.25 318 LEU A C 1
ATOM 2446 O O . LEU A 1 318 ? -16.304 22.055 4.404 1.00 85.25 318 LEU A O 1
ATOM 2450 N N . CYS A 1 319 ? -14.783 23.530 3.716 1.00 78.88 319 CYS A N 1
ATOM 2451 C CA . CYS A 1 319 ? -13.750 22.525 3.419 1.00 78.88 319 CYS A CA 1
ATOM 2452 C C . CYS A 1 319 ? -13.271 21.736 4.647 1.00 78.88 319 CYS A C 1
ATOM 2454 O O . CYS A 1 319 ? -12.671 20.670 4.501 1.00 78.88 319 CYS A O 1
ATOM 2456 N N . VAL A 1 320 ? -13.538 22.251 5.851 1.00 71.81 320 VAL A N 1
ATOM 2457 C CA . VAL A 1 320 ? -13.268 21.584 7.134 1.00 71.81 320 VAL A CA 1
ATOM 2458 C C . VAL A 1 320 ? -14.513 20.928 7.737 1.00 71.81 320 VAL A C 1
ATOM 2460 O O . VAL A 1 320 ? -14.420 20.322 8.804 1.00 71.81 320 VAL A O 1
ATOM 2463 N N . GLU A 1 321 ? -15.656 21.002 7.053 1.00 72.38 321 GLU A N 1
ATOM 2464 C CA . GLU A 1 321 ? -16.864 20.250 7.386 1.00 72.38 321 GLU A CA 1
ATOM 2465 C C . GLU A 1 321 ? -16.839 18.865 6.734 1.00 72.38 321 GLU A C 1
ATOM 2467 O O . GLU A 1 321 ? -16.245 18.636 5.679 1.00 72.38 321 GLU A O 1
ATOM 2472 N N . ARG A 1 322 ? -17.492 17.904 7.383 1.00 61.09 322 ARG A N 1
ATOM 2473 C CA . ARG A 1 322 ? -17.549 16.519 6.898 1.00 61.09 322 ARG A CA 1
ATOM 2474 C C . ARG A 1 322 ? -18.452 16.403 5.684 1.00 61.09 322 ARG A C 1
ATOM 2476 O O . ARG A 1 322 ? -19.461 17.098 5.593 1.00 61.09 322 ARG A O 1
ATOM 2483 N N . HIS A 1 323 ? -18.125 15.467 4.797 1.00 54.03 323 HIS A N 1
ATOM 2484 C CA . HIS A 1 323 ? -18.894 15.182 3.583 1.00 54.03 323 HIS A CA 1
ATOM 2485 C C . HIS A 1 323 ? -19.032 16.374 2.614 1.00 54.03 323 HIS A C 1
ATOM 2487 O O . HIS A 1 323 ? -19.879 16.347 1.724 1.00 54.03 323 HIS A O 1
ATOM 2493 N N . ALA A 1 324 ? -18.185 17.398 2.746 1.00 60.34 324 ALA A N 1
ATOM 2494 C CA . ALA A 1 324 ? -18.155 18.551 1.858 1.00 60.34 324 ALA A CA 1
ATOM 2495 C C . ALA A 1 324 ? -17.102 18.360 0.754 1.00 60.34 324 ALA A C 1
ATOM 2497 O O . ALA A 1 324 ? -15.905 18.238 1.024 1.00 60.34 324 ALA A O 1
ATOM 2498 N N . THR A 1 325 ? -17.521 18.324 -0.515 1.00 63.91 325 THR A N 1
ATOM 2499 C CA . THR A 1 325 ? -16.591 18.248 -1.652 1.00 63.91 325 THR A CA 1
ATOM 2500 C C . THR A 1 325 ? -17.118 18.983 -2.881 1.00 63.91 325 THR A C 1
ATOM 2502 O O . THR A 1 325 ? -18.288 18.874 -3.222 1.00 63.91 325 THR A O 1
ATOM 2505 N N . SER A 1 326 ? -16.234 19.699 -3.577 1.00 68.81 326 SER A N 1
ATOM 2506 C CA . SER A 1 326 ? -16.506 20.353 -4.865 1.00 68.81 326 SER A CA 1
ATOM 2507 C C . SER A 1 326 ? -16.203 19.459 -6.077 1.00 68.81 326 SER A C 1
ATOM 2509 O O . SER A 1 326 ? -16.341 19.887 -7.220 1.00 68.81 326 SER A O 1
ATOM 2511 N N . LYS A 1 327 ? -15.749 18.220 -5.838 1.00 64.38 327 LYS A N 1
ATOM 2512 C CA . LYS A 1 327 ? -15.151 17.340 -6.858 1.00 64.38 327 LYS A CA 1
ATOM 2513 C C . LYS A 1 327 ? -16.136 16.334 -7.466 1.00 64.38 327 LYS A C 1
ATOM 2515 O O . LYS A 1 327 ? -15.777 15.623 -8.399 1.00 64.38 327 LYS A O 1
ATOM 2520 N N . LEU A 1 328 ? -17.364 16.264 -6.950 1.00 56.91 328 LEU A N 1
ATOM 2521 C CA . LEU A 1 328 ? -18.425 15.380 -7.436 1.00 56.91 328 LEU A CA 1
ATOM 2522 C C . LEU A 1 328 ? -19.660 16.209 -7.811 1.00 56.91 328 LEU A C 1
ATOM 2524 O O . LEU A 1 328 ? -20.055 17.101 -7.070 1.00 56.91 328 LEU A O 1
ATOM 2528 N N . SER A 1 329 ? -20.268 15.895 -8.957 1.00 48.34 329 SER A N 1
ATOM 2529 C CA . SER A 1 329 ? -21.636 16.317 -9.292 1.00 48.34 329 SER A CA 1
ATOM 2530 C C . SER A 1 329 ? -22.595 15.166 -8.979 1.00 48.34 329 SER A C 1
ATOM 2532 O O . SER A 1 329 ? -22.204 14.004 -9.125 1.00 48.34 329 SER A O 1
ATOM 2534 N N . ASP A 1 330 ? -23.833 15.478 -8.576 1.00 43.84 330 ASP A N 1
ATOM 2535 C CA . ASP A 1 330 ? -24.845 14.520 -8.080 1.00 43.84 330 ASP A CA 1
ATOM 2536 C C . ASP A 1 330 ? -25.146 13.333 -9.029 1.00 43.84 330 ASP A C 1
ATOM 2538 O O . ASP A 1 330 ? -25.726 12.334 -8.611 1.00 43.84 330 ASP A O 1
ATOM 2542 N N . GLU A 1 331 ? -24.705 13.385 -10.292 1.00 38.16 331 GLU A N 1
ATOM 2543 C CA . GLU A 1 331 ? -24.951 12.357 -11.312 1.00 38.16 331 GLU A CA 1
ATOM 2544 C C . GLU A 1 331 ? -23.745 11.436 -11.633 1.00 38.16 331 GLU A C 1
ATOM 2546 O O . GLU A 1 331 ? -23.901 10.485 -12.399 1.00 38.16 331 GLU A O 1
ATOM 2551 N N . ASN A 1 332 ? -22.537 11.651 -11.076 1.00 43.00 332 ASN A N 1
ATOM 2552 C CA . ASN A 1 332 ? -21.290 11.048 -11.607 1.00 43.00 332 ASN A CA 1
ATOM 2553 C C . ASN A 1 332 ? -20.391 10.290 -10.603 1.00 43.00 332 ASN A C 1
ATOM 2555 O O . ASN A 1 332 ? -19.166 10.308 -10.722 1.00 43.00 332 ASN A O 1
ATOM 2559 N N . LEU A 1 333 ? -20.955 9.522 -9.665 1.00 43.69 333 LEU A N 1
ATOM 2560 C CA . LEU A 1 333 ? -20.147 8.690 -8.746 1.00 43.69 333 LEU A CA 1
ATOM 2561 C C . LEU A 1 333 ? -19.278 7.618 -9.458 1.00 43.69 333 LEU A C 1
ATOM 2563 O O . LEU A 1 333 ? -18.317 7.114 -8.883 1.00 43.69 333 LEU A O 1
ATOM 2567 N N . PHE A 1 334 ? -19.613 7.268 -10.708 1.00 37.38 334 PHE A N 1
ATOM 2568 C CA . PHE A 1 334 ? -18.955 6.220 -11.504 1.00 37.38 334 PHE A CA 1
ATOM 2569 C C . PHE A 1 334 ? -17.868 6.736 -12.470 1.00 37.38 334 PHE A C 1
ATOM 2571 O O . PHE A 1 334 ? -17.223 5.927 -13.135 1.00 37.38 334 PHE A O 1
ATOM 2578 N N . LYS A 1 335 ? -17.650 8.057 -12.562 1.00 43.12 335 LYS A N 1
ATOM 2579 C CA . LYS A 1 335 ? -16.631 8.690 -13.424 1.00 43.12 335 LYS A CA 1
ATOM 2580 C C . LYS A 1 335 ? -15.757 9.624 -12.591 1.00 43.12 335 LYS A C 1
ATOM 2582 O O . LYS A 1 335 ? -16.003 10.823 -12.512 1.00 43.12 335 LYS A O 1
ATOM 2587 N N . ILE A 1 336 ? -14.753 9.057 -11.929 1.00 48.56 336 ILE A N 1
ATOM 2588 C CA . ILE A 1 336 ? -13.853 9.807 -11.047 1.00 48.56 336 ILE A CA 1
ATOM 2589 C C . ILE A 1 336 ? -12.687 10.345 -11.884 1.00 48.56 336 ILE A C 1
ATOM 2591 O O . ILE A 1 336 ? -11.784 9.594 -12.249 1.00 48.56 336 ILE A O 1
ATOM 2595 N N . SER A 1 337 ? -12.707 11.642 -12.197 1.00 47.78 337 SER A N 1
ATOM 2596 C CA . SER A 1 337 ? -11.615 12.341 -12.895 1.00 47.78 337 SER A CA 1
ATOM 2597 C C . SER A 1 337 ? -10.625 13.045 -11.960 1.00 47.78 337 SER A C 1
ATOM 2599 O O . SER A 1 337 ? -9.629 13.572 -12.442 1.00 47.78 337 SER A O 1
ATOM 2601 N N . THR A 1 338 ? -10.889 13.071 -10.650 1.00 48.12 338 THR A N 1
ATOM 2602 C CA . THR A 1 338 ? -10.082 13.773 -9.635 1.00 48.12 338 THR A CA 1
ATOM 2603 C C . THR A 1 338 ? -9.325 12.799 -8.727 1.00 48.12 338 THR A C 1
ATOM 2605 O O . THR A 1 338 ? -9.721 11.642 -8.545 1.00 48.12 338 THR A O 1
ATOM 2608 N N . MET A 1 339 ? -8.217 13.247 -8.136 1.00 49.12 339 MET A N 1
ATOM 2609 C CA . MET A 1 339 ? -7.358 12.413 -7.288 1.00 49.12 339 MET A CA 1
ATOM 2610 C C . MET A 1 339 ? -8.026 12.100 -5.936 1.00 49.12 339 MET A C 1
ATOM 2612 O O . MET A 1 339 ? -8.029 10.932 -5.508 1.00 49.12 339 MET A O 1
ATOM 2616 N N . GLY A 1 340 ? -8.698 13.096 -5.337 1.00 51.28 340 GLY A N 1
ATOM 2617 C CA . GLY A 1 340 ? -9.559 12.974 -4.149 1.00 51.28 340 GLY A CA 1
ATOM 2618 C C . GLY A 1 340 ? -11.052 13.185 -4.454 1.00 51.28 340 GLY A C 1
ATOM 2619 O O . GLY A 1 340 ? -11.403 13.903 -5.384 1.00 51.28 340 GLY A O 1
ATOM 2620 N N . PHE A 1 341 ? -11.957 12.568 -3.679 1.00 48.44 341 PHE A N 1
ATOM 2621 C CA . PHE A 1 341 ? -13.414 12.670 -3.924 1.00 48.44 341 PHE A CA 1
ATOM 2622 C C . PHE A 1 341 ? -14.318 12.578 -2.677 1.00 48.44 341 PHE A C 1
ATOM 2624 O O . PHE A 1 341 ? -15.533 12.632 -2.806 1.00 48.44 341 PHE A O 1
ATOM 2631 N N . ARG A 1 342 ? -13.767 12.402 -1.463 1.00 53.47 342 ARG A N 1
ATOM 2632 C CA . ARG A 1 342 ? -14.567 12.022 -0.274 1.00 53.47 342 ARG A CA 1
ATOM 2633 C C . ARG A 1 342 ? -14.926 13.159 0.691 1.00 53.47 342 ARG A C 1
ATOM 2635 O O . ARG A 1 342 ? -15.795 12.954 1.524 1.00 53.47 342 ARG A O 1
ATOM 2642 N N . GLY A 1 343 ? -14.258 14.314 0.618 1.00 54.31 343 GLY A N 1
ATOM 2643 C CA . GLY A 1 343 ? -14.536 15.443 1.522 1.00 54.31 343 GLY A CA 1
ATOM 2644 C C . GLY A 1 343 ? -14.194 15.209 3.005 1.00 54.31 343 GLY A C 1
ATOM 2645 O O . GLY A 1 343 ? -14.731 15.889 3.865 1.00 54.31 343 GLY A O 1
ATOM 2646 N N . GLU A 1 344 ? -13.322 14.242 3.329 1.00 55.38 344 GLU A N 1
ATOM 2647 C CA . GLU A 1 344 ? -13.018 13.856 4.725 1.00 55.38 344 GLU A CA 1
ATOM 2648 C C . GLU A 1 344 ? -11.600 14.228 5.198 1.00 55.38 344 GLU A C 1
ATOM 2650 O O . GLU A 1 344 ? -11.307 14.154 6.393 1.00 55.38 344 GLU A O 1
ATOM 2655 N N . ALA A 1 345 ? -10.700 14.613 4.286 1.00 58.00 345 ALA A N 1
ATOM 2656 C CA . ALA A 1 345 ? -9.272 14.752 4.584 1.00 58.00 345 ALA A CA 1
ATOM 2657 C C . ALA A 1 345 ? -8.959 15.920 5.539 1.00 58.00 345 ALA A C 1
ATOM 2659 O O . ALA A 1 345 ? -8.387 15.715 6.609 1.00 58.00 345 ALA A O 1
ATOM 2660 N N . LEU A 1 346 ? -9.360 17.143 5.181 1.00 66.69 346 LEU A N 1
ATOM 2661 C CA . LEU A 1 346 ? -9.087 18.346 5.978 1.00 66.69 346 LEU A CA 1
ATOM 2662 C C . LEU A 1 346 ? -9.804 18.359 7.343 1.00 66.69 346 LEU A C 1
ATOM 2664 O O . LEU A 1 346 ? -9.131 18.671 8.328 1.00 66.69 346 LEU A O 1
ATOM 2668 N N . PRO A 1 347 ? -11.086 17.943 7.464 1.00 58.38 347 PRO A N 1
ATOM 2669 C CA . PRO A 1 347 ? -11.738 17.788 8.768 1.00 58.38 347 PRO A CA 1
ATOM 2670 C C . PRO A 1 347 ? -10.978 16.822 9.692 1.00 58.38 347 PRO A C 1
ATOM 2672 O O . PRO A 1 347 ? -10.774 17.096 10.875 1.00 58.38 347 PRO A O 1
ATOM 2675 N N . SER A 1 348 ? -10.507 15.695 9.144 1.00 53.28 348 SER A N 1
ATOM 2676 C CA . SER A 1 348 ? -9.781 14.678 9.913 1.00 53.28 348 SER A CA 1
ATOM 2677 C C . SER A 1 348 ? -8.423 15.187 10.396 1.00 53.28 348 SER A C 1
ATOM 2679 O O . SER A 1 348 ? -8.074 14.984 11.559 1.00 53.28 348 SER A O 1
ATOM 2681 N N . ILE A 1 349 ? -7.681 15.906 9.548 1.00 60.59 349 ILE A N 1
ATOM 2682 C CA . ILE A 1 349 ? -6.399 16.528 9.914 1.00 60.59 349 ILE A CA 1
ATOM 2683 C C . ILE A 1 349 ? -6.602 17.613 10.980 1.00 60.59 349 ILE A C 1
ATOM 2685 O O . ILE A 1 349 ? -5.877 17.641 11.975 1.00 60.59 349 ILE A O 1
ATOM 2689 N N . GLY A 1 350 ? -7.616 18.467 10.817 1.00 58.00 350 GLY A N 1
ATOM 2690 C CA . GLY A 1 350 ? -7.941 19.524 11.779 1.00 58.00 350 GLY A CA 1
ATOM 2691 C C . GLY A 1 350 ? -8.315 18.994 13.163 1.00 58.00 350 GLY A C 1
ATOM 2692 O O . GLY A 1 350 ? -8.060 19.661 14.163 1.00 58.00 350 GLY A O 1
ATOM 2693 N N . SER A 1 351 ? -8.852 17.773 13.246 1.00 56.56 351 SER A N 1
ATOM 2694 C CA . SER A 1 351 ? -9.177 17.124 14.523 1.00 56.56 351 SER A CA 1
ATOM 2695 C C . SER A 1 351 ? -7.956 16.671 15.332 1.00 56.56 351 SER A C 1
ATOM 2697 O O . SER A 1 351 ? -8.053 16.522 16.542 1.00 56.56 351 SER A O 1
ATOM 2699 N N . ILE A 1 352 ? -6.795 16.474 14.695 1.00 51.53 352 ILE A N 1
ATOM 2700 C CA . ILE A 1 352 ? -5.609 15.882 15.343 1.00 51.53 352 ILE A CA 1
ATOM 2701 C C . ILE A 1 352 ? -4.401 16.815 15.436 1.00 51.53 352 ILE A C 1
ATOM 2703 O O . ILE A 1 352 ? -3.411 16.470 16.083 1.00 51.53 352 ILE A O 1
ATOM 2707 N N . ALA A 1 353 ? -4.448 17.966 14.777 1.00 63.31 353 ALA A N 1
ATOM 2708 C CA . ALA A 1 353 ? -3.333 18.894 14.648 1.00 63.31 353 ALA A CA 1
ATOM 2709 C C . ALA A 1 353 ? -3.804 20.345 14.814 1.00 63.31 353 ALA A C 1
ATOM 2711 O O . ALA A 1 353 ? -5.001 20.623 14.914 1.00 63.31 353 ALA A O 1
ATOM 2712 N N . LYS A 1 354 ? -2.853 21.280 14.821 1.00 80.75 354 LYS A N 1
ATOM 2713 C CA . LYS A 1 354 ? -3.133 22.707 14.633 1.00 80.75 354 LYS A CA 1
ATOM 2714 C C . LYS A 1 354 ? -3.109 22.999 13.138 1.00 80.75 354 LYS A C 1
ATOM 2716 O O . LYS A 1 354 ? -2.046 23.209 12.553 1.00 80.75 354 LYS A O 1
ATOM 2721 N N . LEU A 1 355 ? -4.279 22.939 12.517 1.00 82.81 355 LEU A N 1
ATOM 2722 C CA . LEU A 1 355 ? -4.482 23.165 11.093 1.00 82.81 355 LEU A CA 1
ATOM 2723 C C . LEU A 1 355 ? -4.737 24.653 10.825 1.00 82.81 355 LEU A C 1
ATOM 2725 O O . LEU A 1 355 ? -5.612 25.269 11.429 1.00 82.81 355 LEU A O 1
ATOM 2729 N N . SER A 1 356 ? -4.002 25.224 9.880 1.00 93.50 356 SER A N 1
ATOM 2730 C CA . SER A 1 356 ? -4.245 26.558 9.335 1.00 93.50 356 SER A CA 1
ATOM 2731 C C . SER A 1 356 ? -4.364 26.450 7.824 1.00 93.50 356 SER A C 1
ATOM 2733 O O . SER A 1 356 ? -3.440 25.981 7.164 1.00 93.50 356 SER A O 1
ATOM 2735 N N . ILE A 1 357 ? -5.488 26.895 7.275 1.00 94.38 357 ILE A N 1
ATOM 2736 C CA . ILE A 1 357 ? -5.736 26.942 5.836 1.00 94.38 357 ILE A CA 1
ATOM 2737 C C . ILE A 1 357 ? -5.836 28.408 5.445 1.00 94.38 357 ILE A C 1
ATOM 2739 O O . ILE A 1 357 ? -6.760 29.106 5.855 1.00 94.38 357 ILE A O 1
ATOM 2743 N N . THR A 1 358 ? -4.884 28.874 4.653 1.00 96.19 358 THR A N 1
ATOM 2744 C CA . THR A 1 358 ? -4.910 30.202 4.049 1.00 96.19 358 THR A CA 1
ATOM 2745 C C . THR A 1 358 ? -5.163 30.042 2.564 1.00 96.19 358 THR A C 1
ATOM 2747 O O . THR A 1 358 ? -4.432 29.315 1.900 1.00 96.19 358 THR A O 1
ATOM 2750 N N . SER A 1 359 ? -6.178 30.703 2.021 1.00 95.94 359 SER A N 1
ATOM 2751 C CA . SER A 1 359 ? -6.463 30.629 0.590 1.00 95.94 359 SER A CA 1
ATOM 2752 C C . SER A 1 359 ? -6.915 31.972 0.043 1.00 95.94 359 SER A C 1
ATOM 2754 O O . SER A 1 359 ? -7.539 32.771 0.747 1.00 95.94 359 SER A O 1
ATOM 2756 N N . ARG A 1 360 ? -6.578 32.222 -1.221 1.00 95.25 360 ARG A N 1
ATOM 2757 C CA . ARG A 1 360 ? -7.151 33.307 -2.015 1.00 95.25 360 ARG A CA 1
ATOM 2758 C C . ARG A 1 360 ? -7.688 32.721 -3.304 1.00 95.25 360 ARG A C 1
ATOM 2760 O O . ARG A 1 360 ? -6.911 32.215 -4.119 1.00 95.25 360 ARG A O 1
ATOM 2767 N N . HIS A 1 361 ? -8.997 32.830 -3.494 1.00 94.94 361 HIS A N 1
ATOM 2768 C CA . HIS A 1 361 ? -9.615 32.472 -4.758 1.00 94.94 361 HIS A CA 1
ATOM 2769 C C . HIS A 1 361 ? -9.109 33.384 -5.885 1.00 94.94 361 HIS A C 1
ATOM 2771 O O . HIS A 1 361 ? -8.889 34.576 -5.679 1.00 94.94 361 HIS A O 1
ATOM 2777 N N . LYS A 1 362 ? -8.934 32.843 -7.093 1.00 91.31 362 LYS A N 1
ATOM 2778 C CA . LYS A 1 362 ? -8.424 33.598 -8.256 1.00 91.31 362 LYS A CA 1
ATOM 2779 C C . LYS A 1 362 ? -9.253 34.840 -8.622 1.00 91.31 362 LYS A C 1
ATOM 2781 O O . LYS A 1 362 ? -8.702 35.766 -9.207 1.00 91.31 362 LYS A O 1
ATOM 2786 N N . ASP A 1 363 ? -10.540 34.831 -8.277 1.00 90.38 363 ASP A N 1
ATOM 2787 C CA . ASP A 1 363 ? -11.511 35.881 -8.608 1.00 90.38 363 ASP A CA 1
ATOM 2788 C C . ASP A 1 363 ? -11.774 36.842 -7.427 1.00 90.38 363 ASP A C 1
ATOM 2790 O O . ASP A 1 363 ? -12.671 37.678 -7.506 1.00 90.38 363 ASP A O 1
ATOM 2794 N N . GLU A 1 364 ? -11.019 36.731 -6.325 1.00 87.88 364 GLU A N 1
ATOM 2795 C CA . GLU A 1 364 ? -11.141 37.600 -5.148 1.00 87.88 364 GLU A CA 1
ATOM 2796 C C . GLU A 1 364 ? -9.836 38.357 -4.857 1.00 87.88 364 GLU A C 1
ATOM 2798 O O . GLU A 1 364 ? -8.736 37.802 -4.918 1.00 87.88 364 GLU A O 1
ATOM 2803 N N . ASP A 1 365 ? -9.957 39.630 -4.468 1.00 85.25 365 ASP A N 1
ATOM 2804 C CA . ASP A 1 365 ? -8.805 40.468 -4.105 1.00 85.25 365 ASP A CA 1
ATOM 2805 C C . ASP A 1 365 ? -8.244 40.140 -2.710 1.00 85.25 365 ASP A C 1
ATOM 2807 O O . ASP A 1 365 ? -7.057 40.339 -2.437 1.00 85.25 365 ASP A O 1
ATOM 2811 N N . ASN A 1 366 ? -9.094 39.621 -1.818 1.00 89.38 366 ASN A N 1
ATOM 2812 C CA . ASN A 1 366 ? -8.761 39.354 -0.421 1.00 89.38 366 ASN A CA 1
ATOM 2813 C C . ASN A 1 366 ? -8.494 37.866 -0.191 1.00 89.38 366 ASN A C 1
ATOM 2815 O O . ASN A 1 366 ? -9.218 37.014 -0.697 1.00 89.38 366 ASN A O 1
ATOM 2819 N N . ALA A 1 367 ? -7.479 37.555 0.616 1.00 92.94 367 ALA A N 1
ATOM 2820 C CA . ALA A 1 367 ? -7.245 36.200 1.097 1.00 92.94 367 ALA A CA 1
ATOM 2821 C C . ALA A 1 367 ? -7.894 35.997 2.467 1.00 92.94 367 ALA A C 1
ATOM 2823 O O . ALA A 1 367 ? -8.015 36.931 3.267 1.00 92.94 367 ALA A O 1
ATOM 2824 N N . TRP A 1 368 ? -8.227 34.752 2.769 1.00 95.00 368 TRP A N 1
ATOM 2825 C CA . TRP A 1 368 ? -8.832 34.364 4.034 1.00 95.00 368 TRP A CA 1
ATOM 2826 C C . TRP A 1 368 ? -8.020 33.256 4.694 1.00 95.00 368 TRP A C 1
ATOM 2828 O O . TRP A 1 368 ? -7.407 32.423 4.026 1.00 95.00 368 TRP A O 1
ATOM 2838 N N . CYS A 1 369 ? -8.006 33.259 6.022 1.00 95.50 369 CYS A N 1
ATOM 2839 C CA . CYS A 1 369 ? -7.365 32.241 6.837 1.00 95.50 369 CYS A CA 1
ATOM 2840 C C . CYS A 1 369 ? -8.384 31.635 7.798 1.00 95.50 369 CYS A C 1
ATOM 2842 O O . CYS A 1 369 ? -9.021 32.356 8.576 1.00 95.50 369 CYS A O 1
ATOM 2844 N N . LEU A 1 370 ? -8.497 30.310 7.751 1.00 95.25 370 LEU A N 1
ATOM 2845 C CA . LEU A 1 370 ? -9.263 29.499 8.681 1.00 95.25 370 LEU A CA 1
ATOM 2846 C C . LEU A 1 370 ? -8.315 28.665 9.540 1.00 95.25 370 LEU A C 1
ATOM 2848 O O . LEU A 1 370 ? -7.414 28.002 9.024 1.00 95.25 370 LEU A O 1
ATOM 2852 N N . LYS A 1 371 ? -8.545 28.666 10.852 1.00 94.44 371 LYS A N 1
ATOM 2853 C CA . LYS A 1 371 ? -7.802 27.832 11.798 1.00 94.44 371 LYS A CA 1
ATOM 2854 C C . LYS A 1 371 ? -8.718 26.783 12.406 1.00 94.44 371 LYS A C 1
ATOM 2856 O O . LYS A 1 371 ? -9.852 27.087 12.778 1.00 94.44 371 LYS A O 1
ATOM 2861 N N . VAL A 1 372 ? -8.199 25.569 12.525 1.00 81.94 372 VAL A N 1
ATOM 2862 C CA . VAL A 1 372 ? -8.831 24.459 13.233 1.00 81.94 372 VAL A CA 1
ATOM 2863 C C . VAL A 1 372 ? -7.797 23.854 14.170 1.00 81.94 372 VAL A C 1
ATOM 2865 O O . VAL A 1 372 ? -6.748 23.398 13.722 1.00 81.94 372 VAL A O 1
ATOM 2868 N N . GLU A 1 373 ? -8.071 23.847 15.469 1.00 82.88 373 GLU A N 1
ATOM 2869 C CA . GLU A 1 373 ? -7.166 23.260 16.461 1.00 82.88 373 GLU A CA 1
ATOM 2870 C C . GLU A 1 373 ? -7.896 22.151 17.211 1.00 82.88 373 GLU A C 1
ATOM 2872 O O . GLU A 1 373 ? -8.855 22.416 17.932 1.00 82.88 373 GLU A O 1
ATOM 2877 N N . GLY A 1 374 ? -7.479 20.897 17.014 1.00 60.25 374 GLY A N 1
ATOM 2878 C CA . GLY A 1 374 ? -8.078 19.757 17.721 1.00 60.25 374 GLY A CA 1
ATOM 2879 C C . GLY A 1 374 ? -9.586 19.625 17.476 1.00 60.25 374 GLY A C 1
ATOM 2880 O O . GLY A 1 374 ? -10.342 19.319 18.391 1.00 60.25 374 GLY A O 1
ATOM 2881 N N . GLY A 1 375 ? -10.038 19.949 16.261 1.00 66.44 375 GLY A N 1
ATOM 2882 C CA . GLY A 1 375 ? -11.447 19.914 15.855 1.00 66.44 375 GLY A CA 1
ATOM 2883 C C . GLY A 1 375 ? -12.221 21.199 16.159 1.00 66.44 375 GLY A C 1
ATOM 2884 O O . GLY A 1 375 ? -13.317 21.390 15.633 1.00 66.44 375 GLY A O 1
ATOM 2885 N N . GLN A 1 376 ? -11.654 22.126 16.937 1.00 81.62 376 GLN A N 1
ATOM 2886 C CA . GLN A 1 376 ? -12.263 23.430 17.180 1.00 81.62 376 GLN A CA 1
ATOM 2887 C C . GLN A 1 376 ? -12.021 24.370 15.996 1.00 81.62 376 GLN A C 1
ATOM 2889 O O . GLN A 1 376 ? -10.895 24.808 15.760 1.00 81.62 376 GLN A O 1
ATOM 2894 N N . LYS A 1 377 ? -13.093 24.719 15.278 1.00 87.50 377 LYS A N 1
ATOM 2895 C CA . LYS A 1 377 ? -13.078 25.716 14.199 1.00 87.50 377 LYS A CA 1
ATOM 2896 C C . LYS A 1 377 ? -13.093 27.140 14.766 1.00 87.50 377 LYS A C 1
ATOM 2898 O O . LYS A 1 377 ? -13.964 27.479 15.567 1.00 87.50 377 LYS A O 1
ATOM 2903 N N . PHE A 1 378 ? -12.156 27.978 14.331 1.00 90.81 378 PHE A N 1
ATOM 2904 C CA . PHE A 1 378 ? -12.093 29.400 14.686 1.00 90.81 378 PHE A CA 1
ATOM 2905 C C . PHE A 1 378 ? -12.749 30.280 13.611 1.00 90.81 378 PHE A C 1
ATOM 2907 O O . PHE A 1 378 ? -12.875 29.841 12.468 1.00 90.81 378 PHE A O 1
ATOM 2914 N N . PRO A 1 379 ? -13.155 31.522 13.944 1.00 91.06 379 PRO A N 1
ATOM 2915 C CA . PRO A 1 379 ? -13.704 32.450 12.960 1.00 91.06 379 PRO A CA 1
ATOM 2916 C C . PRO A 1 379 ? -12.733 32.719 11.808 1.00 91.06 379 PRO A C 1
ATOM 2918 O O . PRO A 1 379 ? -11.522 32.843 12.018 1.00 91.06 379 PRO A O 1
ATOM 2921 N N . LEU A 1 380 ? -13.285 32.858 10.604 1.00 93.44 380 LEU A N 1
ATOM 2922 C CA . LEU A 1 380 ? -12.533 33.240 9.418 1.00 93.44 380 LEU A CA 1
ATOM 2923 C C . LEU A 1 380 ? -11.892 34.622 9.619 1.00 93.44 380 LEU A C 1
ATOM 2925 O O . LEU A 1 380 ? -12.530 35.553 10.114 1.00 93.44 380 LEU A O 1
ATOM 2929 N N . SER A 1 381 ? -10.627 34.764 9.226 1.00 93.38 381 SER A N 1
ATOM 2930 C CA . SER A 1 381 ? -9.881 36.018 9.371 1.00 93.38 381 SER A CA 1
ATOM 2931 C C . SER A 1 381 ? -9.314 36.495 8.032 1.00 93.38 381 SER A C 1
ATOM 2933 O O . SER A 1 381 ? -8.763 35.680 7.287 1.00 93.38 381 SER A O 1
ATOM 2935 N N . PRO A 1 382 ? -9.433 37.793 7.697 1.00 92.19 382 PRO A N 1
ATOM 2936 C CA . PRO A 1 382 ? -8.827 38.337 6.490 1.00 92.19 382 PRO A CA 1
ATOM 2937 C C . PRO A 1 382 ? -7.302 38.332 6.621 1.00 92.19 382 PRO A C 1
ATOM 2939 O O . PRO A 1 382 ? -6.747 38.624 7.684 1.00 92.19 382 PRO A O 1
ATOM 2942 N N . THR A 1 383 ? -6.611 37.999 5.537 1.00 92.69 383 THR A N 1
ATOM 2943 C CA . THR A 1 383 ? -5.149 37.916 5.503 1.00 92.69 383 THR A CA 1
ATOM 2944 C C . THR A 1 383 ? -4.597 38.300 4.131 1.00 92.69 383 THR A C 1
ATOM 2946 O O . THR A 1 383 ? -5.338 38.657 3.215 1.00 92.69 383 THR A O 1
ATOM 2949 N N . THR A 1 384 ? -3.277 38.238 3.983 1.00 88.75 384 THR A N 1
ATOM 2950 C CA . THR A 1 384 ? -2.595 38.409 2.704 1.00 88.75 384 THR A CA 1
ATOM 2951 C C . THR A 1 384 ? -2.058 37.068 2.218 1.00 88.75 384 THR A C 1
ATOM 2953 O O . THR A 1 384 ? -1.340 36.357 2.919 1.00 88.75 384 THR A O 1
ATOM 2956 N N . HIS A 1 385 ? -2.412 36.716 0.988 1.00 90.81 385 HIS A N 1
ATOM 2957 C CA . HIS A 1 385 ? -1.893 35.547 0.291 1.00 90.81 385 HIS A CA 1
ATOM 2958 C C . HIS A 1 385 ? -1.957 35.808 -1.212 1.00 90.81 385 HIS A C 1
ATOM 2960 O O . HIS A 1 385 ? -2.792 36.588 -1.679 1.00 90.81 385 HIS A O 1
ATOM 2966 N N . THR A 1 386 ? -1.069 35.183 -1.977 1.00 89.81 386 THR A N 1
ATOM 2967 C CA . THR A 1 386 ? -1.199 35.128 -3.437 1.00 89.81 386 THR A CA 1
ATOM 2968 C C . THR A 1 386 ? -2.328 34.172 -3.826 1.00 89.81 386 THR A C 1
ATOM 2970 O O . THR A 1 386 ? -2.877 33.478 -2.977 1.00 89.81 386 THR A O 1
ATOM 2973 N N . THR A 1 387 ? -2.706 34.125 -5.102 1.00 92.81 387 THR A N 1
ATOM 2974 C CA . THR A 1 387 ? -3.701 33.148 -5.571 1.00 92.81 387 THR A CA 1
ATOM 2975 C C . THR A 1 387 ? -3.207 31.732 -5.277 1.00 92.81 387 THR A C 1
ATOM 2977 O O . THR A 1 387 ? -2.009 31.475 -5.419 1.00 92.81 387 THR A O 1
ATOM 2980 N N . GLY A 1 388 ? -4.114 30.860 -4.837 1.00 94.12 388 GLY A N 1
ATOM 2981 C CA . GLY A 1 388 ? -3.806 29.494 -4.414 1.00 94.12 388 GLY A CA 1
ATOM 2982 C C . GLY A 1 388 ? -4.025 29.274 -2.923 1.00 94.12 388 GLY A C 1
ATOM 2983 O O . GLY A 1 388 ? -4.631 30.106 -2.237 1.00 94.12 388 GLY A O 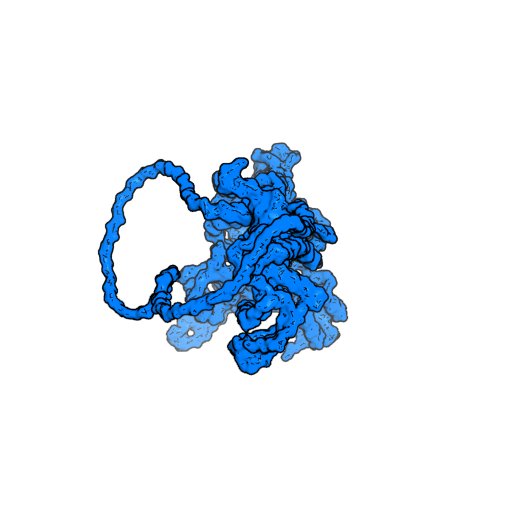1
ATOM 2984 N N . THR A 1 389 ? -3.549 28.135 -2.425 1.00 95.06 389 THR A N 1
ATOM 2985 C CA . THR A 1 389 ? -3.799 27.688 -1.050 1.00 95.06 389 THR A CA 1
ATOM 2986 C C . THR A 1 389 ? -2.504 27.342 -0.328 1.00 95.06 389 THR A C 1
ATOM 2988 O O . THR A 1 389 ? -1.565 26.795 -0.894 1.00 95.06 389 THR A O 1
ATOM 2991 N N . LYS A 1 390 ? -2.454 27.645 0.965 1.00 94.94 390 LYS A N 1
ATOM 2992 C CA . LYS A 1 390 ? -1.434 27.183 1.899 1.00 94.94 390 LYS A CA 1
ATOM 2993 C C . LYS A 1 390 ? -2.112 26.462 3.054 1.00 94.94 390 LYS A C 1
ATOM 2995 O O . LYS A 1 390 ? -2.889 27.059 3.795 1.00 94.94 390 LYS A O 1
ATOM 3000 N N . ILE A 1 391 ? -1.776 25.191 3.223 1.00 91.31 391 ILE A N 1
ATOM 3001 C CA . ILE A 1 391 ? -2.239 24.341 4.316 1.00 91.31 391 ILE A CA 1
ATOM 3002 C C . ILE A 1 391 ? -1.055 24.070 5.234 1.00 91.31 391 ILE A C 1
ATOM 3004 O O . ILE A 1 391 ? -0.082 23.445 4.821 1.00 91.31 391 ILE A O 1
ATOM 3008 N N . GLU A 1 392 ? -1.136 24.526 6.478 1.00 91.50 392 GLU A N 1
ATOM 3009 C CA . GLU A 1 392 ? -0.158 24.239 7.525 1.00 91.50 392 GLU A CA 1
ATOM 3010 C C . GLU A 1 392 ? -0.769 23.314 8.571 1.00 91.50 392 GLU A C 1
ATOM 3012 O O . GLU A 1 392 ? -1.759 23.648 9.214 1.00 91.50 392 GLU A O 1
ATOM 3017 N N . VAL A 1 393 ? -0.134 22.169 8.772 1.00 81.50 393 VAL A N 1
ATOM 3018 C CA . VAL A 1 393 ? -0.414 21.208 9.833 1.00 81.50 393 VAL A CA 1
ATOM 3019 C C . VAL A 1 393 ? 0.722 21.327 10.839 1.00 81.50 393 VAL A C 1
ATOM 3021 O O . VAL A 1 393 ? 1.839 20.879 10.580 1.00 81.50 393 VAL A O 1
ATOM 3024 N N . ARG A 1 394 ? 0.470 21.999 11.960 1.00 81.12 394 ARG A N 1
ATOM 3025 C CA . ARG A 1 394 ? 1.447 22.197 13.036 1.00 81.12 394 ARG A CA 1
ATOM 3026 C C . ARG A 1 394 ? 1.173 21.258 14.187 1.00 81.12 394 ARG A C 1
ATOM 3028 O O . ARG A 1 394 ? 0.013 20.993 14.498 1.00 81.12 394 ARG A O 1
ATOM 3035 N N . GLU A 1 395 ? 2.256 20.817 14.822 1.00 71.19 395 GLU A N 1
ATOM 3036 C CA . GLU A 1 395 ? 2.215 19.892 15.954 1.00 71.19 395 GLU A CA 1
ATOM 3037 C C . GLU A 1 395 ? 1.273 18.724 15.630 1.00 71.19 395 GLU A C 1
ATOM 3039 O O . GLU A 1 395 ? 0.197 18.568 16.213 1.00 71.19 395 GLU A O 1
ATOM 3044 N N . LEU A 1 396 ? 1.632 17.946 14.606 1.00 56.31 396 LEU A N 1
ATOM 3045 C CA . LEU A 1 396 ? 0.869 16.772 14.212 1.00 56.31 396 LEU A CA 1
ATOM 3046 C C . LEU A 1 396 ? 0.689 15.898 15.450 1.00 56.31 396 LEU A C 1
ATOM 3048 O O . LEU A 1 396 ? 1.668 15.560 16.105 1.00 56.31 396 LEU A O 1
ATOM 3052 N N . PHE A 1 397 ? -0.556 15.560 15.776 1.00 52.53 397 PHE A N 1
ATOM 3053 C CA . PHE A 1 397 ? -0.918 14.871 17.008 1.00 52.53 397 PHE A CA 1
ATOM 3054 C C . PHE A 1 397 ? -0.827 15.690 18.307 1.00 52.53 397 PHE A C 1
ATOM 3056 O O . PHE A 1 397 ? -0.806 15.078 19.367 1.00 52.53 397 PHE A O 1
ATOM 3063 N N . PHE A 1 398 ? -0.844 17.027 18.314 1.00 56.06 398 PHE A N 1
ATOM 3064 C CA . PHE A 1 398 ? -0.834 17.792 19.579 1.00 56.06 398 PHE A CA 1
ATOM 3065 C C . PHE A 1 398 ? -2.031 17.456 20.485 1.00 56.06 398 PHE A C 1
ATOM 3067 O O . PHE A 1 398 ? -1.870 17.324 21.697 1.00 56.06 398 PHE A O 1
ATOM 3074 N N . ALA A 1 399 ? -3.214 17.257 19.891 1.00 43.16 399 ALA A N 1
ATOM 3075 C CA . ALA A 1 399 ? -4.421 16.830 20.599 1.00 43.16 399 ALA A CA 1
ATOM 3076 C C . ALA A 1 399 ? -4.313 15.358 21.073 1.00 43.16 399 ALA A C 1
ATOM 3078 O O . ALA A 1 399 ? -5.028 14.907 21.966 1.00 43.16 399 ALA A O 1
ATOM 3079 N N . THR A 1 400 ? -3.298 14.642 20.566 1.00 43.06 400 THR A N 1
ATOM 3080 C CA . THR A 1 400 ? -2.882 13.282 20.938 1.00 43.06 400 THR A CA 1
ATOM 3081 C C . THR A 1 400 ? -1.399 13.113 21.241 1.00 43.06 400 THR A C 1
ATOM 3083 O O . THR A 1 400 ? -0.673 12.450 20.495 1.00 43.06 400 THR A O 1
ATOM 3086 N N . PRO A 1 401 ? -0.909 13.586 22.388 1.00 38.88 401 PRO A N 1
ATOM 3087 C CA . PRO A 1 401 ? 0.511 13.472 22.711 1.00 38.88 401 PRO A CA 1
ATOM 3088 C C . PRO A 1 401 ? 1.017 12.018 22.730 1.00 38.88 401 PRO A C 1
ATOM 3090 O O . PRO A 1 401 ? 2.179 11.757 22.434 1.00 38.88 401 PRO A O 1
ATOM 3093 N N . ALA A 1 402 ? 0.131 11.047 23.005 1.00 35.34 402 ALA A N 1
ATOM 3094 C CA . ALA A 1 402 ? 0.444 9.625 22.889 1.00 35.34 402 ALA A CA 1
ATOM 3095 C C . ALA A 1 402 ? 0.895 9.246 21.467 1.00 35.34 402 ALA A C 1
ATOM 3097 O O . ALA A 1 402 ? 1.863 8.505 21.344 1.00 35.34 402 ALA A O 1
ATOM 3098 N N . ARG A 1 403 ? 0.262 9.805 20.419 1.00 39.66 403 ARG A N 1
ATOM 3099 C CA . ARG A 1 403 ? 0.540 9.547 18.993 1.00 39.66 403 ARG A CA 1
ATOM 3100 C C . ARG A 1 403 ? 1.902 10.066 18.512 1.00 39.66 403 ARG A C 1
ATOM 3102 O O . ARG A 1 403 ? 2.435 9.555 17.538 1.00 39.66 403 ARG A O 1
ATOM 3109 N N . LEU A 1 404 ? 2.505 11.020 19.224 1.00 43.25 404 LEU A N 1
ATOM 3110 C CA . LEU A 1 404 ? 3.835 11.550 18.894 1.00 43.25 404 LEU A CA 1
ATOM 3111 C C . LEU A 1 404 ? 4.941 10.504 19.031 1.00 43.25 404 LEU A C 1
ATOM 3113 O O . LEU A 1 404 ? 5.910 10.536 18.282 1.00 43.25 404 LEU A O 1
ATOM 3117 N N . LYS A 1 405 ? 4.779 9.548 19.956 1.00 37.22 405 LYS A N 1
ATOM 3118 C CA . LYS A 1 405 ? 5.744 8.457 20.146 1.00 37.22 405 LYS A CA 1
ATOM 3119 C C . LYS A 1 405 ? 5.805 7.517 18.944 1.00 37.22 405 LYS A C 1
ATOM 3121 O O . LYS A 1 405 ? 6.739 6.735 18.901 1.00 37.22 405 LYS A O 1
ATOM 3126 N N . PHE A 1 406 ? 4.823 7.611 18.036 1.00 39.50 406 PHE A N 1
ATOM 3127 C CA . PHE A 1 406 ? 4.526 6.689 16.941 1.00 39.50 406 PHE A CA 1
ATOM 3128 C C . PHE A 1 406 ? 5.128 7.022 15.586 1.00 39.50 406 PHE A C 1
ATOM 3130 O O . PHE A 1 406 ? 5.181 6.169 14.699 1.00 39.50 406 PHE A O 1
ATOM 3137 N N . LEU A 1 407 ? 5.600 8.253 15.453 1.00 40.75 407 LEU A N 1
ATOM 3138 C CA . LEU A 1 407 ? 6.389 8.673 14.312 1.00 40.75 407 LEU A CA 1
ATOM 3139 C C . LEU A 1 407 ? 7.756 7.984 14.351 1.00 40.75 407 LEU A C 1
ATOM 3141 O O . LEU A 1 407 ? 8.313 7.752 15.430 1.00 40.75 407 LEU A O 1
ATOM 3145 N N . LYS A 1 408 ? 8.306 7.663 13.173 1.00 48.66 408 LYS A N 1
ATOM 3146 C CA . LYS A 1 408 ? 9.702 7.210 13.070 1.00 48.66 408 LYS A CA 1
ATOM 3147 C C . LYS A 1 408 ? 10.655 8.268 13.574 1.00 48.66 408 LYS A C 1
ATOM 3149 O O . LYS A 1 408 ? 10.306 9.410 13.868 1.00 48.66 408 LYS A O 1
ATOM 3154 N N . THR A 1 409 ? 11.928 7.895 13.550 1.00 55.66 409 THR A N 1
ATOM 3155 C CA . THR A 1 409 ? 12.971 8.902 13.447 1.00 55.66 409 THR A CA 1
ATOM 3156 C C . THR A 1 409 ? 12.604 9.901 12.336 1.00 55.66 409 THR A C 1
ATOM 3158 O O . THR A 1 409 ? 12.158 9.485 11.258 1.00 55.66 409 THR A O 1
ATOM 3161 N N . PRO A 1 410 ? 12.821 11.209 12.554 1.00 60.75 410 PRO A N 1
ATOM 3162 C CA . PRO A 1 410 ? 12.529 12.240 11.561 1.00 60.75 410 PRO A CA 1
ATOM 3163 C C . PRO A 1 410 ? 13.071 11.924 10.159 1.00 60.75 410 PRO A C 1
ATOM 3165 O O . PRO A 1 410 ? 12.415 12.196 9.158 1.00 60.75 410 PRO A O 1
ATOM 3168 N N . SER A 1 411 ? 14.238 11.272 10.090 1.00 61.78 411 SER A N 1
ATOM 3169 C CA . SER A 1 411 ? 14.864 10.845 8.836 1.00 61.78 411 SER A CA 1
ATOM 3170 C C . SER A 1 411 ? 14.049 9.809 8.059 1.00 61.78 411 SER A C 1
ATOM 3172 O O . SER A 1 411 ? 14.072 9.827 6.830 1.00 61.78 411 SER A O 1
ATOM 3174 N N . THR A 1 412 ? 13.368 8.883 8.734 1.00 52.38 412 THR A N 1
ATOM 3175 C CA . THR A 1 412 ? 12.618 7.828 8.038 1.00 52.38 412 THR A CA 1
ATOM 3176 C C . THR A 1 412 ? 11.256 8.336 7.579 1.00 52.38 412 THR A C 1
ATOM 3178 O O . THR A 1 412 ? 10.837 8.017 6.468 1.00 52.38 412 THR A O 1
ATOM 3181 N N . GLU A 1 413 ? 10.601 9.188 8.373 1.00 59.12 413 GLU A N 1
ATOM 3182 C CA . GLU A 1 413 ? 9.398 9.897 7.918 1.00 59.12 413 GLU A CA 1
ATOM 3183 C C . GLU A 1 413 ? 9.710 10.768 6.700 1.00 59.12 413 GLU A C 1
ATOM 3185 O O . GLU A 1 413 ? 9.044 10.663 5.672 1.00 59.12 413 GLU A O 1
ATOM 3190 N N . LEU A 1 414 ? 10.801 11.539 6.750 1.00 68.19 414 LEU A N 1
ATOM 3191 C CA . LEU A 1 414 ? 11.287 12.315 5.610 1.00 68.19 414 LEU A CA 1
ATOM 3192 C C . LEU A 1 414 ? 11.443 11.458 4.344 1.00 68.19 414 LEU A C 1
ATOM 3194 O O . LEU A 1 414 ? 11.067 11.903 3.257 1.00 68.19 414 LEU A O 1
ATOM 3198 N N . GLN A 1 415 ? 11.975 10.238 4.458 1.00 66.38 415 GLN A N 1
ATOM 3199 C CA . GLN A 1 415 ? 12.123 9.346 3.307 1.00 66.38 415 GLN A CA 1
ATOM 3200 C C . GLN A 1 415 ? 10.764 8.933 2.729 1.00 66.38 415 GLN A C 1
ATOM 3202 O O . GLN A 1 415 ? 10.582 8.978 1.515 1.00 66.38 415 GLN A O 1
ATOM 3207 N N . HIS A 1 416 ? 9.790 8.583 3.572 1.00 61.94 416 HIS A N 1
ATOM 3208 C CA . HIS A 1 416 ? 8.441 8.235 3.116 1.00 61.94 416 HIS A CA 1
ATOM 3209 C C . HIS A 1 416 ? 7.745 9.402 2.408 1.00 61.94 416 HIS A C 1
ATOM 3211 O O . HIS A 1 416 ? 7.118 9.211 1.363 1.00 61.94 416 HIS A O 1
ATOM 3217 N N . ILE A 1 417 ? 7.907 10.611 2.945 1.00 68.12 417 ILE A N 1
ATOM 3218 C CA . ILE A 1 417 ? 7.421 11.854 2.340 1.00 68.12 417 ILE A CA 1
ATOM 3219 C C . ILE A 1 417 ? 8.077 12.080 0.975 1.00 68.12 417 ILE A C 1
ATOM 3221 O O . ILE A 1 417 ? 7.394 12.353 -0.013 1.00 68.12 417 ILE A O 1
ATOM 3225 N N . THR A 1 418 ? 9.397 11.915 0.912 1.00 77.56 418 THR A N 1
ATOM 3226 C CA . THR A 1 418 ? 10.182 12.078 -0.315 1.00 77.56 418 THR A CA 1
ATOM 3227 C C . THR A 1 418 ? 9.721 11.102 -1.397 1.00 77.56 418 THR A C 1
ATOM 3229 O O . THR A 1 418 ? 9.404 11.536 -2.503 1.00 77.56 418 THR A O 1
ATOM 3232 N N . ASP A 1 419 ? 9.590 9.813 -1.072 1.00 74.75 419 ASP A N 1
ATOM 3233 C CA . ASP A 1 419 ? 9.152 8.772 -2.011 1.00 74.75 419 ASP A CA 1
ATOM 3234 C C . ASP A 1 419 ? 7.739 9.044 -2.561 1.00 74.75 419 ASP A C 1
ATOM 3236 O O . ASP A 1 419 ? 7.466 8.819 -3.745 1.00 74.75 419 ASP A O 1
ATOM 3240 N N . GLY A 1 420 ? 6.822 9.513 -1.706 1.00 75.25 420 GLY A N 1
ATOM 3241 C CA . GLY A 1 420 ? 5.456 9.870 -2.096 1.00 75.25 420 GLY A CA 1
ATOM 3242 C C . GLY A 1 420 ? 5.422 11.051 -3.066 1.00 75.25 420 GLY A C 1
ATOM 3243 O O . GLY A 1 420 ? 4.815 10.963 -4.136 1.00 75.25 420 GLY A O 1
ATOM 3244 N N . LEU A 1 421 ? 6.142 12.128 -2.740 1.00 80.31 421 LEU A N 1
ATOM 3245 C CA . LEU A 1 421 ? 6.218 13.320 -3.586 1.00 80.31 421 LEU A CA 1
ATOM 3246 C C . LEU A 1 421 ? 6.946 13.068 -4.903 1.00 80.31 421 LEU A C 1
ATOM 3248 O O . LEU A 1 421 ? 6.531 13.599 -5.927 1.00 80.31 421 LEU A O 1
ATOM 3252 N N . GLN A 1 422 ? 7.993 12.243 -4.906 1.00 86.75 422 GLN A N 1
ATOM 3253 C CA . GLN A 1 422 ? 8.678 11.837 -6.133 1.00 86.75 422 GLN A CA 1
ATOM 3254 C C . GLN A 1 422 ? 7.724 11.117 -7.090 1.00 86.75 422 GLN A C 1
ATOM 3256 O O . GLN A 1 422 ? 7.720 11.390 -8.287 1.00 86.75 422 GLN A O 1
ATOM 3261 N N . ARG A 1 423 ? 6.866 10.224 -6.581 1.00 86.62 423 ARG A N 1
ATOM 3262 C CA . ARG A 1 423 ? 5.851 9.548 -7.408 1.00 86.62 423 ARG A CA 1
ATOM 3263 C C . ARG A 1 423 ? 4.863 10.539 -8.015 1.00 86.62 423 ARG A C 1
ATOM 3265 O O . ARG A 1 423 ? 4.596 10.455 -9.209 1.00 86.62 423 ARG A O 1
ATOM 3272 N N . LEU A 1 424 ? 4.354 11.480 -7.224 1.00 83.81 424 LEU A N 1
ATOM 3273 C CA . LEU A 1 424 ? 3.438 12.511 -7.722 1.00 83.81 424 LEU A CA 1
ATOM 3274 C C . LEU A 1 424 ? 4.123 13.449 -8.726 1.00 83.81 424 LEU A C 1
ATOM 3276 O O . LEU A 1 424 ? 3.532 13.785 -9.747 1.00 83.81 424 LEU A O 1
ATOM 3280 N N . SER A 1 425 ? 5.387 13.809 -8.495 1.00 90.56 425 SER A N 1
ATOM 3281 C CA . SER A 1 425 ? 6.134 14.683 -9.401 1.00 90.56 425 SER A CA 1
ATOM 3282 C C . SER A 1 425 ? 6.442 14.026 -10.744 1.00 90.56 425 SER A C 1
ATOM 3284 O O . SER A 1 425 ? 6.466 14.720 -11.758 1.00 90.56 425 SER A O 1
ATOM 3286 N N . MET A 1 426 ? 6.633 12.702 -10.770 1.00 90.94 426 MET A N 1
ATOM 3287 C CA . MET A 1 426 ? 6.774 11.914 -11.999 1.00 90.94 426 MET A CA 1
ATOM 3288 C C . MET A 1 426 ? 5.482 11.843 -12.814 1.00 90.94 426 MET A C 1
ATOM 3290 O O . MET A 1 426 ? 5.551 11.874 -14.037 1.00 90.94 426 MET A O 1
ATOM 3294 N N . ALA A 1 427 ? 4.324 11.771 -12.154 1.00 89.62 427 ALA A N 1
ATOM 3295 C CA . ALA A 1 427 ? 3.018 11.790 -12.814 1.00 89.62 427 ALA A CA 1
ATOM 3296 C C . ALA A 1 427 ? 2.663 13.148 -13.439 1.00 89.62 427 ALA A C 1
ATOM 3298 O O . ALA A 1 427 ? 1.869 13.188 -14.374 1.00 89.62 427 ALA A O 1
ATOM 3299 N N . HIS A 1 428 ? 3.266 14.230 -12.938 1.00 89.94 428 HIS A N 1
ATOM 3300 C CA . HIS A 1 428 ? 2.972 15.605 -13.340 1.00 89.94 428 HIS A CA 1
ATOM 3301 C C . HIS A 1 428 ? 4.256 16.409 -13.631 1.00 89.94 428 HIS A C 1
ATOM 3303 O O . HIS A 1 428 ? 4.598 17.335 -12.883 1.00 89.94 428 HIS A O 1
ATOM 3309 N N . PRO A 1 429 ? 5.022 16.069 -14.688 1.00 92.44 429 PRO A N 1
ATOM 3310 C CA . PRO A 1 429 ? 6.268 16.767 -15.027 1.00 92.44 429 PRO A CA 1
ATOM 3311 C C . PRO A 1 429 ? 6.066 18.254 -15.382 1.00 92.44 429 PRO A C 1
ATOM 3313 O O . PRO A 1 429 ? 6.984 19.066 -15.230 1.00 92.44 429 PRO A O 1
ATOM 3316 N N . GLU A 1 430 ? 4.857 18.636 -15.796 1.00 93.19 430 GLU A N 1
ATOM 3317 C CA . GLU A 1 430 ? 4.440 20.008 -16.099 1.00 93.19 430 GLU A CA 1
ATOM 3318 C C . GLU A 1 430 ? 4.245 20.898 -14.858 1.00 93.19 430 GLU A C 1
ATOM 3320 O O . GLU A 1 430 ? 4.093 22.118 -14.987 1.00 93.19 430 GLU A O 1
ATOM 3325 N N . ILE A 1 431 ? 4.254 20.307 -13.661 1.00 93.88 431 ILE A N 1
ATOM 3326 C CA . ILE A 1 431 ? 4.095 20.976 -12.364 1.00 93.88 431 ILE A CA 1
ATOM 3327 C C . ILE A 1 431 ? 5.447 20.976 -11.645 1.00 93.88 431 ILE A C 1
ATOM 3329 O O . ILE A 1 431 ? 6.164 19.976 -11.671 1.00 93.88 431 ILE A O 1
ATOM 3333 N N . SER A 1 432 ? 5.824 22.089 -11.008 1.00 96.38 432 SER A N 1
ATOM 3334 C CA . SER A 1 432 ? 7.025 22.120 -10.164 1.00 96.38 432 SER A CA 1
ATOM 3335 C C . SER A 1 432 ? 6.727 21.564 -8.772 1.00 96.38 432 SER A C 1
ATOM 3337 O O . SER A 1 432 ? 5.668 21.826 -8.202 1.00 96.38 432 SER A O 1
ATOM 3339 N N . PHE A 1 433 ? 7.674 20.809 -8.220 1.00 95.38 433 PHE A N 1
ATOM 3340 C CA . PHE A 1 433 ? 7.588 20.252 -6.872 1.00 95.38 433 PHE A CA 1
ATOM 3341 C C . PHE A 1 433 ? 8.848 20.601 -6.097 1.00 95.38 433 PHE A C 1
ATOM 3343 O O . PHE A 1 433 ? 9.952 20.333 -6.558 1.00 95.38 433 PHE A O 1
ATOM 3350 N N . SER A 1 434 ? 8.709 21.123 -4.886 1.00 95.06 434 SER A N 1
ATOM 3351 C CA . SER A 1 434 ? 9.851 21.301 -3.986 1.00 95.06 434 SER A CA 1
ATOM 3352 C C . SER A 1 434 ? 9.552 20.721 -2.613 1.00 95.06 434 SER A C 1
ATOM 3354 O O . SER A 1 434 ? 8.433 20.830 -2.115 1.00 95.06 434 SER A O 1
ATOM 3356 N N . LEU A 1 435 ? 10.557 20.091 -2.005 1.00 92.88 435 LEU A N 1
ATOM 3357 C CA . LEU A 1 435 ? 10.510 19.606 -0.629 1.00 92.88 435 LEU A CA 1
ATOM 3358 C C . LEU A 1 435 ? 11.652 20.239 0.161 1.00 92.88 435 LEU A C 1
ATOM 3360 O O . LEU A 1 435 ? 12.828 20.074 -0.178 1.00 92.88 435 LEU A O 1
ATOM 3364 N N . LYS A 1 436 ? 11.311 20.934 1.244 1.00 92.19 436 LYS A N 1
ATOM 3365 C CA . LYS A 1 436 ? 12.273 21.530 2.178 1.00 92.19 436 LYS A CA 1
ATOM 3366 C C . LYS A 1 436 ? 12.093 20.937 3.566 1.00 92.19 436 LYS A C 1
ATOM 3368 O O . LYS A 1 436 ? 10.978 20.864 4.070 1.00 92.19 436 LYS A O 1
ATOM 3373 N N . GLU A 1 437 ? 13.196 20.562 4.196 1.00 86.94 437 GLU A N 1
ATOM 3374 C CA . GLU A 1 437 ? 13.248 20.173 5.601 1.00 86.94 437 GLU A CA 1
ATOM 3375 C C . GLU A 1 437 ? 13.930 21.291 6.396 1.00 86.94 437 GLU A C 1
ATOM 3377 O O . GLU A 1 437 ? 15.129 21.541 6.227 1.00 86.94 437 GLU A O 1
ATOM 3382 N N . LYS A 1 438 ? 13.181 21.988 7.257 1.00 84.88 438 LYS A N 1
ATOM 3383 C CA . LYS A 1 438 ? 13.640 23.225 7.918 1.00 84.88 438 LYS A CA 1
ATOM 3384 C C . LYS A 1 438 ? 14.166 24.222 6.866 1.00 84.88 438 LYS A C 1
ATOM 3386 O O . LYS A 1 438 ? 13.410 24.675 6.011 1.00 84.88 438 LYS A O 1
ATOM 3391 N N . ASN A 1 439 ? 15.469 24.515 6.880 1.00 83.81 439 ASN A N 1
ATOM 3392 C CA . ASN A 1 439 ? 16.131 25.397 5.909 1.00 83.81 439 ASN A CA 1
ATOM 3393 C C . ASN A 1 439 ? 16.859 24.641 4.781 1.00 83.81 439 ASN A C 1
ATOM 3395 O O . ASN A 1 439 ? 17.475 25.271 3.923 1.00 83.81 439 ASN A O 1
ATOM 3399 N N . ARG A 1 440 ? 16.834 23.303 4.784 1.00 90.56 440 ARG A N 1
ATOM 3400 C CA . ARG A 1 440 ? 17.526 22.460 3.805 1.00 90.56 440 ARG A CA 1
ATOM 3401 C C . ARG A 1 440 ? 16.572 22.059 2.686 1.00 90.56 440 ARG A C 1
ATOM 3403 O O . ARG A 1 440 ? 15.550 21.431 2.940 1.00 90.56 440 ARG A O 1
ATOM 3410 N N . THR A 1 441 ? 16.935 22.342 1.441 1.00 93.62 441 THR A N 1
ATOM 3411 C CA . THR A 1 441 ? 16.237 21.778 0.279 1.00 93.62 441 THR A CA 1
ATOM 3412 C C . THR A 1 441 ? 16.580 20.294 0.154 1.00 93.62 441 THR A C 1
ATOM 3414 O O . THR A 1 441 ? 17.754 19.942 0.043 1.00 93.62 441 THR A O 1
ATOM 3417 N N . VAL A 1 442 ? 15.563 19.431 0.200 1.00 90.31 442 VAL A N 1
ATOM 3418 C CA . VAL A 1 442 ? 15.693 17.981 -0.015 1.00 90.31 442 VAL A CA 1
ATOM 3419 C C . VAL A 1 442 ? 15.716 17.706 -1.512 1.00 90.31 442 VAL A C 1
ATOM 3421 O O . VAL A 1 442 ? 16.641 17.075 -2.014 1.00 90.31 442 VAL A O 1
ATOM 3424 N N . PHE A 1 443 ? 14.736 18.252 -2.229 1.00 94.56 443 PHE A N 1
ATOM 3425 C CA . PHE A 1 443 ? 14.753 18.339 -3.682 1.00 94.56 443 PHE A CA 1
ATOM 3426 C C . PHE A 1 443 ? 14.000 19.583 -4.154 1.00 94.56 443 PHE A C 1
ATOM 3428 O O . PHE A 1 443 ? 13.115 20.102 -3.467 1.00 94.56 443 PHE A O 1
ATOM 3435 N N . ASP A 1 444 ? 14.349 20.029 -5.354 1.00 94.75 444 ASP A N 1
ATOM 3436 C CA . ASP A 1 444 ? 13.627 21.050 -6.099 1.00 94.75 444 ASP A CA 1
ATOM 3437 C C . ASP A 1 444 ? 13.553 20.603 -7.558 1.00 94.75 444 ASP A C 1
ATOM 3439 O O . ASP A 1 444 ? 14.567 20.398 -8.229 1.00 94.75 444 ASP A O 1
ATOM 3443 N N . TYR A 1 445 ? 12.334 20.350 -8.004 1.00 95.88 445 TYR A N 1
ATOM 3444 C CA . TYR A 1 445 ? 12.009 19.721 -9.266 1.00 95.88 445 TYR A CA 1
ATOM 3445 C C . TYR A 1 445 ? 11.249 20.739 -10.121 1.00 95.88 445 TYR A C 1
ATOM 3447 O O . TYR A 1 445 ? 10.028 20.868 -9.985 1.00 95.88 445 TYR A O 1
ATOM 3455 N N . PRO A 1 446 ? 11.937 21.470 -11.021 1.00 94.25 446 PRO A N 1
ATOM 3456 C CA . PRO A 1 446 ? 11.296 22.473 -11.863 1.00 94.25 446 PRO A CA 1
ATOM 3457 C C . PRO A 1 446 ? 10.344 21.820 -12.869 1.00 94.25 446 PRO A C 1
ATOM 3459 O O . PRO A 1 446 ? 10.407 20.612 -13.111 1.00 94.25 446 PRO A O 1
ATOM 3462 N N . LYS A 1 447 ? 9.459 22.620 -13.469 1.00 93.75 447 LYS A N 1
ATOM 3463 C CA . LYS A 1 447 ? 8.636 22.190 -14.612 1.00 93.75 447 LYS A CA 1
ATOM 3464 C C . LYS A 1 447 ? 9.558 21.781 -15.759 1.00 93.75 447 LYS A C 1
ATOM 3466 O O . LYS A 1 447 ? 10.537 22.480 -16.020 1.00 93.75 447 LYS A O 1
ATOM 3471 N N . GLY A 1 448 ? 9.246 20.694 -16.448 1.00 92.50 448 GLY A N 1
ATOM 3472 C CA . GLY A 1 448 ? 10.090 20.211 -17.537 1.00 92.50 448 GLY A CA 1
ATOM 3473 C C . GLY A 1 448 ? 9.446 19.090 -18.332 1.00 92.50 448 GLY A C 1
ATOM 3474 O O . GLY A 1 448 ? 8.248 18.832 -18.215 1.00 92.50 448 GLY A O 1
ATOM 3475 N N . SER A 1 449 ? 10.253 18.422 -19.153 1.00 92.75 449 SER A N 1
ATOM 3476 C CA . SER A 1 449 ? 9.815 17.198 -19.816 1.00 92.75 449 SER A CA 1
ATOM 3477 C C . SER A 1 449 ? 9.748 16.031 -18.825 1.00 92.75 449 SER A C 1
ATOM 3479 O O . SER A 1 449 ? 10.349 16.064 -17.745 1.00 92.75 449 SER A O 1
ATOM 3481 N N . LEU A 1 450 ? 9.055 14.956 -19.212 1.00 91.69 450 LEU A N 1
ATOM 3482 C CA . LEU A 1 450 ? 9.059 13.711 -18.445 1.00 91.69 450 LEU A CA 1
ATOM 3483 C C . LEU A 1 450 ? 10.492 13.201 -18.214 1.00 91.69 450 LEU A C 1
ATOM 3485 O O . LEU A 1 450 ? 10.825 12.804 -17.104 1.00 91.69 450 LEU A O 1
ATOM 3489 N N . LEU A 1 451 ? 11.365 13.269 -19.225 1.00 90.31 451 LEU A N 1
ATOM 3490 C CA . LEU A 1 451 ? 12.748 12.811 -19.094 1.00 90.31 451 LEU A CA 1
ATOM 3491 C C . LEU A 1 451 ? 13.549 13.662 -18.098 1.00 90.31 451 LEU A C 1
ATOM 3493 O O . LEU A 1 451 ? 14.280 13.100 -17.285 1.00 90.31 451 LEU A O 1
ATOM 3497 N N . ASP A 1 452 ? 13.369 14.987 -18.100 1.00 91.25 452 ASP A N 1
ATOM 3498 C CA . ASP A 1 452 ? 14.020 15.880 -17.127 1.00 91.25 452 ASP A CA 1
ATOM 3499 C C . ASP A 1 452 ? 13.582 15.549 -15.695 1.00 91.25 452 ASP A C 1
ATOM 3501 O O . ASP A 1 452 ? 14.400 15.489 -14.773 1.00 91.25 452 ASP A O 1
ATOM 3505 N N . ARG A 1 453 ? 12.283 15.280 -15.503 1.00 94.44 453 ARG A N 1
ATOM 3506 C CA . ARG A 1 453 ? 11.726 14.862 -14.212 1.00 94.44 453 ARG A CA 1
ATOM 3507 C C . ARG A 1 453 ? 12.287 13.512 -13.769 1.00 94.44 453 ARG A C 1
ATOM 3509 O O . ARG A 1 453 ? 12.702 13.384 -12.619 1.00 94.44 453 ARG A O 1
ATOM 3516 N N . LEU A 1 454 ? 12.333 12.525 -14.661 1.00 93.69 454 LEU A N 1
ATOM 3517 C CA . LEU A 1 454 ? 12.886 11.206 -14.356 1.00 93.69 454 LEU A CA 1
ATOM 3518 C C . LEU A 1 454 ? 14.389 11.266 -14.076 1.00 93.69 454 LEU A C 1
ATOM 3520 O O . LEU A 1 454 ? 14.846 10.600 -13.155 1.00 93.69 454 LEU A O 1
ATOM 3524 N N . HIS A 1 455 ? 15.147 12.105 -14.783 1.00 91.88 455 HIS A N 1
ATOM 3525 C CA . HIS A 1 455 ? 16.551 12.377 -14.469 1.00 91.88 455 HIS A CA 1
ATOM 3526 C C . HIS A 1 455 ? 16.691 12.932 -13.044 1.00 91.88 455 HIS A C 1
ATOM 3528 O O . HIS A 1 455 ? 17.479 12.413 -12.254 1.00 91.88 455 HIS A O 1
ATOM 3534 N N . ALA A 1 456 ? 15.893 13.937 -12.679 1.00 90.38 456 ALA A N 1
ATOM 3535 C CA . ALA A 1 456 ? 15.960 14.550 -11.354 1.00 90.38 456 ALA A CA 1
ATOM 3536 C C . ALA A 1 456 ? 15.590 13.581 -10.208 1.00 90.38 456 ALA A C 1
ATOM 3538 O O . ALA A 1 456 ? 16.110 13.715 -9.099 1.00 90.38 456 ALA A O 1
ATOM 3539 N N . VAL A 1 457 ? 14.709 12.606 -10.462 1.00 91.81 457 VAL A N 1
ATOM 3540 C CA . VAL A 1 457 ? 14.246 11.631 -9.458 1.00 91.81 457 VAL A CA 1
ATOM 3541 C C . VAL A 1 457 ? 15.105 10.363 -9.417 1.00 91.81 457 VAL A C 1
ATOM 3543 O O . VAL A 1 457 ? 15.488 9.908 -8.342 1.00 91.81 457 VAL A O 1
ATOM 3546 N N . MET A 1 458 ? 15.392 9.769 -10.574 1.00 91.25 458 MET A N 1
ATOM 3547 C CA . MET A 1 458 ? 16.048 8.461 -10.706 1.00 91.25 458 MET A CA 1
ATOM 3548 C C . MET A 1 458 ? 17.565 8.566 -10.911 1.00 91.25 458 MET A C 1
ATOM 3550 O O . MET A 1 458 ? 18.268 7.561 -10.813 1.00 91.25 458 MET A O 1
ATOM 3554 N N . GLY A 1 459 ? 18.076 9.774 -11.152 1.00 88.81 459 GLY A N 1
ATOM 3555 C CA . GLY A 1 459 ? 19.496 10.068 -11.294 1.00 88.81 459 GLY A CA 1
ATOM 3556 C C . GLY A 1 459 ? 19.999 10.046 -12.738 1.00 88.81 459 GLY A C 1
ATOM 3557 O O . GLY A 1 459 ? 19.346 9.567 -13.666 1.00 88.81 459 GLY A O 1
ATOM 3558 N N . LYS A 1 460 ? 21.211 10.579 -12.913 1.00 84.81 460 LYS A N 1
ATOM 3559 C CA . LYS A 1 460 ? 21.871 10.756 -14.215 1.00 84.81 460 LYS A CA 1
ATOM 3560 C C . LYS A 1 460 ? 22.075 9.441 -14.974 1.00 84.81 460 LYS A C 1
ATOM 3562 O O . LYS A 1 460 ? 21.816 9.377 -16.169 1.00 84.81 460 LYS A O 1
ATOM 3567 N N . GLU A 1 461 ? 22.474 8.392 -14.257 1.00 82.00 461 GLU A N 1
ATOM 3568 C CA . GLU A 1 461 ? 22.723 7.061 -14.822 1.00 82.00 461 GLU A CA 1
ATOM 3569 C C . GLU A 1 461 ? 21.479 6.499 -15.528 1.00 82.00 461 GLU A C 1
ATOM 3571 O O . GLU A 1 461 ? 21.594 5.903 -16.598 1.00 82.00 461 GLU A O 1
ATOM 3576 N N . PHE A 1 462 ? 20.283 6.744 -14.973 1.00 88.81 462 PHE A N 1
ATOM 3577 C CA . PHE A 1 462 ? 19.030 6.347 -15.609 1.00 88.81 462 PHE A CA 1
ATOM 3578 C C . PHE A 1 462 ? 18.800 7.116 -16.908 1.00 88.81 462 PHE A C 1
ATOM 3580 O O . PHE A 1 462 ? 18.557 6.487 -17.927 1.00 88.81 462 PHE A O 1
ATOM 3587 N N . ALA A 1 463 ? 18.928 8.444 -16.905 1.00 85.88 463 ALA A N 1
ATOM 3588 C CA . ALA A 1 463 ? 18.678 9.266 -18.091 1.00 85.88 463 ALA A CA 1
ATOM 3589 C C . ALA A 1 463 ? 19.599 8.918 -19.278 1.00 85.88 463 ALA A C 1
ATOM 3591 O O . ALA A 1 463 ? 19.154 8.936 -20.422 1.00 85.88 463 ALA A O 1
ATOM 3592 N N . GLU A 1 464 ? 20.858 8.558 -19.012 1.00 83.19 464 GLU A N 1
ATOM 3593 C CA . GLU A 1 464 ? 21.832 8.159 -20.042 1.00 83.19 464 GLU A CA 1
ATOM 3594 C C . GLU A 1 464 ? 21.577 6.752 -20.609 1.00 83.19 464 GLU A C 1
ATOM 3596 O O . GLU A 1 464 ? 21.959 6.464 -21.742 1.00 83.19 464 GLU A O 1
ATOM 3601 N N . ASN A 1 465 ? 20.917 5.879 -19.841 1.00 83.69 465 ASN A N 1
ATOM 3602 C CA . ASN A 1 465 ? 20.670 4.476 -20.195 1.00 83.69 465 ASN A CA 1
ATOM 3603 C C . ASN A 1 465 ? 19.175 4.150 -20.350 1.00 83.69 465 ASN A C 1
ATOM 3605 O O . ASN A 1 465 ? 18.798 2.977 -20.368 1.00 83.69 465 ASN A O 1
ATOM 3609 N N . ALA A 1 466 ? 18.316 5.164 -20.421 1.00 88.62 466 ALA A N 1
ATOM 3610 C CA . ALA A 1 466 ? 16.877 5.017 -20.551 1.00 88.62 466 ALA A CA 1
ATOM 3611 C C . ALA A 1 466 ? 16.459 5.017 -22.022 1.00 88.62 466 ALA A C 1
ATOM 3613 O O . ALA A 1 466 ? 16.879 5.852 -22.823 1.00 88.62 466 ALA A O 1
ATOM 3614 N N . LEU A 1 467 ? 15.573 4.092 -22.362 1.00 90.31 467 LEU A N 1
ATOM 3615 C CA . LEU A 1 467 ? 14.965 3.978 -23.674 1.00 90.31 467 LEU A CA 1
ATOM 3616 C C . LEU A 1 467 ? 13.562 4.570 -23.632 1.00 90.31 467 LEU A C 1
ATOM 3618 O O . LEU A 1 467 ? 12.781 4.161 -22.767 1.00 90.31 467 LEU A O 1
ATOM 3622 N N . PRO A 1 468 ? 13.227 5.503 -24.540 1.00 92.88 468 PRO A N 1
ATOM 3623 C CA . PRO A 1 468 ? 11.865 5.986 -24.656 1.00 92.88 468 PRO A CA 1
ATOM 3624 C C . PRO A 1 468 ? 10.971 4.849 -25.141 1.00 92.88 468 PRO A C 1
ATOM 3626 O O . PRO A 1 468 ? 11.331 4.073 -26.029 1.00 92.88 468 PRO A O 1
ATOM 3629 N N . LEU A 1 469 ? 9.783 4.781 -24.567 1.00 92.00 469 LEU A N 1
ATOM 3630 C CA . LEU A 1 469 ? 8.746 3.842 -24.934 1.00 92.00 469 LEU A CA 1
ATOM 3631 C C . LEU A 1 469 ? 7.494 4.630 -25.296 1.00 92.00 469 LEU A C 1
ATOM 3633 O O . LEU A 1 469 ? 7.080 5.525 -24.563 1.00 92.00 469 LEU A O 1
ATOM 3637 N N . ASN A 1 470 ? 6.897 4.282 -26.431 1.00 93.75 470 ASN A N 1
ATOM 3638 C CA . ASN A 1 470 ? 5.612 4.804 -26.867 1.00 93.75 470 ASN A CA 1
ATOM 3639 C C . ASN A 1 470 ? 4.899 3.715 -27.676 1.00 93.75 470 ASN A C 1
ATOM 3641 O O . ASN A 1 470 ? 5.399 3.273 -28.709 1.00 93.75 470 ASN A O 1
ATOM 3645 N N . ALA A 1 471 ? 3.759 3.252 -27.177 1.00 92.56 471 ALA A N 1
ATOM 3646 C CA . ALA A 1 471 ? 2.929 2.251 -27.824 1.00 92.56 471 ALA A CA 1
ATOM 3647 C C . ALA A 1 471 ? 1.451 2.580 -27.607 1.00 92.56 471 ALA A C 1
ATOM 3649 O O . ALA A 1 471 ? 1.049 3.061 -26.549 1.00 92.56 471 ALA A O 1
ATOM 3650 N N . SER A 1 472 ? 0.611 2.292 -28.595 1.00 92.94 472 SER A N 1
ATOM 3651 C CA . SER A 1 472 ? -0.836 2.446 -28.469 1.00 92.94 472 SER A CA 1
ATOM 3652 C C . SER A 1 472 ? -1.570 1.265 -29.084 1.00 92.94 472 SER A C 1
ATOM 3654 O O . SER A 1 472 ? -1.125 0.676 -30.070 1.00 92.94 472 SER A O 1
ATOM 3656 N N . ARG A 1 473 ? -2.692 0.886 -28.469 1.00 90.62 473 ARG A N 1
ATOM 3657 C CA . ARG A 1 473 ? -3.560 -0.191 -28.946 1.00 90.62 473 ARG A CA 1
ATOM 3658 C C . ARG A 1 473 ? -4.960 -0.048 -28.361 1.00 90.62 473 ARG A C 1
ATOM 3660 O O . ARG A 1 473 ? -5.094 0.083 -27.153 1.00 90.62 473 ARG A O 1
ATOM 3667 N N . ASP A 1 474 ? -5.990 -0.088 -29.203 1.00 85.62 474 ASP A N 1
ATOM 3668 C CA . ASP A 1 474 ? -7.403 -0.136 -28.785 1.00 85.62 474 ASP A CA 1
ATOM 3669 C C . ASP A 1 474 ? -7.805 0.949 -27.755 1.00 85.62 474 ASP A C 1
ATOM 3671 O O . ASP A 1 474 ? -8.572 0.705 -26.828 1.00 85.62 474 ASP A O 1
ATOM 3675 N N . GLY A 1 475 ? -7.258 2.165 -27.896 1.00 85.50 475 GLY A N 1
ATOM 3676 C CA . GLY A 1 475 ? -7.505 3.289 -26.978 1.00 85.50 475 GLY A CA 1
ATOM 3677 C C . GLY A 1 475 ? -6.646 3.294 -25.706 1.00 85.50 475 GLY A C 1
ATOM 3678 O O . GLY A 1 475 ? -6.733 4.236 -24.922 1.00 85.50 475 GLY A O 1
ATOM 3679 N N . TYR A 1 476 ? -5.791 2.289 -25.517 1.00 93.56 476 TYR A N 1
ATOM 3680 C CA . TYR A 1 476 ? -4.764 2.246 -24.481 1.00 93.56 476 TYR A CA 1
ATOM 3681 C C . TYR A 1 476 ? -3.480 2.843 -25.035 1.00 93.56 476 TYR A C 1
ATOM 3683 O O . TYR A 1 476 ? -3.072 2.546 -26.160 1.00 93.56 476 TYR A O 1
ATOM 3691 N N . HIS A 1 477 ? -2.823 3.659 -24.229 1.00 95.50 477 HIS A N 1
ATOM 3692 C CA . HIS A 1 477 ? -1.570 4.303 -24.563 1.00 95.50 477 HIS A CA 1
ATOM 3693 C C . HIS A 1 477 ? -0.562 4.038 -23.457 1.00 95.50 477 HIS A C 1
ATOM 3695 O O . HIS A 1 477 ? -0.837 4.295 -22.290 1.00 95.50 477 HIS A O 1
ATOM 3701 N N . LEU A 1 478 ? 0.587 3.494 -23.825 1.00 95.69 478 LEU A N 1
ATOM 3702 C CA . LEU A 1 478 ? 1.699 3.247 -22.932 1.00 95.69 478 LEU A CA 1
ATOM 3703 C C . LEU A 1 478 ? 2.857 4.136 -23.370 1.00 95.69 478 LEU A C 1
ATOM 3705 O O . LEU A 1 478 ? 3.369 3.987 -24.478 1.00 95.69 478 LEU A O 1
ATOM 3709 N N . GLU A 1 479 ? 3.284 5.022 -22.486 1.00 95.56 479 GLU A N 1
ATOM 3710 C CA . GLU A 1 479 ? 4.453 5.871 -22.685 1.00 95.56 479 GLU A CA 1
ATOM 3711 C C . GLU A 1 479 ? 5.410 5.768 -21.495 1.00 95.56 479 GLU A C 1
ATOM 3713 O O . GLU A 1 479 ? 5.058 5.248 -20.434 1.00 95.56 479 GLU A O 1
ATOM 3718 N N . GLY A 1 480 ? 6.638 6.250 -21.653 1.00 94.88 480 GLY A N 1
ATOM 3719 C CA . GLY A 1 480 ? 7.587 6.370 -20.553 1.00 94.88 480 GLY A CA 1
ATOM 3720 C C . GLY A 1 480 ? 8.995 5.964 -20.943 1.00 94.88 480 GLY A C 1
ATOM 3721 O O . GLY A 1 480 ? 9.386 6.070 -22.103 1.00 94.88 480 GLY A O 1
ATOM 3722 N N . TYR A 1 481 ? 9.762 5.522 -19.952 1.00 95.31 481 TYR A N 1
ATOM 3723 C CA . TYR A 1 481 ? 11.167 5.176 -20.115 1.00 95.31 481 TYR A CA 1
ATOM 3724 C C . TYR A 1 481 ? 11.512 3.895 -19.365 1.00 95.31 481 TYR A C 1
ATOM 3726 O O . TYR A 1 481 ? 11.079 3.692 -18.228 1.00 95.31 481 TYR A O 1
ATOM 3734 N N . ALA A 1 482 ? 12.332 3.049 -19.980 1.00 94.44 482 ALA A N 1
ATOM 3735 C CA . ALA A 1 482 ? 12.818 1.816 -19.372 1.00 94.44 482 ALA A CA 1
ATOM 3736 C C . ALA A 1 482 ? 14.331 1.687 -19.567 1.00 94.44 482 ALA A C 1
ATOM 3738 O O . ALA A 1 482 ? 14.853 2.049 -20.620 1.00 94.44 482 ALA A O 1
ATOM 3739 N N . SER A 1 483 ? 15.053 1.217 -18.553 1.00 91.00 483 SER A N 1
ATOM 3740 C CA . SER A 1 483 ? 16.507 1.117 -18.629 1.00 91.00 483 SER A CA 1
ATOM 3741 C C . SER A 1 483 ? 16.947 0.007 -19.577 1.00 91.00 483 SER A C 1
ATOM 3743 O O . SER A 1 483 ? 16.293 -1.034 -19.708 1.00 91.00 483 SER A O 1
ATOM 3745 N N . LEU A 1 484 ? 18.103 0.212 -20.204 1.00 87.81 484 LEU A N 1
ATOM 3746 C CA . LEU A 1 484 ? 18.865 -0.866 -20.817 1.00 87.81 484 LEU A CA 1
ATOM 3747 C C . LEU A 1 484 ? 19.108 -1.977 -19.779 1.00 87.81 484 LEU A C 1
ATOM 3749 O O . LEU A 1 484 ? 19.322 -1.662 -18.604 1.00 87.81 484 LEU A O 1
ATOM 3753 N N . PRO A 1 485 ? 19.133 -3.266 -20.168 1.00 84.50 485 PRO A N 1
ATOM 3754 C CA . PRO A 1 485 ? 19.312 -4.351 -19.199 1.00 84.50 485 PRO A CA 1
ATOM 3755 C C . PRO A 1 485 ? 20.678 -4.305 -18.482 1.00 84.50 485 PRO A C 1
ATOM 3757 O O . PRO A 1 485 ? 20.836 -4.826 -17.377 1.00 84.50 485 PRO A O 1
ATOM 3760 N N . THR A 1 486 ? 21.662 -3.613 -19.073 1.00 78.06 486 THR A N 1
ATOM 3761 C CA . THR A 1 486 ? 22.967 -3.320 -18.456 1.00 78.06 486 THR A CA 1
ATOM 3762 C C . THR A 1 486 ? 22.843 -2.464 -17.188 1.00 78.06 486 THR A C 1
ATOM 3764 O O . THR A 1 486 ? 23.641 -2.627 -16.267 1.00 78.06 486 THR A O 1
ATOM 3767 N N . LEU A 1 487 ? 21.814 -1.613 -17.093 1.00 84.69 487 LEU A N 1
ATOM 3768 C CA . LEU A 1 487 ? 21.482 -0.839 -15.901 1.00 84.69 487 LEU A CA 1
ATOM 3769 C C . LEU A 1 487 ? 20.356 -1.530 -15.121 1.00 84.69 487 LEU A C 1
ATOM 3771 O O . LEU A 1 487 ? 19.171 -1.391 -15.433 1.00 84.69 487 LEU A O 1
ATOM 3775 N N . ASN A 1 488 ? 20.736 -2.255 -14.070 1.00 87.88 488 ASN A N 1
ATOM 3776 C CA . ASN A 1 488 ? 19.819 -3.003 -13.211 1.00 87.88 488 ASN A CA 1
ATOM 3777 C C . ASN A 1 488 ? 20.156 -2.849 -11.717 1.00 87.88 488 ASN A C 1
ATOM 3779 O O . ASN A 1 488 ? 21.247 -2.424 -11.329 1.00 87.88 488 ASN A O 1
ATOM 3783 N N . ARG A 1 489 ? 19.200 -3.197 -10.851 1.00 84.12 489 ARG A N 1
ATOM 3784 C CA . ARG A 1 489 ? 19.352 -3.197 -9.386 1.00 84.12 489 ARG A CA 1
ATOM 3785 C C . ARG A 1 489 ? 18.947 -4.547 -8.806 1.00 84.12 489 ARG A C 1
ATOM 3787 O O . ARG A 1 489 ? 18.172 -5.283 -9.402 1.00 84.12 489 ARG A O 1
ATOM 3794 N N . ALA A 1 490 ? 19.435 -4.834 -7.602 1.00 74.69 490 ALA A N 1
ATOM 3795 C CA . ALA A 1 490 ? 19.047 -6.021 -6.834 1.00 74.69 490 ALA A CA 1
ATOM 3796 C C . ALA A 1 490 ? 17.620 -5.938 -6.250 1.00 74.69 490 ALA A C 1
ATOM 3798 O O . ALA A 1 490 ? 17.159 -6.862 -5.599 1.00 74.69 490 ALA A O 1
ATOM 3799 N N . ASN A 1 491 ? 16.925 -4.808 -6.412 1.00 81.12 491 ASN A N 1
ATOM 3800 C CA . ASN A 1 491 ? 15.554 -4.637 -5.945 1.00 81.12 491 ASN A CA 1
ATOM 3801 C C . ASN A 1 491 ? 14.742 -3.790 -6.930 1.00 81.12 491 ASN A C 1
ATOM 3803 O O . ASN A 1 491 ? 15.287 -2.982 -7.681 1.00 81.12 491 ASN A O 1
ATOM 3807 N N . ALA A 1 492 ? 13.421 -3.941 -6.877 1.00 82.75 492 ALA A N 1
ATOM 3808 C CA . ALA A 1 492 ? 12.473 -3.243 -7.742 1.00 82.75 492 ALA A CA 1
ATOM 3809 C C . ALA A 1 492 ? 12.109 -1.817 -7.266 1.00 82.75 492 ALA A C 1
ATOM 3811 O O . ALA A 1 492 ? 11.074 -1.287 -7.665 1.00 82.75 492 ALA A O 1
ATOM 3812 N N . ARG A 1 493 ? 12.900 -1.174 -6.386 1.00 80.25 493 ARG A N 1
ATOM 3813 C CA . ARG A 1 493 ? 12.517 0.131 -5.794 1.00 80.25 493 ARG A CA 1
ATOM 3814 C C . ARG A 1 493 ? 12.350 1.240 -6.834 1.00 80.25 493 ARG A C 1
ATOM 3816 O O . ARG A 1 493 ? 11.490 2.095 -6.659 1.00 80.25 493 ARG A O 1
ATOM 3823 N N . LEU A 1 494 ? 13.137 1.192 -7.909 1.00 88.62 494 LEU A N 1
ATOM 3824 C CA . LEU A 1 494 ? 13.125 2.156 -9.014 1.00 88.62 494 LEU A CA 1
ATOM 3825 C C . LEU A 1 494 ? 12.232 1.713 -10.189 1.00 88.62 494 LEU A C 1
ATOM 3827 O O . LEU A 1 494 ? 12.488 2.074 -11.335 1.00 88.62 494 LEU A O 1
ATOM 3831 N N . GLN A 1 495 ? 11.201 0.913 -9.909 1.00 92.19 495 GLN A N 1
ATOM 3832 C CA . GLN A 1 495 ? 10.138 0.597 -10.860 1.00 92.19 495 GLN A CA 1
ATOM 3833 C C . GLN A 1 495 ? 8.902 1.426 -10.530 1.00 92.19 495 GLN A C 1
ATOM 3835 O O . GLN A 1 495 ? 8.198 1.177 -9.544 1.00 92.19 495 GLN A O 1
ATOM 3840 N N . TYR A 1 496 ? 8.646 2.424 -11.365 1.00 92.88 496 TYR A N 1
ATOM 3841 C CA . TYR A 1 496 ? 7.495 3.303 -11.255 1.00 92.88 496 TYR A CA 1
ATOM 3842 C C . TYR A 1 496 ? 6.486 2.962 -12.349 1.00 92.88 496 TYR A C 1
ATOM 3844 O O . TYR A 1 496 ? 6.800 2.926 -13.535 1.00 92.88 496 TYR A O 1
ATOM 3852 N N . LEU A 1 497 ? 5.261 2.667 -11.933 1.00 93.00 497 LEU A N 1
ATOM 3853 C CA . LEU A 1 497 ? 4.168 2.293 -12.818 1.00 93.00 497 LEU A CA 1
ATOM 3854 C C . LEU A 1 497 ? 2.997 3.213 -12.508 1.00 93.00 497 LEU A C 1
ATOM 3856 O O . LEU A 1 497 ? 2.644 3.389 -11.338 1.00 93.00 497 LEU A O 1
ATOM 3860 N N . PHE A 1 498 ? 2.415 3.794 -13.547 1.00 91.88 498 PHE A N 1
ATOM 3861 C CA . PHE A 1 498 ? 1.321 4.745 -13.437 1.00 91.88 498 PHE A CA 1
ATOM 3862 C C . PHE A 1 498 ? 0.158 4.323 -14.322 1.00 91.88 498 PHE A C 1
ATOM 3864 O O . PHE A 1 498 ? 0.361 3.845 -15.436 1.00 91.88 498 PHE A O 1
ATOM 3871 N N . VAL A 1 499 ? -1.060 4.522 -13.829 1.00 91.31 499 VAL A N 1
ATOM 3872 C CA . VAL A 1 499 ? -2.296 4.285 -14.577 1.00 91.31 499 VAL A CA 1
ATOM 3873 C C . VAL A 1 499 ? -3.158 5.532 -14.484 1.00 91.31 499 VAL A C 1
ATOM 3875 O O . VAL A 1 499 ? -3.548 5.909 -13.382 1.00 91.31 499 VAL A O 1
ATOM 3878 N N . ASN A 1 500 ? -3.428 6.189 -15.614 1.00 87.75 500 ASN A N 1
ATOM 3879 C CA . ASN A 1 500 ? -4.124 7.482 -15.665 1.00 87.75 500 ASN A CA 1
ATOM 3880 C C . ASN A 1 500 ? -3.533 8.492 -14.656 1.00 87.75 500 ASN A C 1
ATOM 3882 O O . ASN A 1 500 ? -4.240 9.005 -13.793 1.00 87.75 500 ASN A O 1
ATOM 3886 N N . ALA A 1 501 ? -2.210 8.698 -14.720 1.00 81.44 501 ALA A N 1
ATOM 3887 C CA . ALA A 1 501 ? -1.411 9.532 -13.805 1.00 81.44 501 ALA A CA 1
ATOM 3888 C C . ALA A 1 501 ? -1.389 9.096 -12.318 1.00 81.44 501 ALA A C 1
ATOM 3890 O O . ALA A 1 501 ? -0.718 9.716 -11.496 1.00 81.44 501 ALA A O 1
ATOM 3891 N N . ARG A 1 502 ? -2.036 7.987 -11.939 1.00 78.81 502 ARG A N 1
ATOM 3892 C CA . ARG A 1 502 ? -1.997 7.466 -10.564 1.00 78.81 502 ARG A CA 1
ATOM 3893 C C . ARG A 1 502 ? -0.840 6.480 -10.375 1.00 78.81 502 ARG A C 1
ATOM 3895 O O . ARG A 1 502 ? -0.771 5.511 -11.129 1.00 78.81 502 ARG A O 1
ATOM 3902 N N . PRO A 1 503 ? 0.034 6.644 -9.363 1.00 81.31 503 PRO A N 1
ATOM 3903 C CA . PRO A 1 503 ? 1.067 5.657 -9.062 1.00 81.31 503 PRO A CA 1
ATOM 3904 C C . PRO A 1 503 ? 0.448 4.357 -8.539 1.00 81.31 503 PRO A C 1
ATOM 3906 O O . PRO A 1 503 ? -0.282 4.358 -7.546 1.00 81.31 503 PRO A O 1
ATOM 3909 N N . VAL A 1 504 ? 0.791 3.235 -9.168 1.00 81.12 504 VAL A N 1
ATOM 3910 C CA . VAL A 1 504 ? 0.273 1.905 -8.827 1.00 81.12 504 VAL A CA 1
ATOM 3911 C C . VAL A 1 504 ? 1.397 0.912 -8.521 1.00 81.12 504 VAL A C 1
ATOM 3913 O O . VAL A 1 504 ? 2.555 1.090 -8.900 1.00 81.12 504 VAL A O 1
ATOM 3916 N N . LYS A 1 505 ? 1.055 -0.149 -7.793 1.00 72.94 505 LYS A N 1
ATOM 3917 C CA . LYS A 1 505 ? 1.899 -1.317 -7.509 1.00 72.94 505 LYS A CA 1
ATOM 3918 C C . LYS A 1 505 ? 1.101 -2.581 -7.823 1.00 72.94 505 LYS A C 1
ATOM 3920 O O . LYS A 1 505 ? 0.787 -3.360 -6.932 1.00 72.94 505 LYS A O 1
ATOM 3925 N N . ASP A 1 506 ? 0.727 -2.725 -9.089 1.00 78.44 506 ASP A N 1
ATOM 3926 C CA . ASP A 1 506 ? -0.116 -3.819 -9.561 1.00 78.44 506 ASP A CA 1
ATOM 3927 C C . ASP A 1 506 ? 0.707 -5.028 -10.049 1.00 78.44 506 ASP A C 1
ATOM 3929 O O . ASP A 1 506 ? 1.692 -4.882 -10.780 1.00 78.44 506 ASP A O 1
ATOM 3933 N N . LYS A 1 507 ? 0.285 -6.240 -9.661 1.00 78.00 507 LYS A N 1
ATOM 3934 C CA . LYS A 1 507 ? 1.002 -7.493 -9.958 1.00 78.00 507 LYS A CA 1
ATOM 3935 C C . LYS A 1 507 ? 1.001 -7.845 -11.445 1.00 78.00 507 LYS A C 1
ATOM 3937 O O . LYS A 1 507 ? 1.974 -8.434 -11.914 1.00 78.00 507 LYS A O 1
ATOM 3942 N N . ILE A 1 508 ? -0.046 -7.487 -12.193 1.00 80.62 508 ILE A N 1
ATOM 3943 C CA . ILE A 1 508 ? -0.115 -7.734 -13.641 1.00 80.62 508 ILE A CA 1
ATOM 3944 C C . ILE A 1 508 ? 0.934 -6.873 -14.339 1.00 80.62 508 ILE A C 1
ATOM 3946 O O . ILE A 1 508 ? 1.687 -7.387 -15.165 1.00 80.62 508 ILE A O 1
ATOM 3950 N N . LEU A 1 509 ? 1.018 -5.588 -13.985 1.00 85.56 509 LEU A N 1
ATOM 3951 C CA . LEU A 1 509 ? 1.990 -4.670 -14.580 1.00 85.56 509 LEU A CA 1
ATOM 3952 C C . LEU A 1 509 ? 3.432 -5.074 -14.243 1.00 85.56 509 LEU A C 1
ATOM 3954 O O . LEU A 1 509 ? 4.266 -5.180 -15.142 1.00 85.56 509 LEU A O 1
ATOM 3958 N N . SER A 1 510 ? 3.724 -5.381 -12.975 1.00 83.31 510 SER A N 1
ATOM 3959 C CA . SER A 1 510 ? 5.049 -5.877 -12.573 1.00 83.31 510 SER A CA 1
ATOM 3960 C C . SER A 1 510 ? 5.395 -7.218 -13.233 1.00 83.31 510 SER A C 1
ATOM 3962 O O . SER A 1 510 ? 6.529 -7.420 -13.669 1.00 83.31 510 SER A O 1
ATOM 3964 N N . GLY A 1 511 ? 4.423 -8.124 -13.374 1.00 79.50 511 GLY A N 1
ATOM 3965 C CA . GLY A 1 511 ? 4.597 -9.387 -14.094 1.00 79.50 511 GLY A CA 1
ATOM 3966 C C . GLY A 1 511 ? 4.850 -9.194 -15.594 1.00 79.50 511 GLY A C 1
ATOM 3967 O O . GLY A 1 511 ? 5.664 -9.910 -16.178 1.00 79.50 511 GLY A O 1
ATOM 3968 N N . ALA A 1 512 ? 4.208 -8.204 -16.220 1.00 87.06 512 ALA A N 1
ATOM 3969 C CA . ALA A 1 512 ? 4.435 -7.841 -17.619 1.00 87.06 512 ALA A CA 1
ATOM 3970 C C . ALA A 1 512 ? 5.854 -7.295 -17.838 1.00 87.06 512 ALA A C 1
ATOM 3972 O O . ALA A 1 512 ? 6.536 -7.734 -18.762 1.00 87.06 512 ALA A O 1
ATOM 3973 N N . VAL A 1 513 ? 6.332 -6.420 -16.945 1.00 90.81 513 VAL A N 1
ATOM 3974 C CA . VAL A 1 513 ? 7.728 -5.949 -16.939 1.00 90.81 513 VAL A CA 1
ATOM 3975 C C . VAL A 1 513 ? 8.692 -7.128 -16.839 1.00 90.81 513 VAL A C 1
ATOM 3977 O O . VAL A 1 513 ? 9.595 -7.248 -17.664 1.00 90.81 513 VAL A O 1
ATOM 3980 N N . ARG A 1 514 ? 8.487 -8.029 -15.867 1.00 85.44 514 ARG A N 1
ATOM 3981 C CA . ARG A 1 514 ? 9.334 -9.221 -15.704 1.00 85.44 514 ARG A CA 1
ATOM 3982 C C . ARG A 1 514 ? 9.353 -10.068 -16.977 1.00 85.44 514 ARG A C 1
ATOM 3984 O O . ARG A 1 514 ? 10.424 -10.427 -17.439 1.00 85.44 514 ARG A O 1
ATOM 3991 N N . THR A 1 515 ? 8.188 -10.303 -17.585 1.00 81.25 515 THR A N 1
ATOM 3992 C CA . THR A 1 515 ? 8.053 -11.061 -18.847 1.00 81.25 515 THR A CA 1
ATOM 3993 C C . THR A 1 515 ? 8.807 -10.399 -20.013 1.00 81.25 515 THR A C 1
ATOM 3995 O O . THR A 1 515 ? 9.318 -11.083 -20.901 1.00 81.25 515 THR A O 1
ATOM 3998 N N . ALA A 1 516 ? 8.860 -9.065 -20.051 1.00 86.62 516 ALA A N 1
ATOM 3999 C CA . ALA A 1 516 ? 9.551 -8.335 -21.110 1.00 86.62 516 ALA A CA 1
ATOM 4000 C C . ALA A 1 516 ? 11.082 -8.417 -20.991 1.00 86.62 516 ALA A C 1
ATOM 4002 O O . ALA A 1 516 ? 11.755 -8.457 -22.016 1.00 86.62 516 ALA A O 1
ATOM 4003 N N . TYR A 1 517 ? 11.609 -8.476 -19.765 1.00 86.25 517 TYR A N 1
ATOM 4004 C CA . TYR A 1 517 ? 13.049 -8.498 -19.473 1.00 86.25 517 TYR A CA 1
ATOM 4005 C C . TYR A 1 517 ? 13.624 -9.890 -19.175 1.00 86.25 517 TYR A C 1
ATOM 4007 O O . TYR A 1 517 ? 14.829 -10.006 -18.969 1.00 86.25 517 TYR A O 1
ATOM 4015 N N . GLN A 1 518 ? 12.785 -10.927 -19.138 1.00 78.50 518 GLN A N 1
ATOM 4016 C CA . GLN A 1 518 ? 13.147 -12.267 -18.668 1.00 78.50 518 GLN A CA 1
ATOM 4017 C C . GLN A 1 518 ? 14.387 -12.856 -19.358 1.00 78.50 518 GLN A C 1
ATOM 4019 O O . GLN A 1 518 ? 15.188 -13.498 -18.695 1.00 78.50 518 GLN A O 1
ATOM 4024 N N . ASP A 1 519 ? 14.572 -12.585 -20.652 1.00 72.56 519 ASP A N 1
ATOM 4025 C CA . ASP A 1 519 ? 15.675 -13.146 -21.447 1.00 72.56 519 ASP A CA 1
ATOM 4026 C C . ASP A 1 519 ? 16.916 -12.225 -21.504 1.00 72.56 519 ASP A C 1
ATOM 4028 O O . ASP A 1 519 ? 17.849 -12.486 -22.265 1.00 72.56 519 ASP A O 1
ATOM 4032 N N . LEU A 1 520 ? 16.901 -11.109 -20.760 1.00 76.50 520 LEU A N 1
ATOM 4033 C CA . LEU A 1 520 ? 17.904 -10.034 -20.825 1.00 76.50 520 LEU A CA 1
ATOM 4034 C C . LEU A 1 520 ? 18.538 -9.697 -19.466 1.00 76.50 520 LEU A C 1
ATOM 4036 O O . LEU A 1 520 ? 19.527 -8.961 -19.421 1.00 76.50 520 LEU A O 1
ATOM 4040 N N . LEU A 1 521 ? 17.967 -10.178 -18.358 1.00 77.56 521 LEU A N 1
ATOM 4041 C CA . LEU A 1 521 ? 18.426 -9.883 -17.000 1.00 77.56 521 LEU A CA 1
ATOM 4042 C C . LEU A 1 521 ? 18.723 -11.162 -16.210 1.00 77.56 521 LEU A C 1
ATOM 4044 O O . LEU A 1 521 ? 17.961 -12.120 -16.310 1.00 77.56 521 LEU A O 1
ATOM 4048 N N . PRO A 1 522 ? 19.761 -11.156 -15.350 1.00 71.31 522 PRO A N 1
ATOM 4049 C CA . PRO A 1 522 ? 19.978 -12.228 -14.385 1.00 71.31 522 PRO A CA 1
ATOM 4050 C C . PRO A 1 522 ? 18.803 -12.404 -13.416 1.00 71.31 522 PRO A C 1
ATOM 4052 O O . PRO A 1 522 ? 18.055 -11.460 -13.136 1.00 71.31 522 PRO A O 1
ATOM 4055 N N . ARG A 1 523 ? 18.728 -13.594 -12.812 1.00 63.94 523 ARG A N 1
ATOM 4056 C CA . ARG A 1 523 ? 17.833 -13.894 -11.687 1.00 63.94 523 ARG A CA 1
ATOM 4057 C C . ARG A 1 523 ? 18.025 -12.854 -10.568 1.00 63.94 523 ARG A C 1
ATOM 4059 O O . ARG A 1 523 ? 19.138 -12.391 -10.317 1.00 63.94 523 ARG A O 1
ATOM 4066 N N . ASP A 1 524 ? 16.920 -12.416 -9.966 1.00 69.38 524 ASP A N 1
ATOM 4067 C CA . ASP A 1 524 ? 16.864 -11.394 -8.903 1.00 69.38 524 ASP A CA 1
ATOM 4068 C C . ASP A 1 524 ? 17.404 -9.997 -9.269 1.00 69.38 524 ASP A C 1
ATOM 4070 O O . ASP A 1 524 ? 17.696 -9.165 -8.400 1.00 69.38 524 ASP A O 1
ATOM 4074 N N . ARG A 1 525 ? 17.511 -9.691 -10.569 1.00 79.94 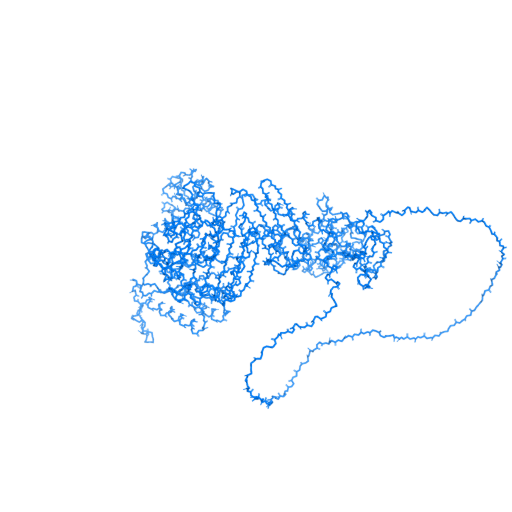525 ARG A N 1
ATOM 4075 C CA . ARG A 1 525 ? 17.799 -8.339 -11.060 1.00 79.94 525 ARG A CA 1
ATOM 4076 C C . ARG A 1 525 ? 16.563 -7.683 -11.646 1.00 79.94 525 ARG A C 1
ATOM 4078 O O . ARG A 1 525 ? 15.734 -8.298 -12.309 1.00 79.94 525 ARG A O 1
ATOM 4085 N N . HIS A 1 526 ? 16.461 -6.384 -11.400 1.00 86.88 526 HIS A N 1
ATOM 4086 C CA . HIS A 1 526 ? 15.318 -5.573 -11.780 1.00 86.88 526 HIS A CA 1
ATOM 4087 C C . HIS A 1 526 ? 15.764 -4.398 -12.653 1.00 86.88 526 HIS A C 1
ATOM 4089 O O . HIS A 1 526 ? 16.715 -3.700 -12.276 1.00 86.88 526 HIS A O 1
ATOM 4095 N N . PRO A 1 527 ? 15.076 -4.134 -13.780 1.00 91.81 527 PRO A N 1
ATOM 4096 C CA . PRO A 1 527 ? 15.301 -2.918 -14.547 1.00 91.81 527 PRO A CA 1
ATOM 4097 C C . PRO A 1 527 ? 14.793 -1.706 -13.764 1.00 91.81 527 PRO A C 1
ATOM 4099 O O . PRO A 1 527 ? 13.894 -1.824 -12.919 1.00 91.81 527 PRO A O 1
ATOM 4102 N N . LEU A 1 528 ? 15.346 -0.539 -14.077 1.00 94.31 528 LEU A N 1
ATOM 4103 C CA . LEU A 1 528 ? 14.804 0.751 -13.668 1.00 94.31 528 LEU A CA 1
ATOM 4104 C C . LEU A 1 528 ? 13.808 1.184 -14.742 1.00 94.31 528 LEU A C 1
ATOM 4106 O O . LEU A 1 528 ? 14.095 1.067 -15.930 1.00 94.31 528 LEU A O 1
ATOM 4110 N N . LEU A 1 529 ? 12.640 1.684 -14.355 1.00 95.62 529 LEU A N 1
ATOM 4111 C CA . LEU A 1 529 ? 11.656 2.167 -15.323 1.00 95.62 529 LEU A CA 1
ATOM 4112 C C . LEU A 1 529 ? 10.658 3.129 -14.698 1.00 95.62 529 LEU A C 1
ATOM 4114 O O . LEU A 1 529 ? 10.406 3.093 -13.492 1.00 95.62 529 LEU A O 1
ATOM 4118 N N . ALA A 1 530 ? 10.057 3.939 -15.558 1.00 96.00 530 ALA A N 1
ATOM 4119 C CA . ALA A 1 530 ? 8.871 4.724 -15.275 1.00 96.00 530 ALA A CA 1
ATOM 4120 C C . ALA A 1 530 ? 7.924 4.620 -16.474 1.00 96.00 530 ALA A C 1
ATOM 4122 O O . ALA A 1 530 ? 8.219 5.164 -17.537 1.00 96.00 530 ALA A O 1
ATOM 4123 N N . LEU A 1 531 ? 6.818 3.889 -16.315 1.00 95.81 531 LEU A N 1
ATOM 4124 C CA . LEU A 1 531 ? 5.841 3.645 -17.380 1.00 95.81 531 LEU A CA 1
ATOM 4125 C C . LEU A 1 531 ? 4.474 4.212 -17.005 1.00 95.81 531 LEU A C 1
ATOM 4127 O O . LEU A 1 531 ? 3.996 4.007 -15.887 1.00 95.81 531 LEU A O 1
ATOM 4131 N N . PHE A 1 532 ? 3.837 4.870 -17.965 1.00 95.56 532 PHE A N 1
ATOM 4132 C CA . PHE A 1 532 ? 2.573 5.575 -17.830 1.00 95.56 532 PHE A CA 1
ATOM 4133 C C . PHE A 1 532 ? 1.565 4.960 -18.792 1.00 95.56 532 PHE A C 1
ATOM 4135 O O . PHE A 1 532 ? 1.700 5.055 -20.010 1.00 95.56 532 PHE A O 1
ATOM 4142 N N . LEU A 1 533 ? 0.571 4.279 -18.230 1.00 94.94 533 LEU A N 1
ATOM 4143 C CA . LEU A 1 533 ? -0.519 3.668 -18.971 1.00 94.94 533 LEU A CA 1
ATOM 4144 C C . LEU A 1 533 ? -1.756 4.566 -18.882 1.00 94.94 533 LEU A C 1
ATOM 4146 O O . LEU A 1 533 ? -2.381 4.681 -17.828 1.00 94.94 533 LEU A O 1
ATOM 4150 N N . THR A 1 534 ? -2.134 5.165 -20.000 1.00 93.94 534 THR A N 1
ATOM 4151 C CA . THR A 1 534 ? -3.366 5.939 -20.149 1.00 93.94 534 THR A CA 1
ATOM 4152 C C . THR A 1 534 ? -4.409 5.083 -20.855 1.00 93.94 534 THR A C 1
ATOM 4154 O O . THR A 1 534 ? -4.139 4.508 -21.908 1.00 93.94 534 THR A O 1
ATOM 4157 N N . LEU A 1 535 ? -5.603 4.968 -20.279 1.00 93.75 535 LEU A N 1
ATOM 4158 C CA . LEU A 1 535 ? -6.700 4.186 -20.848 1.00 93.75 535 LEU A CA 1
ATOM 4159 C C . LEU A 1 535 ? -8.076 4.766 -20.478 1.00 93.75 535 LEU A C 1
ATOM 4161 O O . LEU A 1 535 ? -8.175 5.526 -19.507 1.00 93.75 535 LEU A O 1
ATOM 4165 N N . PRO A 1 536 ? -9.150 4.401 -21.209 1.00 90.25 536 PRO A N 1
ATOM 4166 C CA . PRO A 1 536 ? -10.504 4.843 -20.890 1.00 90.25 536 PRO A CA 1
ATOM 4167 C C . PRO A 1 536 ? -10.877 4.556 -19.429 1.00 90.25 536 PRO A C 1
ATOM 4169 O O . PRO A 1 536 ? -10.569 3.489 -18.896 1.00 90.25 536 PRO A O 1
ATOM 4172 N N . GLN A 1 537 ? -11.537 5.509 -18.762 1.00 79.94 537 GLN A N 1
ATOM 4173 C CA . GLN A 1 537 ? -11.870 5.392 -17.333 1.00 79.94 537 GLN A CA 1
ATOM 4174 C C . GLN A 1 537 ? -12.777 4.192 -17.024 1.00 79.94 537 GLN A C 1
ATOM 4176 O O . GLN A 1 537 ? -12.673 3.606 -15.955 1.00 79.94 537 GLN A O 1
ATOM 4181 N N . ASP A 1 538 ? -13.638 3.788 -17.957 1.00 81.44 538 ASP A N 1
ATOM 4182 C CA . ASP A 1 538 ? -14.518 2.619 -17.829 1.00 81.44 538 ASP A CA 1
ATOM 4183 C C . ASP A 1 538 ? -13.786 1.278 -18.018 1.00 81.44 538 ASP A C 1
ATOM 4185 O O . ASP A 1 538 ? -14.358 0.206 -17.799 1.00 81.44 538 ASP A O 1
ATOM 4189 N N . ALA A 1 539 ? -12.517 1.326 -18.421 1.00 83.25 539 ALA A N 1
ATOM 4190 C CA . ALA A 1 539 ? -11.673 0.162 -18.627 1.00 83.25 539 ALA A CA 1
ATOM 4191 C C . ALA A 1 539 ? -10.751 -0.147 -17.428 1.00 83.25 539 ALA A C 1
ATOM 4193 O O . ALA A 1 539 ? -10.065 -1.178 -17.438 1.00 83.25 539 ALA A O 1
ATOM 4194 N N . VAL A 1 540 ? -10.763 0.694 -16.384 1.00 82.50 540 VAL A N 1
ATOM 4195 C CA . VAL A 1 540 ? -10.011 0.496 -15.138 1.00 82.50 540 VAL A CA 1
ATOM 4196 C C . VAL A 1 540 ? -10.836 0.858 -13.903 1.00 82.50 540 VAL A C 1
ATOM 4198 O O . VAL A 1 540 ? -11.329 1.970 -13.760 1.00 82.50 540 VAL A O 1
ATOM 4201 N N . ASP A 1 541 ? -10.936 -0.077 -12.963 1.00 75.50 541 ASP A N 1
ATOM 4202 C CA . ASP A 1 541 ? -11.484 0.177 -11.633 1.00 75.50 541 ASP A CA 1
ATOM 4203 C C . ASP A 1 541 ? -10.346 0.537 -10.670 1.00 75.50 541 ASP A C 1
ATOM 4205 O O . ASP A 1 541 ? -9.472 -0.284 -10.375 1.00 75.50 541 ASP A O 1
ATOM 4209 N N . VAL A 1 542 ? -10.346 1.785 -10.196 1.00 64.75 542 VAL A N 1
ATOM 4210 C CA . VAL A 1 542 ? -9.367 2.314 -9.232 1.00 64.75 542 VAL A CA 1
ATOM 4211 C C . VAL A 1 542 ? -9.803 2.160 -7.770 1.00 64.75 542 VAL A C 1
ATOM 4213 O O . VAL A 1 542 ? -9.007 2.398 -6.862 1.00 64.75 542 VAL A O 1
ATOM 4216 N N . ASN A 1 543 ? -11.043 1.741 -7.502 1.00 59.72 543 ASN A N 1
ATOM 4217 C CA . ASN A 1 543 ? -11.599 1.618 -6.151 1.00 59.72 543 ASN A CA 1
ATOM 4218 C C . ASN A 1 543 ? -11.388 0.210 -5.556 1.00 59.72 543 ASN A C 1
ATOM 4220 O O . ASN A 1 543 ? -12.264 -0.354 -4.900 1.00 59.72 543 ASN A O 1
ATOM 4224 N N . VAL A 1 544 ? -10.212 -0.379 -5.790 1.00 54.59 544 VAL A N 1
ATOM 4225 C CA . VAL A 1 544 ? -9.872 -1.740 -5.336 1.00 54.59 544 VAL A CA 1
ATOM 4226 C C . VAL A 1 544 ? -9.194 -1.724 -3.959 1.00 54.59 544 VAL A C 1
ATOM 4228 O O . VAL A 1 544 ? -9.472 -2.581 -3.114 1.00 54.59 544 VAL A O 1
ATOM 4231 N N . HIS A 1 545 ? -8.349 -0.721 -3.698 1.00 43.62 545 HIS A N 1
ATOM 4232 C CA . HIS A 1 545 ? -7.548 -0.597 -2.475 1.00 43.62 545 HIS A CA 1
ATOM 4233 C C . HIS A 1 545 ? -7.766 0.765 -1.775 1.00 43.62 545 HIS A C 1
ATOM 4235 O O . HIS A 1 545 ? -7.916 1.768 -2.472 1.00 43.62 545 HIS A O 1
ATOM 4241 N N . PRO A 1 546 ? -7.743 0.863 -0.424 1.00 36.22 546 PRO A N 1
ATOM 4242 C CA . PRO A 1 546 ? -7.973 2.123 0.299 1.00 36.22 546 PRO A CA 1
ATOM 4243 C C . PRO A 1 546 ? -6.961 3.225 -0.036 1.00 36.22 546 PRO A C 1
ATOM 4245 O O . PRO A 1 546 ? -7.338 4.386 -0.132 1.00 36.22 546 PRO A O 1
ATOM 4248 N N . THR A 1 547 ? -5.697 2.858 -0.280 1.00 44.56 547 THR A N 1
ATOM 4249 C CA . THR A 1 547 ? -4.638 3.785 -0.734 1.00 44.56 547 THR A CA 1
ATOM 4250 C C . THR A 1 547 ? -4.616 3.983 -2.255 1.00 44.56 547 THR A C 1
ATOM 4252 O O . THR A 1 547 ? -3.720 4.644 -2.770 1.00 44.56 547 THR A O 1
ATOM 4255 N N . LYS A 1 548 ? -5.567 3.380 -2.990 1.00 59.53 548 LYS A N 1
ATOM 4256 C CA . LYS A 1 548 ? -5.712 3.461 -4.456 1.00 59.53 548 LYS A CA 1
ATOM 4257 C C . LYS A 1 548 ? -4.458 3.019 -5.245 1.00 59.53 548 LYS A C 1
ATOM 4259 O O . LYS A 1 548 ? -4.301 3.377 -6.405 1.00 59.53 548 LYS A O 1
ATOM 4264 N N . THR A 1 549 ? -3.552 2.248 -4.635 1.00 60.84 549 THR A N 1
ATOM 4265 C CA . THR A 1 549 ? -2.303 1.782 -5.274 1.00 60.84 549 THR A CA 1
ATOM 4266 C C . THR A 1 549 ? -2.479 0.546 -6.154 1.00 60.84 549 THR A C 1
ATOM 4268 O O . THR A 1 549 ? -1.555 0.181 -6.873 1.00 60.84 549 THR A O 1
ATOM 4271 N N . GLU A 1 550 ? -3.627 -0.121 -6.090 1.00 66.69 550 GLU A N 1
ATOM 4272 C CA . GLU A 1 550 ? -3.966 -1.274 -6.927 1.00 66.69 550 GLU A CA 1
ATOM 4273 C C . GLU A 1 550 ? -5.153 -0.913 -7.812 1.00 66.69 550 GLU A C 1
ATOM 4275 O O . GLU A 1 550 ? -6.052 -0.184 -7.384 1.00 66.69 550 GLU A O 1
ATOM 4280 N N . VAL A 1 551 ? -5.159 -1.439 -9.034 1.00 75.62 551 VAL A N 1
ATOM 4281 C CA . VAL A 1 551 ? -6.205 -1.187 -10.026 1.00 75.62 551 VAL A CA 1
ATOM 4282 C C . VAL A 1 551 ? -6.634 -2.499 -10.662 1.00 75.62 551 VAL A C 1
ATOM 4284 O O . VAL A 1 551 ? -5.853 -3.442 -10.744 1.00 75.62 551 VAL A O 1
ATOM 4287 N N . ARG A 1 552 ? -7.879 -2.577 -11.129 1.00 77.19 552 ARG A N 1
ATOM 4288 C CA . ARG A 1 552 ? -8.377 -3.746 -11.856 1.00 77.19 552 ARG A CA 1
ATOM 4289 C C . ARG A 1 552 ? -8.735 -3.358 -13.280 1.00 77.19 552 ARG A C 1
ATOM 4291 O O . ARG A 1 552 ? -9.618 -2.537 -13.501 1.00 77.19 552 ARG A O 1
ATOM 4298 N N . PHE A 1 553 ? -8.068 -3.979 -14.243 1.00 85.00 553 PHE A N 1
ATOM 4299 C CA . PHE A 1 553 ? -8.327 -3.755 -15.661 1.00 85.00 553 PHE A CA 1
ATOM 4300 C C . PHE A 1 553 ? -9.483 -4.625 -16.152 1.00 85.00 553 PHE A C 1
ATOM 4302 O O . PHE A 1 553 ? -9.552 -5.813 -15.829 1.00 85.00 553 PHE A O 1
ATOM 4309 N N . LYS A 1 554 ? -10.359 -4.049 -16.978 1.00 84.94 554 LYS A N 1
ATOM 4310 C CA . LYS A 1 554 ? -11.431 -4.784 -17.665 1.00 84.94 554 LYS A CA 1
ATOM 4311 C C . LYS A 1 554 ? -10.867 -5.823 -18.638 1.00 84.94 554 LYS A C 1
ATOM 4313 O O . LYS A 1 554 ? -11.353 -6.948 -18.673 1.00 84.94 554 LYS A O 1
ATOM 4318 N N . ASP A 1 555 ? -9.812 -5.456 -19.366 1.00 83.19 555 ASP A N 1
ATOM 4319 C CA . ASP A 1 555 ? -9.050 -6.357 -20.232 1.00 83.19 555 ASP A CA 1
ATOM 4320 C C . ASP A 1 555 ? -7.590 -6.441 -19.768 1.00 83.19 555 ASP A C 1
ATOM 4322 O O . ASP A 1 555 ? -6.735 -5.619 -20.098 1.00 83.19 555 ASP A O 1
ATOM 4326 N N . THR A 1 556 ? -7.312 -7.457 -18.956 1.00 85.88 556 THR A N 1
ATOM 4327 C CA . THR A 1 556 ? -5.966 -7.731 -18.437 1.00 85.88 556 THR A CA 1
ATOM 4328 C C . THR A 1 556 ? -5.017 -8.232 -19.533 1.00 85.88 556 THR A C 1
ATOM 4330 O O . THR A 1 556 ? -3.813 -7.965 -19.478 1.00 85.88 556 THR A O 1
ATOM 4333 N N . GLY A 1 557 ? -5.541 -8.951 -20.532 1.00 79.69 557 GLY A N 1
ATOM 4334 C CA . GLY A 1 557 ? -4.749 -9.524 -21.619 1.00 79.69 557 GLY A CA 1
ATOM 4335 C C . GLY A 1 557 ? -4.192 -8.439 -22.531 1.00 79.69 557 GLY A C 1
ATOM 4336 O O . GLY A 1 557 ? -2.999 -8.448 -22.835 1.00 79.69 557 GLY A O 1
ATOM 4337 N N . LEU A 1 558 ? -5.029 -7.466 -22.888 1.00 86.56 558 LEU A N 1
ATOM 4338 C CA . LEU A 1 558 ? -4.642 -6.307 -23.687 1.00 86.56 558 LEU A CA 1
ATOM 4339 C C . LEU A 1 558 ? -3.564 -5.467 -22.992 1.00 86.56 558 LEU A C 1
ATOM 4341 O O . LEU A 1 558 ? -2.547 -5.156 -23.608 1.00 86.56 558 LEU A O 1
ATOM 4345 N N . VAL A 1 559 ? -3.746 -5.156 -21.702 1.00 89.56 559 VAL A N 1
ATOM 4346 C CA . VAL A 1 559 ? -2.777 -4.373 -20.912 1.00 89.56 559 VAL A CA 1
ATOM 4347 C C . VAL A 1 559 ? -1.436 -5.093 -20.813 1.00 89.56 559 VAL A C 1
ATOM 4349 O O . VAL A 1 559 ? -0.396 -4.511 -21.125 1.00 89.56 559 VAL A O 1
ATOM 4352 N N . ARG A 1 560 ? -1.445 -6.378 -20.430 1.00 87.81 560 ARG A N 1
ATOM 4353 C CA . ARG A 1 560 ? -0.219 -7.186 -20.365 1.00 87.81 560 ARG A CA 1
ATOM 4354 C C . ARG A 1 560 ? 0.456 -7.265 -21.732 1.00 87.81 560 ARG A C 1
ATOM 4356 O O . ARG A 1 560 ? 1.668 -7.093 -21.812 1.00 87.81 560 ARG A O 1
ATOM 4363 N N . GLY A 1 561 ? -0.317 -7.519 -22.786 1.00 83.44 561 GLY A N 1
ATOM 4364 C CA . GLY A 1 561 ? 0.170 -7.597 -24.158 1.00 83.44 561 GLY A CA 1
ATOM 4365 C C . GLY A 1 561 ? 0.857 -6.307 -24.593 1.00 83.44 561 GLY A C 1
ATOM 4366 O O . GLY A 1 561 ? 1.994 -6.374 -25.045 1.00 83.44 561 GLY A O 1
ATOM 4367 N N . LEU A 1 562 ? 0.212 -5.154 -24.381 1.00 91.94 562 LEU A N 1
ATOM 4368 C CA . LEU A 1 562 ? 0.746 -3.831 -24.717 1.00 91.94 562 LEU A CA 1
ATOM 4369 C C . LEU A 1 562 ? 2.052 -3.526 -23.971 1.00 91.94 562 LEU A C 1
ATOM 4371 O O . LEU A 1 562 ? 3.009 -3.074 -24.599 1.00 91.94 562 LEU A O 1
ATOM 4375 N N . LEU A 1 563 ? 2.118 -3.808 -22.662 1.00 92.06 563 LEU A N 1
ATOM 4376 C CA . LEU A 1 563 ? 3.350 -3.634 -21.882 1.00 92.06 563 LEU A CA 1
ATOM 4377 C C . LEU A 1 563 ? 4.480 -4.523 -22.399 1.00 92.06 563 LEU A C 1
ATOM 4379 O O . LEU A 1 563 ? 5.580 -4.030 -22.642 1.00 92.06 563 LEU A O 1
ATOM 4383 N N . VAL A 1 564 ? 4.218 -5.819 -22.586 1.00 88.69 564 VAL A N 1
ATOM 4384 C CA . VAL A 1 564 ? 5.245 -6.770 -23.031 1.00 88.69 564 VAL A CA 1
ATOM 4385 C C . VAL A 1 564 ? 5.731 -6.426 -24.435 1.00 88.69 564 VAL A C 1
ATOM 4387 O O . VAL A 1 564 ? 6.939 -6.346 -24.651 1.00 88.69 564 VAL A O 1
ATOM 4390 N N . SER A 1 565 ? 4.822 -6.200 -25.388 1.00 87.12 565 SER A N 1
ATOM 4391 C CA . SER A 1 565 ? 5.200 -5.883 -26.767 1.00 87.12 565 SER A CA 1
ATOM 4392 C C . SER A 1 565 ? 5.890 -4.526 -26.870 1.00 87.12 565 SER A C 1
ATOM 4394 O O . SER A 1 565 ? 6.885 -4.414 -27.579 1.00 87.12 565 SER A O 1
ATOM 4396 N N . GLY A 1 566 ? 5.404 -3.512 -26.144 1.00 90.56 566 GLY A N 1
ATOM 4397 C CA . GLY A 1 566 ? 5.994 -2.172 -26.133 1.00 90.56 566 GLY A CA 1
ATOM 4398 C C . GLY A 1 566 ? 7.417 -2.173 -25.576 1.00 90.56 566 GLY A C 1
ATOM 4399 O O . GLY A 1 566 ? 8.323 -1.625 -26.201 1.00 90.56 566 GLY A O 1
ATOM 4400 N N . LEU A 1 567 ? 7.636 -2.853 -24.445 1.00 91.56 567 LEU A N 1
ATOM 4401 C CA . LEU A 1 567 ? 8.966 -2.985 -23.845 1.00 91.56 567 LEU A CA 1
ATOM 4402 C C . LEU A 1 567 ? 9.914 -3.784 -24.737 1.00 91.56 567 LEU A C 1
ATOM 4404 O O . LEU A 1 567 ? 11.032 -3.340 -24.982 1.00 91.56 567 LEU A O 1
ATOM 4408 N N . ARG A 1 568 ? 9.471 -4.927 -25.274 1.00 87.44 568 ARG A N 1
ATOM 4409 C CA . ARG A 1 568 ? 10.296 -5.737 -26.182 1.00 87.44 568 ARG A CA 1
ATOM 4410 C C . ARG A 1 568 ? 10.692 -4.969 -27.434 1.00 87.44 568 ARG A C 1
ATOM 4412 O O . ARG A 1 568 ? 11.854 -5.042 -27.819 1.00 87.44 568 ARG A O 1
ATOM 4419 N N . HIS A 1 569 ? 9.769 -4.208 -28.021 1.00 86.38 569 HIS A N 1
ATOM 4420 C CA . HIS A 1 569 ? 10.047 -3.373 -29.186 1.00 86.38 569 HIS A CA 1
ATOM 4421 C C . HIS A 1 569 ? 11.097 -2.294 -28.881 1.00 86.38 569 HIS A C 1
ATOM 4423 O O . HIS A 1 569 ? 12.072 -2.166 -29.622 1.00 86.38 569 HIS A O 1
ATOM 4429 N N . ALA A 1 570 ? 10.950 -1.579 -27.758 1.00 86.75 570 ALA A N 1
ATOM 4430 C CA . ALA A 1 570 ? 11.921 -0.574 -27.323 1.00 86.75 570 ALA A CA 1
ATOM 4431 C C . ALA A 1 570 ? 13.314 -1.185 -27.079 1.00 86.75 570 ALA A C 1
ATOM 4433 O O . ALA A 1 570 ? 14.323 -0.629 -27.510 1.00 86.75 570 ALA A O 1
ATOM 4434 N N . LEU A 1 571 ? 13.368 -2.360 -26.443 1.00 84.88 571 LEU A N 1
ATOM 4435 C CA . LEU A 1 571 ? 14.612 -3.080 -26.167 1.00 84.88 571 LEU A CA 1
ATOM 4436 C C . LEU A 1 571 ? 15.275 -3.619 -27.448 1.00 84.88 571 LEU A C 1
ATOM 4438 O O . LEU A 1 571 ? 16.497 -3.559 -27.560 1.00 84.88 571 LEU A O 1
ATOM 4442 N N . SER A 1 572 ? 14.501 -4.098 -28.432 1.00 77.25 572 SER A N 1
ATOM 4443 C CA . SER A 1 572 ? 15.044 -4.601 -29.707 1.00 77.25 572 SER A CA 1
ATOM 4444 C C . SER A 1 572 ? 15.730 -3.494 -30.492 1.00 77.25 572 SER A C 1
ATOM 4446 O O . SER A 1 572 ? 16.843 -3.685 -30.973 1.00 77.25 572 SER A O 1
ATOM 4448 N N . GLY A 1 573 ? 15.097 -2.319 -30.582 1.00 68.19 573 GLY A N 1
ATOM 4449 C CA . GLY A 1 573 ? 15.655 -1.167 -31.297 1.00 68.19 573 GLY A CA 1
ATOM 4450 C C . GLY A 1 573 ? 16.930 -0.601 -30.661 1.00 68.19 573 GLY A C 1
ATOM 4451 O O . GLY A 1 573 ? 17.652 0.163 -31.298 1.00 68.19 573 GLY A O 1
ATOM 4452 N N . ALA A 1 574 ? 17.224 -0.977 -29.415 1.00 63.03 574 ALA A N 1
ATOM 4453 C CA . ALA A 1 574 ? 18.339 -0.464 -28.631 1.00 63.03 574 ALA A CA 1
ATOM 4454 C C . ALA A 1 574 ? 19.499 -1.449 -28.442 1.00 63.03 574 ALA A C 1
ATOM 4456 O O . ALA A 1 574 ? 20.495 -1.071 -27.819 1.00 63.03 574 ALA A O 1
ATOM 4457 N N . GLY A 1 575 ? 19.410 -2.670 -28.986 1.00 55.59 575 GLY A N 1
ATOM 4458 C CA . GLY A 1 575 ? 20.459 -3.691 -28.869 1.00 55.59 575 GLY A CA 1
ATOM 4459 C C . GLY A 1 575 ? 21.854 -3.181 -29.256 1.00 55.59 575 GLY A C 1
ATOM 4460 O O . GLY A 1 575 ? 22.835 -3.590 -28.645 1.00 55.59 575 GLY A O 1
ATOM 4461 N N . HIS A 1 576 ? 21.928 -2.207 -30.173 1.00 52.34 576 HIS A N 1
ATOM 4462 C CA . HIS A 1 576 ? 23.182 -1.575 -30.586 1.00 52.34 576 HIS A CA 1
ATOM 4463 C C . HIS A 1 576 ? 23.692 -0.433 -29.691 1.00 52.34 576 HIS A C 1
ATOM 4465 O O . HIS A 1 576 ? 24.857 -0.063 -29.784 1.00 52.34 576 HIS A O 1
ATOM 4471 N N . ARG A 1 577 ? 22.854 0.152 -28.823 1.00 51.94 577 ARG A N 1
ATOM 4472 C CA . ARG A 1 577 ? 23.255 1.236 -27.900 1.00 51.94 577 ARG A CA 1
ATOM 4473 C C . ARG A 1 577 ? 23.796 0.715 -26.566 1.00 51.94 577 ARG A C 1
ATOM 4475 O O . ARG A 1 577 ? 24.605 1.399 -25.944 1.00 51.94 577 ARG A O 1
ATOM 4482 N N . ALA A 1 578 ? 23.376 -0.479 -26.141 1.00 49.09 578 ALA A N 1
ATOM 4483 C CA . ALA A 1 578 ? 23.775 -1.103 -24.873 1.00 49.09 578 ALA A CA 1
ATOM 4484 C C . ALA A 1 578 ? 25.293 -1.335 -24.744 1.00 49.09 578 ALA A C 1
ATOM 4486 O O . ALA A 1 578 ? 25.838 -1.278 -23.642 1.00 49.09 578 ALA A O 1
ATOM 4487 N N . SER A 1 579 ? 25.976 -1.563 -25.869 1.00 49.22 579 SER A N 1
ATOM 4488 C CA . SER A 1 579 ? 27.427 -1.760 -25.951 1.00 49.22 579 SER A CA 1
ATOM 4489 C C . SER A 1 579 ? 28.227 -0.491 -25.633 1.00 49.22 579 SER A C 1
ATOM 4491 O O . SER A 1 579 ? 29.318 -0.573 -25.071 1.00 49.22 579 SER A O 1
ATOM 4493 N N . ASN A 1 580 ? 27.689 0.694 -25.946 1.00 51.03 580 ASN A N 1
ATOM 4494 C CA . ASN A 1 580 ? 28.456 1.947 -25.938 1.00 51.03 580 ASN A CA 1
ATOM 4495 C C . ASN A 1 580 ? 28.546 2.583 -24.542 1.00 51.03 580 ASN A C 1
ATOM 4497 O O . ASN A 1 580 ? 29.554 3.204 -24.205 1.00 51.03 580 ASN A O 1
ATOM 4501 N N . THR A 1 581 ? 27.537 2.399 -23.683 1.00 50.44 581 THR A N 1
ATOM 4502 C CA . THR A 1 581 ? 27.571 2.913 -22.298 1.00 50.44 581 THR A CA 1
ATOM 4503 C C . THR A 1 581 ? 28.540 2.132 -21.404 1.00 50.44 581 THR A C 1
ATOM 4505 O O . THR A 1 581 ? 29.115 2.685 -20.459 1.00 50.44 581 THR A O 1
ATOM 4508 N N . ILE A 1 582 ? 28.820 0.870 -21.747 1.00 51.06 582 ILE A N 1
ATOM 4509 C CA . ILE A 1 582 ? 29.849 0.065 -21.078 1.00 51.06 582 ILE A CA 1
ATOM 4510 C C . ILE A 1 582 ? 31.256 0.487 -21.518 1.00 51.06 582 ILE A C 1
ATOM 4512 O O . ILE A 1 582 ? 32.149 0.551 -20.673 1.00 51.06 582 ILE A O 1
ATOM 4516 N N . SER A 1 583 ? 31.462 0.878 -22.781 1.00 47.38 583 SER A N 1
ATOM 4517 C CA . SER A 1 583 ? 32.741 1.450 -23.234 1.00 47.38 583 SER A CA 1
ATOM 4518 C C . SER A 1 583 ? 33.148 2.664 -22.387 1.00 47.38 583 SER A C 1
ATOM 4520 O O . SER A 1 583 ? 34.251 2.696 -21.847 1.00 47.38 583 SER A O 1
ATOM 4522 N N . ALA A 1 584 ? 32.239 3.618 -22.160 1.00 48.38 584 ALA A N 1
ATOM 4523 C CA . ALA A 1 584 ? 32.528 4.831 -21.386 1.00 48.38 584 ALA A CA 1
ATOM 4524 C C . ALA A 1 584 ? 32.841 4.564 -19.898 1.00 48.38 584 ALA A C 1
ATOM 4526 O O . ALA A 1 584 ? 33.710 5.217 -19.318 1.00 48.38 584 ALA A O 1
ATOM 4527 N N . SER A 1 585 ? 32.160 3.596 -19.277 1.00 47.72 585 SER A N 1
ATOM 4528 C CA . SER A 1 585 ? 32.384 3.216 -17.872 1.00 47.72 585 SER A CA 1
ATOM 4529 C C . SER A 1 585 ? 33.639 2.358 -17.684 1.00 47.72 585 SER A C 1
ATOM 4531 O O . SER A 1 585 ? 34.363 2.554 -16.710 1.00 47.72 585 SER A O 1
ATOM 4533 N N . THR A 1 586 ? 33.961 1.480 -18.640 1.00 45.97 586 THR A N 1
ATOM 4534 C CA . THR A 1 586 ? 35.174 0.640 -18.617 1.00 45.97 586 THR A CA 1
ATOM 4535 C C . THR A 1 586 ? 36.441 1.474 -18.831 1.00 45.97 586 THR A C 1
ATOM 4537 O O . THR A 1 586 ? 37.449 1.246 -18.165 1.00 45.97 586 THR A O 1
ATOM 4540 N N . LEU A 1 587 ? 36.375 2.514 -19.672 1.00 48.34 587 LEU A N 1
ATOM 4541 C CA . LEU A 1 587 ? 37.458 3.491 -19.863 1.00 48.34 587 LEU A CA 1
ATOM 4542 C C . LEU A 1 587 ? 37.716 4.374 -18.623 1.00 48.34 587 LEU A C 1
ATOM 4544 O O . LEU A 1 587 ? 38.754 5.026 -18.540 1.00 48.34 587 LEU A O 1
ATOM 4548 N N . GLY A 1 588 ? 36.799 4.387 -17.646 1.00 44.16 588 GLY A N 1
ATOM 4549 C CA . GLY A 1 588 ? 36.919 5.127 -16.386 1.00 44.16 588 GLY A CA 1
ATOM 4550 C C . GLY A 1 588 ? 37.542 4.350 -15.216 1.00 44.16 588 GLY A C 1
ATOM 4551 O O . GLY A 1 588 ? 37.768 4.945 -14.162 1.00 44.16 588 GLY A O 1
ATOM 4552 N N . ILE A 1 589 ? 37.854 3.052 -15.356 1.00 43.53 589 ILE A N 1
ATOM 4553 C CA . ILE A 1 589 ? 38.348 2.186 -14.254 1.00 43.53 589 ILE A CA 1
ATOM 4554 C C . ILE A 1 589 ? 39.859 2.365 -14.018 1.00 43.53 589 ILE A C 1
ATOM 4556 O O . ILE A 1 589 ? 40.621 1.427 -13.807 1.00 43.53 589 ILE A O 1
ATOM 4560 N N . SER A 1 590 ? 40.351 3.597 -14.048 1.00 35.75 590 SER A N 1
ATOM 4561 C CA . SER A 1 590 ? 41.739 3.894 -13.696 1.00 35.75 590 SER A CA 1
ATOM 4562 C C . SER A 1 590 ? 41.865 5.304 -13.145 1.00 35.75 590 SER A C 1
ATOM 4564 O O . SER A 1 590 ? 42.469 6.131 -13.804 1.00 35.75 590 SER A O 1
ATOM 4566 N N . GLN A 1 591 ? 41.310 5.569 -11.953 1.00 30.02 591 GLN A N 1
ATOM 4567 C CA . GLN A 1 591 ? 41.946 6.378 -10.894 1.00 30.02 591 GLN A CA 1
ATOM 4568 C C . GLN A 1 591 ? 41.265 6.112 -9.533 1.00 30.02 591 GLN A C 1
ATOM 4570 O O . GLN A 1 591 ? 40.041 6.213 -9.441 1.00 30.02 591 GLN A O 1
ATOM 4575 N N . PRO A 1 592 ? 42.010 5.842 -8.444 1.00 34.25 592 PRO A N 1
ATOM 4576 C CA . PRO A 1 592 ? 41.469 6.004 -7.101 1.00 34.25 592 PRO A CA 1
ATOM 4577 C C . PRO A 1 592 ? 41.252 7.504 -6.855 1.00 34.25 592 PRO A C 1
ATOM 4579 O O . PRO A 1 592 ? 42.210 8.271 -6.780 1.00 34.25 592 PRO A O 1
ATOM 4582 N N . SER A 1 593 ? 39.998 7.949 -6.770 1.00 28.72 593 SER A N 1
ATOM 4583 C CA . SER A 1 593 ? 39.704 9.345 -6.433 1.00 28.72 593 SER A CA 1
ATOM 4584 C C . SER A 1 593 ? 40.181 9.667 -5.008 1.00 28.72 593 SER A C 1
ATOM 4586 O O . SER A 1 593 ? 39.853 8.923 -4.079 1.00 28.72 593 SER A O 1
ATOM 4588 N N . PRO A 1 594 ? 40.919 10.771 -4.789 1.00 32.28 594 PRO A N 1
ATOM 4589 C CA . PRO A 1 594 ? 41.203 11.254 -3.449 1.00 32.28 594 PRO A CA 1
ATOM 4590 C C . PRO A 1 594 ? 39.911 11.790 -2.818 1.00 32.28 594 PRO A C 1
ATOM 4592 O O . PRO A 1 594 ? 39.125 12.487 -3.460 1.00 32.28 594 PRO A O 1
ATOM 4595 N N . LEU A 1 595 ? 39.699 11.439 -1.550 1.00 31.58 595 LEU A N 1
ATOM 4596 C CA . LEU A 1 595 ? 38.599 11.922 -0.713 1.00 31.58 595 LEU A CA 1
ATOM 4597 C C . LEU A 1 595 ? 38.460 13.457 -0.808 1.00 31.58 595 LEU A C 1
ATOM 4599 O O . LEU A 1 595 ? 39.474 14.157 -0.719 1.00 31.58 595 LEU A O 1
ATOM 4603 N N . PRO A 1 596 ? 37.239 14.014 -0.926 1.00 32.19 596 PRO A N 1
ATOM 4604 C CA . PRO A 1 596 ? 37.050 15.456 -0.903 1.00 32.19 596 PRO A CA 1
ATOM 4605 C C . PRO A 1 596 ? 37.400 16.023 0.477 1.00 32.19 596 PRO A C 1
ATOM 4607 O O . PRO A 1 596 ? 36.848 15.615 1.500 1.00 32.19 596 PRO A O 1
ATOM 4610 N N . ASN A 1 597 ? 38.304 17.002 0.489 1.00 28.36 597 ASN A N 1
ATOM 4611 C CA . ASN A 1 597 ? 38.585 17.863 1.632 1.00 28.36 597 ASN A CA 1
ATOM 4612 C C . ASN A 1 597 ? 37.296 18.560 2.104 1.00 28.36 597 ASN A C 1
ATOM 4614 O O . ASN A 1 597 ? 36.766 19.434 1.421 1.00 28.36 597 ASN A O 1
ATOM 4618 N N . MET A 1 598 ? 36.830 18.215 3.303 1.00 29.91 598 MET A N 1
ATOM 4619 C CA . MET A 1 598 ? 35.894 19.039 4.070 1.00 29.91 598 MET A CA 1
ATOM 4620 C C . MET A 1 598 ? 36.604 20.318 4.555 1.00 29.91 598 MET A C 1
ATOM 4622 O O . MET A 1 598 ? 37.711 20.225 5.098 1.00 29.91 598 MET A O 1
ATOM 4626 N N . PRO A 1 599 ? 35.992 21.510 4.437 1.00 28.95 599 PRO A N 1
ATOM 4627 C CA . PRO A 1 599 ? 36.537 22.724 5.029 1.00 28.95 599 PRO A CA 1
ATOM 4628 C C . PRO A 1 599 ? 36.421 22.672 6.560 1.00 28.95 599 PRO A C 1
ATOM 4630 O O . PRO A 1 599 ? 35.334 22.603 7.132 1.00 28.95 599 PRO A O 1
ATOM 4633 N N . ARG A 1 600 ? 37.574 22.723 7.236 1.00 26.88 600 ARG A N 1
ATOM 4634 C CA . ARG A 1 600 ? 37.684 22.915 8.688 1.00 26.88 600 ARG A CA 1
ATOM 4635 C C . ARG A 1 600 ? 37.238 24.332 9.057 1.00 26.88 600 ARG A C 1
ATOM 4637 O O . ARG A 1 600 ? 37.945 25.292 8.762 1.00 26.88 600 ARG A O 1
ATOM 4644 N N . ALA A 1 601 ? 36.123 24.449 9.773 1.00 27.50 601 ALA A N 1
ATOM 4645 C CA . ALA A 1 601 ? 35.827 25.620 10.591 1.00 27.50 601 ALA A CA 1
ATOM 4646 C C . ALA A 1 601 ? 36.337 25.380 12.021 1.00 27.50 601 ALA A C 1
ATOM 4648 O O . ALA A 1 601 ? 36.065 24.351 12.638 1.00 27.50 601 ALA A O 1
ATOM 4649 N N . HIS A 1 602 ? 37.124 26.331 12.516 1.00 27.30 602 HIS A N 1
ATOM 4650 C CA . HIS A 1 602 ? 37.683 26.358 13.859 1.00 27.30 602 HIS A CA 1
ATOM 4651 C C . HIS A 1 602 ? 36.617 26.685 14.913 1.00 27.30 602 HIS A C 1
ATOM 4653 O O . HIS A 1 602 ? 35.985 27.733 14.842 1.00 27.30 602 HIS A O 1
ATOM 4659 N N . SER A 1 603 ? 36.540 25.882 15.970 1.00 29.30 603 SER A N 1
ATOM 4660 C CA . SER A 1 603 ? 36.327 26.376 17.334 1.00 29.30 603 SER A CA 1
ATOM 4661 C C . SER A 1 603 ? 36.928 25.365 18.310 1.00 29.30 603 SER A C 1
ATOM 4663 O O . SER A 1 603 ? 36.681 24.164 18.236 1.00 29.30 603 SER A O 1
ATOM 4665 N N . GLY A 1 604 ? 37.852 25.841 19.142 1.00 24.61 604 GLY A N 1
ATOM 4666 C CA . GLY A 1 604 ? 38.609 25.012 20.068 1.00 24.61 604 GLY A CA 1
ATOM 4667 C C . GLY A 1 604 ? 38.023 25.038 21.467 1.00 24.61 604 GLY A C 1
ATOM 4668 O O . GLY A 1 604 ? 37.583 26.090 21.912 1.00 24.61 604 GLY A O 1
ATOM 4669 N N . THR A 1 605 ? 38.156 23.920 22.178 1.00 28.19 605 THR A N 1
ATOM 4670 C CA . THR A 1 605 ? 38.586 23.912 23.580 1.00 28.19 605 THR A CA 1
ATOM 4671 C C . THR A 1 605 ? 39.045 22.517 23.990 1.00 28.19 605 THR A C 1
ATOM 4673 O O . THR A 1 605 ? 38.520 21.491 23.574 1.00 28.19 605 THR A O 1
ATOM 4676 N N . SER A 1 606 ? 40.117 22.531 24.766 1.00 27.25 606 SER A N 1
ATOM 4677 C CA . SER A 1 606 ? 40.965 21.432 25.194 1.00 27.25 606 SER A CA 1
ATOM 4678 C C . SER A 1 606 ? 40.293 20.462 26.168 1.00 27.25 606 SER A C 1
ATOM 4680 O O . SER A 1 606 ? 39.704 20.900 27.152 1.00 27.25 606 SER A O 1
ATOM 4682 N N . SER A 1 607 ? 40.573 19.165 26.036 1.00 27.62 607 SER A N 1
ATOM 4683 C CA . SER A 1 607 ? 40.759 18.289 27.199 1.00 27.62 607 SER A CA 1
ATOM 4684 C C . SER A 1 607 ? 41.660 17.098 26.856 1.00 27.62 607 SER A C 1
ATOM 4686 O O . SER A 1 607 ? 41.615 16.513 25.777 1.00 27.62 607 SER A O 1
ATOM 4688 N N . ARG A 1 608 ? 42.594 16.846 27.774 1.00 26.25 608 ARG A N 1
ATOM 4689 C CA . ARG A 1 608 ? 43.728 15.926 27.682 1.00 26.25 608 ARG A CA 1
ATOM 4690 C C . ARG A 1 608 ? 43.337 14.505 28.107 1.00 26.25 608 ARG A C 1
ATOM 4692 O O . ARG A 1 608 ? 42.580 14.349 29.051 1.00 26.25 608 ARG A O 1
ATOM 4699 N N . LEU A 1 609 ? 44.012 13.537 27.479 1.00 28.42 609 LEU A N 1
ATOM 4700 C CA . LEU A 1 609 ? 44.593 12.304 28.041 1.00 28.42 609 LEU A CA 1
ATOM 4701 C C . LEU A 1 609 ? 43.730 11.442 28.982 1.00 28.42 609 LEU A C 1
ATOM 4703 O O . LEU A 1 609 ? 43.597 11.751 30.161 1.00 28.42 609 LEU A O 1
ATOM 4707 N N . TYR A 1 610 ? 43.397 10.229 28.528 1.00 25.59 610 TYR A N 1
ATOM 4708 C CA . TYR A 1 610 ? 43.520 9.045 29.383 1.00 25.59 610 TYR A CA 1
ATOM 4709 C C . TYR A 1 610 ? 43.798 7.789 28.548 1.00 25.59 610 TYR A C 1
ATOM 4711 O O . TYR A 1 610 ? 43.046 7.434 27.645 1.00 25.59 610 TYR A O 1
ATOM 4719 N N . ARG A 1 611 ? 44.916 7.134 28.859 1.00 28.11 611 ARG A N 1
ATOM 4720 C CA . ARG A 1 611 ? 45.312 5.799 28.403 1.00 28.11 611 ARG A CA 1
ATOM 4721 C C . ARG A 1 611 ? 45.335 4.924 29.650 1.00 28.11 611 ARG A C 1
ATOM 4723 O O . ARG A 1 611 ? 45.946 5.343 30.631 1.00 28.11 611 ARG A O 1
ATOM 4730 N N . PRO A 1 612 ? 44.794 3.705 29.589 1.00 29.67 612 PRO A N 1
ATOM 4731 C CA . PRO A 1 612 ? 45.376 2.641 30.385 1.00 29.67 612 PRO A CA 1
ATOM 4732 C C . PRO A 1 612 ? 45.743 1.422 29.537 1.00 29.67 612 PRO A C 1
ATOM 4734 O O . PRO A 1 612 ? 45.129 1.086 28.528 1.00 29.67 612 PRO A O 1
ATOM 4737 N N . SER A 1 613 ? 46.829 0.804 29.974 1.00 26.66 613 SER A N 1
ATOM 4738 C CA . SER A 1 613 ? 47.509 -0.363 29.439 1.00 26.66 613 SER A CA 1
ATOM 4739 C C . SER A 1 613 ? 47.191 -1.616 30.266 1.00 26.66 613 SER A C 1
ATOM 4741 O O . SER A 1 613 ? 47.213 -1.548 31.487 1.00 26.66 613 SER A O 1
ATOM 4743 N N . THR A 1 614 ? 46.990 -2.736 29.558 1.00 29.88 614 THR A N 1
ATOM 4744 C CA . THR A 1 614 ? 47.405 -4.134 29.851 1.00 29.88 614 THR A CA 1
ATOM 4745 C C . THR A 1 614 ? 47.109 -4.793 31.211 1.00 29.88 614 THR A C 1
ATOM 4747 O O . THR A 1 614 ? 47.654 -4.374 32.224 1.00 29.88 614 THR A O 1
ATOM 4750 N N . SER A 1 615 ? 46.455 -5.967 31.192 1.00 28.03 615 SER A N 1
ATOM 4751 C CA . SER A 1 615 ? 47.021 -7.269 31.649 1.00 28.03 615 SER A CA 1
ATOM 4752 C C . SER A 1 615 ? 46.014 -8.430 31.431 1.00 28.03 615 SER A C 1
ATOM 4754 O O . SER A 1 615 ? 44.829 -8.285 31.699 1.00 28.03 615 SER A O 1
ATOM 4756 N N . THR A 1 616 ? 46.414 -9.454 30.660 1.00 28.17 616 THR A N 1
ATOM 4757 C CA . THR A 1 616 ? 46.665 -10.874 31.039 1.00 28.17 616 THR A CA 1
ATOM 4758 C C . THR A 1 616 ? 45.458 -11.822 31.065 1.00 28.17 616 THR A C 1
ATOM 4760 O O . THR A 1 616 ? 44.626 -11.754 31.961 1.00 28.17 616 THR A O 1
ATOM 4763 N N . ALA A 1 617 ? 45.472 -12.804 30.154 1.00 27.41 617 ALA A N 1
ATOM 4764 C CA . ALA A 1 617 ? 44.806 -14.101 30.294 1.00 27.41 617 ALA A CA 1
ATOM 4765 C C . ALA A 1 617 ? 45.783 -15.225 29.855 1.00 27.41 617 ALA A C 1
ATOM 4767 O O . ALA A 1 617 ? 46.580 -14.984 28.941 1.00 27.41 617 ALA A O 1
ATOM 4768 N N . PRO A 1 618 ? 45.780 -16.408 30.506 1.00 36.12 618 PRO A N 1
ATOM 4769 C CA . PRO A 1 618 ? 46.757 -17.474 30.281 1.00 36.12 618 PRO A CA 1
ATOM 4770 C C . PRO A 1 618 ? 46.327 -18.498 29.213 1.00 36.12 618 PRO A C 1
ATOM 4772 O O . PRO A 1 618 ? 45.150 -18.645 28.895 1.00 36.12 618 PRO A O 1
ATOM 4775 N N . GLN A 1 619 ? 47.329 -19.204 28.678 1.00 26.89 619 GLN A N 1
ATOM 4776 C CA . GLN A 1 619 ? 47.240 -20.301 27.706 1.00 26.89 619 GLN A CA 1
ATOM 4777 C C . GLN A 1 619 ? 46.681 -21.602 28.314 1.00 26.89 619 GLN A C 1
ATOM 4779 O O . GLN A 1 619 ? 46.891 -21.829 29.502 1.00 26.89 619 GLN A O 1
ATOM 4784 N N . VAL A 1 620 ? 46.099 -22.482 27.478 1.00 27.31 620 VAL A N 1
ATOM 4785 C CA . VAL A 1 620 ? 46.546 -23.876 27.197 1.00 27.31 620 VAL A CA 1
ATOM 4786 C C . VAL A 1 620 ? 45.716 -24.489 26.032 1.00 27.31 620 VAL A C 1
ATOM 4788 O O . VAL A 1 620 ? 44.531 -24.206 25.898 1.00 27.31 620 VAL A O 1
ATOM 4791 N N . SER A 1 621 ? 46.432 -25.259 25.193 1.00 26.72 621 SER A N 1
ATOM 4792 C CA . SER A 1 621 ? 46.150 -26.188 24.060 1.00 26.72 621 SER A CA 1
ATOM 4793 C C . SER A 1 621 ? 44.729 -26.776 23.871 1.00 26.72 621 SER A C 1
ATOM 4795 O O . SER A 1 621 ? 44.004 -26.913 24.842 1.00 26.72 621 SER A O 1
ATOM 4797 N N . GLU A 1 622 ? 44.255 -27.268 22.713 1.00 28.75 622 GLU A N 1
ATOM 4798 C CA . GLU A 1 622 ? 44.869 -27.925 21.538 1.00 28.75 622 GLU A CA 1
ATOM 4799 C C . GLU A 1 622 ? 43.775 -28.121 20.444 1.00 28.75 622 GLU A C 1
ATOM 4801 O O . GLU A 1 622 ? 42.601 -28.224 20.792 1.00 28.75 622 GLU A O 1
ATOM 4806 N N . GLY A 1 623 ? 44.128 -28.248 19.150 1.00 26.36 623 GLY A N 1
ATOM 4807 C CA . GLY A 1 623 ? 43.224 -28.811 18.117 1.00 26.36 623 GLY A CA 1
ATOM 4808 C C . GLY A 1 623 ? 43.231 -28.114 16.747 1.00 26.36 623 GLY A C 1
ATOM 4809 O O . GLY A 1 623 ? 42.631 -27.064 16.569 1.00 26.36 623 GLY A O 1
ATOM 4810 N N . ARG A 1 624 ? 43.923 -28.717 15.772 1.00 28.41 624 ARG A N 1
ATOM 4811 C CA . ARG A 1 624 ? 44.255 -28.216 14.420 1.00 28.41 624 ARG A CA 1
ATOM 4812 C C . ARG A 1 624 ? 43.088 -28.198 13.418 1.00 28.41 624 ARG A C 1
ATOM 4814 O O . ARG A 1 624 ? 42.322 -29.151 13.360 1.00 28.41 624 ARG A O 1
ATOM 4821 N N . GLY A 1 625 ? 43.119 -27.220 12.501 1.00 26.45 625 GLY A N 1
ATOM 4822 C CA . GLY A 1 625 ? 42.425 -27.277 11.206 1.00 26.45 625 GLY A CA 1
ATOM 4823 C C . GLY A 1 625 ? 42.313 -25.928 10.482 1.00 26.45 625 GLY A C 1
ATOM 4824 O O . GLY A 1 625 ? 41.213 -25.409 10.356 1.00 26.45 625 GLY A O 1
ATOM 4825 N N . THR A 1 626 ? 43.422 -25.339 10.014 1.00 28.31 626 THR A N 1
ATOM 4826 C CA . THR A 1 626 ? 43.401 -24.122 9.174 1.00 28.31 626 THR A CA 1
ATOM 4827 C C . THR A 1 626 ? 43.810 -24.408 7.736 1.00 28.31 626 THR A C 1
ATOM 4829 O O . THR A 1 626 ? 44.842 -25.029 7.477 1.00 28.31 626 THR A O 1
ATOM 4832 N N . ALA A 1 627 ? 42.982 -23.887 6.833 1.00 27.36 627 ALA A N 1
ATOM 4833 C CA . ALA A 1 627 ? 43.150 -23.831 5.395 1.00 27.36 627 ALA A CA 1
ATOM 4834 C C . ALA A 1 627 ? 44.406 -23.052 4.976 1.00 27.36 627 ALA A C 1
ATOM 4836 O O . ALA A 1 627 ? 44.767 -22.035 5.572 1.00 27.36 627 ALA A O 1
ATOM 4837 N N . TYR A 1 628 ? 45.044 -23.555 3.921 1.00 27.03 628 TYR A N 1
ATOM 4838 C CA . TYR A 1 628 ? 46.200 -22.969 3.259 1.00 27.03 628 TYR A CA 1
ATOM 4839 C C . TYR A 1 628 ? 45.752 -22.004 2.160 1.00 27.03 628 TYR A C 1
ATOM 4841 O O . TYR A 1 628 ? 44.975 -22.356 1.276 1.00 27.03 628 TYR A O 1
ATOM 4849 N N . GLN A 1 629 ? 46.320 -20.805 2.200 1.00 25.72 629 GLN A N 1
ATOM 4850 C CA . GLN A 1 629 ? 46.361 -19.833 1.121 1.00 25.72 629 GLN A CA 1
ATOM 4851 C C . GLN A 1 629 ? 47.804 -19.849 0.602 1.00 25.72 629 GLN A C 1
ATOM 4853 O O . GLN A 1 629 ? 48.718 -19.536 1.361 1.00 25.72 629 GLN A O 1
ATOM 4858 N N . ALA A 1 630 ? 48.036 -20.249 -0.649 1.00 26.17 630 ALA A N 1
ATOM 4859 C CA . ALA A 1 630 ? 49.322 -20.029 -1.308 1.00 26.17 630 ALA A CA 1
ATOM 4860 C C . ALA A 1 630 ? 49.191 -20.073 -2.835 1.00 26.17 630 ALA A C 1
ATOM 4862 O O . ALA A 1 630 ? 48.838 -21.081 -3.439 1.00 26.17 630 ALA A O 1
ATOM 4863 N N . SER A 1 631 ? 49.518 -18.931 -3.420 1.00 27.02 631 SER A N 1
ATOM 4864 C CA . SER A 1 631 ? 49.907 -18.678 -4.802 1.00 27.02 631 SER A CA 1
ATOM 4865 C C . SER A 1 631 ? 51.100 -19.529 -5.252 1.00 27.02 631 SER A C 1
ATOM 4867 O O . SER A 1 631 ? 52.076 -19.641 -4.511 1.00 27.02 631 SER A O 1
ATOM 4869 N N . LEU A 1 632 ? 51.069 -20.026 -6.493 1.00 27.34 632 LEU A N 1
ATOM 4870 C CA . LEU A 1 632 ? 52.230 -20.595 -7.182 1.00 27.34 632 LEU A CA 1
ATOM 4871 C C . LEU A 1 632 ? 52.262 -20.181 -8.661 1.00 27.34 632 LEU A C 1
ATOM 4873 O O . LEU A 1 632 ? 51.335 -20.446 -9.423 1.00 27.34 632 LEU A O 1
ATOM 4877 N N . SER A 1 633 ? 53.377 -19.557 -9.035 1.00 26.42 633 SER A N 1
ATOM 4878 C CA . SER A 1 633 ? 53.917 -19.453 -10.394 1.00 26.42 633 SER A CA 1
ATOM 4879 C C . SER A 1 633 ? 54.702 -20.735 -10.726 1.00 26.42 633 SER A C 1
ATOM 4881 O O . SER A 1 633 ? 55.305 -21.294 -9.807 1.00 26.42 633 SER A O 1
ATOM 4883 N N . PRO A 1 634 ? 54.797 -21.192 -11.990 1.00 31.38 634 PRO A N 1
ATOM 4884 C CA . PRO A 1 634 ? 55.645 -22.329 -12.337 1.00 31.38 634 PRO A CA 1
ATOM 4885 C C . PRO A 1 634 ? 57.015 -21.888 -12.880 1.00 31.38 634 PRO A C 1
ATOM 4887 O O . PRO A 1 634 ? 57.112 -21.144 -13.856 1.00 31.38 634 PRO A O 1
ATOM 4890 N N . THR A 1 635 ? 58.079 -22.389 -12.251 1.00 25.72 635 THR A N 1
ATOM 4891 C CA . THR A 1 635 ? 59.460 -22.399 -12.756 1.00 25.72 635 THR A CA 1
ATOM 4892 C C . THR A 1 635 ? 59.756 -23.671 -13.553 1.00 25.72 635 THR A C 1
ATOM 4894 O O . THR A 1 635 ? 59.216 -24.740 -13.285 1.00 25.72 635 THR A O 1
ATOM 4897 N N . GLN A 1 636 ? 60.643 -23.517 -14.537 1.00 27.16 636 GLN A N 1
ATOM 4898 C CA . GLN A 1 636 ? 61.211 -24.547 -15.404 1.00 27.16 636 GLN A CA 1
ATOM 4899 C C . GLN A 1 636 ? 62.205 -25.468 -14.675 1.00 27.16 636 GLN A C 1
ATOM 4901 O O . GLN A 1 636 ? 62.911 -25.003 -13.786 1.00 27.16 636 GLN A O 1
ATOM 4906 N N . GLN A 1 637 ? 62.329 -26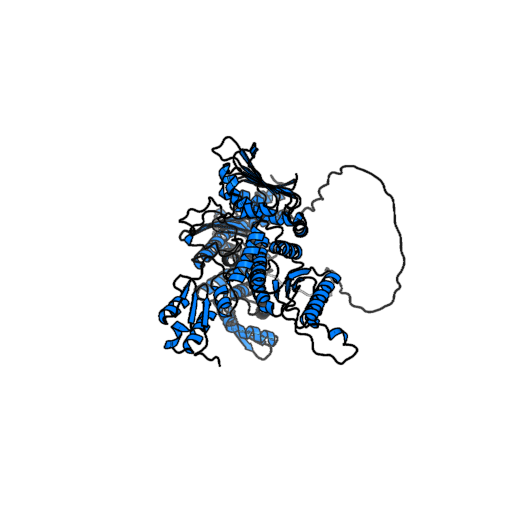.696 -15.199 1.00 26.39 637 GLN A N 1
ATOM 4907 C CA . GLN A 1 637 ? 63.552 -27.452 -15.550 1.00 26.39 637 GLN A CA 1
ATOM 4908 C C . GLN A 1 637 ? 63.497 -28.906 -15.075 1.00 26.39 637 GLN A C 1
ATOM 4910 O O . GLN A 1 637 ? 63.472 -29.169 -13.883 1.00 26.39 637 GLN A O 1
ATOM 4915 N N . ASP A 1 638 ? 63.565 -29.831 -16.034 1.00 25.34 638 ASP A N 1
ATOM 4916 C CA . ASP A 1 638 ? 64.527 -30.925 -15.953 1.00 25.34 638 ASP A CA 1
ATOM 4917 C C . ASP A 1 638 ? 64.915 -31.396 -17.358 1.00 25.34 638 ASP A C 1
ATOM 4919 O O . ASP A 1 638 ? 64.108 -31.461 -18.288 1.00 25.34 638 ASP A O 1
ATOM 4923 N N . SER A 1 639 ? 66.208 -31.647 -17.498 1.00 25.83 639 SER A N 1
ATOM 4924 C CA . SER A 1 639 ? 66.957 -31.906 -18.722 1.00 25.83 639 SER A CA 1
ATOM 4925 C C . SER A 1 639 ? 67.588 -33.293 -18.654 1.00 25.83 639 SER A C 1
ATOM 4927 O O . SER A 1 639 ? 68.141 -33.658 -17.623 1.00 25.83 639 SER A O 1
ATOM 4929 N N . PHE A 1 640 ? 67.581 -34.026 -19.770 1.00 25.05 640 PHE A N 1
ATOM 4930 C CA . PHE A 1 640 ? 68.439 -35.192 -19.996 1.00 25.05 640 PHE A CA 1
ATOM 4931 C C . PHE A 1 640 ? 69.039 -35.122 -21.408 1.00 25.05 640 PHE A C 1
ATOM 4933 O O . PHE A 1 640 ? 68.323 -34.994 -22.400 1.00 25.05 640 PHE A O 1
ATOM 4940 N N . THR A 1 641 ? 70.366 -35.190 -21.475 1.00 27.30 641 THR A N 1
ATOM 4941 C CA . THR A 1 641 ? 71.221 -35.290 -22.668 1.00 27.30 641 THR A CA 1
ATOM 4942 C C . THR A 1 641 ? 71.682 -36.740 -22.856 1.00 27.30 641 THR A C 1
ATOM 4944 O O . THR A 1 641 ? 72.065 -37.364 -21.872 1.00 27.30 641 THR A O 1
ATOM 4947 N N . ASP A 1 642 ? 71.646 -37.288 -24.081 1.00 27.36 642 ASP A N 1
ATOM 4948 C CA . ASP A 1 642 ? 72.849 -37.558 -24.907 1.00 27.36 642 ASP A CA 1
ATOM 4949 C C . ASP A 1 642 ? 72.653 -38.562 -26.077 1.00 27.36 642 ASP A C 1
ATOM 4951 O O . ASP A 1 642 ? 72.163 -39.674 -25.914 1.00 27.36 642 ASP A O 1
ATOM 4955 N N . LEU A 1 643 ? 73.146 -38.117 -27.247 1.00 25.92 643 LEU A N 1
ATOM 4956 C CA . LEU A 1 643 ? 73.972 -38.797 -28.270 1.00 25.92 643 LEU A CA 1
ATOM 4957 C C . LEU A 1 643 ? 73.491 -40.068 -29.012 1.00 25.92 643 LEU A C 1
ATOM 4959 O O . LEU A 1 643 ? 73.545 -41.180 -28.497 1.00 25.92 643 LEU A O 1
ATOM 4963 N N . ASN A 1 644 ? 73.283 -39.925 -30.334 1.00 26.09 644 ASN A N 1
ATOM 4964 C CA . ASN A 1 644 ? 74.135 -40.581 -31.346 1.00 26.09 644 ASN A CA 1
ATOM 4965 C C . ASN A 1 644 ? 73.942 -40.010 -32.767 1.00 26.09 644 ASN A C 1
ATOM 4967 O O . ASN A 1 644 ? 72.829 -39.763 -33.222 1.00 26.09 644 ASN A O 1
ATOM 4971 N N . ALA A 1 645 ? 75.065 -39.819 -33.461 1.00 27.91 645 ALA A N 1
ATOM 4972 C CA . ALA A 1 645 ? 75.194 -39.346 -34.839 1.00 27.91 645 ALA A CA 1
ATOM 4973 C C . ALA A 1 645 ? 75.444 -40.512 -35.821 1.00 27.91 645 ALA A C 1
ATOM 4975 O O . ALA A 1 645 ? 75.960 -41.540 -35.394 1.00 27.91 645 ALA A O 1
ATOM 4976 N N . VAL A 1 646 ? 75.150 -40.319 -37.124 1.00 27.59 646 VAL A N 1
ATOM 4977 C CA . VAL A 1 646 ? 76.017 -40.584 -38.313 1.00 27.59 646 VAL A CA 1
ATOM 4978 C C . VAL A 1 646 ? 75.216 -40.455 -39.646 1.00 27.59 646 VAL A C 1
ATOM 4980 O O . VAL A 1 646 ? 74.077 -40.889 -39.753 1.00 27.59 646 VAL A O 1
ATOM 4983 N N . ARG A 1 647 ? 75.868 -39.790 -40.623 1.00 28.27 647 ARG A N 1
ATOM 4984 C CA . ARG A 1 647 ? 75.591 -39.396 -42.048 1.00 28.27 647 ARG A CA 1
ATOM 4985 C C . ARG A 1 647 ? 75.510 -40.582 -43.069 1.00 28.27 647 ARG A C 1
ATOM 4987 O O . ARG A 1 647 ? 75.659 -41.694 -42.574 1.00 28.27 647 ARG A O 1
ATOM 4994 N N . PRO A 1 648 ? 75.452 -40.441 -44.444 1.00 35.75 648 PRO A N 1
ATOM 4995 C CA . PRO A 1 648 ? 75.473 -39.272 -45.387 1.00 35.75 648 PRO A CA 1
ATOM 4996 C C . PRO A 1 648 ? 74.491 -39.307 -46.621 1.00 35.75 648 PRO A C 1
ATOM 4998 O O . PRO A 1 648 ? 73.778 -40.276 -46.842 1.00 35.75 648 PRO A O 1
ATOM 5001 N N . LEU A 1 649 ? 74.519 -38.231 -47.443 1.00 32.81 649 LEU A N 1
ATOM 5002 C CA . LEU A 1 649 ? 73.905 -38.003 -48.788 1.00 32.81 649 LEU A CA 1
ATOM 5003 C C . LEU A 1 649 ? 74.655 -38.718 -49.955 1.00 32.81 649 LEU A C 1
ATOM 5005 O O . LEU A 1 649 ? 75.759 -39.212 -49.709 1.00 32.81 649 LEU A O 1
ATOM 5009 N N . PRO A 1 650 ? 74.115 -38.769 -51.206 1.00 39.59 650 PRO A N 1
ATOM 5010 C CA . PRO A 1 650 ? 74.410 -37.763 -52.274 1.00 39.59 650 PRO A CA 1
ATOM 5011 C C . PRO A 1 650 ? 73.198 -37.442 -53.207 1.00 39.59 650 PRO A C 1
ATOM 5013 O O . PRO A 1 650 ? 72.345 -38.293 -53.422 1.00 39.59 650 PRO A O 1
ATOM 5016 N N . ASP A 1 651 ? 72.912 -36.184 -53.573 1.00 27.80 651 ASP A N 1
ATOM 5017 C CA . ASP A 1 651 ? 73.391 -35.351 -54.713 1.00 27.80 651 ASP A CA 1
ATOM 5018 C C . ASP A 1 651 ? 72.927 -35.793 -56.126 1.00 27.80 651 ASP A C 1
ATOM 5020 O O . ASP A 1 651 ? 73.103 -36.953 -56.487 1.00 27.80 651 ASP A O 1
ATOM 5024 N N . VAL A 1 652 ? 72.354 -34.858 -56.912 1.00 28.80 652 VAL A N 1
ATOM 5025 C CA . VAL A 1 652 ? 72.801 -34.464 -58.274 1.00 28.80 652 VAL A CA 1
ATOM 5026 C C . VAL A 1 652 ? 71.827 -33.471 -58.955 1.00 28.80 652 VAL A C 1
ATOM 5028 O O . VAL A 1 652 ? 70.671 -33.769 -59.250 1.00 28.80 652 VAL A O 1
ATOM 5031 N N . SER A 1 653 ? 72.428 -32.342 -59.348 1.00 27.98 653 SER A N 1
ATOM 5032 C CA . SER A 1 653 ? 72.203 -31.488 -60.534 1.00 27.98 653 SER A CA 1
ATOM 5033 C C . SER A 1 653 ? 71.285 -30.256 -60.485 1.00 27.98 653 SER A C 1
ATOM 5035 O O . SER A 1 653 ? 70.064 -30.306 -60.386 1.00 27.98 653 SER A O 1
ATOM 5037 N N . GLN A 1 654 ? 71.980 -29.133 -60.679 1.00 34.41 654 GLN A N 1
ATOM 5038 C CA . GLN A 1 654 ? 71.554 -27.799 -61.082 1.00 34.41 654 GLN A CA 1
ATOM 5039 C C . GLN A 1 654 ? 71.247 -27.739 -62.591 1.00 34.41 654 GLN A C 1
ATOM 5041 O O . GLN A 1 654 ? 71.885 -28.446 -63.366 1.00 34.41 654 GLN A O 1
ATOM 5046 N N . THR A 1 655 ? 70.388 -26.808 -63.019 1.00 26.88 655 THR A N 1
ATOM 5047 C CA . THR A 1 655 ? 70.628 -25.889 -64.158 1.00 26.88 655 THR A CA 1
ATOM 5048 C C . THR A 1 655 ? 69.596 -24.745 -64.139 1.00 26.88 655 THR A C 1
ATOM 5050 O O . THR A 1 655 ? 68.403 -24.973 -63.976 1.00 26.88 655 THR A O 1
ATOM 5053 N N . SER A 1 656 ? 70.084 -23.509 -64.258 1.00 30.48 656 SER A N 1
ATOM 5054 C CA . SER A 1 656 ? 69.356 -22.225 -64.414 1.00 30.48 656 SER A CA 1
ATOM 5055 C C . SER A 1 656 ? 69.168 -21.895 -65.922 1.00 30.48 656 SER A C 1
ATOM 5057 O O . SER A 1 656 ? 69.677 -22.682 -66.724 1.00 30.48 656 SER A O 1
ATOM 5059 N N . PRO A 1 657 ? 68.675 -20.713 -66.389 1.00 45.91 657 PRO A N 1
ATOM 5060 C CA . PRO A 1 657 ? 67.782 -19.663 -65.845 1.00 45.91 657 PRO A CA 1
ATOM 5061 C C . PRO A 1 657 ? 66.692 -19.172 -66.873 1.00 45.91 657 PRO A C 1
ATOM 5063 O O . PRO A 1 657 ? 66.603 -19.700 -67.977 1.00 45.91 657 PRO A O 1
ATOM 5066 N N . SER A 1 658 ? 65.950 -18.104 -66.510 1.00 27.81 658 SER A N 1
ATOM 5067 C CA . SER A 1 658 ? 65.348 -17.044 -67.374 1.00 27.81 658 SER A CA 1
ATOM 5068 C C . SER A 1 658 ? 63.822 -17.012 -67.619 1.00 27.81 658 SER A C 1
ATOM 5070 O O . SER A 1 658 ? 63.263 -17.917 -68.221 1.00 27.81 658 SER A O 1
ATOM 5072 N N . GLU A 1 659 ? 63.242 -15.878 -67.190 1.00 34.66 659 GLU A N 1
ATOM 5073 C CA . GLU A 1 659 ? 62.220 -14.996 -67.807 1.00 34.66 659 GLU A CA 1
ATOM 5074 C C . GLU A 1 659 ? 60.839 -15.512 -68.284 1.00 34.66 659 GLU A C 1
ATOM 5076 O O . GLU A 1 659 ? 60.696 -16.504 -68.986 1.00 34.66 659 GLU A O 1
ATOM 5081 N N . ASP A 1 660 ? 59.835 -14.693 -67.936 1.00 36.25 660 ASP A N 1
ATOM 5082 C CA . ASP A 1 660 ? 58.476 -14.572 -68.479 1.00 36.25 660 ASP A CA 1
ATOM 5083 C C . ASP A 1 660 ? 57.448 -15.687 -68.241 1.00 36.25 660 ASP A C 1
ATOM 5085 O O . ASP A 1 660 ? 57.126 -16.493 -69.110 1.00 36.25 660 ASP A O 1
ATOM 5089 N N . SER A 1 661 ? 56.755 -15.582 -67.103 1.00 31.50 661 SER A N 1
ATOM 5090 C CA . SER A 1 661 ? 55.307 -15.825 -67.065 1.00 31.50 661 SER A CA 1
ATOM 5091 C C . SER A 1 661 ? 54.688 -15.185 -65.823 1.00 31.50 661 SER A C 1
ATOM 5093 O O . SER A 1 661 ? 54.933 -15.624 -64.698 1.00 31.50 661 SER A O 1
ATOM 5095 N N . HIS A 1 662 ? 53.878 -14.147 -66.032 1.00 33.34 662 HIS A N 1
ATOM 5096 C CA . HIS A 1 662 ? 52.939 -13.625 -65.042 1.00 33.34 662 HIS A CA 1
ATOM 5097 C C . HIS A 1 662 ? 52.139 -14.775 -64.392 1.00 33.34 662 HIS A C 1
ATOM 5099 O O . HIS A 1 662 ? 51.558 -15.581 -65.125 1.00 33.34 662 HIS A O 1
ATOM 5105 N N . PRO A 1 663 ? 52.041 -14.862 -63.052 1.00 38.44 663 PRO A N 1
ATOM 5106 C CA . PRO A 1 663 ? 50.980 -15.638 -62.425 1.00 38.44 663 PRO A CA 1
ATOM 5107 C C . PRO A 1 663 ? 49.644 -14.939 -62.726 1.00 38.44 663 PRO A C 1
ATOM 5109 O O . PRO A 1 663 ? 49.604 -13.706 -62.707 1.00 38.44 663 PRO A O 1
ATOM 5112 N N . PRO A 1 664 ? 48.558 -15.677 -63.007 1.00 37.25 664 PRO A N 1
ATOM 5113 C CA . PRO A 1 664 ? 47.261 -15.061 -63.236 1.00 37.25 664 PRO A CA 1
ATOM 5114 C C . PRO A 1 664 ? 46.849 -14.303 -61.972 1.00 37.25 664 PRO A C 1
ATOM 5116 O O . PRO A 1 664 ? 46.913 -14.850 -60.868 1.00 37.25 664 PRO A O 1
ATOM 5119 N N . GLU A 1 665 ? 46.451 -13.043 -62.147 1.00 34.09 665 GLU A N 1
ATOM 5120 C CA . GLU A 1 665 ? 45.781 -12.255 -61.119 1.00 34.09 665 GLU A CA 1
ATOM 5121 C C . GLU A 1 665 ? 44.641 -13.091 -60.533 1.00 34.09 665 GLU A C 1
ATOM 5123 O O . GLU A 1 665 ? 43.693 -13.475 -61.222 1.00 34.09 665 GLU A O 1
ATOM 5128 N N . ALA A 1 666 ? 44.755 -13.403 -59.242 1.00 36.69 666 ALA A N 1
ATOM 5129 C CA . ALA A 1 666 ? 43.603 -13.800 -58.458 1.00 36.69 666 ALA A CA 1
ATOM 5130 C C . ALA A 1 666 ? 42.559 -12.679 -58.591 1.00 36.69 666 ALA A C 1
ATOM 5132 O O . ALA A 1 666 ? 42.949 -11.510 -58.534 1.00 36.69 666 ALA A O 1
ATOM 5133 N N . PRO A 1 667 ? 41.263 -12.990 -58.771 1.00 35.12 667 PRO A N 1
ATOM 5134 C CA . PRO A 1 667 ? 40.254 -11.951 -58.870 1.00 35.12 667 PRO A CA 1
ATOM 5135 C C . PRO A 1 667 ? 40.342 -11.094 -57.607 1.00 35.12 667 PRO A C 1
ATOM 5137 O O . PRO A 1 667 ? 40.167 -11.596 -56.492 1.00 35.12 667 PRO A O 1
ATOM 5140 N N . SER A 1 668 ? 40.666 -9.814 -57.788 1.00 34.41 668 SER A N 1
ATOM 5141 C CA . SER A 1 668 ? 40.521 -8.799 -56.758 1.00 34.41 668 SER A CA 1
ATOM 5142 C C . SER A 1 668 ? 39.073 -8.858 -56.300 1.00 34.41 668 SER A C 1
ATOM 5144 O O . SER A 1 668 ? 38.172 -8.488 -57.052 1.00 34.41 668 SER A O 1
ATOM 5146 N N . LYS A 1 669 ? 38.842 -9.380 -55.091 1.00 37.00 669 LYS A N 1
ATOM 5147 C CA . LYS A 1 669 ? 37.579 -9.153 -54.397 1.00 37.00 669 LYS A CA 1
ATOM 5148 C C . LYS A 1 669 ? 37.423 -7.641 -54.336 1.00 37.00 669 LYS A C 1
ATOM 5150 O O . LYS A 1 669 ? 38.275 -6.975 -53.754 1.00 37.00 669 LYS A O 1
ATOM 5155 N N . GLU A 1 670 ? 36.399 -7.132 -55.007 1.00 36.28 670 GLU A N 1
ATOM 5156 C CA . GLU A 1 670 ? 35.936 -5.762 -54.842 1.00 36.28 670 GLU A CA 1
ATOM 5157 C C . GLU A 1 670 ? 35.900 -5.475 -53.335 1.00 36.28 670 GLU A C 1
ATOM 5159 O O . GLU A 1 670 ? 35.312 -6.242 -52.568 1.00 36.28 670 GLU A O 1
ATOM 5164 N N . GLU A 1 671 ? 36.627 -4.446 -52.891 1.00 42.97 671 GLU A N 1
ATOM 5165 C CA . GLU A 1 671 ? 36.541 -3.964 -51.517 1.00 42.97 671 GLU A CA 1
ATOM 5166 C C . GLU A 1 671 ? 35.108 -3.481 -51.310 1.00 42.97 671 GLU A C 1
ATOM 5168 O O . GLU A 1 671 ? 34.750 -2.370 -51.704 1.00 42.97 671 GLU A O 1
ATOM 5173 N N . GLU A 1 672 ? 34.256 -4.342 -50.750 1.00 49.22 672 GLU A N 1
ATOM 5174 C CA . GLU A 1 672 ? 32.928 -3.912 -50.350 1.00 49.22 672 GLU A CA 1
ATOM 5175 C C . GLU A 1 672 ? 33.081 -2.754 -49.356 1.00 49.22 672 GLU A C 1
ATOM 5177 O O . GLU A 1 672 ? 33.852 -2.855 -48.393 1.00 49.22 672 GLU A O 1
ATOM 5182 N N . PRO A 1 673 ? 32.396 -1.622 -49.584 1.00 53.78 673 PRO A N 1
ATOM 5183 C CA . PRO A 1 673 ? 32.588 -0.447 -48.758 1.00 53.78 673 PRO A CA 1
ATOM 5184 C C . PRO A 1 673 ? 32.190 -0.759 -47.310 1.00 53.78 673 PRO A C 1
ATOM 5186 O O . PRO A 1 673 ? 31.062 -1.173 -47.048 1.00 53.78 673 PRO A O 1
ATOM 5189 N N . LEU A 1 674 ? 33.093 -0.464 -46.362 1.00 55.19 674 LEU A N 1
ATOM 5190 C CA . LEU A 1 674 ? 32.900 -0.561 -44.899 1.00 55.19 674 LEU A CA 1
ATOM 5191 C C . LEU A 1 674 ? 31.577 0.063 -44.395 1.00 55.19 674 LEU A C 1
ATOM 5193 O O . LEU A 1 674 ? 31.121 -0.257 -43.303 1.00 55.19 674 LEU A O 1
ATOM 5197 N N . ASN A 1 675 ? 30.948 0.928 -45.196 1.00 53.97 675 ASN A N 1
ATOM 5198 C CA . ASN A 1 675 ? 29.703 1.634 -44.897 1.00 53.97 675 ASN A CA 1
ATOM 5199 C C . ASN A 1 675 ? 28.426 0.767 -44.908 1.00 53.97 675 ASN A C 1
ATOM 5201 O O . ASN A 1 675 ? 27.365 1.301 -44.595 1.00 53.97 675 ASN A O 1
ATOM 5205 N N . HIS A 1 676 ? 28.473 -0.513 -45.298 1.00 64.88 676 HIS A N 1
ATOM 5206 C CA . HIS A 1 676 ? 27.269 -1.363 -45.383 1.00 64.88 676 HIS A CA 1
ATOM 5207 C C . HIS A 1 676 ? 27.008 -2.258 -44.161 1.00 64.88 676 HIS A C 1
ATOM 5209 O O . HIS A 1 676 ? 25.939 -2.858 -44.076 1.00 64.88 676 HIS A O 1
ATOM 5215 N N . TYR A 1 677 ? 27.935 -2.330 -43.203 1.00 78.25 677 TYR A N 1
ATOM 5216 C CA . TYR A 1 677 ? 27.892 -3.331 -42.136 1.00 78.25 677 TYR A CA 1
ATOM 5217 C C . TYR A 1 677 ? 27.964 -2.703 -40.729 1.00 78.25 677 TYR A C 1
ATOM 5219 O O . TYR A 1 677 ? 29.020 -2.181 -40.366 1.00 78.25 677 TYR A O 1
ATOM 5227 N N . PRO A 1 678 ? 26.887 -2.761 -39.912 1.00 80.62 678 PRO A N 1
ATOM 5228 C CA . PRO A 1 678 ? 26.841 -2.206 -38.552 1.00 80.62 678 PRO A CA 1
ATOM 5229 C C . PRO A 1 678 ? 27.987 -2.604 -37.604 1.00 80.62 678 PRO A C 1
ATOM 5231 O O . PRO A 1 678 ? 28.455 -1.760 -36.844 1.00 80.62 678 PRO A O 1
ATOM 5234 N N . LEU A 1 679 ? 28.452 -3.858 -37.632 1.00 85.50 679 LEU A N 1
ATOM 5235 C CA . LEU A 1 679 ? 29.596 -4.344 -36.838 1.00 85.50 679 LEU A CA 1
ATOM 5236 C C . LEU A 1 679 ? 30.922 -4.324 -37.616 1.00 85.50 679 LEU A C 1
ATOM 5238 O O . LEU A 1 679 ? 31.961 -4.700 -37.073 1.00 85.50 679 LEU A O 1
ATOM 5242 N N . GLY A 1 680 ? 30.900 -3.870 -38.870 1.00 87.62 680 GLY A N 1
ATOM 5243 C CA . GLY A 1 680 ? 32.082 -3.750 -39.715 1.00 87.62 680 GLY A CA 1
ATOM 5244 C C . GLY A 1 680 ? 32.648 -5.089 -40.192 1.00 87.62 680 GLY A C 1
ATOM 5245 O O . GLY A 1 680 ? 31.964 -6.115 -40.205 1.00 87.62 680 GLY A O 1
ATOM 5246 N N . LEU A 1 681 ? 33.911 -5.066 -40.615 1.00 89.81 681 LEU A N 1
ATOM 5247 C CA . LEU A 1 681 ? 34.634 -6.240 -41.112 1.00 89.81 681 LEU A CA 1
ATOM 5248 C C . LEU A 1 681 ? 35.582 -6.776 -40.042 1.00 89.81 681 LEU A C 1
ATOM 5250 O O . LEU A 1 681 ? 36.346 -6.013 -39.440 1.00 89.81 681 LEU A O 1
ATOM 5254 N N . ALA A 1 682 ? 35.576 -8.089 -39.826 1.00 92.19 682 ALA A N 1
ATOM 5255 C CA . ALA A 1 682 ? 36.505 -8.739 -38.916 1.00 92.19 682 ALA A CA 1
ATOM 5256 C C . ALA A 1 682 ? 37.952 -8.552 -39.401 1.00 92.19 682 ALA A C 1
ATOM 5258 O O . ALA A 1 682 ? 38.286 -8.766 -40.567 1.00 92.19 682 ALA A O 1
ATOM 5259 N N . ARG A 1 683 ? 38.841 -8.150 -38.489 1.00 93.06 683 ARG A N 1
ATOM 5260 C CA . ARG A 1 683 ? 40.267 -7.917 -38.771 1.00 93.06 683 ARG A CA 1
ATOM 5261 C C . ARG A 1 683 ? 41.164 -8.956 -38.130 1.00 93.06 683 ARG A C 1
ATOM 5263 O O . ARG A 1 683 ? 42.133 -9.393 -38.746 1.00 93.06 683 ARG A O 1
ATOM 5270 N N . ALA A 1 684 ? 40.865 -9.343 -36.895 1.00 91.75 684 ALA A N 1
ATOM 5271 C CA . ALA A 1 684 ? 41.690 -10.284 -36.156 1.00 91.75 684 ALA A CA 1
ATOM 5272 C C . ALA A 1 684 ? 40.910 -10.982 -35.044 1.00 91.75 684 ALA A C 1
ATOM 5274 O O . ALA A 1 684 ? 39.937 -10.455 -34.511 1.00 91.75 684 ALA A O 1
ATOM 5275 N N . GLN A 1 685 ? 41.422 -12.142 -34.641 1.00 91.44 685 GLN A N 1
ATOM 5276 C CA . GLN A 1 685 ? 41.038 -12.801 -33.403 1.00 91.44 685 GLN A CA 1
ATOM 5277 C C . GLN A 1 685 ? 42.145 -12.603 -32.363 1.00 91.44 685 GLN A C 1
ATOM 5279 O O . GLN A 1 685 ? 43.308 -12.926 -32.618 1.00 91.44 685 GLN A O 1
ATOM 5284 N N . ILE A 1 686 ? 41.794 -12.108 -31.180 1.00 90.44 686 ILE A N 1
ATOM 5285 C CA . ILE A 1 686 ? 42.724 -11.817 -30.088 1.00 90.44 686 ILE A CA 1
ATOM 5286 C C . ILE A 1 686 ? 42.517 -12.820 -28.954 1.00 90.44 686 ILE A C 1
ATOM 5288 O O . ILE A 1 686 ? 41.388 -13.126 -28.568 1.00 90.44 686 ILE A O 1
ATOM 5292 N N . HIS A 1 687 ? 43.626 -13.371 -28.449 1.00 84.81 687 HIS A N 1
ATOM 5293 C CA . HIS A 1 687 ? 43.667 -14.372 -27.371 1.00 84.81 687 HIS A CA 1
ATOM 5294 C C . HIS A 1 687 ? 42.739 -15.579 -27.570 1.00 84.81 687 HIS A C 1
ATOM 5296 O O . HIS A 1 687 ? 42.398 -16.260 -26.609 1.00 84.81 687 HIS A O 1
ATOM 5302 N N . THR A 1 688 ? 42.353 -15.882 -28.818 1.00 83.38 688 THR A N 1
ATOM 5303 C CA . THR A 1 688 ? 41.385 -16.944 -29.160 1.00 83.38 688 THR A CA 1
ATOM 5304 C C . THR A 1 688 ? 40.025 -16.814 -28.455 1.00 83.38 688 THR A C 1
ATOM 5306 O O . THR A 1 688 ? 39.305 -17.804 -28.314 1.00 83.38 688 THR A O 1
ATOM 5309 N N . THR A 1 689 ? 39.685 -15.603 -28.004 1.00 80.12 689 THR A N 1
ATOM 5310 C CA . THR A 1 689 ? 38.472 -15.288 -27.232 1.00 80.12 689 THR A CA 1
ATOM 5311 C C . THR A 1 689 ? 37.709 -14.088 -27.781 1.00 80.12 689 THR A C 1
ATOM 5313 O O . THR A 1 689 ? 36.486 -14.065 -27.690 1.00 80.12 689 THR A O 1
ATOM 5316 N N . PHE A 1 690 ? 38.403 -13.101 -28.352 1.00 88.75 690 PHE A N 1
ATOM 5317 C CA . PHE A 1 690 ? 37.781 -11.874 -28.842 1.00 88.75 690 PHE A CA 1
ATOM 5318 C C . PHE A 1 690 ? 37.946 -11.734 -30.349 1.00 88.75 690 PHE A C 1
ATOM 5320 O O . PHE A 1 690 ? 39.028 -11.986 -30.880 1.00 88.75 690 PHE A O 1
ATOM 5327 N N . ILE A 1 691 ? 36.895 -11.290 -31.029 1.00 91.56 691 ILE A N 1
ATOM 5328 C CA . ILE A 1 691 ? 36.960 -10.852 -32.424 1.00 91.56 691 ILE A CA 1
ATOM 5329 C C . ILE A 1 691 ? 37.101 -9.332 -32.415 1.00 91.56 691 ILE A C 1
ATOM 5331 O O . ILE A 1 691 ? 36.372 -8.640 -31.711 1.00 91.56 691 ILE A O 1
ATOM 5335 N N . VAL A 1 692 ? 38.052 -8.816 -33.185 1.00 92.88 692 VAL A N 1
ATOM 5336 C CA . VAL A 1 692 ? 38.234 -7.382 -33.406 1.00 92.88 692 VAL A CA 1
ATOM 5337 C C . VAL A 1 692 ? 37.799 -7.066 -34.824 1.00 92.88 692 VAL A C 1
ATOM 5339 O O . VAL A 1 692 ? 38.304 -7.669 -35.775 1.00 92.88 692 VAL A O 1
ATOM 5342 N N . ALA A 1 693 ? 36.885 -6.115 -34.954 1.00 92.44 693 ALA A N 1
ATOM 5343 C CA . ALA A 1 693 ? 36.342 -5.664 -36.221 1.00 92.44 693 ALA A CA 1
ATOM 5344 C C . ALA A 1 693 ? 36.460 -4.149 -36.376 1.00 92.44 693 ALA A C 1
ATOM 5346 O O . ALA A 1 693 ? 36.557 -3.399 -35.403 1.00 92.44 693 ALA A O 1
ATOM 5347 N N . GLU A 1 694 ? 36.498 -3.713 -37.627 1.00 88.88 694 GLU A N 1
ATOM 5348 C CA . GLU A 1 694 ? 36.661 -2.318 -38.008 1.00 88.88 694 GLU A CA 1
ATOM 5349 C C . GLU A 1 694 ? 35.447 -1.868 -38.817 1.00 88.88 694 GLU A C 1
ATOM 5351 O O . GLU A 1 694 ? 35.067 -2.504 -39.801 1.00 88.88 694 GLU A O 1
ATOM 5356 N N . THR A 1 695 ? 34.858 -0.755 -38.395 1.00 87.19 695 THR A N 1
ATOM 5357 C CA . THR A 1 695 ? 33.845 -0.009 -39.155 1.00 87.19 695 THR A CA 1
ATOM 5358 C C . THR A 1 695 ? 34.496 1.219 -39.799 1.00 87.19 695 THR A C 1
ATOM 5360 O O . THR A 1 695 ? 35.683 1.475 -39.609 1.00 87.19 695 THR A O 1
ATOM 5363 N N . SER A 1 696 ? 33.729 2.030 -40.529 1.00 82.38 696 SER A N 1
ATOM 5364 C CA . SER A 1 696 ? 34.233 3.283 -41.107 1.00 82.38 696 SER A CA 1
ATOM 5365 C C . SER A 1 696 ? 34.784 4.285 -40.078 1.00 82.38 696 SER A C 1
ATOM 5367 O O . SER A 1 696 ? 35.609 5.126 -40.435 1.00 82.38 696 SER A O 1
ATOM 5369 N N . ASP A 1 697 ? 34.329 4.237 -38.821 1.00 82.88 697 ASP A N 1
ATOM 5370 C CA . ASP A 1 697 ? 34.617 5.257 -37.802 1.00 82.88 697 ASP A CA 1
ATOM 5371 C C . ASP A 1 697 ? 34.882 4.714 -36.383 1.00 82.88 697 ASP A C 1
ATOM 5373 O O . ASP A 1 697 ? 35.085 5.499 -35.450 1.00 82.88 697 ASP A O 1
ATOM 5377 N N . SER A 1 698 ? 34.919 3.393 -36.188 1.00 84.44 698 SER A N 1
ATOM 5378 C CA . SER A 1 698 ? 35.086 2.784 -34.863 1.00 84.44 698 SER A CA 1
ATOM 5379 C C . SER A 1 698 ? 35.701 1.380 -34.881 1.00 84.44 698 SER A C 1
ATOM 5381 O O . SER A 1 698 ? 35.575 0.629 -35.853 1.00 84.44 698 SER A O 1
ATOM 5383 N N . LEU A 1 699 ? 36.347 1.029 -33.766 1.00 88.81 699 LEU A N 1
ATOM 5384 C CA . LEU A 1 699 ? 36.843 -0.309 -33.449 1.00 88.81 699 LEU A CA 1
ATOM 5385 C C . LEU A 1 699 ? 35.789 -1.057 -32.627 1.00 88.81 699 LEU A C 1
ATOM 5387 O O . LEU A 1 699 ? 35.357 -0.565 -31.582 1.00 88.81 699 LEU A O 1
ATOM 5391 N N . VAL A 1 700 ? 35.416 -2.257 -33.058 1.00 89.62 700 VAL A N 1
ATOM 5392 C CA . VAL A 1 700 ? 34.459 -3.121 -32.357 1.00 89.62 700 VAL A CA 1
ATOM 5393 C C . VAL A 1 700 ? 35.201 -4.329 -31.791 1.00 89.62 700 VAL A C 1
ATOM 5395 O O . VAL A 1 700 ? 35.956 -4.990 -32.503 1.00 89.62 700 VAL A O 1
ATOM 5398 N N . ILE A 1 701 ? 34.997 -4.625 -30.507 1.00 90.12 701 ILE A N 1
ATOM 5399 C CA . ILE A 1 701 ? 35.551 -5.808 -29.835 1.00 90.12 701 ILE A CA 1
ATOM 5400 C C . ILE A 1 701 ? 34.385 -6.689 -29.399 1.00 90.12 701 ILE A C 1
ATOM 5402 O O . ILE A 1 701 ? 33.549 -6.263 -28.607 1.00 90.12 701 ILE A O 1
ATOM 5406 N N . ILE A 1 702 ? 34.341 -7.914 -29.907 1.00 90.69 702 ILE A N 1
ATOM 5407 C CA . ILE A 1 702 ? 33.271 -8.885 -29.690 1.00 90.69 702 ILE A CA 1
ATOM 5408 C C . ILE A 1 702 ? 33.807 -10.034 -28.832 1.00 90.69 702 ILE A C 1
ATOM 5410 O O . ILE A 1 702 ? 34.844 -10.614 -29.154 1.00 90.69 702 ILE A O 1
ATOM 5414 N N . ASP A 1 703 ? 33.096 -10.397 -27.767 1.00 88.44 703 ASP A N 1
ATOM 5415 C CA . ASP A 1 703 ? 33.302 -11.655 -27.045 1.00 88.44 703 ASP A CA 1
ATOM 5416 C C . ASP A 1 703 ? 32.688 -12.794 -27.863 1.00 88.44 703 ASP A C 1
ATOM 5418 O O . ASP A 1 703 ? 31.466 -12.934 -27.957 1.00 88.44 703 ASP A O 1
ATOM 5422 N N . GLN A 1 704 ? 33.546 -13.611 -28.479 1.00 85.75 704 GLN A N 1
ATOM 5423 C CA . GLN A 1 704 ? 33.106 -14.654 -29.404 1.00 85.75 704 GLN A CA 1
ATOM 5424 C C . GLN A 1 704 ? 32.215 -15.701 -28.720 1.00 85.75 704 GLN A C 1
ATOM 5426 O O . GLN A 1 704 ? 31.356 -16.298 -29.367 1.00 85.75 704 GLN A O 1
ATOM 5431 N N . HIS A 1 705 ? 32.452 -15.958 -27.431 1.00 80.12 705 HIS A N 1
ATOM 5432 C CA . HIS A 1 705 ? 31.771 -17.003 -26.682 1.00 80.12 705 HIS A CA 1
ATOM 5433 C C . HIS A 1 705 ? 30.375 -16.517 -26.313 1.00 80.12 705 HIS A C 1
ATOM 5435 O O . HIS A 1 705 ? 29.393 -17.140 -26.711 1.00 80.12 705 HIS A O 1
ATOM 5441 N N . ALA A 1 706 ? 30.283 -15.340 -25.689 1.00 79.44 706 ALA A N 1
ATOM 5442 C CA . ALA A 1 706 ? 29.006 -14.732 -25.326 1.00 79.44 706 ALA A CA 1
ATOM 5443 C C . ALA A 1 706 ? 28.122 -14.443 -26.554 1.00 79.44 706 ALA A C 1
ATOM 5445 O O . ALA A 1 706 ? 26.909 -14.655 -26.510 1.00 79.44 706 ALA A O 1
ATOM 5446 N N . ALA A 1 707 ? 28.723 -13.993 -27.663 1.00 83.06 707 ALA A N 1
ATOM 5447 C CA . ALA A 1 707 ? 28.018 -13.794 -28.926 1.00 83.06 707 ALA A CA 1
ATOM 5448 C C . ALA A 1 707 ? 27.455 -15.112 -29.473 1.00 83.06 707 ALA A C 1
ATOM 5450 O O . ALA A 1 707 ? 26.268 -15.195 -29.784 1.00 83.06 707 ALA A O 1
ATOM 5451 N N . HIS A 1 708 ? 28.275 -16.162 -29.557 1.00 81.94 708 HIS A N 1
ATOM 5452 C CA . HIS A 1 708 ? 27.832 -17.436 -30.116 1.00 81.94 708 HIS A CA 1
ATOM 5453 C C . HIS A 1 708 ? 26.809 -18.151 -29.220 1.00 81.94 708 HIS A C 1
ATOM 5455 O O . HIS A 1 708 ? 25.880 -18.763 -29.740 1.00 81.94 708 HIS A O 1
ATOM 5461 N N . GLU A 1 709 ? 26.922 -18.056 -27.892 1.00 78.81 709 GLU A N 1
ATOM 5462 C CA . GLU A 1 709 ? 25.877 -18.519 -26.965 1.00 78.81 709 GLU A CA 1
ATOM 5463 C C . GLU A 1 709 ? 24.534 -17.846 -27.252 1.00 78.81 709 GLU A C 1
ATOM 5465 O O . GLU A 1 709 ? 23.509 -18.521 -27.357 1.00 78.81 709 GLU A O 1
ATOM 5470 N N . ARG A 1 710 ? 24.536 -16.521 -27.439 1.00 82.69 710 ARG A N 1
ATOM 5471 C CA . ARG A 1 710 ? 23.317 -15.761 -27.729 1.00 82.69 710 ARG A CA 1
ATOM 5472 C C . ARG A 1 710 ? 22.699 -16.157 -29.071 1.00 82.69 710 ARG A C 1
ATOM 5474 O O . ARG A 1 710 ? 21.487 -16.341 -29.146 1.00 82.69 710 ARG A O 1
ATOM 5481 N N . LEU A 1 711 ? 23.524 -16.331 -30.104 1.00 83.75 711 LEU A N 1
ATOM 5482 C CA . LEU A 1 711 ? 23.077 -16.773 -31.430 1.00 83.75 711 LEU A CA 1
ATOM 5483 C C . LEU A 1 711 ? 22.434 -18.165 -31.384 1.00 83.75 711 LEU A C 1
ATOM 5485 O O . LEU A 1 711 ? 21.351 -18.362 -31.934 1.00 83.75 711 LEU A O 1
ATOM 5489 N N . VAL A 1 712 ? 23.075 -19.125 -30.706 1.00 81.56 712 VAL A N 1
ATOM 5490 C CA . VAL A 1 712 ? 22.539 -20.489 -30.558 1.00 81.56 712 VAL A CA 1
ATOM 5491 C C . VAL A 1 712 ? 21.226 -20.467 -29.780 1.00 81.56 712 VAL A C 1
ATOM 5493 O O . VAL A 1 712 ? 20.263 -21.097 -30.211 1.00 81.56 712 VAL A O 1
ATOM 5496 N N . TYR A 1 713 ? 21.161 -19.704 -28.687 1.00 82.19 713 TYR A N 1
ATOM 5497 C CA . TYR A 1 713 ? 19.955 -19.555 -27.874 1.00 82.19 713 TYR A CA 1
ATOM 5498 C C . TYR A 1 713 ? 18.763 -19.024 -28.685 1.00 82.19 713 TYR A C 1
ATOM 5500 O O . TYR A 1 713 ? 17.709 -19.661 -28.718 1.00 82.19 713 TYR A O 1
ATOM 5508 N N . GLU A 1 714 ? 18.926 -17.897 -29.386 1.00 82.50 714 GLU A N 1
ATOM 5509 C CA . GLU A 1 714 ? 17.842 -17.299 -30.181 1.00 82.50 714 GLU A CA 1
ATOM 5510 C C . GLU A 1 714 ? 17.429 -18.200 -31.355 1.00 82.50 714 GLU A C 1
ATOM 5512 O O . GLU A 1 714 ? 16.240 -18.324 -31.654 1.00 82.50 714 GLU A O 1
ATOM 5517 N N . HIS A 1 715 ? 18.374 -18.914 -31.974 1.00 81.00 715 HIS A N 1
ATOM 5518 C CA . HIS A 1 715 ? 18.055 -19.862 -33.041 1.00 81.00 715 HIS A CA 1
ATOM 5519 C C . HIS A 1 715 ? 17.282 -21.088 -32.527 1.00 81.00 715 HIS A C 1
ATOM 5521 O O . HIS A 1 715 ? 16.303 -21.504 -33.148 1.00 81.00 715 HIS A O 1
ATOM 5527 N N . MET A 1 716 ? 17.675 -21.658 -31.381 1.00 78.69 716 MET A N 1
ATOM 5528 C CA . MET A 1 716 ? 16.943 -22.762 -30.744 1.00 78.69 716 MET A CA 1
ATOM 5529 C C . MET A 1 716 ? 15.527 -22.337 -30.342 1.00 78.69 716 MET A C 1
ATOM 5531 O O . MET A 1 716 ? 14.570 -23.082 -30.562 1.00 78.69 716 MET A O 1
ATOM 5535 N N . LYS A 1 717 ? 15.379 -21.118 -29.817 1.00 80.50 717 LYS A N 1
ATOM 5536 C CA . LYS A 1 717 ? 14.084 -20.533 -29.459 1.00 80.50 717 LYS A CA 1
ATOM 5537 C C . LYS A 1 717 ? 13.177 -20.354 -30.677 1.00 80.50 717 LYS A C 1
ATOM 5539 O O . LYS A 1 717 ? 12.023 -20.774 -30.632 1.00 80.50 717 LYS A O 1
ATOM 5544 N N . ALA A 1 718 ? 13.705 -19.816 -31.777 1.00 80.12 718 ALA A N 1
ATOM 5545 C CA . ALA A 1 718 ? 12.965 -19.680 -33.031 1.00 80.12 718 ALA A CA 1
ATOM 5546 C C . ALA A 1 718 ? 12.521 -21.046 -33.591 1.00 80.12 718 ALA A C 1
ATOM 5548 O O . ALA A 1 718 ? 11.360 -21.216 -33.963 1.00 80.12 718 ALA A O 1
ATOM 5549 N N . GLN A 1 719 ? 13.401 -22.057 -33.584 1.00 80.75 719 GLN A N 1
ATOM 5550 C CA . GLN A 1 719 ? 13.042 -23.416 -34.019 1.00 80.75 719 GLN A CA 1
ATOM 5551 C C . GLN A 1 719 ? 11.936 -24.037 -33.159 1.00 80.75 719 GLN A C 1
ATOM 5553 O O . GLN A 1 719 ? 11.030 -24.691 -33.687 1.00 80.75 719 GLN A O 1
ATOM 5558 N N . MET A 1 720 ? 11.995 -23.826 -31.843 1.00 78.75 720 MET A N 1
ATOM 5559 C CA . MET A 1 720 ? 10.991 -24.320 -30.906 1.00 78.75 720 MET A CA 1
ATOM 5560 C C . MET A 1 720 ? 9.605 -23.710 -31.163 1.00 78.75 720 MET A C 1
ATOM 5562 O O . MET A 1 720 ? 8.612 -24.429 -31.066 1.00 78.75 720 MET A O 1
ATOM 5566 N N . GLU A 1 721 ? 9.525 -22.419 -31.507 1.00 74.75 721 GLU A N 1
ATOM 5567 C CA . GLU A 1 721 ? 8.253 -21.739 -31.800 1.00 74.75 721 GLU A CA 1
ATOM 5568 C C . GLU A 1 721 ? 7.627 -22.167 -33.143 1.00 74.75 721 GLU A C 1
ATOM 5570 O O . GLU A 1 721 ? 6.401 -22.162 -33.261 1.00 74.75 721 GLU A O 1
ATOM 5575 N N . GLU A 1 722 ? 8.425 -22.583 -34.136 1.00 74.06 722 GLU A N 1
ATOM 5576 C CA . GLU A 1 722 ? 7.921 -22.962 -35.468 1.00 74.06 722 GLU A CA 1
ATOM 5577 C C . GLU A 1 722 ? 7.641 -24.464 -35.657 1.00 74.06 722 GLU A C 1
ATOM 5579 O O . GLU A 1 722 ? 6.547 -24.841 -36.085 1.00 74.06 722 GLU A O 1
ATOM 5584 N N . LYS A 1 723 ? 8.642 -25.335 -35.441 1.00 65.25 723 LYS A N 1
ATOM 5585 C CA . LYS A 1 723 ? 8.611 -26.757 -35.867 1.00 65.25 723 LYS A CA 1
ATOM 5586 C C . LYS A 1 723 ? 9.173 -27.745 -34.835 1.00 65.25 723 LYS A C 1
ATOM 5588 O O . LYS A 1 723 ? 9.207 -28.944 -35.112 1.00 65.25 723 LYS A O 1
ATOM 5593 N N . GLY A 1 724 ? 9.583 -27.262 -33.660 1.00 70.31 724 GLY A N 1
ATOM 5594 C CA . GLY A 1 724 ? 10.339 -28.036 -32.674 1.00 70.31 724 GLY A CA 1
ATOM 5595 C C . GLY A 1 724 ? 11.837 -28.069 -32.996 1.00 70.31 724 GLY A C 1
ATOM 5596 O O . GLY A 1 724 ? 12.249 -27.894 -34.144 1.00 70.31 724 GLY A O 1
ATOM 5597 N N . ILE A 1 725 ? 12.668 -28.271 -31.970 1.00 80.00 725 ILE A N 1
ATOM 5598 C CA . ILE A 1 725 ? 14.130 -28.237 -32.110 1.00 80.00 725 ILE A CA 1
ATOM 5599 C C . ILE A 1 725 ? 14.607 -29.453 -32.908 1.00 80.00 725 ILE A C 1
ATOM 5601 O O . ILE A 1 725 ? 14.248 -30.593 -32.602 1.00 80.00 725 ILE A O 1
ATOM 5605 N N . GLN A 1 726 ? 15.422 -29.214 -33.940 1.00 81.06 726 GLN A N 1
ATOM 5606 C CA . GLN A 1 726 ? 15.962 -30.291 -34.768 1.00 81.06 726 GLN A CA 1
ATOM 5607 C C . GLN A 1 726 ? 16.880 -31.198 -33.948 1.00 81.06 726 GLN A C 1
ATOM 5609 O O . GLN A 1 726 ? 17.772 -30.727 -33.242 1.00 81.06 726 GLN A O 1
ATOM 5614 N N . ARG A 1 727 ? 16.679 -32.510 -34.076 1.00 87.81 727 ARG A N 1
ATOM 5615 C CA . ARG A 1 727 ? 17.404 -33.530 -33.314 1.00 87.81 727 ARG A CA 1
ATOM 5616 C C . ARG A 1 727 ? 18.436 -34.227 -34.188 1.00 87.81 727 ARG A C 1
ATOM 5618 O O . ARG A 1 727 ? 18.179 -34.510 -35.358 1.00 87.81 727 ARG A O 1
ATOM 5625 N N . GLN A 1 728 ? 19.585 -34.530 -33.606 1.00 85.12 728 GLN A N 1
ATOM 5626 C CA . GLN A 1 728 ? 20.633 -35.348 -34.192 1.00 85.12 728 GLN A CA 1
ATOM 5627 C C . GLN A 1 728 ? 20.771 -36.633 -33.374 1.00 85.12 728 GLN A C 1
ATOM 5629 O O . GLN A 1 728 ? 21.085 -36.592 -32.185 1.00 85.12 728 GLN A O 1
ATOM 5634 N N . ILE A 1 729 ? 20.578 -37.776 -34.033 1.00 88.81 729 ILE A N 1
ATOM 5635 C CA . ILE A 1 729 ? 20.844 -39.092 -33.445 1.00 88.81 729 ILE A CA 1
ATOM 5636 C C . ILE A 1 729 ? 22.361 -39.271 -33.317 1.00 88.81 729 ILE A C 1
ATOM 5638 O O . ILE A 1 729 ? 23.108 -39.044 -34.275 1.00 88.81 729 ILE A O 1
ATOM 5642 N N . LEU A 1 730 ? 22.821 -39.685 -32.139 1.00 85.94 730 LEU A N 1
ATOM 5643 C CA . LEU A 1 730 ? 24.220 -40.026 -31.906 1.00 85.94 730 LEU A CA 1
ATOM 5644 C C . LEU A 1 730 ? 24.547 -41.365 -32.577 1.00 85.94 730 LEU A C 1
ATOM 5646 O O . LEU A 1 730 ? 23.815 -42.341 -32.431 1.00 85.94 730 LEU A O 1
ATOM 5650 N N . LEU A 1 731 ? 25.676 -41.429 -33.292 1.00 84.88 731 LEU A N 1
ATOM 5651 C CA . LEU A 1 731 ? 26.150 -42.676 -33.913 1.00 84.88 731 LEU A CA 1
ATOM 5652 C C . LEU A 1 731 ? 26.401 -43.775 -32.870 1.00 84.88 731 LEU A C 1
ATOM 5654 O O . LEU A 1 731 ? 26.207 -44.955 -33.151 1.00 84.88 731 LEU A O 1
ATOM 5658 N N . ILE A 1 732 ? 26.841 -43.370 -31.678 1.00 86.94 732 ILE A N 1
ATOM 5659 C CA . ILE A 1 732 ? 27.029 -44.220 -30.508 1.00 86.94 732 ILE A CA 1
ATOM 5660 C C . ILE A 1 732 ? 26.341 -43.496 -29.344 1.00 86.94 732 ILE A C 1
ATOM 5662 O O . ILE A 1 732 ? 26.771 -42.388 -29.017 1.00 86.94 732 ILE A O 1
ATOM 5666 N N . PRO A 1 733 ? 25.279 -44.066 -28.748 1.00 88.62 733 PRO A N 1
ATOM 5667 C CA . PRO A 1 733 ? 24.658 -43.499 -27.555 1.00 88.62 733 PRO A CA 1
ATOM 5668 C C . PRO A 1 733 ? 25.669 -43.356 -26.410 1.00 88.62 733 PRO A C 1
ATOM 5670 O O . PRO A 1 733 ? 26.477 -44.259 -26.183 1.00 88.62 733 PRO A O 1
ATOM 5673 N N . GLU A 1 734 ? 25.623 -42.235 -25.692 1.00 90.62 734 GLU A N 1
ATOM 5674 C CA . GLU A 1 734 ? 26.547 -41.948 -24.588 1.00 90.62 734 GLU A CA 1
ATOM 5675 C C . GLU A 1 734 ? 25.898 -42.307 -23.246 1.00 90.62 734 GLU A C 1
ATOM 5677 O O . GLU A 1 734 ? 24.748 -41.947 -22.988 1.00 90.62 734 GLU A O 1
ATOM 5682 N N . VAL A 1 735 ? 26.626 -43.040 -22.400 1.00 91.81 735 VAL A N 1
ATOM 5683 C CA . VAL A 1 735 ? 26.194 -43.389 -21.038 1.00 91.81 735 VAL A CA 1
ATOM 5684 C C . VAL A 1 735 ? 26.739 -42.336 -20.079 1.00 91.81 735 VAL A C 1
ATOM 5686 O O . VAL A 1 735 ? 27.952 -42.145 -20.012 1.00 91.81 735 VAL A O 1
ATOM 5689 N N . VAL A 1 736 ? 25.857 -41.689 -19.318 1.00 91.81 736 VAL A N 1
ATOM 5690 C CA . VAL A 1 736 ? 26.229 -40.710 -18.287 1.00 91.81 736 VAL A CA 1
ATOM 5691 C C . VAL A 1 736 ? 25.913 -41.283 -16.910 1.00 91.81 736 VAL A C 1
ATOM 5693 O O . VAL A 1 736 ? 24.757 -41.591 -16.623 1.00 91.81 736 VAL A O 1
ATOM 5696 N N . GLU A 1 737 ? 26.939 -41.443 -16.073 1.00 90.62 737 GLU A N 1
ATOM 5697 C CA . GLU A 1 737 ? 26.802 -41.910 -14.688 1.00 90.62 737 GLU A CA 1
ATOM 5698 C C . GLU A 1 737 ? 26.251 -40.799 -13.781 1.00 90.62 737 GLU A C 1
ATOM 5700 O O . GLU A 1 737 ? 26.717 -39.664 -13.841 1.00 90.62 737 GLU A O 1
ATOM 5705 N N . LEU A 1 738 ? 25.268 -41.134 -12.943 1.00 89.75 738 LEU A N 1
ATOM 5706 C CA . LEU A 1 738 ? 24.530 -40.221 -12.062 1.00 89.75 738 LEU A CA 1
ATOM 5707 C C . LEU A 1 738 ? 24.164 -40.918 -10.744 1.00 89.75 738 LEU A C 1
ATOM 5709 O O . LEU A 1 738 ? 24.110 -42.150 -10.668 1.00 89.75 738 LEU A O 1
ATOM 5713 N N . LYS A 1 739 ? 23.853 -40.154 -9.694 1.00 90.81 739 LYS A N 1
ATOM 5714 C CA . LYS A 1 739 ? 23.239 -40.717 -8.477 1.00 90.81 739 LYS A CA 1
ATOM 5715 C C . LYS A 1 739 ? 21.789 -41.137 -8.744 1.00 90.81 739 LYS A C 1
ATOM 5717 O O . LYS A 1 739 ? 21.148 -40.654 -9.671 1.00 90.81 739 LYS A O 1
ATOM 5722 N N . GLU A 1 740 ? 21.255 -42.016 -7.898 1.00 86.62 740 GLU A N 1
ATOM 5723 C CA . GLU A 1 740 ? 19.880 -42.531 -8.023 1.00 86.62 740 GLU A CA 1
ATOM 5724 C C . GLU A 1 740 ? 18.835 -41.399 -8.001 1.00 86.62 740 GLU A C 1
ATOM 5726 O O . GLU A 1 740 ? 17.967 -41.332 -8.868 1.00 86.62 740 GLU A O 1
ATOM 5731 N N . GLU A 1 741 ? 18.990 -40.438 -7.086 1.00 86.12 741 GLU A N 1
ATOM 5732 C CA . GLU A 1 741 ? 18.122 -39.256 -6.984 1.00 86.12 741 GLU A CA 1
ATOM 5733 C C . GLU A 1 741 ? 18.207 -38.353 -8.232 1.00 86.12 741 GLU A C 1
ATOM 5735 O O . GLU A 1 741 ? 17.196 -37.846 -8.711 1.00 86.12 741 GLU A O 1
ATOM 5740 N N . GLU A 1 742 ? 19.402 -38.193 -8.804 1.00 88.06 742 GLU A N 1
ATOM 5741 C CA . GLU A 1 742 ? 19.662 -37.377 -10.001 1.00 88.06 742 GLU A CA 1
ATOM 5742 C C . GLU A 1 742 ? 19.059 -38.023 -11.262 1.00 88.06 742 GLU A C 1
ATOM 5744 O O . GLU A 1 742 ? 18.461 -37.347 -12.104 1.00 88.06 742 GLU A O 1
ATOM 5749 N N . GLN A 1 743 ? 19.154 -39.353 -11.362 1.00 90.62 743 GLN A N 1
ATOM 5750 C CA . GLN A 1 743 ? 18.519 -40.142 -12.414 1.00 90.62 743 GLN A CA 1
ATOM 5751 C C . GLN A 1 743 ? 16.991 -40.005 -12.360 1.00 90.62 743 GLN A C 1
ATOM 5753 O O . GLN A 1 743 ? 16.358 -39.814 -13.398 1.00 90.62 743 GLN A O 1
ATOM 5758 N N . GLU A 1 744 ? 16.381 -40.083 -11.172 1.00 87.19 744 GLU A N 1
ATOM 5759 C CA . GLU A 1 744 ? 14.930 -39.919 -11.033 1.00 87.19 744 GLU A CA 1
ATOM 5760 C C . GLU A 1 744 ? 14.445 -38.545 -11.498 1.00 87.19 744 GLU A C 1
ATOM 5762 O O . GLU A 1 744 ? 13.416 -38.465 -12.171 1.00 87.19 744 GLU A O 1
ATOM 5767 N N . ILE A 1 745 ? 15.182 -37.481 -11.172 1.00 86.00 745 ILE A N 1
ATOM 5768 C CA . ILE A 1 745 ? 14.847 -36.109 -11.573 1.00 86.00 745 ILE A CA 1
ATOM 5769 C C . ILE A 1 745 ? 14.798 -35.996 -13.105 1.00 86.00 745 ILE A C 1
ATOM 5771 O O . ILE A 1 745 ? 13.780 -35.582 -13.659 1.00 86.00 745 ILE A O 1
ATOM 5775 N N . LEU A 1 746 ? 15.836 -36.450 -13.812 1.00 85.12 746 LEU A N 1
ATOM 5776 C CA . LEU A 1 746 ? 15.873 -36.415 -15.284 1.00 85.12 746 LEU A CA 1
ATOM 5777 C C . LEU A 1 746 ? 14.759 -37.242 -15.934 1.00 85.12 746 LEU A C 1
ATOM 5779 O O . LEU A 1 746 ? 14.153 -36.819 -16.923 1.00 85.12 746 LEU A O 1
ATOM 5783 N N . ILE A 1 747 ? 14.468 -38.423 -15.382 1.00 88.25 747 ILE A N 1
ATOM 5784 C CA . ILE A 1 747 ? 13.429 -39.304 -15.927 1.00 88.25 747 ILE A CA 1
ATOM 5785 C C . ILE A 1 747 ? 12.032 -38.690 -15.755 1.00 88.25 747 ILE A C 1
ATOM 5787 O O . ILE A 1 747 ? 11.197 -38.810 -16.653 1.00 88.25 747 ILE A O 1
ATOM 5791 N N . ARG A 1 748 ? 11.777 -37.956 -14.663 1.00 85.31 748 ARG A N 1
ATOM 5792 C CA . ARG A 1 748 ? 10.515 -37.215 -14.475 1.00 85.31 748 ARG A CA 1
ATOM 5793 C C . ARG A 1 748 ? 10.308 -36.124 -15.533 1.00 85.31 748 ARG A C 1
ATOM 5795 O O . ARG A 1 748 ? 9.167 -35.885 -15.919 1.00 85.31 748 ARG A O 1
ATOM 5802 N N . HIS A 1 749 ? 11.386 -35.524 -16.042 1.00 85.12 749 HIS A N 1
ATOM 5803 C CA . HIS A 1 749 ? 11.346 -34.431 -17.025 1.00 85.12 749 HIS A CA 1
ATOM 5804 C C . HIS A 1 749 ? 11.662 -34.857 -18.470 1.00 85.12 749 HIS A C 1
ATOM 5806 O O . HIS A 1 749 ? 11.841 -34.006 -19.345 1.00 85.12 749 HIS A O 1
ATOM 5812 N N . THR A 1 750 ? 11.685 -36.160 -18.775 1.00 86.19 750 THR A N 1
ATOM 5813 C CA . THR A 1 750 ? 12.065 -36.662 -20.113 1.00 86.19 750 THR A CA 1
ATOM 5814 C C . THR A 1 750 ? 11.202 -36.078 -21.234 1.00 86.19 750 THR A C 1
ATOM 5816 O O . THR A 1 750 ? 11.730 -35.683 -22.270 1.00 86.19 750 THR A O 1
ATOM 5819 N N . SER A 1 751 ? 9.892 -35.916 -21.019 1.00 81.81 751 SER A N 1
ATOM 5820 C CA . SER A 1 751 ? 8.998 -35.323 -22.024 1.00 81.81 751 SER A CA 1
ATOM 5821 C C . SER A 1 751 ? 9.327 -33.868 -22.370 1.00 81.81 751 SER A C 1
ATOM 5823 O O . SER A 1 751 ? 8.988 -33.406 -23.459 1.00 81.81 751 SER A O 1
ATOM 5825 N N . ASP A 1 752 ? 9.943 -33.123 -21.450 1.00 79.94 752 ASP A N 1
ATOM 5826 C CA . ASP A 1 752 ? 10.342 -31.733 -21.683 1.00 79.94 752 ASP A CA 1
ATOM 5827 C C . ASP A 1 752 ? 11.721 -31.658 -22.343 1.00 79.94 752 ASP A C 1
ATOM 5829 O O . ASP A 1 752 ? 11.898 -30.904 -23.301 1.00 79.94 752 ASP A O 1
ATOM 5833 N N . LEU A 1 753 ? 12.654 -32.522 -21.935 1.00 84.50 753 LEU A N 1
ATOM 5834 C CA . LEU A 1 753 ? 13.959 -32.679 -22.586 1.00 84.50 753 LEU A CA 1
ATOM 5835 C C . LEU A 1 753 ? 13.820 -33.112 -24.054 1.00 84.50 753 LEU A C 1
ATOM 5837 O O . LEU A 1 753 ? 14.505 -32.575 -24.927 1.00 84.50 753 LEU A O 1
ATOM 5841 N N . GLU A 1 754 ? 12.862 -33.989 -24.365 1.00 85.00 754 GLU A N 1
ATOM 5842 C CA . GLU A 1 754 ? 12.569 -34.389 -25.743 1.00 85.00 754 GLU A CA 1
ATOM 5843 C C . GLU A 1 754 ? 12.115 -33.202 -26.606 1.00 85.00 754 GLU A C 1
ATOM 5845 O O . GLU A 1 754 ? 12.523 -33.084 -27.765 1.00 85.00 754 GLU A O 1
ATOM 5850 N N . LYS A 1 755 ? 11.293 -32.287 -26.073 1.00 80.44 755 LYS A N 1
ATOM 5851 C CA . LYS A 1 755 ? 10.885 -31.066 -26.802 1.00 80.44 755 LYS A CA 1
ATOM 5852 C C . LYS A 1 755 ? 12.081 -30.166 -27.103 1.00 80.44 755 LYS A C 1
ATOM 5854 O O . LYS A 1 755 ? 12.094 -29.506 -28.141 1.00 80.44 755 LYS A O 1
ATOM 5859 N N . LEU A 1 756 ? 13.080 -30.183 -26.223 1.00 79.62 756 LEU A N 1
ATOM 5860 C CA . LEU A 1 756 ? 14.336 -29.459 -26.389 1.00 79.62 756 LEU A CA 1
ATOM 5861 C C . LEU A 1 756 ? 15.330 -30.173 -27.314 1.00 79.62 756 LEU A C 1
ATOM 5863 O O . LEU A 1 756 ? 16.343 -29.587 -27.672 1.00 79.62 756 LEU A O 1
ATOM 5867 N N . GLY A 1 757 ? 15.024 -31.397 -27.749 1.00 82.62 757 GLY A N 1
ATOM 5868 C CA . GLY A 1 757 ? 15.844 -32.185 -28.664 1.00 82.62 757 GLY A CA 1
ATOM 5869 C C . GLY A 1 757 ? 16.863 -33.101 -27.983 1.00 82.62 757 GLY A C 1
ATOM 5870 O O . GLY A 1 757 ? 17.741 -33.616 -28.670 1.00 82.62 757 GLY A O 1
ATOM 5871 N N . LEU A 1 758 ? 16.743 -33.318 -26.669 1.00 87.44 758 LEU A N 1
ATOM 5872 C CA . LEU A 1 758 ? 17.564 -34.249 -25.896 1.00 87.44 758 LEU A CA 1
ATOM 5873 C C . LEU A 1 758 ? 16.750 -35.503 -25.540 1.00 87.44 758 LEU A C 1
ATOM 5875 O O . LEU A 1 758 ? 15.821 -35.436 -24.738 1.00 87.44 758 LEU A O 1
ATOM 5879 N N . ALA A 1 759 ? 17.104 -36.653 -26.116 1.00 89.50 759 ALA A N 1
ATOM 5880 C CA . ALA A 1 759 ? 16.463 -37.930 -25.794 1.00 89.50 759 ALA A CA 1
ATOM 5881 C C . ALA A 1 759 ? 17.302 -38.698 -24.768 1.00 89.50 759 ALA A C 1
ATOM 5883 O O . ALA A 1 759 ? 18.411 -39.150 -25.080 1.00 89.50 759 ALA A O 1
ATOM 5884 N N . VAL A 1 760 ? 16.752 -38.848 -23.561 1.00 91.50 760 VAL A N 1
ATOM 5885 C CA . VAL A 1 760 ? 17.384 -39.524 -22.422 1.00 91.50 760 VAL A CA 1
ATOM 5886 C C . VAL A 1 760 ? 16.525 -40.714 -22.005 1.00 91.50 760 VAL A C 1
ATOM 5888 O O . VAL A 1 760 ? 15.312 -40.587 -21.871 1.00 91.50 760 VAL A O 1
ATOM 5891 N N . GLU A 1 761 ? 17.142 -41.871 -21.779 1.00 90.94 761 GLU A N 1
ATOM 5892 C CA . GLU A 1 761 ? 16.465 -43.059 -21.253 1.00 90.94 761 GLU A CA 1
ATOM 5893 C C . GLU A 1 761 ? 17.203 -43.643 -20.044 1.00 90.94 761 GLU A C 1
ATOM 5895 O O . GLU A 1 761 ? 18.411 -43.467 -19.866 1.00 90.94 761 GLU A O 1
ATOM 5900 N N . LYS A 1 762 ? 16.468 -44.357 -19.189 1.00 91.69 762 LYS A N 1
ATOM 5901 C CA . LYS A 1 762 ? 17.035 -44.989 -17.996 1.00 91.69 762 LYS A CA 1
ATOM 5902 C C . LYS A 1 762 ? 17.998 -46.114 -18.395 1.00 91.69 762 LYS A C 1
ATOM 5904 O O . LYS A 1 762 ? 17.613 -47.008 -19.147 1.00 91.69 762 LYS A O 1
ATOM 5909 N N . PHE A 1 763 ? 19.209 -46.122 -17.832 1.00 89.88 763 PHE A N 1
ATOM 5910 C CA . PHE A 1 763 ? 20.210 -47.162 -18.077 1.00 89.88 763 PHE A CA 1
ATOM 5911 C C . PHE A 1 763 ? 20.827 -47.662 -16.761 1.00 89.88 763 PHE A C 1
ATOM 5913 O O . PHE A 1 763 ? 21.761 -47.083 -16.218 1.00 89.88 763 PHE A O 1
ATOM 5920 N N . GLY A 1 764 ? 20.291 -48.758 -16.219 1.00 88.12 764 GLY A N 1
ATOM 5921 C CA . GLY A 1 764 ? 20.693 -49.268 -14.901 1.00 88.12 764 GLY A CA 1
ATOM 5922 C C . GLY A 1 764 ? 20.201 -48.395 -13.735 1.00 88.12 764 GLY A C 1
ATOM 5923 O O . GLY A 1 764 ? 19.251 -47.625 -13.882 1.00 88.12 764 GLY A O 1
ATOM 5924 N N . GLU A 1 765 ? 20.824 -48.539 -12.561 1.00 80.25 765 GLU A N 1
ATOM 5925 C CA . GLU A 1 765 ? 20.433 -47.836 -11.319 1.00 80.25 765 GLU A CA 1
ATOM 5926 C C . GLU A 1 765 ? 21.143 -46.486 -11.119 1.00 80.25 765 GLU A C 1
ATOM 5928 O O . GLU A 1 765 ? 20.709 -45.677 -10.310 1.00 80.25 765 GLU A O 1
ATOM 5933 N N . LYS A 1 766 ? 22.248 -46.243 -11.835 1.00 88.56 766 LYS A N 1
ATOM 5934 C CA . LYS A 1 766 ? 23.129 -45.078 -11.630 1.00 88.56 766 LYS A CA 1
ATOM 5935 C C . LYS A 1 766 ? 23.614 -44.452 -12.936 1.00 88.56 766 LYS A C 1
ATOM 5937 O O . LYS A 1 766 ? 24.718 -43.922 -12.998 1.00 88.56 766 LYS A O 1
ATOM 5942 N N . ALA A 1 767 ? 22.841 -44.580 -14.013 1.00 89.75 767 ALA A N 1
ATOM 5943 C CA . ALA A 1 767 ? 23.196 -43.960 -15.284 1.00 89.75 767 ALA A CA 1
ATOM 5944 C C . ALA A 1 767 ? 21.987 -43.696 -16.189 1.00 89.75 767 ALA A C 1
ATOM 5946 O O . ALA A 1 767 ? 20.930 -44.323 -16.084 1.00 89.75 767 ALA A O 1
ATOM 5947 N N . VAL A 1 768 ? 22.150 -42.766 -17.117 1.00 92.62 768 VAL A N 1
ATOM 5948 C CA . VAL A 1 768 ? 21.201 -42.519 -18.205 1.00 92.62 768 VAL A CA 1
ATOM 5949 C C . VAL A 1 768 ? 21.895 -42.691 -19.548 1.00 92.62 768 VAL A C 1
ATOM 5951 O O . VAL A 1 768 ? 23.093 -42.438 -19.672 1.00 92.62 768 VAL A O 1
ATOM 5954 N N . LEU A 1 769 ? 21.146 -43.136 -20.554 1.00 92.62 769 LEU A N 1
ATOM 5955 C CA . LEU A 1 769 ? 21.623 -43.215 -21.928 1.00 92.62 769 LEU A CA 1
ATOM 5956 C C . LEU A 1 769 ? 21.086 -42.024 -22.720 1.00 92.62 769 LEU A C 1
ATOM 5958 O O . LEU A 1 769 ? 19.875 -41.814 -22.784 1.00 92.62 769 LEU A O 1
ATOM 5962 N N . VAL A 1 770 ? 21.982 -41.276 -23.357 1.00 92.12 770 VAL A N 1
ATOM 5963 C CA . VAL A 1 770 ? 21.636 -40.179 -24.265 1.00 92.12 770 VAL A CA 1
ATOM 5964 C C . VAL A 1 770 ? 21.701 -40.694 -25.699 1.00 92.12 770 VAL A C 1
ATOM 5966 O O . VAL A 1 770 ? 22.744 -41.177 -26.144 1.00 92.12 770 VAL A O 1
ATOM 5969 N N . ARG A 1 771 ? 20.583 -40.612 -26.428 1.00 90.44 771 ARG A N 1
ATOM 5970 C CA . ARG A 1 771 ? 20.468 -41.108 -27.817 1.00 90.44 771 ARG A CA 1
ATOM 5971 C C . ARG A 1 771 ? 20.427 -40.003 -28.859 1.00 90.44 771 ARG A C 1
ATOM 5973 O O . ARG A 1 771 ? 20.964 -40.169 -29.953 1.00 90.44 771 ARG A O 1
ATOM 5980 N N . GLU A 1 772 ? 19.776 -38.897 -28.529 1.00 91.38 772 GLU A N 1
ATOM 5981 C CA . GLU A 1 772 ? 19.599 -37.757 -29.424 1.00 91.38 772 GLU A CA 1
ATOM 5982 C C . GLU A 1 772 ? 19.998 -36.484 -28.693 1.00 91.38 772 GLU A C 1
ATOM 5984 O O . GLU A 1 772 ? 19.706 -36.337 -27.505 1.00 91.38 772 GLU A O 1
ATOM 5989 N N . ILE A 1 773 ? 20.649 -35.577 -29.414 1.00 88.12 773 ILE A N 1
ATOM 5990 C CA . ILE A 1 773 ? 20.988 -34.232 -28.949 1.00 88.12 773 ILE A CA 1
ATOM 5991 C C . ILE A 1 773 ? 20.439 -33.190 -29.931 1.00 88.12 773 ILE A C 1
ATOM 5993 O O . ILE A 1 773 ? 20.218 -33.510 -31.105 1.00 88.12 773 ILE A O 1
ATOM 5997 N N . PRO A 1 774 ? 20.264 -31.927 -29.516 1.00 84.25 774 PRO A N 1
ATOM 5998 C CA . PRO A 1 774 ? 19.884 -30.867 -30.441 1.00 84.25 774 PRO A CA 1
ATOM 5999 C C . PRO A 1 774 ? 20.961 -30.679 -31.520 1.00 84.25 774 PRO A C 1
ATOM 6001 O O . PRO A 1 774 ? 22.137 -30.495 -31.206 1.00 84.25 774 PRO A O 1
ATOM 6004 N N . ALA A 1 775 ? 20.569 -30.675 -32.797 1.00 82.06 775 ALA A N 1
ATOM 6005 C CA . ALA A 1 775 ? 21.483 -30.633 -33.948 1.00 82.06 775 ALA A CA 1
ATOM 6006 C C . ALA A 1 775 ? 22.337 -29.348 -34.022 1.00 82.06 775 ALA A C 1
ATOM 6008 O O . ALA A 1 775 ? 23.349 -29.294 -34.721 1.00 82.06 775 ALA A O 1
ATOM 6009 N N . LEU A 1 776 ? 21.930 -28.301 -33.300 1.00 75.12 776 LEU A N 1
ATOM 6010 C CA . LEU A 1 776 ? 22.650 -27.030 -33.195 1.00 75.12 776 LEU A CA 1
ATOM 6011 C C . LEU A 1 776 ? 23.890 -27.111 -32.297 1.00 75.12 776 LEU A C 1
ATOM 6013 O O . LEU A 1 776 ? 24.802 -26.296 -32.448 1.00 75.12 776 LEU A O 1
ATOM 6017 N N . LEU A 1 777 ? 23.954 -28.089 -31.388 1.00 74.81 777 LEU A N 1
ATOM 6018 C CA . LEU A 1 777 ? 25.102 -28.286 -30.510 1.00 74.81 777 LEU A CA 1
ATOM 6019 C C . LEU A 1 777 ? 26.199 -29.008 -31.290 1.00 74.81 777 LEU A C 1
ATOM 6021 O O . LEU A 1 777 ? 26.171 -30.223 -31.480 1.00 74.81 777 LEU A O 1
ATOM 6025 N N . LYS A 1 778 ? 27.192 -28.259 -31.769 1.00 67.00 778 LYS A N 1
ATOM 6026 C CA . LYS A 1 778 ? 28.340 -28.844 -32.469 1.00 67.00 778 LYS A CA 1
ATOM 6027 C C . LYS A 1 778 ? 29.331 -29.410 -31.446 1.00 67.00 778 LYS A C 1
ATOM 6029 O O . LYS A 1 778 ? 30.076 -28.651 -30.836 1.00 67.00 778 LYS A O 1
ATOM 6034 N N . ASN A 1 779 ? 29.373 -30.739 -31.307 1.00 67.88 779 ASN A N 1
ATOM 6035 C CA . ASN A 1 779 ? 30.246 -31.487 -30.381 1.00 67.88 779 ASN A CA 1
ATOM 6036 C C . ASN A 1 779 ? 30.085 -31.099 -28.887 1.00 67.88 779 ASN A C 1
ATOM 6038 O O . ASN A 1 779 ? 31.064 -30.660 -28.265 1.00 67.88 779 ASN A O 1
ATOM 6042 N N . PRO A 1 780 ? 28.885 -31.243 -28.288 1.00 76.56 780 PRO A N 1
ATOM 6043 C CA . PRO A 1 780 ? 28.678 -30.933 -26.875 1.00 76.56 780 PRO A CA 1
ATOM 6044 C C . PRO A 1 780 ? 29.416 -31.922 -25.963 1.00 76.56 780 PRO A C 1
ATOM 6046 O O . PRO A 1 780 ? 29.662 -33.069 -26.332 1.00 76.56 780 PRO A O 1
ATOM 6049 N N . ASN A 1 781 ? 29.751 -31.483 -24.747 1.00 80.75 781 ASN A N 1
ATOM 6050 C CA . ASN A 1 781 ? 30.133 -32.405 -23.676 1.00 80.75 781 ASN A CA 1
ATOM 6051 C C . ASN A 1 781 ? 28.845 -32.930 -23.028 1.00 80.75 781 ASN A C 1
ATOM 6053 O O . ASN A 1 781 ? 28.265 -32.249 -22.186 1.00 80.75 781 ASN A O 1
ATOM 6057 N N . ILE A 1 782 ? 28.386 -34.106 -23.461 1.00 84.94 782 ILE A N 1
ATOM 6058 C CA . ILE A 1 782 ? 27.080 -34.656 -23.075 1.00 84.94 782 ILE A CA 1
ATOM 6059 C C . ILE A 1 782 ? 27.030 -34.948 -21.573 1.00 84.94 782 ILE A C 1
ATOM 6061 O O . ILE A 1 782 ? 26.076 -34.539 -20.918 1.00 84.94 782 ILE A O 1
ATOM 6065 N N . SER A 1 783 ? 28.072 -35.563 -21.004 1.00 83.62 783 SER A N 1
ATOM 6066 C CA . SER A 1 783 ? 28.157 -35.798 -19.556 1.00 83.62 783 SER A CA 1
ATOM 6067 C C . SER A 1 783 ? 28.009 -34.512 -18.734 1.00 83.62 783 SER A C 1
ATOM 6069 O O . SER A 1 783 ? 27.219 -34.480 -17.792 1.00 83.62 783 SER A O 1
ATOM 6071 N N . LYS A 1 784 ? 28.705 -33.432 -19.111 1.00 79.81 784 LYS A N 1
ATOM 6072 C CA . LYS A 1 784 ? 28.598 -32.155 -18.391 1.00 79.81 784 LYS A CA 1
ATOM 6073 C C . LYS A 1 784 ? 27.230 -31.489 -18.593 1.00 79.81 784 LYS A C 1
ATOM 6075 O O . LYS A 1 784 ? 26.681 -30.962 -17.638 1.00 79.81 784 LYS A O 1
ATOM 6080 N N . LEU A 1 785 ? 26.671 -31.539 -19.802 1.00 81.06 785 LEU A N 1
ATOM 6081 C CA . LEU A 1 785 ? 25.328 -31.022 -20.085 1.00 81.06 785 LEU A CA 1
ATOM 6082 C C . LEU A 1 785 ? 24.274 -31.700 -19.203 1.00 81.06 785 LEU A C 1
ATOM 6084 O O . LEU A 1 785 ? 23.446 -31.023 -18.611 1.00 81.06 785 LEU A O 1
ATOM 6088 N N . VAL A 1 786 ? 24.324 -33.028 -19.090 1.00 86.06 786 VAL A N 1
ATOM 6089 C CA . VAL A 1 786 ? 23.395 -33.791 -18.248 1.00 86.06 786 VAL A CA 1
ATOM 6090 C C . VAL A 1 786 ? 23.563 -33.436 -16.767 1.00 86.06 786 VAL A C 1
ATOM 6092 O O . VAL A 1 786 ? 22.557 -33.291 -16.080 1.00 86.06 786 VAL A O 1
ATOM 6095 N N . GLN A 1 787 ? 24.796 -33.242 -16.287 1.00 83.19 787 GLN A N 1
ATOM 6096 C CA . GLN A 1 787 ? 25.045 -32.823 -14.904 1.00 83.19 787 GLN A CA 1
ATOM 6097 C C . GLN A 1 787 ? 24.517 -31.409 -14.616 1.00 83.19 787 GLN A C 1
ATOM 6099 O O . GLN A 1 787 ? 23.814 -31.219 -13.631 1.00 83.19 787 GLN A O 1
ATOM 6104 N N . ASP A 1 788 ? 24.797 -30.440 -15.494 1.00 78.00 788 ASP A N 1
ATOM 6105 C CA . ASP A 1 788 ? 24.334 -29.057 -15.324 1.00 78.00 788 ASP A CA 1
ATOM 6106 C C . ASP A 1 788 ? 22.789 -28.992 -15.337 1.00 78.00 788 ASP A C 1
ATOM 6108 O O . ASP A 1 788 ? 22.196 -28.254 -14.555 1.00 78.00 788 ASP A O 1
ATOM 6112 N N . LEU A 1 789 ? 22.124 -29.818 -16.162 1.00 82.50 789 LEU A N 1
ATOM 6113 C CA . LEU A 1 789 ? 20.660 -29.947 -16.162 1.00 82.50 789 LEU A CA 1
ATOM 6114 C C . LEU A 1 789 ? 20.135 -30.487 -14.824 1.00 82.50 789 LEU A C 1
ATOM 6116 O O . LEU A 1 789 ? 19.151 -29.972 -14.306 1.00 82.50 789 LEU A O 1
ATOM 6120 N N . VAL A 1 790 ? 20.771 -31.518 -14.256 1.00 82.69 790 VAL A N 1
ATOM 6121 C CA . VAL A 1 790 ? 20.395 -32.082 -12.945 1.00 82.69 790 VAL A CA 1
ATOM 6122 C C . VAL A 1 790 ? 20.492 -31.031 -11.846 1.00 82.69 790 VAL A C 1
ATOM 6124 O O . VAL A 1 790 ? 19.548 -30.887 -11.068 1.00 82.69 790 VAL A O 1
ATOM 6127 N N . ASP A 1 791 ? 21.605 -30.302 -11.796 1.00 78.19 791 ASP A N 1
ATOM 6128 C CA . ASP A 1 791 ? 21.836 -29.256 -10.800 1.00 78.19 791 ASP A CA 1
ATOM 6129 C C . ASP A 1 791 ? 20.776 -28.142 -10.942 1.00 78.19 791 ASP A C 1
ATOM 6131 O O . ASP A 1 791 ? 20.186 -27.698 -9.954 1.00 78.19 791 ASP A O 1
ATOM 6135 N N . GLU A 1 792 ? 20.441 -27.763 -12.179 1.00 73.75 792 GLU A N 1
ATOM 6136 C CA . GLU A 1 792 ? 19.403 -26.775 -12.487 1.00 73.75 792 GLU A CA 1
ATOM 6137 C C . GLU A 1 792 ? 17.999 -27.246 -12.057 1.00 73.75 792 GLU A C 1
ATOM 6139 O O . GLU A 1 792 ? 17.267 -26.501 -11.399 1.00 73.75 792 GLU A O 1
ATOM 6144 N N . PHE A 1 793 ? 17.632 -28.506 -12.314 1.00 79.25 793 PHE A N 1
ATOM 6145 C CA . PHE A 1 793 ? 16.370 -29.080 -11.826 1.00 79.25 793 PHE A CA 1
ATOM 6146 C C . PHE A 1 793 ? 16.297 -29.130 -10.287 1.00 79.25 793 PHE A C 1
ATOM 6148 O O . PHE A 1 793 ? 15.222 -28.915 -9.719 1.00 79.25 793 PHE A O 1
ATOM 6155 N N . GLN A 1 794 ? 17.419 -29.387 -9.603 1.00 77.31 794 GLN A N 1
ATOM 6156 C CA . GLN A 1 794 ? 17.492 -29.390 -8.136 1.00 77.31 794 GLN A CA 1
ATOM 6157 C C . GLN A 1 794 ? 17.305 -27.990 -7.537 1.00 77.31 794 GLN A C 1
ATOM 6159 O O . GLN A 1 794 ? 16.640 -27.852 -6.508 1.00 77.31 794 GLN A O 1
ATOM 6164 N N . GLU A 1 795 ? 17.850 -26.950 -8.173 1.00 67.31 795 GLU A N 1
ATOM 6165 C CA . GLU A 1 795 ? 17.686 -25.560 -7.729 1.00 67.31 795 GLU A CA 1
ATOM 6166 C C . GLU A 1 795 ? 16.293 -24.985 -8.025 1.00 67.31 795 GLU A C 1
ATOM 6168 O O . GLU A 1 795 ? 15.790 -24.147 -7.269 1.00 67.31 795 GLU A O 1
ATOM 6173 N N . LEU A 1 796 ? 15.668 -25.386 -9.136 1.00 61.22 796 LEU A N 1
ATOM 6174 C CA . LEU A 1 796 ? 14.407 -24.802 -9.598 1.00 61.22 796 LEU A CA 1
ATOM 6175 C C . LEU A 1 796 ? 13.174 -25.335 -8.854 1.00 61.22 796 LEU A C 1
ATOM 6177 O O . LEU A 1 796 ? 12.265 -24.552 -8.558 1.00 61.22 796 LEU A O 1
ATOM 6181 N N . GLY A 1 797 ? 13.130 -26.627 -8.520 1.00 59.59 797 GLY A N 1
ATOM 6182 C CA . GLY A 1 797 ? 11.946 -27.272 -7.933 1.00 59.59 797 GLY A CA 1
ATOM 6183 C C . GLY A 1 797 ? 10.662 -27.151 -8.787 1.00 59.59 797 GLY A C 1
ATOM 6184 O O . GLY A 1 797 ? 10.641 -26.538 -9.853 1.00 59.59 797 GLY A O 1
ATOM 6185 N N . ASP A 1 798 ? 9.540 -27.700 -8.304 1.00 54.06 798 ASP A N 1
ATOM 6186 C CA . ASP A 1 798 ? 8.246 -27.743 -9.030 1.00 54.06 798 ASP A CA 1
ATOM 6187 C C . ASP A 1 798 ? 7.504 -26.380 -9.128 1.00 54.06 798 ASP A C 1
ATOM 6189 O O . ASP A 1 798 ? 6.331 -26.316 -9.500 1.00 54.06 798 ASP A O 1
ATOM 6193 N N . LEU A 1 799 ? 8.139 -25.266 -8.748 1.00 43.16 799 LEU A N 1
ATOM 6194 C CA . LEU A 1 799 ? 7.473 -23.973 -8.510 1.00 43.16 799 LEU A CA 1
ATOM 6195 C C . LEU A 1 799 ? 7.338 -23.068 -9.751 1.00 43.16 799 LEU A C 1
ATOM 6197 O O . LEU A 1 799 ? 6.641 -22.052 -9.680 1.00 43.16 799 LEU A O 1
ATOM 6201 N N . PHE A 1 800 ? 7.974 -23.403 -10.877 1.00 50.16 800 PHE A N 1
ATOM 6202 C CA . PHE A 1 800 ? 7.995 -22.569 -12.088 1.00 50.16 800 PHE A CA 1
ATOM 6203 C C . PHE A 1 800 ? 7.018 -23.053 -13.163 1.00 50.16 800 PHE A C 1
ATOM 6205 O O . PHE A 1 800 ? 6.724 -24.241 -13.285 1.00 50.16 800 PHE A O 1
ATOM 6212 N N . SER A 1 801 ? 6.499 -22.127 -13.979 1.00 53.97 801 SER A N 1
ATOM 6213 C CA . SER A 1 801 ? 5.650 -22.518 -15.108 1.00 53.97 801 SER A CA 1
ATOM 6214 C C . SER A 1 801 ? 6.474 -23.258 -16.170 1.00 53.97 801 SER A C 1
ATOM 6216 O O . SER A 1 801 ? 7.617 -22.891 -16.437 1.00 53.97 801 SER A O 1
ATOM 6218 N N . LEU A 1 802 ? 5.873 -24.254 -16.836 1.00 55.22 802 LEU A N 1
ATOM 6219 C CA . LEU A 1 802 ? 6.512 -25.082 -17.878 1.00 55.22 802 LEU A CA 1
ATOM 6220 C C . LEU A 1 802 ? 7.298 -24.260 -18.921 1.00 55.22 802 LEU A C 1
ATOM 6222 O O . LEU A 1 802 ? 8.320 -24.694 -19.436 1.00 55.22 802 LEU A O 1
ATOM 6226 N N . LYS A 1 803 ? 6.820 -23.051 -19.234 1.00 56.22 803 LYS A N 1
ATOM 6227 C CA . LYS A 1 803 ? 7.430 -22.161 -20.225 1.00 56.22 803 LYS A CA 1
ATOM 6228 C C . LYS A 1 803 ? 8.674 -21.429 -19.707 1.00 56.22 803 LYS A C 1
ATOM 6230 O O . LYS A 1 803 ? 9.592 -21.198 -20.484 1.00 56.22 803 LYS A O 1
ATOM 6235 N N . GLU A 1 804 ? 8.701 -21.049 -18.431 1.00 56.69 804 GLU A N 1
ATOM 6236 C CA . GLU A 1 804 ? 9.878 -20.422 -17.808 1.00 56.69 804 GLU A CA 1
ATOM 6237 C C . GLU A 1 804 ? 10.998 -21.451 -17.656 1.00 56.69 804 GLU A C 1
ATOM 6239 O O . GLU A 1 804 ? 12.132 -21.168 -18.024 1.00 56.69 804 GLU A O 1
ATOM 6244 N N . HIS A 1 805 ? 10.621 -22.668 -17.262 1.00 64.56 805 HIS A N 1
ATOM 6245 C CA . HIS A 1 805 ? 11.508 -23.819 -17.159 1.00 64.56 805 HIS A CA 1
ATOM 6246 C C . HIS A 1 805 ? 12.212 -24.123 -18.497 1.00 64.56 805 HIS A C 1
ATOM 6248 O O . HIS A 1 805 ? 13.425 -24.263 -18.564 1.00 64.56 805 HIS A O 1
ATOM 6254 N N . ILE A 1 806 ? 11.465 -24.146 -19.605 1.00 66.62 806 ILE A N 1
ATOM 6255 C CA . ILE A 1 806 ? 12.007 -24.401 -20.951 1.00 66.62 806 ILE A CA 1
ATOM 6256 C C . ILE A 1 806 ? 13.030 -23.338 -21.396 1.00 66.62 806 ILE A C 1
ATOM 6258 O O . ILE A 1 806 ? 14.023 -23.677 -22.038 1.00 66.62 806 ILE A O 1
ATOM 6262 N N . ASN A 1 807 ? 12.805 -22.060 -21.074 1.00 67.75 807 ASN A N 1
ATOM 6263 C CA . ASN A 1 807 ? 13.706 -20.976 -21.479 1.00 67.75 807 ASN A CA 1
ATOM 6264 C C . ASN A 1 807 ? 15.051 -21.009 -20.740 1.00 67.75 807 ASN A C 1
ATOM 6266 O O . ASN A 1 807 ? 16.061 -20.625 -21.330 1.00 67.75 807 ASN A O 1
ATOM 6270 N N . GLU A 1 808 ? 15.064 -21.440 -19.480 1.00 67.00 808 GLU A N 1
ATOM 6271 C CA . GLU A 1 808 ? 16.289 -21.590 -18.684 1.00 67.00 808 GLU A CA 1
ATOM 6272 C C . GLU A 1 808 ? 17.130 -22.756 -19.220 1.00 67.00 808 GLU A C 1
ATOM 6274 O O . GLU A 1 808 ? 18.281 -22.550 -19.613 1.00 67.00 808 GLU A O 1
ATOM 6279 N N . LEU A 1 809 ? 16.497 -23.913 -19.455 1.00 70.75 809 LEU A N 1
ATOM 6280 C CA . LEU A 1 809 ? 17.159 -25.067 -20.068 1.00 70.75 809 LEU A CA 1
ATOM 6281 C C . LEU A 1 809 ? 17.752 -24.728 -21.448 1.00 70.75 809 LEU A C 1
ATOM 6283 O O . LEU A 1 809 ? 18.869 -25.141 -21.759 1.00 70.75 809 LEU A O 1
ATOM 6287 N N . LEU A 1 810 ? 17.053 -23.937 -22.276 1.00 72.88 810 LEU A N 1
ATOM 6288 C CA . LEU A 1 810 ? 17.584 -23.439 -23.557 1.00 72.88 810 LEU A CA 1
ATOM 6289 C C . LEU A 1 810 ? 18.901 -22.662 -23.394 1.00 72.88 810 LEU A C 1
ATOM 6291 O O . LEU A 1 810 ? 19.777 -22.761 -24.256 1.00 72.88 810 LEU A O 1
ATOM 6295 N N . GLY A 1 811 ? 19.054 -21.904 -22.305 1.00 69.94 811 GLY A N 1
ATOM 6296 C CA . GLY A 1 811 ? 20.299 -21.220 -21.956 1.00 69.94 811 GLY A CA 1
ATOM 6297 C C . GLY A 1 811 ? 21.434 -22.207 -21.682 1.00 69.94 811 GLY A C 1
ATOM 6298 O O . GLY A 1 811 ? 22.517 -22.071 -22.259 1.00 69.94 811 GLY A O 1
ATOM 6299 N N . THR A 1 812 ? 21.159 -23.241 -20.887 1.00 69.69 812 THR A N 1
ATOM 6300 C CA . THR A 1 812 ? 22.105 -24.322 -20.565 1.00 69.69 812 THR A CA 1
ATOM 6301 C C . THR A 1 812 ? 22.532 -25.092 -21.819 1.00 69.69 812 THR A C 1
ATOM 6303 O O . THR A 1 812 ? 23.729 -25.273 -22.060 1.00 69.69 812 THR A O 1
ATOM 6306 N N . PHE A 1 813 ? 21.595 -25.446 -22.706 1.00 71.38 813 PHE A N 1
ATOM 6307 C CA . PHE A 1 813 ? 21.920 -26.054 -24.002 1.00 71.38 813 PHE A CA 1
ATOM 6308 C C . PHE A 1 813 ? 22.800 -25.137 -24.865 1.00 71.38 813 PHE A C 1
ATOM 6310 O O . PHE A 1 813 ? 23.821 -25.584 -25.393 1.00 71.38 813 PHE A O 1
ATOM 6317 N N . ALA A 1 814 ? 22.456 -23.850 -24.981 1.00 72.81 814 ALA A N 1
ATOM 6318 C CA . ALA A 1 814 ? 23.219 -22.898 -25.787 1.00 72.81 814 ALA A CA 1
ATOM 6319 C C . ALA A 1 814 ? 24.664 -22.712 -25.289 1.00 72.81 814 ALA A C 1
ATOM 6321 O O . ALA A 1 814 ? 25.576 -22.586 -26.112 1.00 72.81 814 ALA A O 1
ATOM 6322 N N . CYS A 1 815 ? 24.895 -22.779 -23.972 1.00 68.00 815 CYS A N 1
ATOM 6323 C CA . CYS A 1 815 ? 26.236 -22.749 -23.382 1.00 68.00 815 CYS A CA 1
ATOM 6324 C C . CYS A 1 815 ? 27.095 -23.935 -23.858 1.00 68.00 815 CYS A C 1
ATOM 6326 O O . CYS A 1 815 ? 28.237 -23.755 -24.292 1.00 68.00 815 CYS A O 1
ATOM 6328 N N . HIS A 1 816 ? 26.521 -25.144 -23.884 1.00 67.56 816 HIS A N 1
ATOM 6329 C CA . HIS A 1 816 ? 27.215 -26.382 -24.277 1.00 67.56 816 HIS A CA 1
ATOM 6330 C C . HIS A 1 816 ? 27.440 -26.549 -25.785 1.00 67.56 816 HIS A C 1
ATOM 6332 O O . HIS A 1 816 ? 28.300 -27.334 -26.191 1.00 67.56 816 HIS A O 1
ATOM 6338 N N . GLY A 1 817 ? 26.703 -25.807 -26.615 1.00 58.25 817 GLY A N 1
ATOM 6339 C CA . GLY A 1 817 ? 26.871 -25.767 -28.073 1.00 58.25 817 GLY A CA 1
ATOM 6340 C C . GLY A 1 817 ? 27.753 -24.629 -28.576 1.00 58.25 817 GLY A C 1
ATOM 6341 O O . GLY A 1 817 ? 27.983 -24.521 -29.785 1.00 58.25 817 GLY A O 1
ATOM 6342 N N . SER A 1 818 ? 28.214 -23.753 -27.680 1.00 63.34 818 SER A N 1
ATOM 6343 C CA . SER A 1 818 ? 28.892 -22.528 -28.077 1.00 63.34 818 SER A CA 1
ATOM 6344 C C . SER A 1 818 ? 30.358 -22.730 -28.472 1.00 63.34 818 SER A C 1
ATOM 6346 O O . SER A 1 818 ? 31.022 -23.691 -28.071 1.00 63.34 818 SER A O 1
ATOM 6348 N N . ILE A 1 819 ? 30.901 -21.812 -29.283 1.00 59.81 819 ILE A N 1
ATOM 6349 C CA . ILE A 1 819 ? 32.338 -21.780 -29.571 1.00 59.81 819 ILE A CA 1
ATOM 6350 C C . ILE A 1 819 ? 33.078 -21.587 -28.244 1.00 59.81 819 ILE A C 1
ATOM 6352 O O . ILE A 1 819 ? 33.002 -20.525 -27.628 1.00 59.81 819 ILE A O 1
ATOM 6356 N N . ARG A 1 820 ? 33.813 -22.618 -27.809 1.00 60.06 820 ARG A N 1
ATOM 6357 C CA . ARG A 1 820 ? 34.632 -22.548 -26.593 1.00 60.06 820 ARG A CA 1
ATOM 6358 C C . ARG A 1 820 ? 35.649 -21.412 -26.701 1.00 60.06 820 ARG A C 1
ATOM 6360 O O . ARG A 1 820 ? 36.276 -21.226 -27.752 1.00 60.06 820 ARG A O 1
ATOM 6367 N N . ALA A 1 821 ? 35.873 -20.716 -25.588 1.00 53.03 821 ALA A N 1
ATOM 6368 C CA . ALA A 1 821 ? 37.066 -19.898 -25.402 1.00 53.03 821 ALA A CA 1
ATOM 6369 C C . ALA A 1 821 ? 38.307 -20.742 -25.765 1.00 53.03 821 ALA A C 1
ATOM 6371 O O . ALA A 1 821 ? 38.504 -21.818 -25.198 1.00 53.03 821 ALA A O 1
ATOM 6372 N N . GLY A 1 822 ? 39.089 -20.314 -26.763 1.00 57.44 822 GLY A N 1
ATOM 6373 C CA . GLY A 1 822 ? 40.270 -21.051 -27.234 1.00 57.44 822 GLY A CA 1
ATOM 6374 C C . GLY A 1 822 ? 40.234 -21.558 -28.683 1.00 57.44 822 GLY A C 1
ATOM 6375 O O . GLY A 1 822 ? 41.292 -21.867 -29.236 1.00 57.44 822 GLY A O 1
ATOM 6376 N N . ARG A 1 823 ? 39.067 -21.643 -29.344 1.00 75.44 823 ARG A N 1
ATOM 6377 C CA . ARG A 1 823 ? 39.008 -22.073 -30.758 1.00 75.44 823 ARG A CA 1
ATOM 6378 C C . ARG A 1 823 ? 39.538 -20.970 -31.676 1.00 75.44 823 ARG A C 1
ATOM 6380 O O . ARG A 1 823 ? 39.055 -19.844 -31.621 1.00 75.44 823 ARG A O 1
ATOM 6387 N N . ARG A 1 824 ? 40.470 -21.307 -32.575 1.00 80.19 824 ARG A N 1
ATOM 6388 C CA . ARG A 1 824 ? 40.894 -20.402 -33.655 1.00 80.19 824 ARG A CA 1
ATOM 6389 C C . ARG A 1 824 ? 39.829 -20.329 -34.747 1.00 80.19 824 ARG A C 1
ATOM 6391 O O . ARG A 1 824 ? 39.397 -21.374 -35.232 1.00 80.19 824 ARG A O 1
ATOM 6398 N N . LEU A 1 825 ? 39.435 -19.115 -35.114 1.00 84.19 825 LEU A N 1
ATOM 6399 C CA . LEU A 1 825 ? 38.498 -18.834 -36.202 1.00 84.19 825 LEU A CA 1
ATOM 6400 C C . LEU A 1 825 ? 39.253 -18.225 -37.384 1.00 84.19 825 LEU A C 1
ATOM 6402 O O . LEU A 1 825 ? 40.235 -17.505 -37.194 1.00 84.19 825 LEU A O 1
ATOM 6406 N N . ASN A 1 826 ? 38.815 -18.516 -38.606 1.00 87.31 826 ASN A N 1
ATOM 6407 C CA . ASN A 1 826 ? 39.280 -17.792 -39.791 1.00 87.31 826 ASN A CA 1
ATOM 6408 C C . ASN A 1 826 ? 38.447 -16.512 -40.019 1.00 87.31 826 ASN A C 1
ATOM 6410 O O . ASN A 1 826 ? 37.393 -16.337 -39.412 1.00 87.31 826 ASN A O 1
ATOM 6414 N N . LEU A 1 827 ? 38.917 -15.602 -40.883 1.00 86.38 827 LEU A N 1
ATOM 6415 C CA . LEU A 1 827 ? 38.230 -14.323 -41.136 1.00 86.38 827 LEU A CA 1
ATOM 6416 C C . LEU A 1 827 ? 36.797 -14.510 -41.645 1.00 86.38 827 LEU A C 1
ATOM 6418 O O . LEU A 1 827 ? 35.899 -13.819 -41.190 1.00 86.38 827 LEU A O 1
ATOM 6422 N N . THR A 1 828 ? 36.562 -15.496 -42.510 1.00 86.25 828 THR A N 1
ATOM 6423 C CA . THR A 1 828 ? 35.222 -15.794 -43.032 1.00 86.25 828 THR A CA 1
ATOM 6424 C C . THR A 1 828 ? 34.272 -16.294 -41.940 1.00 86.25 828 THR A C 1
ATOM 6426 O O . THR A 1 828 ? 33.108 -15.912 -41.924 1.00 86.25 828 THR A O 1
ATOM 6429 N N . GLU A 1 829 ? 34.755 -17.118 -41.007 1.00 83.38 829 GLU A N 1
ATOM 6430 C CA . GLU A 1 829 ? 33.987 -17.561 -39.837 1.00 83.38 829 GLU A CA 1
ATOM 6431 C C . GLU A 1 829 ? 33.694 -16.398 -38.882 1.00 83.38 829 GLU A C 1
ATOM 6433 O O . GLU A 1 829 ? 32.591 -16.319 -38.348 1.00 83.38 829 GLU A O 1
ATOM 6438 N N . MET A 1 830 ? 34.657 -15.492 -38.678 1.00 88.81 830 MET A N 1
ATOM 6439 C CA . MET A 1 830 ? 34.454 -14.293 -37.861 1.00 88.81 830 MET A CA 1
ATOM 6440 C C . MET A 1 830 ? 33.408 -13.370 -38.485 1.00 88.81 830 MET A C 1
ATOM 6442 O O . MET A 1 830 ? 32.445 -13.014 -37.811 1.00 88.81 830 MET A O 1
ATOM 6446 N N . ASP A 1 831 ? 33.541 -13.042 -39.772 1.00 88.62 831 ASP A N 1
ATOM 6447 C CA . ASP A 1 831 ? 32.561 -12.217 -40.482 1.00 88.62 831 ASP A CA 1
ATOM 6448 C C . ASP A 1 831 ? 31.174 -12.860 -40.461 1.00 88.62 831 ASP A C 1
ATOM 6450 O O . ASP A 1 831 ? 30.195 -12.161 -40.225 1.00 88.62 831 ASP A O 1
ATOM 6454 N N . ALA A 1 832 ? 31.072 -14.185 -40.614 1.00 86.00 832 ALA A N 1
ATOM 6455 C CA . ALA A 1 832 ? 29.798 -14.892 -40.514 1.00 86.00 832 ALA A CA 1
ATOM 6456 C C . ALA A 1 832 ? 29.134 -14.722 -39.137 1.00 86.00 832 ALA A C 1
ATOM 6458 O O . ALA A 1 832 ? 27.924 -14.512 -39.080 1.00 86.00 832 ALA A O 1
ATOM 6459 N N . ILE A 1 833 ? 29.902 -14.759 -38.040 1.00 86.19 833 ILE A N 1
ATOM 6460 C CA . ILE A 1 833 ? 29.377 -14.474 -36.693 1.00 86.19 833 ILE A CA 1
ATOM 6461 C C . ILE A 1 833 ? 28.874 -13.030 -36.619 1.00 86.19 833 ILE A C 1
ATOM 6463 O O . ILE A 1 833 ? 27.778 -12.801 -36.117 1.00 86.19 833 ILE A O 1
ATOM 6467 N N . LEU A 1 834 ? 29.627 -12.065 -37.154 1.00 88.81 834 LEU A N 1
ATOM 6468 C CA . LEU A 1 834 ? 29.216 -10.659 -37.174 1.00 88.81 834 LEU A CA 1
ATOM 6469 C C . LEU A 1 834 ? 27.921 -10.459 -37.971 1.00 88.81 834 LEU A C 1
ATOM 6471 O O . LEU A 1 834 ? 26.996 -9.827 -37.466 1.00 88.81 834 LEU A O 1
ATOM 6475 N N . ARG A 1 835 ? 27.818 -11.045 -39.173 1.00 90.00 835 ARG A N 1
ATOM 6476 C CA . ARG A 1 835 ? 26.593 -10.996 -39.990 1.00 90.00 835 ARG A CA 1
ATOM 6477 C C . ARG A 1 835 ? 25.405 -11.604 -39.229 1.00 90.00 835 ARG A C 1
ATOM 6479 O O . ARG A 1 835 ? 24.342 -10.999 -39.162 1.00 90.00 835 ARG A O 1
ATOM 6486 N N . GLN A 1 836 ? 25.601 -12.757 -38.583 1.00 85.25 836 GLN A N 1
ATOM 6487 C CA . GLN A 1 836 ? 24.564 -13.404 -37.772 1.00 85.25 836 GLN A CA 1
ATOM 6488 C C . GLN A 1 836 ? 24.135 -12.549 -36.576 1.00 85.25 836 GLN A C 1
ATOM 6490 O O . GLN A 1 836 ? 22.947 -12.489 -36.266 1.00 85.25 836 GLN A O 1
ATOM 6495 N N . MET A 1 837 ? 25.073 -11.879 -35.900 1.00 86.62 837 MET A N 1
ATOM 6496 C CA . MET A 1 837 ? 24.757 -10.970 -34.796 1.00 86.62 837 MET A CA 1
ATOM 6497 C C . MET A 1 837 ? 23.911 -9.787 -35.259 1.00 86.62 837 MET A C 1
ATOM 6499 O O . MET A 1 837 ? 23.008 -9.380 -34.537 1.00 86.62 837 MET A O 1
ATOM 6503 N N . GLU A 1 838 ? 24.164 -9.241 -36.441 1.00 84.00 838 GLU A N 1
ATOM 6504 C CA . GLU A 1 838 ? 23.380 -8.121 -36.967 1.00 84.00 838 GLU A CA 1
ATOM 6505 C C . GLU A 1 838 ? 21.945 -8.514 -37.340 1.00 84.00 838 GLU A C 1
ATOM 6507 O O . GLU A 1 838 ? 21.027 -7.717 -37.163 1.00 84.00 838 GLU A O 1
ATOM 6512 N N . GLU A 1 839 ? 21.735 -9.746 -37.806 1.00 82.12 839 GLU A N 1
ATOM 6513 C CA . GLU A 1 839 ? 20.402 -10.276 -38.121 1.00 82.12 839 GLU A CA 1
ATOM 6514 C C . GLU A 1 839 ? 19.644 -10.769 -36.875 1.00 82.12 839 GLU A C 1
ATOM 6516 O O . GLU A 1 839 ? 18.412 -10.826 -36.873 1.00 82.12 839 GLU A O 1
ATOM 6521 N N . THR A 1 840 ? 20.362 -11.121 -35.802 1.00 78.62 840 THR A N 1
ATOM 6522 C CA . THR A 1 840 ? 19.774 -11.720 -34.597 1.00 78.62 840 THR A CA 1
ATOM 6523 C C . THR A 1 840 ? 19.297 -10.651 -33.605 1.00 78.62 840 THR A C 1
ATOM 6525 O O . THR A 1 840 ? 20.106 -9.858 -33.110 1.00 78.62 840 THR A O 1
ATOM 6528 N N . PRO A 1 841 ? 18.005 -10.646 -33.218 1.00 68.44 841 PRO A N 1
ATOM 6529 C CA . PRO A 1 841 ? 17.487 -9.718 -32.218 1.00 68.44 841 PRO A CA 1
ATOM 6530 C C . PRO A 1 841 ? 18.232 -9.819 -30.881 1.00 68.44 841 PRO A C 1
ATOM 6532 O O . PRO A 1 841 ? 18.519 -10.910 -30.391 1.00 68.44 841 PRO A O 1
ATOM 6535 N N . TYR A 1 842 ? 18.497 -8.671 -30.248 1.00 70.19 842 TYR A N 1
ATOM 6536 C CA . TYR A 1 842 ? 19.148 -8.585 -28.930 1.00 70.19 842 TYR A CA 1
ATOM 6537 C C . TYR A 1 842 ? 20.539 -9.245 -28.855 1.00 70.19 842 TYR A C 1
ATOM 6539 O O . TYR A 1 842 ? 20.993 -9.609 -27.771 1.00 70.19 842 TYR A O 1
ATOM 6547 N N . SER A 1 843 ? 21.231 -9.405 -29.984 1.00 78.81 843 SER A N 1
ATOM 6548 C CA . SER A 1 843 ? 22.563 -10.014 -30.038 1.00 78.81 843 SER A CA 1
ATOM 6549 C C . SER A 1 843 ? 23.618 -9.250 -29.244 1.00 78.81 843 SER A C 1
ATOM 6551 O O . SER A 1 843 ? 24.603 -9.860 -28.851 1.00 78.81 843 SER A O 1
ATOM 6553 N N . GLY A 1 844 ? 23.412 -7.953 -28.977 1.00 71.50 844 GLY A N 1
ATOM 6554 C CA . GLY A 1 844 ? 24.319 -7.078 -28.222 1.00 71.50 844 GLY A CA 1
ATOM 6555 C C . GLY A 1 844 ? 24.449 -7.400 -26.731 1.00 71.50 844 GLY A C 1
ATOM 6556 O O . GLY A 1 844 ? 25.285 -6.809 -26.047 1.00 71.50 844 GLY A O 1
ATOM 6557 N N . GLN A 1 845 ? 23.655 -8.340 -26.213 1.00 73.25 845 GLN A N 1
ATOM 6558 C CA . GLN A 1 845 ? 23.671 -8.725 -24.808 1.00 73.25 845 GLN A CA 1
ATOM 6559 C C . GLN A 1 845 ? 23.539 -10.242 -24.658 1.00 73.25 845 GLN A C 1
ATOM 6561 O O . GLN A 1 845 ? 22.758 -10.885 -25.354 1.00 73.25 845 GLN A O 1
ATOM 6566 N N . CYS A 1 846 ? 24.336 -10.833 -23.772 1.00 72.88 846 CYS A N 1
ATOM 6567 C CA . CYS A 1 846 ? 24.280 -12.258 -23.490 1.00 72.88 846 CYS A CA 1
ATOM 6568 C C . CYS A 1 846 ? 23.083 -12.579 -22.587 1.00 72.88 846 CYS A C 1
ATOM 6570 O O . CYS A 1 846 ? 22.511 -11.692 -21.948 1.00 72.88 846 CYS A O 1
ATOM 6572 N N . ASN A 1 847 ? 22.763 -13.867 -22.458 1.00 64.06 847 ASN A N 1
ATOM 6573 C CA . ASN A 1 847 ? 21.653 -14.365 -21.632 1.00 64.06 847 ASN A CA 1
ATOM 6574 C C . ASN A 1 847 ? 21.785 -13.993 -20.137 1.00 64.06 847 ASN A C 1
ATOM 6576 O O . ASN A 1 847 ? 20.815 -14.041 -19.392 1.00 64.06 847 ASN A O 1
ATOM 6580 N N . HIS A 1 848 ? 22.974 -13.559 -19.705 1.00 62.09 848 HIS A N 1
ATOM 6581 C CA . HIS A 1 848 ? 23.276 -13.102 -18.345 1.00 62.09 848 HIS A CA 1
ATOM 6582 C C . HIS A 1 848 ? 23.365 -11.568 -18.220 1.00 62.09 848 HIS A C 1
ATOM 6584 O O . HIS A 1 848 ? 23.902 -11.055 -17.236 1.00 62.09 848 HIS A O 1
ATOM 6590 N N . GLY A 1 849 ? 22.925 -10.809 -19.226 1.00 56.47 849 GLY A N 1
ATOM 6591 C CA . GLY A 1 849 ? 22.910 -9.345 -19.185 1.00 56.47 849 GLY A CA 1
ATOM 6592 C C . GLY A 1 849 ? 24.271 -8.662 -19.398 1.00 56.47 849 GLY A C 1
ATOM 6593 O O . GLY A 1 849 ? 24.368 -7.449 -19.210 1.00 56.47 849 GLY A O 1
ATOM 6594 N N . ARG A 1 850 ? 25.329 -9.382 -19.795 1.00 67.81 850 ARG A N 1
ATOM 6595 C CA . ARG A 1 850 ? 26.638 -8.789 -20.158 1.00 67.81 850 ARG A CA 1
ATOM 6596 C C . ARG A 1 850 ? 26.656 -8.404 -21.641 1.00 67.81 850 ARG A C 1
ATOM 6598 O O . ARG A 1 850 ? 25.999 -9.088 -22.419 1.00 67.81 850 ARG A O 1
ATOM 6605 N N . PRO A 1 851 ? 27.384 -7.361 -22.067 1.00 72.06 851 PRO A N 1
ATOM 6606 C CA . PRO A 1 851 ? 27.487 -7.035 -23.486 1.00 72.06 851 PRO A CA 1
ATOM 6607 C C . PRO A 1 851 ? 28.227 -8.148 -24.235 1.00 72.06 851 PRO A C 1
ATOM 6609 O O . PRO A 1 851 ? 29.214 -8.683 -23.733 1.00 72.06 851 PRO A O 1
ATOM 6612 N N . THR A 1 852 ? 27.768 -8.489 -25.435 1.00 83.69 852 THR A N 1
ATOM 6613 C CA . THR A 1 852 ? 28.493 -9.413 -26.330 1.00 83.69 852 THR A CA 1
ATOM 6614 C C . THR A 1 852 ? 29.547 -8.689 -27.159 1.00 83.69 852 THR A C 1
ATOM 6616 O O . THR A 1 852 ? 30.488 -9.319 -27.633 1.00 83.69 852 THR A O 1
ATOM 6619 N N . TYR A 1 853 ? 29.427 -7.369 -27.315 1.00 86.81 853 TYR A N 1
ATOM 6620 C CA . TYR A 1 853 ? 30.436 -6.533 -27.948 1.00 86.81 853 TYR A CA 1
ATOM 6621 C C . TYR A 1 853 ? 30.495 -5.134 -27.327 1.00 86.81 853 TYR A C 1
ATOM 6623 O O . TYR A 1 853 ? 29.535 -4.660 -26.719 1.00 86.81 853 TYR A O 1
ATOM 6631 N N . ILE A 1 854 ? 31.633 -4.469 -27.505 1.00 82.25 854 ILE A N 1
ATOM 6632 C CA . ILE A 1 854 ? 31.866 -3.061 -27.173 1.00 82.25 854 ILE A CA 1
ATOM 6633 C C . ILE A 1 854 ? 32.377 -2.327 -28.412 1.00 82.25 854 ILE A C 1
ATOM 6635 O O . ILE A 1 854 ? 33.063 -2.914 -29.250 1.00 82.25 854 ILE A O 1
ATOM 6639 N N . GLN A 1 855 ? 32.056 -1.043 -28.523 1.00 82.75 855 GLN A N 1
ATOM 6640 C CA . GLN A 1 855 ? 32.477 -0.189 -29.633 1.00 82.75 855 GLN A CA 1
ATOM 6641 C C . GLN A 1 855 ? 33.249 1.013 -29.087 1.00 82.75 855 GLN A C 1
ATOM 6643 O O . GLN A 1 855 ? 32.853 1.603 -28.079 1.00 82.75 855 GLN A O 1
ATOM 6648 N N . LEU A 1 856 ? 34.358 1.351 -29.742 1.00 81.19 856 LEU A N 1
ATOM 6649 C CA . LEU A 1 856 ? 35.210 2.499 -29.443 1.00 81.19 856 LEU A CA 1
ATOM 6650 C C . LEU A 1 856 ? 35.313 3.363 -30.695 1.00 81.19 856 LEU A C 1
ATOM 6652 O O . LEU A 1 856 ? 35.886 2.943 -31.703 1.00 81.19 856 LEU A O 1
ATOM 6656 N N . SER A 1 857 ? 34.754 4.568 -30.647 1.00 83.62 857 SER A N 1
ATOM 6657 C CA . SER A 1 857 ? 34.844 5.517 -31.759 1.00 83.62 857 SER A CA 1
ATOM 6658 C C . SER A 1 857 ? 36.284 5.978 -31.981 1.00 83.62 857 SER A C 1
ATOM 6660 O O . SER A 1 857 ? 37.096 6.031 -31.052 1.00 83.62 857 SER A O 1
ATOM 6662 N N . LYS A 1 858 ? 36.607 6.379 -33.212 1.00 81.62 858 LYS A N 1
ATOM 6663 C CA . LYS A 1 858 ? 37.925 6.928 -33.550 1.00 81.62 858 LYS A CA 1
ATOM 6664 C C . LYS A 1 858 ? 38.326 8.089 -32.631 1.00 81.62 858 LYS A C 1
ATOM 6666 O O . LYS A 1 858 ? 39.460 8.114 -32.168 1.00 81.62 858 LYS A O 1
ATOM 6671 N N . ALA A 1 859 ? 37.389 8.978 -32.299 1.00 76.50 859 ALA A N 1
ATOM 6672 C CA . ALA A 1 859 ? 37.628 10.097 -31.388 1.00 76.50 859 ALA A CA 1
ATOM 6673 C C . ALA A 1 859 ? 37.960 9.641 -29.952 1.00 76.50 859 ALA A C 1
ATOM 6675 O O . ALA A 1 859 ? 38.815 10.232 -29.292 1.00 76.50 859 ALA A O 1
ATOM 6676 N N . GLU A 1 860 ? 37.319 8.580 -29.451 1.00 74.00 860 GLU A N 1
ATOM 6677 C CA . GLU A 1 860 ? 37.641 8.000 -28.138 1.00 74.00 860 GLU A CA 1
ATOM 6678 C C . GLU A 1 860 ? 39.021 7.340 -28.139 1.00 74.00 860 GLU A C 1
ATOM 6680 O O . GLU A 1 860 ? 39.777 7.505 -27.182 1.00 74.00 860 GLU A O 1
ATOM 6685 N N . ILE A 1 861 ? 39.379 6.649 -29.224 1.00 79.44 861 ILE A N 1
ATOM 6686 C CA . ILE A 1 861 ? 40.710 6.058 -29.397 1.00 79.44 861 ILE A CA 1
ATOM 6687 C C . ILE A 1 861 ? 41.770 7.162 -29.457 1.00 79.44 861 ILE A C 1
ATOM 6689 O O . ILE A 1 861 ? 42.757 7.098 -28.732 1.00 79.44 861 ILE A O 1
ATOM 6693 N N . GLU A 1 862 ? 41.563 8.208 -30.259 1.00 79.94 862 GLU A N 1
ATOM 6694 C CA . GLU A 1 862 ? 42.471 9.361 -30.347 1.00 79.94 862 GLU A CA 1
ATOM 6695 C C . GLU A 1 862 ? 42.666 10.025 -28.979 1.00 79.94 862 GLU A C 1
ATOM 6697 O O . GLU A 1 862 ? 43.807 10.264 -28.573 1.00 79.94 862 GLU A O 1
ATOM 6702 N N . LYS A 1 863 ? 41.582 10.193 -28.211 1.00 76.62 863 LYS A N 1
ATOM 6703 C CA . LYS A 1 863 ? 41.626 10.711 -26.838 1.00 76.62 863 LYS A CA 1
ATOM 6704 C C . LYS A 1 863 ? 42.460 9.838 -25.896 1.00 76.62 863 LYS A C 1
ATOM 6706 O O . LYS A 1 863 ? 43.179 10.392 -25.066 1.00 76.62 863 LYS A O 1
ATOM 6711 N N . LEU A 1 864 ? 42.404 8.508 -26.015 1.00 72.62 864 LEU A N 1
ATOM 6712 C CA . LEU A 1 864 ? 43.227 7.592 -25.205 1.00 72.62 864 LEU A CA 1
ATOM 6713 C C . LEU A 1 864 ? 44.726 7.740 -25.476 1.00 72.62 864 LEU A C 1
ATOM 6715 O O . LEU A 1 864 ? 45.535 7.476 -24.591 1.00 72.62 864 LEU A O 1
ATOM 6719 N N . PHE A 1 865 ? 45.093 8.191 -26.674 1.00 78.19 865 PHE A N 1
ATOM 6720 C CA . PHE A 1 865 ? 46.474 8.486 -27.054 1.00 78.19 865 PHE A CA 1
ATOM 6721 C C . PHE A 1 865 ? 46.827 9.977 -26.938 1.00 78.19 865 PHE A C 1
ATOM 6723 O O . PHE A 1 865 ? 47.851 10.395 -27.481 1.00 78.19 865 PHE A O 1
ATOM 6730 N N . GLU A 1 866 ? 45.989 10.779 -26.267 1.00 69.38 866 GLU A N 1
ATOM 6731 C CA . GLU A 1 866 ? 46.134 12.237 -26.125 1.00 69.38 866 GLU A CA 1
ATOM 6732 C C . GLU A 1 866 ? 46.278 12.980 -27.468 1.00 69.38 866 GLU A C 1
ATOM 6734 O O . GLU A 1 866 ? 46.850 14.071 -27.552 1.00 69.38 866 GLU A O 1
ATOM 6739 N N . ARG A 1 867 ? 45.745 12.396 -28.545 1.00 64.81 867 ARG A N 1
ATOM 6740 C CA . ARG A 1 867 ? 45.669 13.017 -29.868 1.00 64.81 867 ARG A CA 1
ATOM 6741 C C . ARG A 1 867 ? 44.357 13.797 -29.958 1.00 64.81 867 ARG A C 1
ATOM 6743 O O . ARG A 1 867 ? 43.323 13.329 -29.488 1.00 64.81 867 ARG A O 1
ATOM 6750 N N . ARG A 1 868 ? 44.442 15.027 -30.470 1.00 53.25 868 ARG A N 1
ATOM 6751 C CA . ARG A 1 868 ? 43.304 15.943 -30.627 1.00 53.25 868 ARG A CA 1
ATOM 6752 C C . ARG A 1 868 ? 42.567 15.722 -31.929 1.00 53.25 868 ARG A C 1
ATOM 6754 O O . ARG A 1 868 ? 43.280 15.520 -32.938 1.00 53.25 868 ARG A O 1
#